Protein AF-A0A4R6UGN6-F1 (afdb_monomer_lite)

pLDDT: mean 79.37, std 20.76, range [20.11, 98.25]

InterPro domains:
  IPR002052 DNA methylase, N-6 adenine-specific, conserved site [PS00092] (588-594)
  IPR003356 DNA methylase, adenine-specific [PF02384] (464-786)
  IPR022749 N6 adenine-specific DNA methyltransferase, N-terminal domain [PF12161] (326-442)
  IPR026881 WYL domain [PF13280] (125-190)
  IPR029063 S-adenosyl-L-methionine-dependent methyltransferase superfamily [G3DSA:3.40.50.150] (465-769)
  IPR029063 S-adenosyl-L-methionine-dependent methyltransferase superfamily [SSF53335] (326-825)
  IPR038333 Type I restriction enzyme EcoKI-like, methylase subunit, N-terminal domain superfamily [G3DSA:1.20.1260.30] (324-454)
  IPR052916 Type I Restriction Enzyme MTase Subunit [PTHR42998] (325-816)
  IPR059019 DNA-binding transcriptional repressor CapW, winged helix-turn-helix domain [PF26109] (14-82)

Sequence (826 aa):
MTQPQRVETLSHAQRERLAYIDFRLYFFGEIGRPDLIERFGVAPAGATRDLALYRQIAPQNILFDGSHKVYRIGQTFSPLFEHAPQRVLSALAHGFGDGVNGPAKPLQPLLPCESPAALSIPRMEVLAPICRAIHARRPLAIRYHSMTSGETERVIVPFALVDTGLRWHVRAFDRKRGEFRDFVLTRIEAPALLDEAPQAHERPDHDIQWTRIVELEFVPHPRLERPAIIGGTTGCRAAHCEYGCARRWRATCCCGGAWTARPTIASPTNSTACGWPIRWRSMASRTPSSRRGIRPRQPRHYAKGKHTMAQNDAAKNGNGGHLGFEAELFKAADKLRGNMEPSDYKHVALGLIFLKYISDTFEAKHQALLAEDPQAAEDKDEYLADYVFWVPPAARWSHLQANAKRPEIGTLIDDAMRAIEKDNESLKGVLPKDYARPALNKVMLGELIDLISGIALGEEGNRSKDILGRAYEYFLGQFAGAEGKRGGEFYTPRSVVRVLVEMLEPYSGRVYDPCCGSGGMFVQSEKFVEEHGGRIGDIAIYGQESNYTTWRLAKMNLAVRGIDADIRWNNEGSFHKDELRDLKADYILANPPFNISDWGGERLREDVRWKFGVPPVGNANYAWLQHIYHHLAPNGTAGVVLANGSMSSQQSGEGEIRKAMLEADVVDCMVALPGQLFYSTQIPACLWFLARNKNPGKGWRDRRGQVLFIDARKLGVLVDRTRRELTDEEIQKIADTYHAWRGEPGAGEYTDVAGFCKSATLEEIRKHGYVLTPGRYVGAAEQEDDGEPFEEKMARLAAQWREQRAEAARLNAAIEANLKELGYGG

Organism: NCBI:txid360241

Secondary structure (DSSP, 8-state):
-PPPPPGGGS-HHHHHHHHHHHHHHHHHSEE-HHHHHHHH---HHHHHHHHHHHHHH-GGGEEEETTTTEEEE-TT---SS---HHHHHHHHHH-SS--SSSSS-----SS------------HHHHHHHHHHHHHT--EEEEEEETTTEEEEEEEEEEEEEE-SS-EEEEEEETTTTEEEEEEGGGEEEEEE-SSPPPGGGSGGG-HHHH--EEEEEEE-TT-S-THHHHT-TT--TTSHHHHSGGGSSS--TTTT-EEEEESS------------EEEE--------------------------------------S---HHHHHHHHHHHHHTTT--HHHHHHHHHHHHHHHHHHHHHHHHHHHHHHH-TTGGG-SHHHHTTTPPP--GGGSHHHHHHTTTSTTHHHHHHHHHHHHHHH-GGGTTTS---SS-TTS-HHHHHHHHHHHHGGGTT--THHHHHHHHHHHHHHHHHHHHHTGGGGGGT---HHHHHHHHHHH---SEEEEETT-TTSHHHHHHHHHHHHTT--TTSEEEEEEES-HHHHHHHHHHHHTTT--EEEEE-SSHHHH--TTTT--EEEEEE-PPTT-S-S-GGGGTT-TT-TT-PPPTT--HHHHHHHHHHHEEEEEEEEEEEEGGGGT--GGGHHHHHHHHHHTT-EEEEEEPPTT-SSS--SPEEEEEEES-S---TT----TTEEEEEE-TT--EESSSS-EE--HHHHHHHHHHHHHHHT-TTS-----BTTTEEEEEHHHHHHTTT---GGGTS-PPPPPP-S--HHHHHHHHHHHHHHHHHHHHHHHHHHHHHHHHTT---

Radius of gyration: 33.95 Å; chains: 1; bounding box: 100×88×80 Å

Foldseek 3Di:
DDDQDDLVPDDPLLNVLLLVVLLCCVPVQKDALVVSCQPPVDDSVRSVVSVVSSCSHCVQQWDADPVVRIIGGHPPHDRPDDDDVVQSVCCQQFNHDDPPDHPDDGRDHVDPDDDPPQQEDFDCQQVVLLVVLQVVQFWKWWFFADPVPGTDIWIWRFHDWDDLVHFIWTWTQTPVVRAIDIGTRNRIDDIDTDPDHDDPCRDPVVHCQEPDEFEKEKAFQPPDPCRVVVVPCPPPPCSNVQFHVLVPPDDDDPPRSGIDIDTPDDDPDDDRRGGHGYDYDDDDDDDDDDDDDDDDDDDDDDDDDDDDDDDDDDDDPDDDDDPPVLVVLLVQLVVLCPPDALVVSLQLLLLLLLLQLLLVQLVLQLVVVVVVPNVCSPDQVSQVVVLRQDFDPLSHLVNLLVCLQPLCSLVSNLVRLVVSCVRPVLCPLQHDRCSNPPVHDSNSSSVSSVSSVVQQVDDDDPVSLVSSLVSSVSSLVVSLLSVAQVSLLQDDFPQVLLLFLLQQVCLAWEEEEQACRLVSNVVVNQVSNVVVPHHQPSYAAEYEHQDSNRLSNNSSSCSSVSHDHHYDYDNLGCQVDNPCQPAATQEYEYEHDAQALQNVLVVCLPPPLQPQHRDASRTCPLVVVSSNVSNHDLFHKYKYKYFLCLQADPPRCSLSSLLSCLVLQFWAEKEFAAAQAGSHDSGTIIITMTGNDLCPDPQWDRLGQKYKYFYHRPAFDDPDPRHTHHDPVSSVVSNLQSCLVRRHVPSDHHDQAAPGMDIDGNVVCVVVSVRRHSCVGRHHHDDPDPVQPPVRVVVVVVVVVVVVVVVVVVVVVVVLVVCVVVVNRD

Structure (mmCIF, N/CA/C/O backbone):
data_AF-A0A4R6UGN6-F1
#
_entry.id   AF-A0A4R6UGN6-F1
#
loop_
_atom_site.group_PDB
_atom_site.id
_atom_site.type_symbol
_atom_site.label_atom_id
_atom_site.label_alt_id
_atom_site.label_comp_id
_atom_site.label_asym_id
_atom_site.label_entity_id
_atom_site.label_seq_id
_atom_site.pdbx_PDB_ins_code
_atom_site.Cartn_x
_a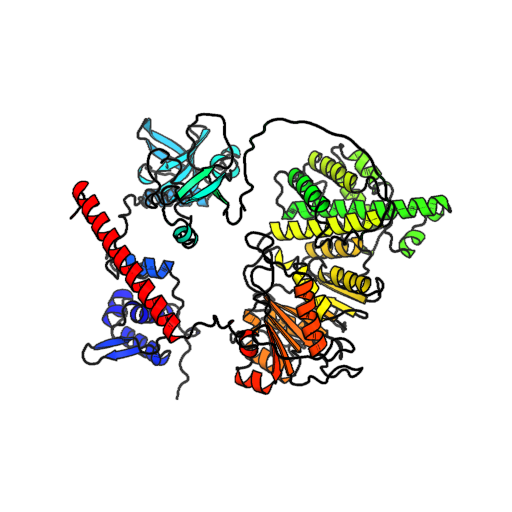tom_site.Cartn_y
_atom_site.Cartn_z
_atom_site.occupancy
_atom_site.B_iso_or_equiv
_atom_site.auth_seq_id
_atom_site.auth_comp_id
_atom_site.auth_asym_id
_atom_site.auth_atom_id
_atom_site.pdbx_PDB_model_num
ATOM 1 N N . MET A 1 1 ? -39.125 18.288 20.048 1.00 34.34 1 MET A N 1
ATOM 2 C CA . MET A 1 1 ? -37.704 18.570 20.344 1.00 34.34 1 MET A CA 1
ATOM 3 C C . MET A 1 1 ? -36.902 18.281 19.087 1.00 34.34 1 MET A C 1
ATOM 5 O O . MET A 1 1 ? -36.850 17.137 18.662 1.00 34.34 1 MET A O 1
ATOM 9 N N . THR A 1 2 ? -36.400 19.318 18.425 1.00 36.38 2 THR A N 1
ATOM 10 C CA . THR A 1 2 ? -35.593 19.236 17.197 1.00 36.38 2 THR A CA 1
ATOM 11 C C . THR A 1 2 ? -34.195 18.701 17.523 1.00 36.38 2 THR A C 1
ATOM 13 O O . THR A 1 2 ? -33.580 19.156 18.485 1.00 36.38 2 THR A O 1
ATOM 16 N N . GLN A 1 3 ? -33.699 17.727 16.751 1.00 41.62 3 GLN A N 1
ATOM 17 C CA . GLN A 1 3 ? -32.320 17.231 16.873 1.00 41.62 3 GLN A CA 1
ATOM 18 C C . GLN A 1 3 ? -31.320 18.400 16.733 1.00 41.62 3 GLN A C 1
ATOM 20 O O . GLN A 1 3 ? -31.565 19.295 15.918 1.00 41.62 3 GLN A O 1
ATOM 25 N N . PRO A 1 4 ? -30.209 18.431 17.497 1.00 53.50 4 PRO A N 1
ATOM 26 C CA . PRO A 1 4 ? -29.189 19.464 17.331 1.00 53.50 4 PRO A CA 1
ATOM 27 C C . PRO A 1 4 ? -28.610 19.393 15.910 1.00 53.50 4 PRO A C 1
ATOM 29 O O . PRO A 1 4 ? -28.216 18.322 15.445 1.00 53.50 4 PRO A O 1
ATOM 32 N N . GLN A 1 5 ? -28.599 20.528 15.201 1.00 58.59 5 GLN A N 1
ATOM 33 C CA . GLN A 1 5 ? -27.988 20.628 13.872 1.00 58.59 5 GLN A CA 1
ATOM 34 C C . GLN A 1 5 ? -26.506 20.247 13.963 1.00 58.59 5 GLN A C 1
ATOM 36 O O . GLN A 1 5 ? -25.790 20.758 14.816 1.00 58.59 5 GLN A O 1
ATOM 41 N N . ARG A 1 6 ? -26.035 19.349 13.093 1.00 71.12 6 ARG A N 1
ATOM 42 C CA . ARG A 1 6 ? -24.620 18.951 13.061 1.00 71.12 6 ARG A CA 1
ATOM 43 C C . ARG A 1 6 ? -23.788 19.972 12.277 1.00 71.12 6 ARG A C 1
ATOM 45 O O . ARG A 1 6 ? -24.266 20.491 11.266 1.00 71.12 6 ARG A O 1
ATOM 52 N N . VAL A 1 7 ? -22.554 20.249 12.710 1.00 77.44 7 VAL A N 1
ATOM 53 C CA . VAL A 1 7 ? -21.669 21.283 12.122 1.00 77.44 7 VAL A CA 1
ATOM 54 C C . VAL A 1 7 ? -21.455 21.073 10.616 1.00 77.44 7 VAL A C 1
ATOM 56 O O . VAL A 1 7 ? -21.345 22.041 9.865 1.00 77.44 7 VAL A O 1
ATOM 59 N N . GLU A 1 8 ? -21.463 19.825 10.148 1.00 75.88 8 GLU A N 1
ATOM 60 C CA . GLU A 1 8 ? -21.244 19.442 8.749 1.00 75.88 8 GLU A CA 1
ATOM 61 C C . GLU A 1 8 ? -22.389 19.870 7.821 1.00 75.88 8 GLU A C 1
ATOM 63 O O . GLU A 1 8 ? -22.185 20.013 6.618 1.00 75.88 8 GLU A O 1
ATOM 68 N N . THR A 1 9 ? -23.580 20.114 8.378 1.00 80.50 9 THR A N 1
ATOM 69 C CA . THR A 1 9 ? -24.774 20.542 7.626 1.00 80.50 9 THR A CA 1
ATOM 70 C C . THR A 1 9 ? -24.835 22.055 7.403 1.00 80.50 9 THR A C 1
ATOM 72 O O . THR A 1 9 ? -25.710 22.548 6.692 1.00 80.50 9 THR A O 1
ATOM 75 N N . LEU A 1 10 ? -23.904 22.807 7.998 1.00 85.62 10 LEU A N 1
ATOM 76 C CA . LEU A 1 10 ? -23.865 24.261 7.924 1.00 85.62 10 LEU A CA 1
ATOM 77 C C . LEU A 1 10 ? -23.148 24.753 6.658 1.00 85.62 10 LEU A C 1
ATOM 79 O O . LEU A 1 10 ? -22.164 24.170 6.186 1.00 85.62 10 LEU A O 1
ATOM 83 N N . SER A 1 11 ? -23.597 25.896 6.135 1.00 87.06 11 SER A N 1
ATOM 84 C CA . SER A 1 11 ? -22.912 26.567 5.024 1.00 87.06 11 SER A CA 1
ATOM 85 C C . SER A 1 11 ? -21.458 26.905 5.380 1.00 87.06 11 SER A C 1
ATOM 87 O O . SER A 1 11 ? -21.099 27.020 6.554 1.00 87.06 11 SER A O 1
ATOM 89 N N . HIS A 1 12 ? -20.602 27.082 4.369 1.00 80.69 12 HIS A N 1
ATOM 90 C CA . HIS A 1 12 ? -19.192 27.432 4.581 1.00 80.69 12 HIS A CA 1
ATOM 91 C C . HIS A 1 12 ? -19.039 28.694 5.449 1.00 80.69 12 HIS A C 1
ATOM 93 O O . HIS A 1 12 ? -18.370 28.653 6.476 1.00 80.69 12 HIS A O 1
ATOM 99 N N . ALA A 1 13 ? -19.788 29.753 5.130 1.00 83.25 13 ALA A N 1
ATOM 100 C CA . ALA A 1 13 ? -19.775 30.999 5.892 1.00 83.25 13 ALA A CA 1
ATOM 101 C C . ALA A 1 13 ? -20.239 30.822 7.352 1.00 83.25 13 ALA A C 1
ATOM 103 O O . ALA A 1 13 ? -19.734 31.491 8.248 1.00 83.25 13 ALA A O 1
ATOM 104 N N . GLN A 1 14 ? -21.205 29.936 7.622 1.00 86.12 14 GLN A N 1
ATOM 105 C CA . GLN A 1 14 ? -21.615 29.626 8.999 1.00 86.12 14 GLN A CA 1
ATOM 106 C C . GLN A 1 14 ? -20.522 28.866 9.752 1.00 86.12 14 GLN A C 1
ATOM 108 O O . GLN A 1 14 ? -20.235 29.202 10.897 1.00 86.12 14 GLN A O 1
ATOM 113 N N . ARG A 1 15 ? -19.882 27.881 9.113 1.00 88.50 15 ARG A N 1
ATOM 114 C CA . ARG A 1 15 ? -18.772 27.133 9.718 1.00 88.50 15 ARG A CA 1
ATOM 115 C C . ARG A 1 15 ? -17.592 28.035 10.057 1.00 88.50 15 ARG A C 1
ATOM 117 O O . ARG A 1 15 ? -17.052 27.902 11.145 1.00 88.50 15 ARG A O 1
ATOM 124 N N . GLU A 1 16 ? -17.244 28.988 9.195 1.00 87.06 16 GLU A N 1
ATOM 125 C CA . GLU A 1 16 ? -16.192 29.972 9.485 1.00 87.06 16 GLU A CA 1
ATOM 126 C C . GLU A 1 16 ? -16.515 30.841 10.706 1.00 87.06 16 GLU A C 1
ATOM 128 O O . GLU A 1 16 ? -15.651 31.068 11.555 1.00 87.06 16 GLU A O 1
ATOM 133 N N . ARG A 1 17 ? -17.768 31.293 10.841 1.00 90.88 17 ARG A N 1
ATOM 134 C CA . ARG A 1 17 ? -18.194 32.076 12.010 1.00 90.88 17 ARG A CA 1
ATOM 135 C C . ARG A 1 17 ? -18.184 31.244 13.286 1.00 90.88 17 ARG A C 1
ATOM 137 O O . ARG A 1 17 ? -17.714 31.726 14.309 1.00 90.88 17 ARG A O 1
ATOM 144 N N . LEU A 1 18 ? -18.633 29.990 13.230 1.00 93.06 18 LEU A N 1
ATOM 145 C CA . LEU A 1 18 ? -18.575 29.075 14.373 1.00 93.06 18 LEU A CA 1
ATOM 146 C C . LEU A 1 18 ? -17.135 28.704 14.745 1.00 93.06 18 LEU A C 1
ATOM 148 O O . LEU A 1 18 ? -16.835 28.628 15.931 1.00 93.06 18 LEU A O 1
ATOM 152 N N . ALA A 1 19 ? -16.239 28.552 13.770 1.00 90.12 19 ALA A N 1
ATOM 153 C CA . ALA A 1 19 ? -14.815 28.337 14.017 1.00 90.12 19 ALA A CA 1
ATOM 154 C C . ALA A 1 19 ? -14.165 29.551 14.691 1.00 90.12 19 ALA A C 1
ATOM 156 O O . ALA A 1 19 ? -13.330 29.390 15.577 1.00 90.12 19 ALA A O 1
ATOM 157 N N . TYR A 1 20 ? -14.582 30.767 14.328 1.00 90.44 20 TYR A N 1
ATOM 158 C CA . TYR A 1 20 ? -14.151 31.979 15.022 1.00 90.44 20 TYR A CA 1
ATOM 159 C C . TYR A 1 20 ? -14.697 32.061 16.456 1.00 90.44 20 TYR A C 1
ATOM 161 O O . TYR A 1 20 ? -13.961 32.455 17.359 1.00 90.44 20 TYR A O 1
ATOM 169 N N . ILE A 1 21 ? -15.952 31.651 16.687 1.00 93.19 21 ILE A N 1
ATOM 170 C CA . ILE A 1 21 ? -16.532 31.541 18.038 1.00 93.19 21 ILE A CA 1
ATOM 171 C C . ILE A 1 21 ? -15.733 30.540 18.886 1.00 93.19 21 ILE A C 1
ATOM 173 O O . ILE A 1 21 ? -15.325 30.878 19.996 1.00 93.19 21 ILE A O 1
ATOM 177 N N . ASP A 1 22 ? -15.459 29.351 18.345 1.00 92.56 22 ASP A N 1
ATOM 178 C CA . ASP A 1 22 ? -14.664 28.296 18.988 1.00 92.56 22 ASP A CA 1
ATOM 179 C C . ASP A 1 22 ? -13.249 28.785 19.330 1.00 92.56 22 ASP A C 1
ATOM 181 O O . ASP A 1 22 ? -12.803 28.658 20.467 1.00 92.56 22 ASP A O 1
ATOM 185 N N . PHE A 1 23 ? -12.579 29.443 18.377 1.00 91.75 23 PHE A N 1
ATOM 186 C CA . PHE A 1 23 ? -11.251 30.033 18.557 1.00 91.75 23 PHE A CA 1
ATOM 187 C C . PHE A 1 23 ? -11.230 31.104 19.656 1.00 91.75 23 PHE A C 1
ATOM 189 O O . PHE A 1 23 ? -10.360 31.086 20.527 1.00 91.75 23 PHE A O 1
ATOM 196 N N . ARG A 1 24 ? -12.186 32.042 19.643 1.00 91.88 24 ARG A N 1
ATOM 197 C CA . ARG A 1 24 ? -12.250 33.120 20.642 1.00 91.88 24 ARG A CA 1
ATOM 198 C C . ARG A 1 24 ? -12.506 32.574 22.041 1.00 91.88 24 ARG A C 1
ATOM 200 O O . ARG A 1 24 ? -11.810 32.965 22.972 1.00 91.88 24 ARG A O 1
ATOM 207 N N . LEU A 1 25 ? -13.428 31.625 22.180 1.00 93.38 25 LEU A N 1
ATOM 208 C CA . LEU A 1 25 ? -13.669 30.966 23.461 1.00 93.38 25 LEU A CA 1
ATOM 209 C C . LEU A 1 25 ? -12.435 30.200 23.938 1.00 93.38 25 LEU A C 1
ATOM 211 O O . LEU A 1 25 ? -12.074 30.335 25.100 1.00 93.38 25 LEU A O 1
ATOM 215 N N . TYR A 1 26 ? -11.760 29.459 23.057 1.00 92.81 26 TYR A N 1
ATOM 216 C CA . TYR A 1 26 ? -10.628 28.622 23.450 1.00 92.81 26 TYR A CA 1
ATOM 217 C C . TYR A 1 26 ? -9.379 29.423 23.848 1.00 92.81 26 TYR A C 1
ATOM 219 O O . TYR A 1 26 ? -8.741 29.096 24.845 1.00 92.81 26 TYR A O 1
ATOM 227 N N . PHE A 1 27 ? -9.033 30.481 23.104 1.00 90.56 27 PHE A N 1
ATOM 228 C CA . PHE A 1 27 ? -7.788 31.233 23.325 1.00 90.56 27 PHE A CA 1
ATOM 229 C C . PHE A 1 27 ? -7.958 32.522 24.138 1.00 90.56 27 PHE A C 1
ATOM 231 O O . PHE A 1 27 ? -7.012 32.940 24.800 1.00 90.56 27 PHE A O 1
ATOM 238 N N . PHE A 1 28 ? -9.136 33.152 24.107 1.00 90.38 28 PHE A N 1
ATOM 239 C CA . PHE A 1 28 ? -9.414 34.401 24.834 1.00 90.38 28 PHE A CA 1
ATOM 240 C C . PHE A 1 28 ? -10.376 34.200 26.005 1.00 90.38 28 PHE A C 1
ATOM 242 O O . PHE A 1 28 ? -10.558 35.109 26.809 1.00 90.38 28 PHE A O 1
ATOM 249 N N . GLY A 1 29 ? -11.006 33.028 26.114 1.00 91.75 29 GLY A N 1
ATOM 250 C CA . GLY A 1 29 ? -11.948 32.721 27.186 1.00 91.75 29 GLY A CA 1
ATOM 251 C C . GLY A 1 29 ? -13.312 33.398 27.041 1.00 91.75 29 GLY A C 1
ATOM 252 O O . GLY A 1 29 ? -14.209 33.113 27.835 1.00 91.75 29 GLY A O 1
ATOM 253 N N . GLU A 1 30 ? -13.502 34.274 26.047 1.00 93.44 30 GLU A N 1
ATOM 254 C CA . GLU A 1 30 ? -14.746 35.014 25.846 1.00 93.44 30 GLU A CA 1
ATOM 255 C C . GLU A 1 30 ? -14.983 35.488 24.402 1.00 93.44 30 GLU A C 1
ATOM 257 O O . GLU A 1 30 ? -14.060 35.645 23.597 1.00 93.44 30 GLU A O 1
ATOM 262 N N . ILE A 1 31 ? -16.257 35.732 24.083 1.00 94.00 31 ILE A N 1
ATOM 263 C CA . ILE A 1 31 ? -16.716 36.323 22.823 1.00 94.00 31 ILE A CA 1
ATOM 264 C C . ILE A 1 31 ? -18.036 37.086 22.997 1.00 94.00 31 ILE A C 1
ATOM 266 O O . ILE A 1 31 ? -18.956 36.649 23.692 1.00 94.00 31 ILE A O 1
ATOM 270 N N . GLY A 1 32 ? -18.163 38.224 22.323 1.00 92.75 32 GLY A N 1
ATOM 271 C CA . GLY A 1 32 ? -19.373 39.029 22.248 1.00 92.75 32 GLY A CA 1
ATOM 272 C C . GLY A 1 32 ? -19.948 39.134 20.833 1.00 92.75 32 GLY A C 1
ATOM 273 O O . GLY A 1 32 ? -19.346 38.766 19.827 1.00 92.75 32 GLY A O 1
ATOM 274 N N . ARG A 1 33 ? -21.154 39.709 20.744 1.00 91.62 33 ARG A N 1
ATOM 275 C CA . ARG A 1 33 ? -21.762 40.083 19.452 1.00 91.62 33 ARG A CA 1
ATOM 276 C C . ARG A 1 33 ? -20.906 41.076 18.647 1.00 91.62 33 ARG A C 1
ATOM 278 O O . ARG A 1 33 ? -20.825 40.873 17.437 1.00 91.62 33 ARG A O 1
ATOM 285 N N . PRO A 1 34 ? -20.279 42.110 19.256 1.00 89.25 34 PRO A N 1
ATOM 286 C CA . PRO A 1 34 ? -19.436 43.050 18.517 1.00 89.25 34 PRO A CA 1
ATOM 287 C C . PRO A 1 34 ? -18.300 42.369 17.752 1.00 89.25 34 PRO A C 1
ATOM 289 O O . PRO A 1 34 ? -18.046 42.754 16.619 1.00 89.25 34 PRO A O 1
ATOM 292 N N . ASP A 1 35 ? -17.706 41.308 18.304 1.00 87.44 35 ASP A N 1
ATOM 293 C CA . ASP A 1 35 ? -16.598 40.582 17.669 1.00 87.44 35 ASP A CA 1
ATOM 294 C C . ASP A 1 35 ? -16.994 39.952 16.328 1.00 87.44 35 ASP A C 1
ATOM 296 O O . ASP A 1 35 ? -16.245 39.997 15.354 1.00 87.44 35 ASP A O 1
ATOM 300 N N . LEU A 1 36 ? -18.201 39.382 16.259 1.00 87.69 36 LEU A N 1
ATOM 301 C CA . LEU A 1 36 ? -18.731 38.799 15.025 1.00 87.69 36 LEU A CA 1
ATOM 302 C C . LEU A 1 36 ? -19.136 39.872 14.015 1.00 87.69 36 LEU A C 1
ATOM 304 O O . LEU A 1 36 ? -18.907 39.700 12.818 1.00 87.69 36 LEU A O 1
ATOM 308 N N . ILE A 1 37 ? -19.728 40.970 14.491 1.00 87.56 37 ILE A N 1
ATOM 309 C CA . ILE A 1 37 ? -20.147 42.098 13.648 1.00 87.56 37 ILE A CA 1
ATOM 310 C C . ILE A 1 37 ? -18.920 42.766 13.022 1.00 87.56 37 ILE A C 1
ATOM 312 O O . ILE A 1 37 ? -18.898 42.969 11.812 1.00 87.56 37 ILE A O 1
ATOM 316 N N . GLU A 1 38 ? -17.894 43.066 13.821 1.00 82.44 38 GLU A N 1
ATOM 317 C CA . GLU A 1 38 ? -16.669 43.710 13.344 1.00 82.44 38 GLU A CA 1
ATOM 318 C C . GLU A 1 38 ? -15.915 42.814 12.361 1.00 82.44 38 GLU A C 1
ATOM 320 O O . GLU A 1 38 ? -15.444 43.298 11.333 1.00 82.44 38 GLU A O 1
ATOM 325 N N . ARG A 1 39 ? -15.835 41.504 12.629 1.00 79.25 39 ARG A N 1
ATOM 326 C CA . ARG A 1 39 ? -15.073 40.594 11.771 1.00 79.25 39 ARG A CA 1
ATOM 327 C C . ARG A 1 39 ? -15.781 40.233 10.468 1.00 79.25 39 ARG A C 1
ATOM 329 O O . ARG A 1 39 ? -15.137 40.192 9.425 1.00 79.25 39 ARG A O 1
ATOM 336 N N . PHE A 1 40 ? -17.065 39.890 10.534 1.00 83.12 40 PHE A N 1
ATOM 337 C CA . PHE A 1 40 ? -17.789 39.299 9.403 1.00 83.12 40 PHE A CA 1
ATOM 338 C C . PHE A 1 40 ? -18.799 40.253 8.759 1.00 83.12 40 PHE A C 1
ATOM 340 O O . PHE A 1 40 ? -19.490 39.854 7.823 1.00 83.12 40 PHE A O 1
ATOM 347 N N . GLY A 1 41 ? -18.944 41.481 9.269 1.00 82.69 41 GLY A N 1
ATOM 348 C CA . GLY A 1 41 ? -19.922 42.448 8.762 1.00 82.69 41 GLY A CA 1
ATOM 349 C C . GLY A 1 41 ? -21.376 41.986 8.915 1.00 82.69 41 GLY A C 1
ATOM 350 O O . GLY A 1 41 ? -22.263 42.474 8.217 1.00 82.69 41 GLY A O 1
ATOM 351 N N . VAL A 1 42 ? -21.644 41.014 9.794 1.00 86.31 42 VAL A N 1
ATOM 352 C CA . VAL A 1 42 ? -22.996 40.483 10.000 1.00 86.31 42 VAL A CA 1
ATOM 353 C C . VAL A 1 42 ? -23.849 41.469 10.796 1.00 86.31 42 VAL A C 1
ATOM 355 O O . VAL A 1 42 ? -23.376 42.110 11.729 1.00 86.31 42 VAL A O 1
ATOM 358 N N . ALA A 1 43 ? -25.143 41.558 10.478 1.00 88.94 43 ALA A N 1
ATOM 359 C CA . ALA A 1 43 ? -26.078 42.351 11.274 1.00 88.94 43 ALA A CA 1
ATOM 360 C C . ALA A 1 43 ? -26.158 41.829 12.731 1.00 88.94 43 ALA A C 1
ATOM 362 O O . ALA A 1 43 ? -25.985 40.625 12.954 1.00 88.94 43 ALA A O 1
ATOM 363 N N . PRO A 1 44 ? -26.522 42.663 13.728 1.00 90.00 44 PRO A N 1
ATOM 364 C CA . PRO A 1 44 ? -26.615 42.243 15.133 1.00 90.00 44 PRO A CA 1
ATOM 365 C C . PRO A 1 44 ? -27.501 41.010 15.377 1.00 90.00 44 PRO A C 1
ATOM 367 O O . PRO A 1 44 ? -27.198 40.162 16.223 1.00 90.00 44 PRO A O 1
ATOM 370 N N . ALA A 1 45 ? -28.579 40.872 14.600 1.00 88.25 45 ALA A N 1
ATOM 371 C CA . ALA A 1 45 ? -29.445 39.695 14.628 1.00 88.25 45 ALA A CA 1
ATOM 372 C C . ALA A 1 45 ? -28.749 38.435 14.074 1.00 88.25 45 ALA A C 1
ATOM 374 O O . ALA A 1 45 ? -28.992 37.333 14.556 1.00 88.25 45 ALA A O 1
ATOM 375 N N . GLY A 1 46 ? -27.862 38.584 13.084 1.00 88.94 46 GLY A N 1
ATOM 376 C CA . GLY A 1 46 ? -27.017 37.508 12.558 1.00 88.94 46 GLY A CA 1
ATOM 377 C C . GLY A 1 46 ? -26.043 36.986 13.612 1.00 88.94 46 GLY A C 1
ATOM 378 O O . GLY A 1 46 ? -26.105 35.809 13.949 1.00 88.94 46 GLY A O 1
ATOM 379 N N . ALA A 1 47 ? -25.265 37.879 14.230 1.00 91.50 47 ALA A N 1
ATOM 380 C CA . ALA A 1 47 ? -24.340 37.520 15.310 1.00 91.50 47 ALA A CA 1
ATOM 381 C C . ALA A 1 47 ? -25.043 36.815 16.486 1.00 91.50 47 ALA A C 1
ATOM 383 O O . ALA A 1 47 ? -24.531 35.848 17.044 1.00 91.50 47 ALA A O 1
ATOM 384 N N . THR A 1 48 ? -26.251 37.268 16.842 1.00 92.38 48 THR A N 1
ATOM 385 C CA . THR A 1 48 ? -27.053 36.633 17.900 1.00 92.38 48 THR A CA 1
ATOM 386 C C . THR A 1 48 ? -27.480 35.213 17.515 1.00 92.38 48 THR A C 1
ATOM 388 O O . THR A 1 48 ? -27.414 34.312 18.348 1.00 92.38 48 THR A O 1
ATOM 391 N N . ARG A 1 49 ? -27.878 34.995 16.252 1.00 92.62 49 ARG A N 1
ATOM 392 C CA . ARG A 1 49 ? -28.227 33.661 15.740 1.00 92.62 49 ARG A CA 1
ATOM 393 C C . ARG A 1 49 ? -27.025 32.723 15.712 1.00 92.62 49 ARG A C 1
ATOM 395 O O . ARG A 1 49 ? -27.179 31.575 16.104 1.00 92.62 49 ARG A O 1
ATOM 402 N N . ASP A 1 50 ? -25.851 33.196 15.298 1.00 93.12 50 ASP A N 1
ATOM 403 C CA . ASP A 1 50 ? -24.647 32.358 15.240 1.00 93.12 50 ASP A CA 1
ATOM 404 C C . ASP A 1 50 ? -24.167 31.943 16.648 1.00 93.12 50 ASP A C 1
ATOM 406 O O . ASP A 1 50 ? -23.823 30.782 16.855 1.00 93.12 50 ASP A O 1
ATOM 410 N N . LEU A 1 51 ? -24.223 32.839 17.645 1.00 94.06 51 LEU A N 1
ATOM 411 C CA . LEU A 1 51 ? -23.910 32.505 19.048 1.00 94.06 51 LEU A CA 1
ATOM 412 C C . LEU A 1 51 ? -24.921 31.519 19.650 1.00 94.06 51 LEU A C 1
ATOM 414 O O . LEU A 1 51 ? -24.537 30.587 20.359 1.00 94.06 51 LEU A O 1
ATOM 418 N N . ALA A 1 52 ? -26.212 31.693 19.348 1.00 92.50 52 ALA A N 1
ATOM 419 C CA . ALA A 1 52 ? -27.251 30.757 19.768 1.00 92.50 52 ALA A CA 1
ATOM 420 C C . ALA A 1 52 ? -27.073 29.378 19.112 1.00 92.50 52 ALA A C 1
ATOM 422 O O . ALA A 1 52 ? -27.208 28.359 19.787 1.00 92.50 52 ALA A O 1
ATOM 423 N N . LEU A 1 53 ? -26.714 29.350 17.826 1.00 92.75 53 LEU A N 1
ATOM 424 C CA . LEU A 1 53 ? -26.427 28.126 17.085 1.00 92.75 53 LEU A CA 1
ATOM 425 C C . LEU A 1 53 ? -25.205 27.403 17.659 1.00 92.75 53 LEU A C 1
ATOM 427 O O . LEU A 1 53 ? -25.283 26.212 17.939 1.00 92.75 53 LEU A O 1
ATOM 431 N N . TYR A 1 54 ? -24.105 28.114 17.914 1.00 93.62 54 TYR A N 1
ATOM 432 C CA . TYR A 1 54 ? -22.924 27.528 18.548 1.00 93.62 54 TYR A CA 1
ATOM 433 C C . TYR A 1 54 ? -23.264 26.924 19.921 1.00 93.62 54 TYR A C 1
ATOM 435 O O . TYR A 1 54 ? -22.893 25.789 20.208 1.00 93.62 54 TYR A O 1
ATOM 443 N N . ARG A 1 55 ? -24.054 27.632 20.741 1.00 92.38 55 ARG A N 1
ATOM 444 C CA . ARG A 1 55 ? -24.538 27.126 22.036 1.00 92.38 55 ARG A CA 1
ATOM 445 C C . ARG A 1 55 ? -25.455 25.908 21.905 1.00 92.38 55 ARG A C 1
ATOM 447 O O . ARG A 1 55 ? -25.448 25.056 22.784 1.00 92.38 55 ARG A O 1
ATOM 454 N N . GLN A 1 56 ? -26.250 25.816 20.842 1.00 91.88 56 GLN A N 1
ATOM 455 C CA . GLN A 1 56 ? -27.087 24.644 20.581 1.00 91.88 56 GLN A CA 1
ATOM 456 C C . GLN A 1 56 ? -26.243 23.415 20.212 1.00 91.88 56 GLN A C 1
ATOM 458 O O . GLN A 1 56 ? -26.601 22.299 20.582 1.00 91.88 56 GLN A O 1
ATOM 463 N N . ILE A 1 57 ? -25.142 23.623 19.487 1.00 90.81 57 ILE A N 1
ATOM 464 C CA . ILE A 1 57 ? -24.245 22.562 19.015 1.00 90.81 57 ILE A CA 1
ATOM 465 C C . ILE A 1 57 ? -23.311 22.080 20.132 1.00 90.81 57 ILE A C 1
ATOM 467 O O . ILE A 1 57 ? -23.153 20.877 20.317 1.00 90.81 57 ILE A O 1
ATOM 471 N N . ALA A 1 58 ? -22.712 23.008 20.883 1.00 90.56 58 ALA A N 1
ATOM 472 C CA . ALA A 1 58 ? -21.790 22.723 21.980 1.00 90.56 58 ALA A CA 1
ATOM 473 C C . ALA A 1 58 ? -22.169 23.513 23.244 1.00 90.56 58 ALA A C 1
ATOM 475 O O . ALA A 1 58 ? -21.488 24.479 23.610 1.00 90.56 58 ALA A O 1
ATOM 476 N N . PRO A 1 59 ? -23.253 23.126 23.940 1.00 90.75 59 PRO A N 1
ATOM 477 C CA . PRO A 1 59 ? -23.722 23.833 25.133 1.00 90.75 59 PRO A CA 1
ATOM 478 C C . PRO A 1 59 ? -22.692 23.855 26.269 1.00 90.75 59 PRO A C 1
ATOM 480 O O . PRO A 1 59 ? -22.671 24.799 27.052 1.00 90.75 59 PRO A O 1
ATOM 483 N N . GLN A 1 60 ? -21.813 22.853 26.343 1.00 90.94 60 GLN A N 1
ATOM 484 C CA . GLN A 1 60 ? -20.735 22.758 27.328 1.00 90.94 60 GLN A CA 1
ATOM 485 C C . GLN A 1 60 ? -19.569 23.722 27.068 1.00 90.94 60 GLN A C 1
ATOM 487 O O . GLN A 1 60 ? -18.793 23.991 27.980 1.00 90.94 60 GLN A O 1
ATOM 492 N N . ASN A 1 61 ? -19.441 24.255 25.849 1.00 92.56 61 ASN A N 1
ATOM 493 C CA . ASN A 1 61 ? -18.321 25.117 25.471 1.00 92.56 61 ASN A CA 1
ATOM 494 C C . ASN A 1 61 ? -18.558 26.595 25.805 1.00 92.56 61 ASN A C 1
ATOM 496 O O . ASN A 1 61 ? -17.607 27.375 25.782 1.00 92.56 61 ASN A O 1
ATOM 500 N N . ILE A 1 62 ? -19.803 27.005 26.065 1.00 94.31 62 ILE A N 1
ATOM 501 C CA . ILE A 1 62 ? -20.179 28.421 26.089 1.00 94.31 62 ILE A CA 1
ATOM 502 C C . ILE A 1 62 ? -21.221 28.737 27.172 1.00 94.31 62 ILE A C 1
ATOM 504 O O . ILE A 1 62 ? -22.285 28.124 27.250 1.00 94.31 62 ILE A O 1
ATOM 508 N N . LEU A 1 63 ? -20.942 29.750 27.991 1.00 92.56 63 LEU A N 1
ATOM 509 C CA . LEU A 1 63 ? -21.795 30.223 29.085 1.00 92.56 63 LEU A CA 1
ATOM 510 C C . LEU A 1 63 ? -22.082 31.715 28.906 1.00 92.56 63 LEU A C 1
ATOM 512 O O . LEU A 1 63 ? -21.170 32.490 28.653 1.00 92.56 63 LEU A O 1
ATOM 516 N N . PHE A 1 64 ? -23.336 32.148 29.027 1.00 92.81 64 PHE A N 1
ATOM 517 C CA . PHE A 1 64 ? -23.671 33.570 28.878 1.00 92.81 64 PHE A CA 1
ATOM 518 C C . PHE A 1 64 ? -23.508 34.324 30.206 1.00 92.81 64 PHE A C 1
ATOM 520 O O . PHE A 1 64 ? -24.170 33.985 31.185 1.00 92.81 64 PHE A O 1
ATOM 527 N N . ASP A 1 65 ? -22.669 35.363 30.221 1.00 90.56 65 ASP A N 1
ATOM 528 C CA . ASP A 1 65 ? -22.494 36.299 31.336 1.00 90.56 65 ASP A CA 1
ATOM 529 C C . ASP A 1 65 ? -23.374 37.539 31.101 1.00 90.56 65 ASP A C 1
ATOM 531 O O . ASP A 1 65 ? -23.060 38.425 30.299 1.00 90.56 65 ASP A O 1
ATOM 535 N N . GLY A 1 66 ? -24.504 37.593 31.811 1.00 84.25 66 GLY A N 1
ATOM 536 C CA . GLY A 1 66 ? -25.479 38.678 31.697 1.00 84.25 66 GLY A CA 1
ATOM 537 C C . GLY A 1 66 ? -24.972 40.040 32.182 1.00 84.25 66 GLY A C 1
ATOM 538 O O . GLY A 1 66 ? -25.454 41.061 31.689 1.00 84.25 66 GLY A O 1
ATOM 539 N N . SER A 1 67 ? -23.986 40.071 33.084 1.00 85.12 67 SER A N 1
ATOM 540 C CA . SER A 1 67 ? -23.445 41.309 33.660 1.00 85.12 67 SER A CA 1
ATOM 541 C C . SER A 1 67 ? -22.590 42.067 32.647 1.00 85.12 67 SER A C 1
ATOM 543 O O . SER A 1 67 ? -22.710 43.282 32.512 1.00 85.12 67 SER A O 1
ATOM 545 N N . HIS A 1 68 ? -21.780 41.337 31.878 1.00 82.31 68 HIS A N 1
ATOM 546 C CA . HIS A 1 68 ? -20.886 41.908 30.865 1.00 82.31 68 HIS A CA 1
ATOM 547 C C . HIS A 1 68 ? -21.443 41.796 29.437 1.00 82.31 68 HIS A C 1
ATOM 549 O O . HIS A 1 68 ? -20.871 42.352 28.503 1.00 82.31 68 HIS A O 1
ATOM 555 N N . LYS A 1 69 ? -22.583 41.111 29.257 1.00 87.56 69 LYS A N 1
ATOM 556 C CA . LYS A 1 69 ? -23.224 40.837 27.956 1.00 87.56 69 LYS A CA 1
ATOM 557 C C . LYS A 1 69 ? -22.299 40.112 26.964 1.00 87.56 69 LYS A C 1
ATOM 559 O O . LYS A 1 69 ? -22.415 40.308 25.750 1.00 87.56 69 LYS A O 1
ATOM 564 N N . VAL A 1 70 ? -21.426 39.249 27.480 1.00 92.44 70 VAL A N 1
ATOM 565 C CA . VAL A 1 70 ? -20.494 38.407 26.711 1.00 92.44 70 VAL A CA 1
ATOM 566 C C . VAL A 1 70 ? -20.751 36.932 26.992 1.00 92.44 70 VAL A C 1
ATOM 568 O O . VAL A 1 70 ? -21.405 36.567 27.966 1.00 92.44 70 VAL A O 1
ATOM 571 N N . TYR A 1 71 ? -20.238 36.070 26.128 1.00 94.88 71 TYR A N 1
ATOM 572 C CA . TYR A 1 71 ? -20.198 34.636 26.356 1.00 94.88 71 TYR A CA 1
ATOM 573 C C . TYR A 1 71 ? -18.803 34.238 26.823 1.00 94.88 71 TYR A C 1
ATOM 575 O O . TYR A 1 71 ? -17.822 34.647 26.214 1.00 94.88 71 TYR A O 1
ATOM 583 N N . ARG A 1 72 ? -18.721 33.441 27.885 1.00 94.44 72 ARG A N 1
ATOM 584 C CA . ARG A 1 72 ? -17.489 32.904 28.460 1.00 94.44 72 ARG A CA 1
ATOM 585 C C . ARG A 1 72 ? -17.312 31.435 28.104 1.00 94.44 72 ARG A C 1
ATOM 587 O O . ARG A 1 72 ? -18.289 30.726 27.853 1.00 94.44 72 ARG A O 1
ATOM 594 N N . ILE A 1 73 ? -16.064 30.990 28.107 1.00 95.38 73 ILE A N 1
ATOM 595 C CA . ILE A 1 73 ? -15.691 29.589 27.938 1.00 95.38 73 ILE A CA 1
ATOM 596 C C . ILE A 1 73 ? -16.334 28.723 29.032 1.00 95.38 73 ILE A C 1
ATOM 598 O O . ILE A 1 73 ? -16.391 29.102 30.204 1.00 95.38 73 ILE A O 1
ATOM 602 N N . GLY A 1 74 ? -16.860 27.564 28.643 1.00 91.12 74 GLY A N 1
ATOM 603 C CA . GLY A 1 74 ? -17.395 26.584 29.584 1.00 91.12 74 GLY A CA 1
ATOM 604 C C . GLY A 1 74 ? -16.302 25.769 30.285 1.00 91.12 74 GLY A C 1
ATOM 605 O O . GLY A 1 74 ? -15.196 25.617 29.774 1.00 91.12 74 GLY A O 1
ATOM 606 N N . GLN A 1 75 ? -16.617 25.223 31.463 1.00 84.81 75 GLN A N 1
ATOM 607 C CA . GLN A 1 75 ? -15.651 24.487 32.298 1.00 84.81 75 GLN A CA 1
ATOM 608 C C . GLN A 1 75 ? -15.143 23.185 31.657 1.00 84.81 75 GLN A C 1
ATOM 610 O O . GLN A 1 75 ? -14.043 22.737 31.962 1.00 84.81 75 GLN A O 1
ATOM 615 N N . THR A 1 76 ? -15.930 22.583 30.765 1.00 89.06 76 THR A N 1
ATOM 616 C CA . THR A 1 76 ? -15.617 21.331 30.060 1.00 89.06 76 THR A CA 1
ATOM 617 C C . THR A 1 76 ? -15.510 21.569 28.554 1.00 89.06 76 THR A C 1
ATOM 619 O O . THR A 1 76 ? -16.111 20.863 27.744 1.00 89.06 76 THR A O 1
ATOM 622 N N . PHE A 1 77 ? -14.755 22.604 28.177 1.00 92.94 77 PHE A N 1
ATOM 623 C CA . PHE A 1 77 ? -14.573 22.992 26.783 1.00 92.94 77 PHE A CA 1
ATOM 624 C C . PHE A 1 77 ? -13.895 21.888 25.959 1.00 92.94 77 PHE A C 1
ATOM 626 O O . PHE A 1 77 ? -12.818 21.403 26.305 1.00 92.94 77 PHE A O 1
ATOM 633 N N . SER A 1 78 ? -14.499 21.541 24.824 1.00 90.19 78 SER A N 1
ATOM 634 C CA . SER A 1 78 ? -13.936 20.630 23.828 1.00 90.19 78 SER A CA 1
ATOM 635 C C . SER A 1 78 ? -14.039 21.283 22.445 1.00 90.19 78 SER A C 1
ATOM 637 O O . SER A 1 78 ? -15.165 21.492 21.992 1.00 90.19 78 SER A O 1
ATOM 639 N N . PRO A 1 79 ? -12.919 21.645 21.786 1.00 89.19 79 PRO A N 1
ATOM 640 C CA . PRO A 1 79 ? -12.954 22.387 20.526 1.00 89.19 79 PRO A CA 1
ATOM 641 C C . PRO A 1 79 ? -13.808 21.684 19.465 1.00 89.19 79 PRO A C 1
ATOM 643 O O . PRO A 1 79 ? -13.621 20.496 19.201 1.00 89.19 79 PRO A O 1
ATOM 646 N N . LEU A 1 80 ? -14.724 22.419 18.832 1.00 88.75 80 LEU A N 1
ATOM 647 C CA . LEU A 1 80 ? -15.500 21.918 17.693 1.00 88.75 80 LEU A CA 1
ATOM 648 C C . LEU A 1 80 ? -14.670 21.854 16.405 1.00 88.75 80 LEU A C 1
ATOM 650 O O . LEU A 1 80 ? -15.036 21.133 15.475 1.00 88.75 80 LEU A O 1
ATOM 654 N N . PHE A 1 81 ? -13.575 22.614 16.337 1.00 87.31 81 PHE A N 1
ATOM 655 C CA . PHE A 1 81 ? -12.712 22.712 15.165 1.00 87.31 81 PHE A CA 1
ATOM 656 C C . PHE A 1 81 ? -11.257 22.410 15.530 1.00 87.31 81 PHE A C 1
ATOM 658 O O . PHE A 1 81 ? -10.782 22.737 16.616 1.00 87.31 81 PHE A O 1
ATOM 665 N N . GLU A 1 82 ? -10.527 21.792 14.601 1.00 83.31 82 GLU A N 1
ATOM 666 C CA . GLU A 1 82 ? -9.099 21.537 14.776 1.00 83.31 82 GLU A CA 1
ATOM 667 C C . GLU A 1 82 ? -8.293 22.839 14.640 1.00 83.31 82 GLU A C 1
ATOM 669 O O . GLU A 1 82 ? -8.285 23.493 13.592 1.00 83.31 82 GLU A O 1
ATOM 674 N N . HIS A 1 83 ? -7.560 23.197 15.695 1.00 81.12 83 HIS A N 1
ATOM 675 C CA . HIS A 1 83 ? -6.728 24.399 15.745 1.00 81.12 83 HIS A CA 1
ATOM 676 C C . HIS A 1 83 ? -5.267 24.075 15.409 1.00 81.12 83 HIS A C 1
ATOM 678 O O . HIS A 1 83 ? -4.442 23.838 16.291 1.00 81.12 83 HIS A O 1
ATOM 684 N N . ALA A 1 84 ? -4.922 24.074 14.118 1.00 77.50 84 ALA A N 1
ATOM 685 C CA . ALA A 1 84 ? -3.549 23.829 13.668 1.00 77.50 84 ALA A CA 1
ATOM 686 C C . ALA A 1 84 ? -2.559 24.879 14.244 1.00 77.50 84 ALA A C 1
ATOM 688 O O . ALA A 1 84 ? -2.722 26.072 13.960 1.00 77.50 84 ALA A O 1
ATOM 689 N N . PRO A 1 85 ? -1.479 24.484 14.956 1.00 76.69 85 PRO A N 1
ATOM 690 C CA . PRO A 1 85 ? -0.629 25.413 15.714 1.00 76.69 85 PRO A CA 1
ATOM 691 C C . PRO A 1 85 ? -0.054 26.590 14.916 1.00 76.69 85 PRO A C 1
ATOM 693 O O . PRO A 1 85 ? -0.014 27.710 15.411 1.00 76.69 85 PRO A O 1
ATOM 696 N N . GLN A 1 86 ? 0.364 26.376 13.664 1.00 72.88 86 GLN A N 1
ATOM 697 C CA . GLN A 1 86 ? 0.911 27.463 12.837 1.00 72.88 86 GLN A CA 1
ATOM 698 C C . GLN A 1 86 ? -0.143 28.509 12.459 1.00 72.88 86 GLN A C 1
ATOM 700 O O . GLN A 1 86 ? 0.157 29.700 12.438 1.00 72.88 86 GLN A O 1
ATOM 705 N N . ARG A 1 87 ? -1.382 28.077 12.192 1.00 73.81 87 ARG A N 1
ATOM 706 C CA . ARG A 1 87 ? -2.491 28.990 11.884 1.00 73.81 87 ARG A CA 1
ATOM 707 C C . ARG A 1 87 ? -2.906 29.772 13.122 1.00 73.81 87 ARG A C 1
ATOM 709 O O . ARG A 1 87 ? -3.134 30.967 13.014 1.00 73.81 87 ARG A O 1
ATOM 716 N N . VAL A 1 88 ? -2.936 29.117 14.284 1.00 81.81 88 VAL A N 1
ATOM 717 C CA . VAL A 1 88 ? -3.207 29.763 15.577 1.00 81.81 88 VAL A CA 1
ATOM 718 C C . VAL A 1 88 ? -2.165 30.833 15.870 1.00 81.81 88 VAL A C 1
ATOM 720 O O . VAL A 1 88 ? -2.529 31.979 16.092 1.00 81.81 88 VAL A O 1
ATOM 723 N N . LEU A 1 89 ? -0.874 30.494 15.818 1.00 79.50 89 LEU A N 1
ATOM 724 C CA . LEU A 1 89 ? 0.201 31.449 16.102 1.00 79.50 89 LEU A CA 1
ATOM 725 C C . LEU A 1 89 ? 0.177 32.636 15.136 1.00 79.50 89 LEU A C 1
ATOM 727 O O . LEU A 1 89 ? 0.293 33.777 15.575 1.00 79.50 89 LEU A O 1
ATOM 731 N N . SER A 1 90 ? -0.053 32.387 13.842 1.00 76.12 90 SER A N 1
ATOM 732 C CA . SER A 1 90 ? -0.244 33.469 12.872 1.00 76.12 90 SER A CA 1
ATOM 733 C C . SER A 1 90 ? -1.482 34.305 13.187 1.00 76.12 90 SER A C 1
ATOM 735 O O . SER A 1 90 ? -1.436 35.521 13.047 1.00 76.12 90 SER A O 1
ATOM 737 N N . ALA A 1 91 ? -2.583 33.684 13.615 1.00 76.06 91 ALA A N 1
ATOM 738 C CA . ALA A 1 91 ? -3.808 34.398 13.946 1.00 76.06 91 ALA A CA 1
ATOM 739 C C . ALA A 1 91 ? -3.658 35.270 15.197 1.00 76.06 91 ALA A C 1
ATOM 741 O O . ALA A 1 91 ? -4.191 36.375 15.251 1.00 76.06 91 ALA A O 1
ATOM 742 N N . LEU A 1 92 ? -2.910 34.798 16.194 1.00 80.69 92 LEU A N 1
ATOM 743 C CA . LEU A 1 92 ? -2.611 35.557 17.405 1.00 80.69 92 LEU A CA 1
ATOM 744 C C . LEU A 1 92 ? -1.676 36.738 17.105 1.00 80.69 92 LEU A C 1
ATOM 746 O O . LEU A 1 92 ? -1.945 37.849 17.560 1.00 80.69 92 LEU A O 1
ATOM 750 N N . ALA A 1 93 ? -0.637 36.517 16.292 1.00 74.19 93 ALA A N 1
ATOM 751 C CA . ALA A 1 93 ? 0.365 37.531 15.960 1.00 74.19 93 ALA A CA 1
ATOM 752 C C . ALA A 1 93 ? -0.095 38.548 14.902 1.00 74.19 93 ALA A C 1
ATOM 754 O O . ALA A 1 93 ? 0.323 39.704 14.932 1.00 74.19 93 ALA A O 1
ATOM 755 N N . HIS A 1 94 ? -0.939 38.130 13.956 1.00 70.81 94 HIS A N 1
ATOM 756 C CA . HIS A 1 94 ? -1.295 38.916 12.772 1.00 70.81 94 HIS A CA 1
ATOM 757 C C . HIS A 1 94 ? -2.804 38.972 12.507 1.00 70.81 94 HIS A C 1
ATOM 759 O O . HIS A 1 94 ? -3.202 39.368 11.423 1.00 70.81 94 HIS A O 1
ATOM 765 N N . GLY A 1 95 ? -3.666 38.577 13.444 1.00 72.38 95 GLY A N 1
ATOM 766 C CA . GLY A 1 95 ? -5.116 38.574 13.227 1.00 72.38 95 GLY A CA 1
ATOM 767 C C . GLY A 1 95 ? -5.643 37.303 12.546 1.00 72.38 95 GLY A C 1
ATOM 768 O O . GLY A 1 95 ? -4.955 36.622 11.792 1.00 72.38 95 GLY A O 1
ATOM 769 N N . PHE A 1 96 ? -6.899 36.954 12.823 1.00 66.88 96 PHE A N 1
ATOM 770 C CA . PHE A 1 96 ? -7.533 35.722 12.336 1.00 66.88 96 PHE A CA 1
ATOM 771 C C . PHE A 1 96 ? -7.991 35.857 10.868 1.00 66.88 96 PHE A C 1
ATOM 773 O O . PHE A 1 96 ? -8.838 36.698 10.603 1.00 66.88 96 PHE A O 1
ATOM 780 N N . GLY A 1 97 ? -7.510 35.018 9.934 1.00 61.66 97 GLY A N 1
ATOM 781 C CA . GLY A 1 97 ? -7.969 34.928 8.524 1.00 61.66 97 GLY A CA 1
ATOM 782 C C . GLY A 1 97 ? -7.287 35.878 7.513 1.00 61.66 97 GLY A C 1
ATOM 783 O O . GLY A 1 97 ? -6.422 36.658 7.884 1.00 61.66 97 GLY A O 1
ATOM 784 N N . ASP A 1 98 ? -7.684 35.823 6.232 1.00 54.31 98 ASP A N 1
ATOM 785 C CA . ASP A 1 98 ? -6.979 36.407 5.062 1.00 54.31 98 ASP A CA 1
ATOM 786 C C . ASP A 1 98 ? -7.506 37.769 4.547 1.00 54.31 98 ASP A C 1
ATOM 788 O O . ASP A 1 98 ? -6.949 38.338 3.611 1.00 54.31 98 ASP A O 1
ATOM 792 N N . GLY A 1 99 ? -8.528 38.349 5.186 1.00 51.22 99 GLY A N 1
ATOM 793 C CA . GLY A 1 99 ? -8.811 39.789 5.095 1.00 51.22 99 GLY A CA 1
ATOM 794 C C . GLY A 1 99 ? -9.407 40.300 3.775 1.00 51.22 99 GLY A C 1
ATOM 795 O O . GLY A 1 99 ? -9.179 41.454 3.429 1.00 51.22 99 GLY A O 1
ATOM 796 N N . VAL A 1 100 ? -10.198 39.501 3.052 1.00 48.00 100 VAL A N 1
ATOM 797 C CA . VAL A 1 100 ? -10.770 39.934 1.757 1.00 48.00 100 VAL A CA 1
ATOM 798 C C . VAL A 1 100 ? -11.989 40.875 1.895 1.00 48.00 100 VAL A C 1
ATOM 800 O O . VAL A 1 100 ? -12.306 41.594 0.956 1.00 48.00 100 VAL A O 1
ATOM 803 N N . ASN A 1 101 ? -12.652 40.948 3.060 1.00 43.19 101 ASN A N 1
ATOM 804 C CA . ASN A 1 101 ? -13.919 41.689 3.228 1.00 43.19 101 ASN A CA 1
ATOM 805 C C . ASN A 1 101 ? -13.969 42.591 4.479 1.00 43.19 101 ASN A C 1
ATOM 807 O O . ASN A 1 101 ? -14.822 42.421 5.347 1.00 43.19 101 ASN A O 1
ATOM 811 N N . GLY A 1 102 ? -13.079 43.579 4.576 1.00 46.03 102 GLY A N 1
ATOM 812 C CA . GLY A 1 102 ? -13.182 44.636 5.586 1.00 46.03 102 GLY A CA 1
ATOM 813 C C . GLY A 1 102 ? -12.420 45.898 5.172 1.00 46.03 102 GLY A C 1
ATOM 814 O O . GLY A 1 102 ? -11.397 45.785 4.497 1.00 46.03 102 GLY A O 1
ATOM 815 N N . PRO A 1 103 ? -12.894 47.106 5.526 1.00 37.94 103 PRO A N 1
ATOM 816 C CA . PRO A 1 103 ? -12.248 48.350 5.122 1.00 37.94 103 PRO A CA 1
ATOM 817 C C . PRO A 1 103 ? -10.861 48.439 5.759 1.00 37.94 103 PRO A C 1
ATOM 819 O O . PRO A 1 103 ? -10.785 48.638 6.963 1.00 37.94 103 PRO A O 1
ATOM 822 N N . ALA A 1 104 ? -9.807 48.252 4.955 1.00 41.91 104 ALA A N 1
ATOM 823 C CA . ALA A 1 104 ? -8.412 48.713 5.082 1.00 41.91 104 ALA A CA 1
ATOM 824 C C . ALA A 1 104 ? -7.803 48.929 6.491 1.00 41.91 104 ALA A C 1
ATOM 826 O O . ALA A 1 104 ? -6.885 49.735 6.646 1.00 41.91 104 ALA A O 1
ATOM 827 N N . LYS A 1 105 ? -8.268 48.235 7.533 1.00 48.59 105 LYS A N 1
ATOM 828 C CA . LYS A 1 105 ? -7.631 48.250 8.845 1.00 48.59 105 LYS A CA 1
ATOM 829 C C . LYS A 1 105 ? -6.435 47.302 8.762 1.00 48.59 105 LYS A C 1
ATOM 831 O O . LYS A 1 105 ? -6.622 46.151 8.360 1.00 48.59 105 LYS A O 1
ATOM 836 N N . PRO A 1 106 ? -5.219 47.754 9.116 1.00 52.31 106 PRO A N 1
ATOM 837 C CA . PRO A 1 106 ? -4.082 46.856 9.219 1.00 52.31 106 PRO A CA 1
ATOM 838 C C . PRO A 1 106 ? -4.453 45.706 10.153 1.00 52.31 106 PRO A C 1
ATOM 840 O O . PRO A 1 106 ? -5.095 45.924 11.179 1.00 52.31 106 PRO A O 1
ATOM 843 N N . LEU A 1 107 ? -4.082 44.491 9.761 1.00 56.81 107 LEU A N 1
ATOM 844 C CA . LEU A 1 107 ? -4.183 43.292 10.582 1.00 56.81 107 LEU A CA 1
ATOM 845 C C . LEU A 1 107 ? -3.554 43.579 11.956 1.00 56.81 107 LEU A C 1
ATOM 847 O O . LEU A 1 107 ? -2.334 43.693 12.072 1.00 56.81 107 LEU A O 1
ATOM 851 N N . GLN A 1 108 ? -4.388 43.783 12.976 1.00 61.62 108 GLN A N 1
ATOM 852 C CA . GLN A 1 108 ? -3.919 44.046 14.332 1.00 61.62 108 GLN A CA 1
ATOM 853 C C . GLN A 1 108 ? -3.675 42.710 15.047 1.00 61.62 108 GLN A C 1
ATOM 855 O O . GLN A 1 108 ? -4.510 41.805 14.927 1.00 61.62 108 GLN A O 1
ATOM 860 N N . PRO A 1 109 ? -2.556 42.567 15.781 1.00 68.62 109 PRO A N 1
ATOM 861 C CA . PRO A 1 109 ? -2.319 41.402 16.624 1.00 68.62 109 PRO A CA 1
ATOM 862 C C . PRO A 1 109 ? -3.488 41.213 17.593 1.00 68.62 109 PRO A C 1
ATOM 864 O O . PRO A 1 109 ? -3.961 42.183 18.186 1.00 68.62 109 PRO A O 1
ATOM 867 N N . LEU A 1 110 ? -3.952 39.974 17.768 1.00 73.25 110 LEU A N 1
ATOM 868 C CA . LEU A 1 110 ? -5.008 39.682 18.744 1.00 73.25 110 LEU A CA 1
ATOM 869 C C . LEU A 1 110 ? -4.454 39.621 20.173 1.00 73.25 110 LEU A C 1
ATOM 871 O O . LEU A 1 110 ? -5.196 39.823 21.128 1.00 73.25 110 LEU A O 1
ATOM 875 N N . LEU A 1 111 ? -3.155 39.348 20.316 1.00 76.69 111 LEU A N 1
ATOM 876 C CA . LEU A 1 111 ? -2.414 39.416 21.572 1.00 76.69 111 LEU A CA 1
ATOM 877 C C . LEU A 1 111 ? -1.151 40.265 21.384 1.00 76.69 111 LEU A C 1
ATOM 879 O O . LEU A 1 111 ? -0.644 40.348 20.263 1.00 76.69 111 LEU A O 1
ATOM 883 N N . PRO A 1 112 ? -0.597 40.855 22.460 1.00 76.31 112 PRO A N 1
ATOM 884 C CA . PRO A 1 112 ? 0.741 41.429 22.431 1.00 76.31 112 PRO A CA 1
ATOM 885 C C . PRO A 1 112 ? 1.749 40.352 22.017 1.00 76.31 112 PRO A C 1
ATOM 887 O O . PRO A 1 112 ? 2.106 39.465 22.791 1.00 76.31 112 PRO A O 1
ATOM 890 N N . CYS A 1 113 ? 2.157 40.391 20.755 1.00 67.56 113 CYS A N 1
ATOM 891 C CA . CYS A 1 113 ? 3.117 39.471 20.173 1.00 67.56 113 CYS A CA 1
ATOM 892 C C . CYS A 1 113 ? 4.249 40.297 19.585 1.00 67.56 113 CYS A C 1
ATOM 894 O O . CYS A 1 113 ? 4.055 41.037 18.622 1.00 67.56 113 CYS A O 1
ATOM 896 N N . GLU A 1 114 ? 5.440 40.154 20.153 1.00 63.16 114 GLU A N 1
ATOM 897 C CA . GLU A 1 114 ? 6.640 40.671 19.517 1.00 63.16 114 GLU A CA 1
ATOM 898 C C . GLU A 1 114 ? 7.084 39.686 18.442 1.00 63.16 114 GLU A C 1
ATOM 900 O O . GLU A 1 114 ? 7.251 38.488 18.670 1.00 63.16 114 GLU A O 1
ATOM 905 N N . SER A 1 115 ? 7.237 40.191 17.227 1.00 61.72 115 SER A N 1
ATOM 906 C CA . SER A 1 115 ? 7.813 39.452 16.112 1.00 61.72 115 SER A CA 1
ATOM 907 C C . SER A 1 115 ? 8.855 40.342 15.450 1.00 61.72 115 SER A C 1
ATOM 909 O O . SER A 1 115 ? 8.672 41.564 15.429 1.00 61.72 115 SER A O 1
ATOM 911 N N . PRO A 1 116 ? 9.949 39.774 14.909 1.00 58.06 116 PRO A N 1
ATOM 912 C CA . PRO A 1 116 ? 10.909 40.558 14.151 1.00 58.06 116 PRO A CA 1
ATOM 913 C C . PRO A 1 116 ? 10.166 41.332 13.064 1.00 58.06 116 PRO A C 1
ATOM 915 O O . PRO A 1 116 ? 9.396 40.740 12.305 1.00 58.06 116 PRO A O 1
ATOM 918 N N . ALA A 1 117 ? 10.368 42.649 12.994 1.00 55.06 117 ALA A N 1
ATOM 919 C CA . ALA A 1 117 ? 9.772 43.441 11.930 1.00 55.06 117 ALA A CA 1
ATOM 920 C C . ALA A 1 117 ? 10.183 42.834 10.580 1.00 55.06 117 ALA A C 1
ATOM 922 O O . ALA A 1 117 ? 11.372 42.626 10.322 1.00 55.06 117 ALA A O 1
ATOM 923 N N . ALA A 1 118 ? 9.210 42.532 9.718 1.00 57.16 118 ALA A N 1
ATOM 924 C CA . ALA A 1 118 ? 9.478 42.071 8.363 1.00 57.16 118 ALA A CA 1
ATOM 925 C C . ALA A 1 118 ? 10.066 43.241 7.554 1.00 57.16 118 ALA A C 1
ATOM 927 O O . ALA A 1 118 ? 9.357 43.979 6.878 1.00 57.16 118 ALA A O 1
ATOM 928 N N . LEU A 1 119 ? 11.382 43.438 7.652 1.00 55.19 119 LEU A N 1
ATOM 929 C CA . LEU A 1 119 ? 12.102 44.588 7.089 1.00 55.19 119 LEU A CA 1
ATOM 930 C C . LEU A 1 119 ? 12.126 44.622 5.542 1.00 55.19 119 LEU A C 1
ATOM 932 O O . LEU A 1 119 ? 12.653 45.568 4.962 1.00 55.19 119 LEU A O 1
ATOM 936 N N . SER A 1 120 ? 11.587 43.611 4.849 1.00 65.69 120 SER A N 1
ATOM 937 C CA . SER A 1 120 ? 11.624 43.493 3.385 1.00 65.69 120 SER A CA 1
ATOM 938 C C . SER A 1 120 ? 10.295 42.990 2.817 1.00 65.69 120 SER A C 1
ATOM 940 O O . SER A 1 120 ? 10.184 41.829 2.420 1.00 65.69 120 SER A O 1
ATOM 942 N N . ILE A 1 121 ? 9.305 43.876 2.716 1.00 72.25 121 ILE A N 1
ATOM 943 C CA . ILE A 1 121 ? 8.039 43.595 2.025 1.00 72.25 121 ILE A CA 1
ATOM 944 C C . ILE A 1 121 ? 8.239 43.834 0.514 1.00 72.25 121 ILE A C 1
ATOM 946 O O . ILE A 1 121 ? 8.536 44.964 0.117 1.00 72.25 121 ILE A O 1
ATOM 950 N N . PRO A 1 122 ? 8.134 42.809 -0.356 1.00 79.75 122 PRO A N 1
ATOM 951 C CA . PRO A 1 122 ? 8.269 43.004 -1.797 1.00 79.75 122 PRO A CA 1
ATOM 952 C C . PRO A 1 122 ? 7.065 43.775 -2.358 1.00 79.75 122 PRO A C 1
ATOM 954 O O . PRO A 1 122 ? 5.924 43.525 -1.977 1.00 79.75 122 PRO A O 1
ATOM 957 N N . ARG A 1 123 ? 7.300 44.688 -3.310 1.00 85.44 123 ARG A N 1
ATOM 958 C CA . ARG A 1 123 ? 6.215 45.375 -4.033 1.00 85.44 123 ARG A CA 1
ATOM 959 C C . ARG A 1 123 ? 5.416 44.356 -4.848 1.00 85.44 123 ARG A C 1
ATOM 961 O O . ARG A 1 123 ? 6.008 43.582 -5.601 1.00 85.44 123 ARG A O 1
ATOM 968 N N . MET A 1 124 ? 4.086 44.376 -4.750 1.00 86.88 124 MET A N 1
ATOM 969 C CA . MET A 1 124 ? 3.218 43.435 -5.483 1.00 86.88 124 MET A CA 1
ATOM 970 C C . MET A 1 124 ? 3.349 43.578 -7.004 1.00 86.88 124 MET A C 1
ATOM 972 O O . MET A 1 124 ? 3.322 42.583 -7.724 1.00 86.88 124 MET A O 1
ATOM 976 N N . GLU A 1 125 ? 3.596 44.800 -7.474 1.00 88.38 125 GLU A N 1
ATOM 977 C CA . GLU A 1 125 ? 3.903 45.138 -8.870 1.00 88.38 125 GLU A CA 1
ATOM 978 C C . GLU A 1 125 ? 5.143 44.405 -9.401 1.00 88.38 125 GLU A C 1
ATOM 980 O O . GLU A 1 125 ? 5.259 44.157 -10.597 1.00 88.38 125 GLU A O 1
ATOM 985 N N . VAL A 1 126 ? 6.066 44.036 -8.507 1.00 91.38 126 VAL A N 1
ATOM 986 C CA . VAL A 1 126 ? 7.282 43.286 -8.832 1.00 91.38 126 VAL A CA 1
ATOM 987 C C . VAL A 1 126 ? 7.065 41.786 -8.652 1.00 91.38 126 VAL A C 1
ATOM 989 O O . VAL A 1 126 ? 7.443 40.992 -9.513 1.00 91.38 126 VAL A O 1
ATOM 992 N N . LEU A 1 127 ? 6.436 41.391 -7.543 1.00 92.12 127 LEU A N 1
ATOM 993 C CA . LEU A 1 127 ? 6.219 39.987 -7.206 1.00 92.12 127 LEU A CA 1
ATOM 994 C C . LEU A 1 127 ? 5.287 39.292 -8.208 1.00 92.12 127 LEU A C 1
ATOM 996 O O . LEU A 1 127 ? 5.584 38.186 -8.651 1.00 92.12 127 LEU A O 1
ATOM 1000 N N . ALA A 1 128 ? 4.181 39.930 -8.600 1.00 91.00 128 ALA A N 1
ATOM 1001 C CA . ALA A 1 128 ? 3.176 39.288 -9.443 1.00 91.00 128 ALA A CA 1
ATOM 1002 C C . ALA A 1 128 ? 3.703 38.908 -10.846 1.00 91.00 128 ALA A C 1
ATOM 1004 O O . ALA A 1 128 ? 3.476 37.768 -11.263 1.00 91.00 128 ALA A O 1
ATOM 1005 N N . PRO A 1 129 ? 4.441 39.773 -11.576 1.00 93.62 129 PRO A N 1
ATOM 1006 C CA . PRO A 1 129 ? 5.096 39.382 -12.827 1.00 93.62 129 PRO A CA 1
ATOM 1007 C C . PRO A 1 129 ? 6.114 38.249 -12.661 1.00 93.62 129 PRO A C 1
ATOM 1009 O O . PRO A 1 129 ? 6.136 37.341 -13.488 1.00 93.62 129 PRO A O 1
ATOM 1012 N N . ILE A 1 130 ? 6.900 38.249 -11.578 1.00 94.50 130 ILE A N 1
ATOM 1013 C CA . ILE A 1 130 ? 7.857 37.171 -11.282 1.00 94.50 130 ILE A CA 1
ATOM 1014 C C . ILE A 1 130 ? 7.125 35.839 -11.066 1.00 94.50 130 ILE A C 1
ATOM 1016 O O . ILE A 1 130 ? 7.509 34.829 -11.650 1.00 94.50 130 ILE A O 1
ATOM 1020 N N . CYS A 1 131 ? 6.042 35.827 -10.283 1.00 93.06 131 CYS A N 1
ATOM 1021 C CA . CYS A 1 131 ? 5.237 34.624 -10.064 1.00 93.06 131 CYS A CA 1
ATOM 1022 C C . CYS A 1 131 ? 4.639 34.089 -11.369 1.00 93.06 131 CYS A C 1
ATOM 1024 O O . CYS A 1 131 ? 4.677 32.883 -11.614 1.00 93.06 131 CYS A O 1
ATOM 1026 N N . ARG A 1 132 ? 4.127 34.978 -12.232 1.00 94.62 132 ARG A N 1
ATOM 1027 C CA . ARG A 1 132 ? 3.633 34.594 -13.562 1.00 94.62 132 ARG A CA 1
ATOM 1028 C C . ARG A 1 132 ? 4.743 33.995 -14.423 1.00 94.62 132 ARG A C 1
ATOM 1030 O O . ARG A 1 132 ? 4.501 32.985 -15.075 1.00 94.62 132 ARG A O 1
ATOM 1037 N N . ALA A 1 133 ? 5.948 34.562 -14.380 1.00 94.69 133 ALA A N 1
ATOM 1038 C CA . ALA A 1 133 ? 7.108 34.048 -15.103 1.00 94.69 133 ALA A CA 1
ATOM 1039 C C . ALA A 1 133 ? 7.521 32.646 -14.648 1.00 94.69 133 ALA A C 1
ATOM 1041 O O . ALA A 1 133 ? 7.693 31.762 -15.484 1.00 94.69 133 ALA A O 1
ATOM 1042 N N . ILE A 1 134 ? 7.587 32.415 -13.334 1.00 94.25 134 ILE A N 1
ATOM 1043 C CA . ILE A 1 134 ? 7.880 31.094 -12.761 1.00 94.25 134 ILE A CA 1
ATOM 1044 C C . ILE A 1 134 ? 6.804 30.080 -13.172 1.00 94.25 134 ILE A C 1
ATOM 1046 O O . ILE A 1 134 ? 7.125 28.997 -13.659 1.00 94.25 134 ILE A O 1
ATOM 1050 N N . HIS A 1 135 ? 5.525 30.436 -13.013 1.00 92.12 135 HIS A N 1
ATOM 1051 C CA . HIS A 1 135 ? 4.405 29.544 -13.317 1.00 92.12 135 HIS A CA 1
ATOM 1052 C C . HIS A 1 135 ? 4.338 29.175 -14.805 1.00 92.12 135 HIS A C 1
ATOM 1054 O O . HIS A 1 135 ? 4.217 28.000 -15.146 1.00 92.12 135 HIS A O 1
ATOM 1060 N N . ALA A 1 136 ? 4.472 30.166 -15.689 1.00 91.31 136 ALA A N 1
ATOM 1061 C CA . ALA A 1 136 ? 4.467 29.964 -17.135 1.00 91.31 136 ALA A CA 1
ATOM 1062 C C . ALA A 1 136 ? 5.791 29.388 -17.670 1.00 91.31 136 ALA A C 1
ATOM 1064 O O . ALA A 1 136 ? 5.870 29.053 -18.852 1.00 91.31 136 ALA A O 1
ATOM 1065 N N . ARG A 1 137 ? 6.823 29.280 -16.818 1.00 93.00 137 ARG A N 1
ATOM 1066 C CA . ARG A 1 137 ? 8.200 28.902 -17.173 1.00 93.00 137 ARG A CA 1
ATOM 1067 C C . ARG A 1 137 ? 8.750 29.771 -18.304 1.00 93.00 137 ARG A C 1
ATOM 1069 O O . ARG A 1 137 ? 9.231 29.257 -19.310 1.00 93.00 137 ARG A O 1
ATOM 1076 N N . ARG A 1 138 ? 8.641 31.091 -18.152 1.00 95.44 138 ARG A N 1
ATOM 1077 C CA . ARG A 1 138 ? 9.036 32.087 -19.158 1.00 95.44 138 ARG A CA 1
ATOM 1078 C C . ARG A 1 138 ? 10.120 33.029 -18.625 1.00 95.44 138 ARG A C 1
ATOM 1080 O O . ARG A 1 138 ? 10.121 33.314 -17.425 1.00 95.44 138 ARG A O 1
ATOM 1087 N N . PRO A 1 139 ? 11.025 33.534 -19.481 1.00 96.62 139 PRO A N 1
ATOM 1088 C CA . PRO A 1 139 ? 11.983 34.562 -19.097 1.00 96.62 139 PRO A CA 1
ATOM 1089 C C . PRO A 1 139 ? 11.313 35.895 -18.749 1.00 96.62 139 PRO A C 1
ATOM 1091 O O . PRO A 1 139 ? 10.186 36.196 -19.148 1.00 96.62 139 PRO A O 1
ATOM 1094 N N . LEU A 1 140 ? 12.042 36.708 -17.995 1.00 96.25 140 LEU A N 1
ATOM 1095 C CA . LEU A 1 140 ? 11.607 37.993 -17.478 1.00 96.25 140 LEU A CA 1
ATOM 1096 C C . LEU A 1 140 ? 12.703 39.033 -17.725 1.00 96.25 140 LEU A C 1
ATOM 1098 O O . LEU A 1 140 ? 13.831 38.878 -17.250 1.00 96.25 140 LEU A O 1
ATOM 1102 N N . ALA A 1 141 ? 12.371 40.102 -18.442 1.00 96.50 141 ALA A N 1
ATOM 1103 C CA . ALA A 1 141 ? 13.208 41.290 -18.523 1.00 96.50 141 ALA A CA 1
ATOM 1104 C C . ALA A 1 141 ? 13.020 42.128 -17.253 1.00 96.50 141 ALA A C 1
ATOM 1106 O O . ALA A 1 141 ? 11.891 42.376 -16.835 1.00 96.50 141 ALA A O 1
ATOM 1107 N N . ILE A 1 142 ? 14.116 42.552 -16.629 1.00 96.25 142 ILE A N 1
ATOM 1108 C CA . ILE A 1 142 ? 14.112 43.343 -15.397 1.00 96.25 142 ILE A CA 1
ATOM 1109 C C . ILE A 1 142 ? 15.145 44.468 -15.458 1.00 96.25 142 ILE A C 1
ATOM 1111 O O . ILE A 1 142 ? 16.218 44.315 -16.049 1.00 96.25 142 ILE A O 1
ATOM 1115 N N . ARG A 1 143 ? 14.874 45.560 -14.738 1.00 95.38 143 ARG A N 1
ATOM 1116 C CA . ARG A 1 143 ? 15.902 46.514 -14.303 1.00 95.38 143 ARG A CA 1
ATOM 1117 C C . ARG A 1 143 ? 16.321 46.152 -12.884 1.00 95.38 143 ARG A C 1
ATOM 1119 O O . ARG A 1 143 ? 15.487 46.078 -11.984 1.00 95.38 143 ARG A O 1
ATOM 1126 N N . TYR A 1 144 ? 17.600 45.838 -12.695 1.00 93.75 144 TYR A N 1
ATOM 1127 C CA . TYR A 1 144 ? 18.134 45.380 -11.415 1.00 93.75 144 TYR A CA 1
ATOM 1128 C C . TYR A 1 144 ? 19.198 46.328 -10.877 1.00 93.75 144 TYR A C 1
ATOM 1130 O O . TYR A 1 144 ? 20.211 46.576 -11.536 1.00 93.75 144 TYR A O 1
ATOM 1138 N N . HIS A 1 145 ? 19.000 46.780 -9.640 1.00 90.50 145 HIS A N 1
ATOM 1139 C CA . HIS A 1 145 ? 19.920 47.661 -8.924 1.00 90.50 145 HIS A CA 1
ATOM 1140 C C . HIS A 1 145 ? 20.907 46.848 -8.082 1.00 90.50 145 HIS A C 1
ATOM 1142 O O . HIS A 1 145 ? 20.579 46.321 -7.016 1.00 90.50 145 HIS A O 1
ATOM 1148 N N . SER A 1 146 ? 22.143 46.722 -8.561 1.00 81.31 146 SER A N 1
ATOM 1149 C CA . SER A 1 146 ? 23.223 46.034 -7.851 1.00 81.31 146 SER A CA 1
ATOM 1150 C C . SER A 1 146 ? 24.060 47.009 -7.025 1.00 81.31 146 SER A C 1
ATOM 1152 O O . SER A 1 146 ? 24.435 48.071 -7.506 1.00 81.31 146 SER A O 1
ATOM 1154 N N . MET A 1 147 ? 24.469 46.602 -5.818 1.00 76.06 147 MET A N 1
ATOM 1155 C CA . MET A 1 147 ? 25.354 47.410 -4.960 1.00 76.06 147 MET A CA 1
ATOM 1156 C C . MET A 1 147 ? 26.730 47.680 -5.591 1.00 76.06 147 MET A C 1
ATOM 1158 O O . MET A 1 147 ? 27.392 48.633 -5.210 1.00 76.06 147 MET A O 1
ATOM 1162 N N . THR A 1 148 ? 27.185 46.819 -6.509 1.00 76.25 148 THR A N 1
ATOM 1163 C CA . THR A 1 148 ? 28.530 46.904 -7.107 1.00 76.25 148 THR A CA 1
ATOM 1164 C C . THR A 1 148 ? 28.540 47.440 -8.532 1.00 76.25 148 THR A C 1
ATOM 1166 O O . THR A 1 148 ? 29.558 47.944 -8.980 1.00 76.25 148 THR A O 1
ATOM 1169 N N . SER A 1 149 ? 27.440 47.279 -9.270 1.00 75.69 149 SER A N 1
ATOM 1170 C CA . SER A 1 149 ? 27.361 47.572 -10.714 1.00 75.69 149 SER A CA 1
ATOM 1171 C C . SER A 1 149 ? 26.302 48.617 -11.063 1.00 75.69 149 SER A C 1
ATOM 1173 O O . SER A 1 149 ? 26.128 48.907 -12.240 1.00 75.69 149 SER A O 1
ATOM 1175 N N . GLY A 1 150 ? 25.606 49.172 -10.064 1.00 84.19 150 GLY A N 1
ATOM 1176 C CA . GLY A 1 150 ? 24.527 50.133 -10.273 1.00 84.19 150 GLY A CA 1
ATOM 1177 C C . GLY A 1 150 ? 23.288 49.510 -10.918 1.00 84.19 150 GLY A C 1
ATOM 1178 O O . GLY A 1 150 ? 23.056 48.298 -10.819 1.00 84.19 150 GLY A O 1
ATOM 1179 N N . GLU A 1 151 ? 22.484 50.357 -11.558 1.00 90.62 151 GLU A N 1
ATOM 1180 C CA . GLU A 1 151 ? 21.316 49.942 -12.334 1.00 90.62 151 GLU A CA 1
ATOM 1181 C C . GLU A 1 151 ? 21.750 49.218 -13.599 1.00 90.62 151 GLU A C 1
ATOM 1183 O O . GLU A 1 151 ? 22.619 49.677 -14.341 1.00 90.62 151 GLU A O 1
ATOM 1188 N N . THR A 1 152 ? 21.131 48.075 -13.869 1.00 91.31 152 THR A N 1
ATOM 1189 C CA . THR A 1 152 ? 21.418 47.354 -15.095 1.00 91.31 152 THR A CA 1
ATOM 1190 C C . THR A 1 152 ? 20.216 46.564 -15.603 1.00 91.31 152 THR A C 1
ATOM 1192 O O . THR A 1 152 ? 19.495 45.946 -14.822 1.00 91.31 152 THR A O 1
ATOM 1195 N N . GLU A 1 153 ? 20.061 46.495 -16.922 1.00 93.19 153 GLU A N 1
ATOM 1196 C CA . GLU A 1 153 ? 19.054 45.646 -17.565 1.00 93.19 153 GLU A CA 1
ATOM 1197 C C . GLU A 1 153 ? 19.513 44.185 -17.633 1.00 93.19 153 GLU A C 1
ATOM 1199 O O . GLU A 1 153 ? 20.697 43.882 -17.867 1.00 93.19 153 GLU A O 1
ATOM 1204 N N . ARG A 1 154 ? 18.585 43.265 -17.364 1.00 93.00 154 ARG A N 1
ATOM 1205 C CA . ARG A 1 154 ? 18.810 41.817 -17.361 1.00 93.00 154 ARG A CA 1
ATOM 1206 C C . ARG A 1 154 ? 17.616 41.097 -17.958 1.00 93.00 154 ARG A C 1
ATOM 1208 O O . ARG A 1 154 ? 16.481 41.490 -17.721 1.00 93.00 154 ARG A O 1
ATOM 1215 N N . VAL A 1 155 ? 17.891 39.988 -18.631 1.00 96.81 155 VAL A N 1
ATOM 1216 C CA . VAL A 1 155 ? 16.894 38.951 -18.890 1.00 96.81 155 VAL A CA 1
ATOM 1217 C C . VAL A 1 155 ? 17.233 37.776 -17.991 1.00 96.81 155 VAL A C 1
ATOM 1219 O O . VAL A 1 155 ? 18.357 37.269 -18.027 1.00 96.81 155 VAL A O 1
ATOM 1222 N N . ILE A 1 156 ? 16.278 37.385 -17.155 1.00 97.12 156 ILE A N 1
ATOM 1223 C CA . ILE A 1 156 ? 16.434 36.287 -16.208 1.00 97.12 156 ILE A CA 1
ATOM 1224 C C . ILE A 1 156 ? 15.402 35.197 -16.480 1.00 97.12 156 ILE A C 1
ATOM 1226 O O . ILE A 1 156 ? 14.295 35.492 -16.918 1.00 97.12 156 ILE A O 1
ATOM 1230 N N . VAL A 1 157 ? 15.736 33.943 -16.191 1.00 96.81 157 VAL A N 1
ATOM 1231 C CA . VAL A 1 157 ? 14.792 32.814 -16.247 1.00 96.81 157 VAL A CA 1
ATOM 1232 C C . VAL A 1 157 ? 14.483 32.388 -14.811 1.00 96.81 157 VAL A C 1
ATOM 1234 O O . VAL A 1 157 ? 15.262 31.632 -14.223 1.00 96.81 157 VAL A O 1
ATOM 1237 N N . PRO A 1 158 ? 13.419 32.927 -14.187 1.00 96.31 158 PRO A N 1
ATOM 1238 C CA . PRO A 1 158 ? 13.109 32.649 -12.792 1.00 96.31 158 PRO A CA 1
ATOM 1239 C C . PRO A 1 158 ? 12.436 31.285 -12.630 1.00 96.31 158 PRO A C 1
ATOM 1241 O O . PRO A 1 158 ? 11.590 30.904 -13.437 1.00 96.31 158 PRO A O 1
ATOM 1244 N N . PHE A 1 159 ? 12.761 30.574 -11.547 1.00 92.88 159 PHE A N 1
ATOM 1245 C CA . PHE A 1 159 ? 12.141 29.272 -11.269 1.00 92.88 159 PHE A CA 1
ATOM 1246 C C . PHE A 1 159 ? 11.763 29.016 -9.808 1.00 92.88 159 PHE A C 1
ATOM 1248 O O . PHE A 1 159 ? 10.958 28.125 -9.549 1.00 92.88 159 PHE A O 1
ATOM 1255 N N . ALA A 1 160 ? 12.297 29.782 -8.853 1.00 90.69 160 ALA A N 1
ATOM 1256 C CA . ALA A 1 160 ? 11.941 29.638 -7.445 1.00 90.69 160 ALA A CA 1
ATOM 1257 C C . ALA A 1 160 ? 11.943 30.984 -6.715 1.00 90.69 160 ALA A C 1
ATOM 1259 O O . ALA A 1 160 ? 12.786 31.847 -6.970 1.00 90.69 160 ALA A O 1
ATOM 1260 N N . LEU A 1 161 ? 11.008 31.139 -5.777 1.00 89.56 161 LEU A N 1
ATOM 1261 C CA . LEU A 1 161 ? 11.043 32.189 -4.762 1.00 89.56 161 LEU A CA 1
ATOM 1262 C C . LEU A 1 161 ? 11.690 31.637 -3.496 1.00 89.56 161 LEU A C 1
ATOM 1264 O O . LEU A 1 161 ? 11.424 30.505 -3.101 1.00 89.56 161 LEU A O 1
ATOM 1268 N N . VAL A 1 162 ? 12.520 32.456 -2.862 1.00 82.56 162 VAL A N 1
ATOM 1269 C CA . VAL A 1 162 ? 13.275 32.084 -1.668 1.00 82.56 162 VAL A CA 1
ATOM 1270 C C . VAL A 1 162 ? 13.070 33.147 -0.600 1.00 82.56 162 VAL A C 1
ATOM 1272 O O . VAL A 1 162 ? 13.432 34.310 -0.799 1.00 82.56 162 VAL A O 1
ATOM 1275 N N . ASP A 1 163 ? 12.525 32.738 0.542 1.00 78.62 163 ASP A N 1
ATOM 1276 C CA . ASP A 1 163 ? 12.486 33.555 1.751 1.00 78.62 163 ASP A CA 1
ATOM 1277 C C . ASP A 1 163 ? 13.650 33.174 2.670 1.00 78.62 163 ASP A C 1
ATOM 1279 O O . ASP A 1 163 ? 13.846 32.013 3.022 1.00 78.62 163 ASP A O 1
ATOM 1283 N N . THR A 1 164 ? 14.450 34.166 3.047 1.00 67.44 164 THR A N 1
ATOM 1284 C CA . THR A 1 164 ? 15.582 33.989 3.968 1.00 67.44 164 THR A CA 1
ATOM 1285 C C . THR A 1 164 ? 15.235 34.360 5.412 1.00 67.44 164 THR A C 1
ATOM 1287 O O . THR A 1 164 ? 16.122 34.374 6.265 1.00 67.44 164 THR A O 1
ATOM 1290 N N . GLY A 1 165 ? 13.981 34.741 5.682 1.00 62.81 165 GLY A N 1
ATOM 1291 C CA . GLY A 1 165 ? 13.525 35.331 6.944 1.00 62.81 165 GLY A CA 1
ATOM 1292 C C . GLY A 1 165 ? 13.914 36.803 7.120 1.00 62.81 165 GLY A C 1
ATOM 1293 O O . GLY A 1 165 ? 13.471 37.456 8.058 1.00 62.81 165 GLY A O 1
ATOM 1294 N N . LEU A 1 166 ? 14.750 37.343 6.225 1.00 67.81 166 LEU A N 1
ATOM 1295 C CA . LEU A 1 166 ? 15.166 38.751 6.217 1.00 67.81 166 LEU A CA 1
ATOM 1296 C C . LEU A 1 166 ? 14.772 39.455 4.922 1.00 67.81 166 LEU A C 1
ATOM 1298 O O . LEU A 1 166 ? 14.421 40.635 4.938 1.00 67.81 166 LEU A O 1
ATOM 1302 N N . ARG A 1 167 ? 14.903 38.762 3.786 1.00 76.50 167 ARG A N 1
ATOM 1303 C CA . ARG A 1 167 ? 14.616 39.282 2.447 1.00 76.50 167 ARG A CA 1
ATOM 1304 C C . ARG A 1 167 ? 14.085 38.182 1.546 1.00 76.50 167 ARG A C 1
ATOM 1306 O O . ARG A 1 167 ? 14.505 37.029 1.650 1.00 76.50 167 ARG A O 1
ATOM 1313 N N . TRP A 1 168 ? 13.255 38.601 0.600 1.00 85.38 168 TRP A N 1
ATOM 1314 C CA . TRP A 1 168 ? 12.783 37.764 -0.489 1.00 85.38 168 TRP A CA 1
ATOM 1315 C C . TRP A 1 168 ? 13.724 37.831 -1.686 1.00 85.38 168 TRP A C 1
ATOM 1317 O O . TRP A 1 168 ? 14.156 38.912 -2.110 1.00 85.38 168 TRP A O 1
ATOM 1327 N N . HIS A 1 169 ? 13.992 36.664 -2.256 1.00 90.00 169 HIS A N 1
ATOM 1328 C CA . HIS A 1 169 ? 14.796 36.485 -3.452 1.00 90.00 169 HIS A CA 1
ATOM 1329 C C . HIS A 1 169 ? 14.033 35.693 -4.513 1.00 90.00 169 HIS A C 1
ATOM 1331 O O . HIS A 1 169 ? 13.149 34.898 -4.201 1.00 90.00 169 HIS A O 1
ATOM 1337 N N . VAL A 1 170 ? 14.414 35.893 -5.771 1.00 93.06 170 VAL A N 1
ATOM 1338 C CA . VAL A 1 170 ? 14.086 34.990 -6.871 1.00 93.06 170 VAL A CA 1
ATOM 1339 C C . VAL A 1 170 ? 15.375 34.336 -7.351 1.00 93.06 170 VAL A C 1
ATOM 1341 O O . VAL A 1 170 ? 16.356 35.030 -7.639 1.00 93.06 170 VAL A O 1
ATOM 1344 N N . ARG A 1 171 ? 15.384 33.004 -7.401 1.00 94.31 171 ARG A N 1
ATOM 1345 C CA . ARG A 1 171 ? 16.450 32.224 -8.028 1.00 94.31 171 ARG A CA 1
ATOM 1346 C C . ARG A 1 171 ? 16.164 32.132 -9.522 1.00 94.31 171 ARG A C 1
ATOM 1348 O O . ARG A 1 171 ? 15.056 31.758 -9.920 1.00 94.31 171 ARG A O 1
ATOM 1355 N N . ALA A 1 172 ? 17.146 32.508 -10.334 1.00 95.12 172 ALA A N 1
ATOM 1356 C CA . ALA A 1 172 ? 16.992 32.568 -11.779 1.00 95.12 172 ALA A CA 1
ATOM 1357 C C . ALA A 1 172 ? 18.317 32.356 -12.519 1.00 95.12 172 ALA A C 1
ATOM 1359 O O . ALA A 1 172 ? 19.383 32.681 -11.993 1.00 95.12 172 ALA A O 1
ATOM 1360 N N . PHE A 1 173 ? 18.252 31.885 -13.764 1.00 95.94 173 PHE A N 1
ATOM 1361 C CA . PHE A 1 173 ? 19.391 31.959 -14.682 1.00 95.94 173 PHE A CA 1
ATOM 1362 C C . PHE A 1 173 ? 19.550 33.394 -15.203 1.00 95.94 173 PHE A C 1
ATOM 1364 O O . PHE A 1 173 ? 18.589 33.959 -15.721 1.00 95.94 173 PHE A O 1
ATOM 1371 N N . ASP A 1 174 ? 20.731 34.001 -15.063 1.00 95.44 174 ASP A N 1
ATOM 1372 C CA . ASP A 1 174 ? 21.051 35.331 -15.601 1.00 95.44 174 ASP A CA 1
ATOM 1373 C C . ASP A 1 174 ? 21.649 35.188 -17.004 1.00 95.44 174 ASP A C 1
ATOM 1375 O O . ASP A 1 174 ? 22.835 34.881 -17.141 1.00 95.44 174 ASP A O 1
ATOM 1379 N N . ARG A 1 175 ? 20.869 35.473 -18.054 1.00 95.00 175 ARG A N 1
ATOM 1380 C CA . ARG A 1 175 ? 21.348 35.355 -19.443 1.00 95.00 175 ARG A CA 1
ATOM 1381 C C . ARG A 1 175 ? 22.533 36.258 -19.759 1.00 95.00 175 ARG A C 1
ATOM 1383 O O . ARG A 1 175 ? 23.346 35.920 -20.609 1.00 95.00 175 ARG A O 1
ATOM 1390 N N . LYS A 1 176 ? 22.664 37.400 -19.077 1.00 90.69 176 LYS A N 1
ATOM 1391 C CA . LYS A 1 176 ? 23.787 38.317 -19.316 1.00 90.69 176 LYS A CA 1
ATOM 1392 C C . LYS A 1 176 ? 25.103 37.745 -18.793 1.00 90.69 176 LYS A C 1
ATOM 1394 O O . LYS A 1 176 ? 26.162 38.096 -19.303 1.00 90.69 176 LYS A O 1
ATOM 1399 N N . ARG A 1 177 ? 25.048 36.923 -17.742 1.00 87.62 177 ARG A N 1
ATOM 1400 C CA . ARG A 1 177 ? 26.232 36.322 -17.109 1.00 87.62 177 ARG A CA 1
ATOM 1401 C C . ARG A 1 177 ? 26.420 34.841 -17.426 1.00 87.62 177 ARG A C 1
ATOM 1403 O O . ARG A 1 177 ? 27.508 34.336 -17.184 1.00 87.62 177 ARG A O 1
ATOM 1410 N N . GLY A 1 178 ? 25.400 34.171 -17.959 1.00 91.31 178 GLY A N 1
ATOM 1411 C CA . GLY A 1 178 ? 25.437 32.744 -18.271 1.00 91.31 178 GLY A CA 1
ATOM 1412 C C . GLY A 1 178 ? 25.491 31.846 -17.031 1.00 91.31 178 GLY A C 1
ATOM 1413 O O . GLY A 1 178 ? 26.051 30.758 -17.100 1.00 91.31 178 GLY A O 1
ATOM 1414 N N . GLU A 1 179 ? 24.963 32.295 -15.888 1.00 91.56 179 GLU A N 1
ATOM 1415 C CA . GLU A 1 179 ? 25.016 31.558 -14.616 1.00 91.56 179 GLU A CA 1
ATOM 1416 C C . GLU A 1 179 ? 23.723 31.718 -13.799 1.00 91.56 179 GLU A C 1
ATOM 1418 O O . GLU A 1 179 ? 22.996 32.705 -13.941 1.00 91.56 179 GLU A O 1
ATOM 1423 N N . PHE A 1 180 ? 23.453 30.777 -12.893 1.00 88.62 180 PHE A N 1
ATOM 1424 C CA . PHE A 1 180 ? 22.345 30.868 -11.939 1.00 88.62 180 PHE A CA 1
ATOM 1425 C C . PHE A 1 180 ? 22.677 31.782 -10.757 1.00 88.62 180 PHE A C 1
ATOM 1427 O O . PHE A 1 180 ? 23.753 31.688 -10.163 1.00 88.62 180 PHE A O 1
ATOM 1434 N N . ARG A 1 181 ? 21.753 32.685 -10.404 1.00 89.31 181 ARG A N 1
ATOM 1435 C CA . ARG A 1 181 ? 21.952 33.707 -9.363 1.00 89.31 181 ARG A CA 1
ATOM 1436 C C . ARG A 1 181 ? 20.664 34.008 -8.598 1.00 89.31 181 ARG A C 1
ATOM 1438 O O . ARG A 1 181 ? 19.556 33.794 -9.087 1.00 89.31 181 ARG A O 1
ATOM 1445 N N . ASP A 1 182 ? 20.833 34.595 -7.414 1.00 88.94 182 ASP A N 1
ATOM 1446 C CA . ASP A 1 182 ? 19.727 35.113 -6.603 1.00 88.94 182 ASP A CA 1
ATOM 1447 C C . ASP A 1 182 ? 19.565 36.622 -6.813 1.00 88.94 182 ASP A C 1
ATOM 1449 O O . ASP A 1 182 ? 20.507 37.398 -6.602 1.00 88.94 182 ASP A O 1
ATOM 1453 N N . PHE A 1 183 ? 18.346 37.057 -7.121 1.00 90.69 183 PHE A N 1
ATOM 1454 C CA . PHE A 1 183 ? 17.987 38.468 -7.250 1.00 90.69 183 PHE A CA 1
ATOM 1455 C C . PHE A 1 183 ? 17.086 38.886 -6.089 1.00 90.69 183 PHE A C 1
ATOM 1457 O O . PHE A 1 183 ? 16.074 38.247 -5.822 1.00 90.69 183 PHE A O 1
ATOM 1464 N N . VAL A 1 184 ? 17.453 39.953 -5.374 1.00 90.81 184 VAL A N 1
ATOM 1465 C CA . VAL A 1 184 ? 16.644 40.478 -4.258 1.00 90.81 184 VAL A CA 1
ATOM 1466 C C . VAL A 1 184 ? 15.431 41.210 -4.828 1.00 90.81 184 VAL A C 1
ATOM 1468 O O . VAL A 1 184 ? 15.610 42.153 -5.598 1.00 90.81 184 VAL A O 1
ATOM 1471 N N . LEU A 1 185 ? 14.216 40.839 -4.417 1.00 90.94 185 LEU A N 1
ATOM 1472 C CA . LEU A 1 185 ? 12.982 41.380 -5.008 1.00 90.94 185 LEU A CA 1
ATOM 1473 C C . LEU A 1 185 ? 12.863 42.902 -4.867 1.00 90.94 185 LEU A C 1
ATOM 1475 O O . LEU A 1 185 ? 12.421 43.574 -5.792 1.00 90.94 185 LEU A O 1
ATOM 1479 N N . THR A 1 186 ? 13.307 43.472 -3.745 1.00 89.06 186 THR A N 1
ATOM 1480 C CA . THR A 1 186 ? 13.250 44.925 -3.501 1.00 89.06 186 THR A CA 1
ATOM 1481 C C . THR A 1 186 ? 14.194 45.746 -4.384 1.00 89.06 186 THR A C 1
ATOM 1483 O O . THR A 1 186 ? 14.123 46.968 -4.369 1.00 89.06 186 THR A O 1
ATOM 1486 N N . ARG A 1 187 ? 15.067 45.095 -5.165 1.00 91.12 187 ARG A N 1
ATOM 1487 C CA . A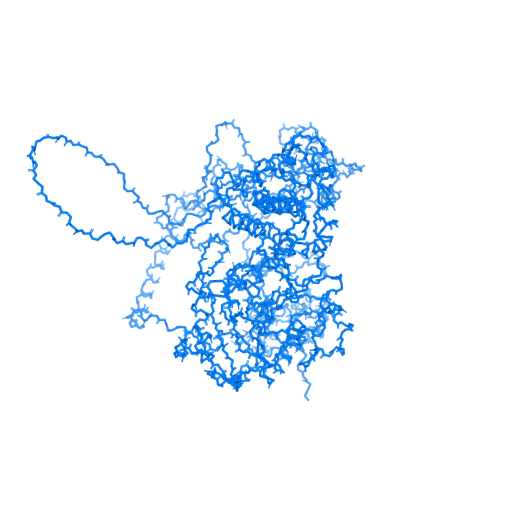RG A 1 187 ? 16.010 45.735 -6.100 1.00 91.12 187 ARG A CA 1
ATOM 1488 C C . ARG A 1 187 ? 15.619 45.557 -7.567 1.00 91.12 187 ARG A C 1
ATOM 1490 O O . ARG A 1 187 ? 16.381 45.956 -8.445 1.00 91.12 187 ARG A O 1
ATOM 1497 N N . ILE A 1 188 ? 14.479 44.917 -7.820 1.00 92.81 188 ILE A N 1
ATOM 1498 C CA . ILE A 1 188 ? 13.928 44.701 -9.155 1.00 92.81 188 ILE A CA 1
ATOM 1499 C C . ILE A 1 188 ? 12.924 45.816 -9.465 1.00 92.81 188 ILE A C 1
ATOM 1501 O O . ILE A 1 188 ? 12.068 46.160 -8.641 1.00 92.81 188 ILE A O 1
ATOM 1505 N N . GLU A 1 189 ? 13.014 46.349 -10.678 1.00 92.75 189 GLU A N 1
ATOM 1506 C CA . GLU A 1 189 ? 12.096 47.327 -11.249 1.00 92.75 189 GLU A CA 1
ATOM 1507 C C . GLU A 1 189 ? 11.641 46.899 -12.642 1.00 92.75 189 GLU A C 1
ATOM 1509 O O . GLU A 1 189 ? 12.357 46.191 -13.354 1.00 92.75 189 GLU A O 1
ATOM 1514 N N . ALA A 1 190 ? 10.440 47.350 -13.014 1.00 91.00 190 ALA A N 1
ATOM 1515 C CA . ALA A 1 190 ? 9.825 47.132 -14.322 1.00 91.00 190 ALA A CA 1
ATOM 1516 C C . ALA A 1 190 ? 9.937 45.682 -14.859 1.00 91.00 190 ALA A C 1
ATOM 1518 O O . ALA A 1 190 ? 10.399 45.497 -15.985 1.00 91.00 190 ALA A O 1
ATOM 1519 N N . PRO A 1 191 ? 9.553 44.641 -14.086 1.00 94.81 191 PRO A N 1
ATOM 1520 C CA . PRO A 1 191 ? 9.609 43.276 -14.589 1.00 94.81 191 PRO A CA 1
ATOM 1521 C C . PRO A 1 191 ? 8.581 43.057 -15.706 1.00 94.81 191 PRO A C 1
ATOM 1523 O O . PRO A 1 191 ? 7.376 43.182 -15.484 1.00 94.81 191 PRO A O 1
ATOM 1526 N N . ALA A 1 192 ? 9.061 42.687 -16.890 1.00 94.69 192 ALA A N 1
ATOM 1527 C CA . ALA A 1 192 ? 8.254 42.429 -18.075 1.00 94.69 192 ALA A CA 1
ATOM 1528 C C . ALA A 1 192 ? 8.457 40.988 -18.554 1.00 94.69 192 ALA A C 1
ATOM 1530 O O . ALA A 1 192 ? 9.584 40.528 -18.740 1.00 94.69 192 ALA A O 1
ATOM 1531 N N . LEU A 1 193 ? 7.353 40.262 -18.726 1.00 93.25 193 LEU A N 1
ATOM 1532 C CA . LEU A 1 193 ? 7.376 38.877 -19.183 1.00 93.25 193 LEU A CA 1
ATOM 1533 C C . LEU A 1 193 ? 7.746 38.817 -20.665 1.00 93.25 193 LEU A C 1
ATOM 1535 O O . LEU A 1 193 ? 7.204 39.585 -21.457 1.00 93.25 193 LEU A O 1
ATOM 1539 N N . LEU A 1 194 ? 8.634 37.897 -21.031 1.00 94.06 194 LEU A N 1
ATOM 1540 C CA . LEU A 1 194 ? 9.019 37.674 -22.421 1.00 94.06 194 LEU A CA 1
ATOM 1541 C C . LEU A 1 194 ? 8.331 36.418 -22.960 1.00 94.06 194 LEU A C 1
ATOM 1543 O O . LEU A 1 194 ? 8.301 35.379 -22.295 1.00 94.06 194 LEU A O 1
ATOM 1547 N N . ASP A 1 195 ? 7.788 36.504 -24.173 1.00 89.88 195 ASP A N 1
ATOM 1548 C CA . ASP A 1 195 ? 7.108 35.383 -24.831 1.00 89.88 195 ASP A CA 1
ATOM 1549 C C . ASP A 1 195 ? 8.090 34.497 -25.607 1.00 89.88 195 ASP A C 1
ATOM 1551 O O . ASP A 1 195 ? 8.062 34.361 -26.826 1.00 89.88 195 ASP A O 1
ATOM 1555 N N . GLU A 1 196 ? 9.012 33.895 -24.870 1.00 92.00 196 GLU A N 1
ATOM 1556 C CA . GLU A 1 196 ? 10.010 32.965 -25.393 1.00 92.00 196 GLU A CA 1
ATOM 1557 C C . GLU A 1 196 ? 10.201 31.816 -24.401 1.00 92.00 196 GLU A C 1
ATOM 1559 O O . GLU A 1 196 ? 9.854 31.930 -23.224 1.00 92.00 196 GLU A O 1
ATOM 1564 N N . ALA A 1 197 ? 10.654 30.659 -24.872 1.00 90.44 197 ALA A N 1
ATOM 1565 C CA . ALA A 1 197 ? 10.898 29.513 -24.003 1.00 90.44 197 ALA A CA 1
ATOM 1566 C C . ALA A 1 197 ? 12.334 29.563 -23.446 1.00 90.44 197 ALA A C 1
ATOM 1568 O O . ALA A 1 197 ? 13.253 29.944 -24.176 1.00 90.44 197 ALA A O 1
ATOM 1569 N N . PRO A 1 198 ? 12.563 29.148 -22.189 1.00 92.25 198 PRO A N 1
ATOM 1570 C CA . PRO A 1 198 ? 13.909 28.964 -21.666 1.00 92.25 198 PRO A CA 1
ATOM 1571 C C . PRO A 1 198 ? 14.686 27.909 -22.456 1.00 92.25 198 PRO A C 1
ATOM 1573 O O . PRO A 1 198 ? 14.150 26.845 -22.793 1.00 92.25 198 PRO A O 1
ATOM 1576 N N . GLN A 1 199 ? 15.964 28.174 -22.708 1.00 94.06 199 GLN A N 1
ATOM 1577 C CA . GLN A 1 199 ? 16.861 27.203 -23.331 1.00 94.06 199 GLN A CA 1
ATOM 1578 C C . GLN A 1 199 ? 17.180 26.066 -22.350 1.00 94.06 199 GLN A C 1
ATOM 1580 O O . GLN A 1 199 ? 17.020 26.216 -21.141 1.00 94.06 199 GLN A O 1
ATOM 1585 N N . ALA A 1 200 ? 17.637 24.914 -22.854 1.00 89.00 200 ALA A N 1
ATOM 1586 C CA . ALA A 1 200 ? 17.862 23.723 -22.027 1.00 89.00 200 ALA A CA 1
ATOM 1587 C C . ALA A 1 200 ? 18.785 23.989 -20.822 1.00 89.00 200 ALA A C 1
ATOM 1589 O O . ALA A 1 200 ? 18.449 23.600 -19.711 1.00 89.00 200 ALA A O 1
ATOM 1590 N N . HIS A 1 201 ? 19.879 24.728 -21.028 1.00 91.75 201 HIS A N 1
ATOM 1591 C CA . HIS A 1 201 ? 20.856 25.050 -19.984 1.00 91.75 201 HIS A CA 1
ATOM 1592 C C . HIS A 1 201 ? 20.373 26.105 -18.969 1.00 91.75 201 HIS A C 1
ATOM 1594 O O . HIS A 1 201 ? 21.004 26.296 -17.934 1.00 91.75 201 HIS A O 1
ATOM 1600 N N . GLU A 1 202 ? 19.270 26.802 -19.259 1.00 92.69 202 GLU A N 1
ATOM 1601 C CA . GLU A 1 202 ? 18.676 27.830 -18.391 1.00 92.69 202 GLU A CA 1
ATOM 1602 C C . GLU A 1 202 ? 17.681 27.225 -17.388 1.00 92.69 202 GLU A C 1
ATOM 1604 O O . GLU A 1 202 ? 17.095 27.939 -16.570 1.00 92.69 202 GLU A O 1
ATOM 1609 N N . ARG A 1 203 ? 17.439 25.910 -17.480 1.00 88.81 203 ARG A N 1
ATOM 1610 C CA . ARG A 1 203 ? 16.441 25.198 -16.684 1.00 88.81 203 ARG A CA 1
ATOM 1611 C C . ARG A 1 203 ? 16.980 24.812 -15.300 1.00 88.81 203 ARG A C 1
ATOM 1613 O O . ARG A 1 203 ? 18.179 24.592 -15.150 1.00 88.81 203 ARG A O 1
ATOM 1620 N N . PRO A 1 204 ? 16.111 24.682 -14.282 1.00 82.94 204 PRO A N 1
ATOM 1621 C CA . PRO A 1 204 ? 16.533 24.506 -12.887 1.00 82.94 204 PRO A CA 1
ATOM 1622 C C . PRO A 1 204 ? 17.385 23.258 -12.625 1.00 82.94 204 PRO A C 1
ATOM 1624 O O . PRO A 1 204 ? 18.211 23.256 -11.721 1.00 82.94 204 PRO A O 1
ATOM 1627 N N . ASP A 1 205 ? 17.201 22.203 -13.417 1.00 83.62 205 ASP A N 1
ATOM 1628 C CA . ASP A 1 205 ? 17.975 20.958 -13.377 1.00 83.62 205 ASP A CA 1
ATOM 1629 C C . ASP A 1 205 ? 19.467 21.163 -13.688 1.00 83.62 205 ASP A C 1
ATOM 1631 O O . ASP A 1 205 ? 20.301 20.372 -13.253 1.00 83.62 205 ASP A O 1
ATOM 1635 N N . HIS A 1 206 ? 19.816 22.260 -14.364 1.00 84.88 206 HIS A N 1
ATOM 1636 C CA . HIS A 1 206 ? 21.198 22.636 -14.663 1.00 84.88 206 HIS A CA 1
ATOM 1637 C C . HIS A 1 206 ? 21.820 23.542 -13.587 1.00 84.88 206 HIS A C 1
ATOM 1639 O O . HIS A 1 206 ? 23.016 23.842 -13.640 1.00 84.88 206 HIS A O 1
ATOM 1645 N N . ASP A 1 207 ? 21.051 23.965 -12.580 1.00 82.81 207 ASP A N 1
ATOM 1646 C CA . ASP A 1 207 ? 21.572 24.710 -11.440 1.00 82.81 207 ASP A CA 1
ATOM 1647 C C . ASP A 1 207 ? 22.160 23.741 -10.409 1.00 82.81 207 ASP A C 1
ATOM 1649 O O . ASP A 1 207 ? 21.486 23.280 -9.486 1.00 82.81 207 ASP A O 1
ATOM 1653 N N . ILE A 1 208 ? 23.448 23.424 -10.558 1.00 72.00 208 ILE A N 1
ATOM 1654 C CA . ILE A 1 208 ? 24.178 22.528 -9.645 1.00 72.00 208 ILE A CA 1
ATOM 1655 C C . ILE A 1 208 ? 24.100 23.028 -8.194 1.00 72.00 208 ILE A C 1
ATOM 1657 O O . ILE A 1 208 ? 24.073 22.220 -7.269 1.00 72.00 208 ILE A O 1
ATOM 1661 N N . GLN A 1 209 ? 24.057 24.346 -7.964 1.00 66.25 209 GLN A N 1
ATOM 1662 C CA . GLN A 1 209 ? 23.965 24.889 -6.605 1.00 66.25 209 GLN A CA 1
ATOM 1663 C C . GLN A 1 209 ? 22.597 24.593 -5.981 1.00 66.25 209 GLN A C 1
ATOM 1665 O O . GLN A 1 209 ? 22.531 24.254 -4.803 1.00 66.25 209 GLN A O 1
ATOM 1670 N N . TRP A 1 210 ? 21.533 24.650 -6.785 1.00 69.50 210 TRP A N 1
ATOM 1671 C CA . TRP A 1 210 ? 20.163 24.355 -6.362 1.00 69.50 210 TRP A CA 1
ATOM 1672 C C . TRP A 1 210 ? 19.850 22.854 -6.278 1.00 69.50 210 TRP A C 1
ATOM 1674 O O . TRP A 1 210 ? 19.027 22.438 -5.471 1.00 69.50 210 TRP A O 1
ATOM 1684 N N . THR A 1 211 ? 20.476 22.021 -7.107 1.00 62.94 211 THR A N 1
ATOM 1685 C CA . THR A 1 211 ? 20.175 20.578 -7.195 1.00 62.94 211 THR A CA 1
ATOM 1686 C C . THR A 1 211 ? 21.080 19.714 -6.319 1.00 62.94 211 THR A C 1
ATOM 1688 O O . THR A 1 211 ? 20.710 18.596 -5.951 1.00 62.94 211 THR A O 1
ATOM 1691 N N . ARG A 1 212 ? 22.264 20.210 -5.938 1.00 55.62 212 ARG A N 1
ATOM 1692 C CA . ARG A 1 212 ? 23.212 19.453 -5.116 1.00 55.62 212 ARG A CA 1
ATOM 1693 C C . ARG A 1 212 ? 22.779 19.420 -3.658 1.00 55.62 212 ARG A C 1
ATOM 1695 O O . ARG A 1 212 ? 22.794 20.423 -2.955 1.00 55.62 212 ARG A O 1
ATOM 1702 N N . ILE A 1 213 ? 22.539 18.212 -3.174 1.00 57.88 213 ILE A N 1
ATOM 1703 C CA . ILE A 1 213 ? 22.284 17.941 -1.763 1.00 57.88 213 ILE A CA 1
ATOM 1704 C C . ILE A 1 213 ? 23.617 17.931 -0.995 1.00 57.88 213 ILE A C 1
ATOM 1706 O O . ILE A 1 213 ? 24.521 17.160 -1.322 1.00 57.88 213 ILE A O 1
ATOM 1710 N N . VAL A 1 214 ? 23.742 18.764 0.041 1.00 50.22 214 VAL A N 1
ATOM 1711 C CA . VAL A 1 214 ? 24.915 18.812 0.933 1.00 50.22 214 VAL A CA 1
ATOM 1712 C C . VAL A 1 214 ? 24.565 18.216 2.289 1.00 50.22 214 VAL A C 1
ATOM 1714 O O . VAL A 1 214 ? 23.608 18.638 2.924 1.00 50.22 214 VAL A O 1
ATOM 1717 N N . GLU A 1 215 ? 25.345 17.257 2.781 1.00 49.00 215 GLU A N 1
ATOM 1718 C CA . GLU A 1 215 ? 25.151 16.755 4.141 1.00 49.00 215 GLU A CA 1
ATOM 1719 C C . GLU A 1 215 ? 25.800 17.687 5.175 1.00 49.00 215 GLU A C 1
ATOM 1721 O O . GLU A 1 215 ? 27.002 17.958 5.115 1.00 49.00 215 GLU A O 1
ATOM 1726 N N . LEU A 1 216 ? 25.005 18.175 6.133 1.00 47.75 216 LEU A N 1
ATOM 1727 C CA . LEU A 1 216 ? 25.500 18.924 7.287 1.00 47.75 216 LEU A CA 1
ATOM 1728 C C . LEU A 1 216 ? 25.212 18.168 8.582 1.00 47.75 216 LEU A C 1
ATOM 1730 O O . LEU A 1 216 ? 24.089 17.734 8.854 1.00 47.75 216 LEU A O 1
ATOM 1734 N N . GLU A 1 217 ? 26.244 18.057 9.409 1.00 51.59 217 GLU A N 1
ATOM 1735 C CA . GLU A 1 217 ? 26.146 17.540 10.763 1.00 51.59 217 GLU A CA 1
ATOM 1736 C C . GLU A 1 217 ? 25.996 18.708 11.737 1.00 51.59 217 GLU A C 1
ATOM 1738 O O . GLU A 1 217 ? 26.869 19.574 11.815 1.00 51.59 217 GLU A O 1
ATOM 1743 N N . PHE A 1 218 ? 24.891 18.738 12.477 1.00 53.06 218 PHE A N 1
ATOM 1744 C CA . PHE A 1 218 ? 24.658 19.738 13.512 1.00 53.06 218 PHE A CA 1
ATOM 1745 C C . PHE A 1 218 ? 24.948 19.121 14.866 1.00 53.06 218 PHE A C 1
ATOM 1747 O O . PHE A 1 218 ? 24.255 18.209 15.310 1.00 53.06 218 PHE A O 1
ATOM 1754 N N . VAL A 1 219 ? 25.977 19.640 15.520 1.00 58.78 219 VAL A N 1
ATOM 1755 C CA . VAL A 1 219 ? 26.341 19.248 16.878 1.00 58.78 219 VAL A CA 1
ATOM 1756 C C . VAL A 1 219 ? 26.007 20.388 17.832 1.00 58.78 219 VAL A C 1
ATOM 1758 O O . VAL A 1 219 ? 26.175 21.557 17.453 1.00 58.78 219 VAL A O 1
ATOM 1761 N N . PRO A 1 220 ? 25.547 20.098 19.061 1.00 61.34 220 PRO A N 1
ATOM 1762 C CA . PRO A 1 220 ? 25.498 21.107 20.105 1.00 61.34 220 PRO A CA 1
ATOM 1763 C C . PRO A 1 220 ? 26.859 21.798 20.188 1.00 61.34 220 PRO A C 1
ATOM 1765 O O . PRO A 1 220 ? 27.908 21.149 20.129 1.00 61.34 220 PRO A O 1
ATOM 1768 N N . HIS A 1 221 ? 26.854 23.125 20.249 1.00 60.97 221 HIS A N 1
ATOM 1769 C CA . HIS A 1 221 ? 28.087 23.891 20.328 1.00 60.97 221 HIS A CA 1
ATOM 1770 C C . HIS A 1 221 ? 28.935 23.410 21.524 1.00 60.97 221 HIS A C 1
ATOM 1772 O O . HIS A 1 221 ? 28.404 23.308 22.632 1.00 60.97 221 HIS A O 1
ATOM 1778 N N . PRO A 1 222 ? 30.256 23.190 21.370 1.00 61.38 222 PRO A N 1
ATOM 1779 C CA . PRO A 1 222 ? 31.112 22.607 22.418 1.00 61.38 222 PRO A CA 1
ATOM 1780 C C . PRO A 1 222 ? 31.205 23.389 23.737 1.00 61.38 222 PRO A C 1
ATOM 1782 O O . PRO A 1 222 ? 31.856 22.940 24.669 1.00 61.38 222 PRO A O 1
ATOM 1785 N N . ARG A 1 223 ? 30.614 24.587 23.797 1.00 62.12 223 ARG A N 1
ATOM 1786 C CA . ARG A 1 223 ? 30.622 25.475 24.972 1.00 62.12 223 ARG A CA 1
ATOM 1787 C C . ARG A 1 223 ? 29.396 25.280 25.866 1.00 62.12 223 ARG A C 1
ATOM 1789 O O . ARG A 1 223 ? 29.266 25.972 26.864 1.00 62.12 223 ARG A O 1
ATOM 1796 N N . LEU A 1 224 ? 28.479 24.395 25.483 1.00 61.53 224 LEU A N 1
ATOM 1797 C CA . LEU A 1 224 ? 27.257 24.144 26.232 1.00 61.53 224 LEU A CA 1
ATOM 1798 C C . LEU A 1 224 ? 27.516 23.110 27.322 1.00 61.53 224 LEU A C 1
ATOM 1800 O O . LEU A 1 224 ? 27.882 21.976 27.028 1.00 61.53 224 LEU A O 1
ATOM 1804 N N . GLU A 1 225 ? 27.265 23.493 28.570 1.00 62.91 225 GLU A N 1
ATOM 1805 C CA . GLU A 1 225 ? 27.463 22.627 29.739 1.00 62.91 225 GLU A CA 1
ATOM 1806 C C . GLU A 1 225 ? 26.467 21.456 29.799 1.00 62.91 225 GLU A C 1
ATOM 1808 O O . GLU A 1 225 ? 26.762 20.418 30.384 1.00 62.91 225 GLU A O 1
ATOM 1813 N N . ARG A 1 226 ? 25.286 21.591 29.173 1.00 62.88 226 ARG A N 1
ATOM 1814 C CA . ARG A 1 226 ? 24.217 20.572 29.171 1.00 62.88 226 ARG A CA 1
ATOM 1815 C C . ARG A 1 226 ? 23.686 20.299 27.754 1.00 62.88 226 ARG A C 1
ATOM 1817 O O . ARG A 1 226 ? 22.550 20.655 27.437 1.00 62.88 226 ARG A O 1
ATOM 1824 N N . PRO A 1 227 ? 24.477 19.648 26.883 1.00 59.19 227 PRO A N 1
ATOM 1825 C CA . PRO A 1 227 ? 24.124 19.438 25.475 1.00 59.19 227 PRO A CA 1
ATOM 1826 C C . PRO A 1 227 ? 22.885 18.544 25.269 1.00 59.19 227 PRO A C 1
ATOM 1828 O O . PRO A 1 227 ? 22.251 18.611 24.218 1.00 59.19 227 PRO A O 1
ATOM 1831 N N . ALA A 1 228 ? 22.496 17.752 26.276 1.00 57.72 228 ALA A N 1
ATOM 1832 C CA . ALA A 1 228 ? 21.333 16.863 26.228 1.00 57.72 228 ALA A CA 1
ATOM 1833 C C . ALA A 1 228 ? 19.979 17.600 26.130 1.00 57.72 228 ALA A C 1
ATOM 1835 O O . ALA A 1 228 ? 19.049 17.081 25.520 1.00 57.72 228 ALA A O 1
ATOM 1836 N N . ILE A 1 229 ? 19.870 18.825 26.663 1.00 56.84 229 ILE A N 1
ATOM 1837 C CA . ILE A 1 229 ? 18.621 19.618 26.649 1.00 56.84 229 ILE A CA 1
ATOM 1838 C C . ILE A 1 229 ? 18.260 20.048 25.218 1.00 56.84 229 ILE A C 1
ATOM 1840 O O . ILE A 1 229 ? 17.094 20.101 24.829 1.00 56.84 229 ILE A O 1
ATOM 1844 N N . ILE A 1 230 ? 19.287 20.295 24.409 1.00 54.69 230 ILE A N 1
ATOM 1845 C CA . ILE A 1 230 ? 19.163 20.710 23.013 1.00 54.69 230 ILE A CA 1
ATOM 1846 C C . ILE A 1 230 ? 18.800 19.525 22.104 1.00 54.69 230 ILE A C 1
ATOM 1848 O O . ILE A 1 230 ? 18.101 19.699 21.107 1.00 54.69 230 ILE A O 1
ATOM 1852 N N . GLY A 1 231 ? 19.187 18.301 22.485 1.00 46.41 231 GLY A N 1
ATOM 1853 C CA . GLY A 1 231 ? 18.789 17.074 21.788 1.00 46.41 231 GLY A CA 1
ATOM 1854 C C . GLY A 1 231 ? 17.277 16.806 21.815 1.00 46.41 231 GLY A C 1
ATOM 1855 O O . GLY A 1 231 ? 16.769 16.157 20.906 1.00 46.41 231 GLY A O 1
ATOM 1856 N N . GLY A 1 232 ? 16.554 17.341 22.809 1.00 40.25 232 GLY A N 1
ATOM 1857 C CA . GLY A 1 232 ? 15.092 17.245 22.923 1.00 40.25 232 GLY A CA 1
ATOM 1858 C C . GLY A 1 232 ? 14.315 18.359 22.208 1.00 40.25 232 GLY A C 1
ATOM 1859 O O . GLY A 1 232 ? 13.108 18.245 22.013 1.00 40.25 232 GLY A O 1
ATOM 1860 N N . THR A 1 233 ? 14.983 19.433 21.774 1.00 44.03 233 THR A N 1
ATOM 1861 C CA . THR A 1 233 ? 14.371 20.547 21.030 1.00 44.03 233 THR A CA 1
ATOM 1862 C C . THR A 1 233 ? 14.450 20.294 19.521 1.00 44.03 233 THR A C 1
ATOM 1864 O O . THR A 1 233 ? 14.942 21.105 18.742 1.00 44.03 233 THR A O 1
ATOM 1867 N N . THR A 1 234 ? 13.916 19.168 19.046 1.00 42.88 234 THR A N 1
ATOM 1868 C CA . THR A 1 234 ? 13.808 18.848 17.604 1.00 42.88 234 THR A CA 1
ATOM 1869 C C . THR A 1 234 ? 12.691 19.636 16.896 1.00 42.88 234 THR A C 1
ATOM 1871 O O . THR A 1 234 ? 12.097 19.172 15.926 1.00 42.88 234 THR A O 1
ATOM 1874 N N . GLY A 1 235 ? 12.377 20.832 17.400 1.00 37.91 235 GLY A N 1
ATOM 1875 C CA . GLY A 1 235 ? 11.319 21.722 16.925 1.00 37.91 235 GLY A CA 1
ATOM 1876 C C . GLY A 1 235 ? 11.811 22.927 16.121 1.00 37.91 235 GLY A C 1
ATOM 1877 O O . GLY A 1 235 ? 10.984 23.724 15.684 1.00 37.91 235 GLY A O 1
ATOM 1878 N N . CYS A 1 236 ? 13.119 23.074 15.874 1.00 36.44 236 CYS A N 1
ATOM 1879 C CA . CYS A 1 236 ? 13.581 23.961 14.805 1.00 36.44 236 CYS A CA 1
ATOM 1880 C C . CYS A 1 236 ? 13.150 23.350 13.466 1.00 36.44 236 CYS A C 1
ATOM 1882 O O . CYS A 1 236 ? 13.894 22.592 12.847 1.00 36.44 236 CYS A O 1
ATOM 1884 N N . ARG A 1 237 ? 11.927 23.661 13.015 1.00 33.75 237 ARG A N 1
ATOM 1885 C CA . ARG A 1 237 ? 11.526 23.450 11.622 1.00 33.75 237 ARG A CA 1
ATOM 1886 C C . ARG A 1 237 ? 12.552 24.162 10.751 1.00 33.75 237 ARG A C 1
ATOM 1888 O O . ARG A 1 237 ? 12.595 25.389 10.693 1.00 33.75 237 ARG A O 1
ATOM 1895 N N . ALA A 1 238 ? 13.366 23.363 10.077 1.00 36.41 238 ALA A N 1
ATOM 1896 C CA . ALA A 1 238 ? 14.442 23.751 9.182 1.00 36.41 238 ALA A CA 1
ATOM 1897 C C . ALA A 1 238 ? 13.964 24.468 7.900 1.00 36.41 238 ALA A C 1
ATOM 1899 O O . ALA A 1 238 ? 14.667 24.447 6.905 1.00 36.41 238 ALA A O 1
ATOM 1900 N N . ALA A 1 239 ? 12.803 25.133 7.911 1.00 30.98 239 ALA A N 1
ATOM 1901 C CA . ALA A 1 239 ? 12.299 25.901 6.772 1.00 30.98 239 ALA A CA 1
ATOM 1902 C C . ALA A 1 239 ? 13.031 27.247 6.601 1.00 30.98 239 ALA A C 1
ATOM 1904 O O . ALA A 1 239 ? 13.125 27.763 5.499 1.00 30.98 239 ALA A O 1
ATOM 1905 N N . HIS A 1 240 ? 13.601 27.813 7.673 1.00 32.62 240 HIS A N 1
ATOM 1906 C CA . HIS A 1 240 ? 14.352 29.078 7.592 1.00 32.62 240 HIS A CA 1
ATOM 1907 C C . HIS A 1 240 ? 15.856 28.900 7.307 1.00 32.62 240 HIS A C 1
ATOM 1909 O O . HIS A 1 240 ? 16.566 29.880 7.082 1.00 32.62 240 HIS A O 1
ATOM 1915 N N . CYS A 1 241 ? 16.375 27.666 7.326 1.00 36.06 241 CYS A N 1
ATOM 1916 C CA . CYS A 1 241 ? 17.811 27.399 7.157 1.00 36.06 241 CYS A CA 1
ATOM 1917 C C . CYS A 1 241 ? 18.218 26.980 5.739 1.00 36.06 241 CYS A C 1
ATOM 1919 O O . CYS A 1 241 ? 19.415 26.856 5.490 1.00 36.06 241 CYS A O 1
ATOM 1921 N N . GLU A 1 242 ? 17.271 26.810 4.812 1.00 37.34 242 GLU A N 1
ATOM 1922 C CA . GLU A 1 242 ? 17.552 26.279 3.470 1.00 37.34 242 GLU A CA 1
ATOM 1923 C C . GLU A 1 242 ? 18.317 27.246 2.552 1.00 37.34 242 GLU A C 1
ATOM 1925 O O . GLU A 1 242 ? 18.906 26.794 1.580 1.00 37.34 242 GLU A O 1
ATOM 1930 N N . TYR A 1 243 ? 18.420 28.544 2.878 1.00 36.41 243 TYR A N 1
ATOM 1931 C CA . TYR A 1 243 ? 19.170 29.496 2.036 1.00 36.41 243 TYR A CA 1
ATOM 1932 C C . TYR A 1 243 ? 20.044 30.529 2.774 1.00 36.41 243 TYR A C 1
ATOM 1934 O O . TYR A 1 243 ? 21.016 31.038 2.211 1.00 36.41 243 TYR A O 1
ATOM 1942 N N . GLY A 1 244 ? 19.760 30.843 4.043 1.00 35.81 244 GLY A N 1
ATOM 1943 C CA . GLY A 1 244 ? 20.379 31.984 4.738 1.00 35.81 244 GLY A CA 1
ATOM 1944 C C . GLY A 1 244 ? 21.783 31.767 5.327 1.00 35.81 244 GLY A C 1
ATOM 1945 O O . GLY A 1 244 ? 22.511 32.739 5.538 1.00 35.81 244 GLY A O 1
ATOM 1946 N N . CYS A 1 245 ? 22.208 30.529 5.603 1.00 33.84 245 CYS A N 1
ATOM 1947 C CA . CYS A 1 245 ? 23.416 30.308 6.417 1.00 33.84 245 CYS A CA 1
ATOM 1948 C C . CYS A 1 245 ? 24.747 30.466 5.664 1.00 33.84 245 CYS A C 1
ATOM 1950 O O . CYS A 1 245 ? 25.770 30.760 6.282 1.00 33.84 245 CYS A O 1
ATOM 1952 N N . ALA A 1 246 ? 24.771 30.330 4.337 1.00 36.59 246 ALA A N 1
ATOM 1953 C CA . ALA A 1 246 ? 26.041 30.315 3.610 1.00 36.59 246 ALA A CA 1
ATOM 1954 C C . ALA A 1 246 ? 26.693 31.709 3.457 1.00 36.59 246 ALA A C 1
ATOM 1956 O O . ALA A 1 246 ? 27.916 31.802 3.381 1.00 36.59 246 ALA A O 1
ATOM 1957 N N . ARG A 1 247 ? 25.925 32.811 3.522 1.00 33.09 247 ARG A N 1
ATOM 1958 C CA . ARG A 1 247 ? 26.495 34.181 3.527 1.00 33.09 247 ARG A CA 1
ATOM 1959 C C . ARG A 1 247 ? 27.029 34.630 4.889 1.00 33.09 247 ARG A C 1
ATOM 1961 O O . ARG A 1 247 ? 27.697 35.657 4.960 1.00 33.09 247 ARG A O 1
ATOM 1968 N N . ARG A 1 248 ? 26.772 33.873 5.961 1.00 32.12 248 ARG A N 1
ATOM 1969 C CA . ARG A 1 248 ? 27.108 34.245 7.346 1.00 32.12 248 ARG A CA 1
ATOM 1970 C C . ARG A 1 248 ? 28.298 33.468 7.924 1.00 32.12 248 ARG A C 1
ATOM 1972 O O . ARG A 1 248 ? 28.450 33.365 9.136 1.00 32.12 248 ARG A O 1
ATOM 1979 N N . TRP A 1 249 ? 29.207 32.998 7.064 1.00 28.64 249 TRP A N 1
ATOM 1980 C CA . TRP A 1 249 ? 30.506 32.429 7.469 1.00 28.64 249 TRP A CA 1
ATOM 1981 C C . TRP A 1 249 ? 31.518 33.470 7.996 1.00 28.64 249 TRP A C 1
ATOM 1983 O O . TRP A 1 249 ? 32.710 33.198 8.120 1.00 28.64 249 TRP A O 1
ATOM 1993 N N . ARG A 1 250 ? 31.032 34.652 8.389 1.00 26.58 250 ARG A N 1
ATOM 1994 C CA . ARG A 1 250 ? 31.581 35.429 9.502 1.00 26.58 250 ARG A CA 1
ATOM 1995 C C . ARG A 1 250 ? 30.409 35.844 10.405 1.00 26.58 250 ARG A C 1
ATOM 1997 O O . ARG A 1 250 ? 29.568 36.627 9.982 1.00 26.58 250 ARG A O 1
ATOM 2004 N N . ALA A 1 251 ? 30.398 35.313 11.630 1.00 27.84 251 ALA A N 1
ATOM 2005 C CA . ALA A 1 251 ? 29.528 35.649 12.770 1.00 27.84 251 ALA A CA 1
ATOM 2006 C C . ALA A 1 251 ? 28.094 35.045 12.839 1.00 27.84 251 ALA A C 1
ATOM 2008 O O . ALA A 1 251 ? 27.128 35.584 12.302 1.00 27.84 251 ALA A O 1
ATOM 2009 N N . THR A 1 252 ? 27.993 33.985 13.661 1.00 26.69 252 THR A N 1
ATOM 2010 C CA . THR A 1 252 ? 26.862 33.600 14.544 1.00 26.69 252 THR A CA 1
ATOM 2011 C C . THR A 1 252 ? 25.516 33.221 13.893 1.00 26.69 252 THR A C 1
ATOM 2013 O O . THR A 1 252 ? 24.728 34.072 13.485 1.00 26.69 252 THR A O 1
ATOM 2016 N N . CYS A 1 253 ? 25.199 31.916 13.881 1.00 31.30 253 CYS A N 1
ATOM 2017 C CA . CYS A 1 253 ? 23.845 31.404 13.627 1.00 31.30 253 CYS A CA 1
ATOM 2018 C C . CYS A 1 253 ? 22.849 31.942 14.669 1.00 31.30 253 CYS A C 1
ATOM 2020 O O . CYS A 1 253 ? 23.134 31.922 15.867 1.00 31.30 253 CYS A O 1
ATOM 2022 N N . CYS A 1 254 ? 21.662 32.344 14.206 1.00 33.84 254 CYS A N 1
ATOM 2023 C CA . CYS A 1 254 ? 20.531 32.931 14.946 1.00 33.84 254 CYS A CA 1
ATOM 2024 C C . CYS A 1 254 ? 19.882 32.034 16.029 1.00 33.84 254 CYS A C 1
ATOM 2026 O O . CYS A 1 254 ? 18.741 32.257 16.407 1.00 33.84 254 CYS A O 1
ATOM 2028 N N . CYS A 1 255 ? 20.590 31.034 16.552 1.00 36.72 255 CYS A N 1
ATOM 2029 C CA . CYS A 1 255 ? 20.157 30.182 17.663 1.00 36.72 255 CYS A CA 1
ATOM 2030 C C . CYS A 1 255 ? 21.048 30.409 18.894 1.00 36.72 255 CYS A C 1
ATOM 2032 O O . CYS A 1 255 ? 21.560 29.445 19.454 1.00 36.72 255 CYS A O 1
ATOM 2034 N N . GLY A 1 256 ? 21.359 31.666 19.234 1.00 39.03 256 GLY A N 1
ATOM 2035 C CA . GLY A 1 256 ? 22.115 32.007 20.451 1.00 39.03 256 GLY A CA 1
ATOM 2036 C C . GLY A 1 256 ? 23.451 31.267 20.646 1.00 39.03 256 GLY A C 1
ATOM 2037 O O . GLY A 1 256 ? 23.879 31.083 21.777 1.00 39.03 256 GLY A O 1
ATOM 2038 N N . GLY A 1 257 ? 24.098 30.787 19.575 1.00 44.25 257 GLY A N 1
ATOM 2039 C CA . GLY A 1 257 ? 25.338 30.004 19.675 1.00 44.25 257 GLY A CA 1
ATOM 2040 C C . GLY A 1 257 ? 25.180 28.545 20.135 1.00 44.25 257 GLY A C 1
ATOM 2041 O O . GLY A 1 257 ? 26.183 27.923 20.463 1.00 44.25 257 GLY A O 1
ATOM 2042 N N . ALA A 1 258 ? 23.969 27.974 20.139 1.00 43.31 258 ALA A N 1
ATOM 2043 C CA . ALA A 1 258 ? 23.702 26.631 20.668 1.00 43.31 258 ALA A CA 1
ATOM 2044 C C . ALA A 1 258 ? 24.085 25.461 19.732 1.00 43.31 258 ALA A C 1
ATOM 2046 O O . ALA A 1 258 ? 24.232 24.326 20.179 1.00 43.31 258 ALA A O 1
ATOM 2047 N N . TRP A 1 259 ? 24.289 25.716 18.438 1.00 46.00 259 TRP A N 1
ATOM 2048 C CA . TRP A 1 259 ? 24.588 24.683 17.439 1.00 46.00 259 TRP A CA 1
ATOM 2049 C C . TRP A 1 259 ? 25.815 25.050 16.600 1.00 46.00 259 TRP A C 1
ATOM 2051 O O . TRP A 1 259 ? 26.035 26.218 16.284 1.00 46.00 259 TRP A O 1
ATOM 2061 N N . THR A 1 260 ? 26.608 24.050 16.212 1.00 48.44 260 THR A N 1
ATOM 2062 C CA . THR A 1 260 ? 27.704 24.167 15.237 1.00 48.44 260 THR A CA 1
ATOM 2063 C C . THR A 1 260 ? 27.466 23.189 14.091 1.00 48.44 260 THR A C 1
ATOM 2065 O O . THR A 1 260 ? 27.249 22.006 14.335 1.00 48.44 260 THR A O 1
ATOM 2068 N N . ALA A 1 261 ? 27.523 23.670 12.848 1.00 47.06 261 ALA A N 1
ATOM 2069 C CA . ALA A 1 261 ? 27.396 22.831 11.658 1.00 47.06 261 ALA A CA 1
ATOM 2070 C C . ALA A 1 261 ? 28.784 22.434 11.127 1.00 47.06 261 ALA A C 1
ATOM 2072 O O . ALA A 1 261 ? 29.651 23.296 10.966 1.00 47.06 261 ALA A O 1
ATOM 2073 N N . ARG A 1 262 ? 29.001 21.148 10.839 1.00 48.81 262 ARG A N 1
ATOM 2074 C CA . ARG A 1 262 ? 30.212 20.629 10.186 1.00 48.81 262 ARG A CA 1
ATOM 2075 C C . ARG A 1 262 ? 29.843 19.929 8.870 1.00 48.81 262 ARG A C 1
ATOM 2077 O O . ARG A 1 262 ? 28.959 19.074 8.885 1.00 48.81 262 ARG A O 1
ATOM 2084 N N . PRO A 1 263 ? 30.490 20.260 7.739 1.00 46.03 263 PRO A N 1
ATOM 2085 C CA . PRO A 1 263 ? 30.333 19.492 6.508 1.00 46.03 263 PRO A CA 1
ATOM 2086 C C . PRO A 1 263 ? 31.069 18.148 6.620 1.00 46.03 263 PRO A C 1
ATOM 2088 O O . PRO A 1 263 ? 32.187 18.086 7.131 1.00 46.03 263 PRO A O 1
ATOM 2091 N N . THR A 1 264 ? 30.463 17.070 6.121 1.00 42.31 264 THR A N 1
ATOM 2092 C CA . THR A 1 264 ? 31.012 15.700 6.178 1.00 42.31 264 THR A CA 1
ATOM 2093 C C . THR A 1 264 ? 32.091 15.402 5.125 1.00 42.31 264 THR A C 1
ATOM 2095 O O . THR A 1 264 ? 32.678 14.323 5.149 1.00 42.31 264 THR A O 1
ATOM 2098 N N . ILE A 1 265 ? 32.407 16.346 4.226 1.00 37.72 265 ILE A N 1
ATOM 2099 C CA . ILE A 1 265 ? 33.418 16.189 3.166 1.00 37.72 265 ILE A CA 1
ATOM 2100 C C . ILE A 1 265 ? 34.374 17.392 3.174 1.00 37.72 265 ILE A C 1
ATOM 2102 O O . ILE A 1 265 ? 33.936 18.541 3.113 1.00 37.72 265 ILE A O 1
ATOM 2106 N N . ALA A 1 266 ? 35.685 17.133 3.211 1.00 32.41 266 ALA A N 1
ATOM 2107 C CA . ALA A 1 266 ? 36.709 18.153 2.992 1.00 32.41 266 ALA A CA 1
ATOM 2108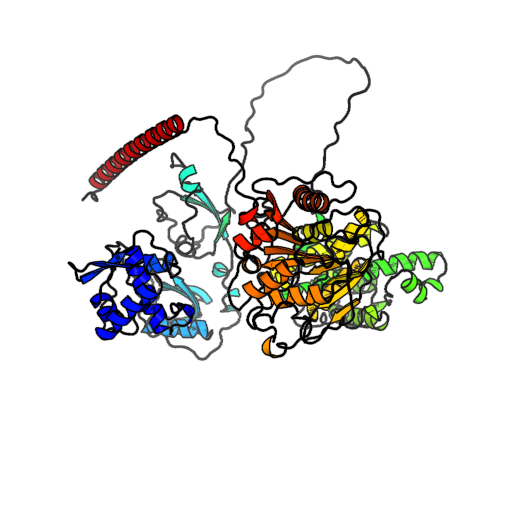 C C . ALA A 1 266 ? 36.791 18.493 1.493 1.00 32.41 266 ALA A C 1
ATOM 2110 O O . ALA A 1 266 ? 37.234 17.678 0.689 1.00 32.41 266 ALA A O 1
ATOM 2111 N N . SER A 1 267 ? 36.355 19.694 1.115 1.00 29.70 267 SER A N 1
ATOM 2112 C CA . SER A 1 267 ? 36.570 20.247 -0.226 1.00 29.70 267 SER A CA 1
ATOM 2113 C C . SER A 1 267 ? 37.906 20.999 -0.271 1.00 29.70 267 SER A C 1
ATOM 2115 O O . SER A 1 267 ? 38.070 21.958 0.488 1.00 29.70 267 SER A O 1
ATOM 2117 N N . PRO A 1 268 ? 38.849 20.642 -1.159 1.00 31.84 268 PRO A N 1
ATOM 2118 C CA . PRO A 1 268 ? 40.014 21.462 -1.436 1.00 31.84 268 PRO A CA 1
ATOM 2119 C C . PRO A 1 268 ? 39.621 22.510 -2.480 1.00 31.84 268 PRO A C 1
ATOM 2121 O O . PRO A 1 268 ? 39.527 22.185 -3.654 1.00 31.84 268 PRO A O 1
ATOM 2124 N N . THR A 1 269 ? 39.311 23.741 -2.061 1.00 28.38 269 THR A N 1
ATOM 2125 C CA . THR A 1 269 ? 39.513 25.001 -2.821 1.00 28.38 269 THR A CA 1
ATOM 2126 C C . THR A 1 269 ? 38.775 26.165 -2.155 1.00 28.38 269 THR A C 1
ATOM 2128 O O . THR A 1 269 ? 37.589 26.093 -1.837 1.00 28.38 269 THR A O 1
ATOM 2131 N N . ASN A 1 270 ? 39.501 27.268 -1.966 1.00 30.28 270 ASN A N 1
ATOM 2132 C CA . ASN A 1 270 ? 38.967 28.577 -1.611 1.00 30.28 270 ASN A CA 1
ATOM 2133 C C . ASN A 1 270 ? 38.129 29.121 -2.778 1.00 30.28 270 ASN A C 1
ATOM 2135 O O . ASN A 1 270 ? 38.675 29.718 -3.702 1.00 30.28 270 ASN A O 1
ATOM 2139 N N . SER A 1 271 ? 36.808 28.958 -2.742 1.00 26.64 271 SER A N 1
ATOM 2140 C CA . SER A 1 271 ? 35.898 29.845 -3.470 1.00 26.64 271 SER A CA 1
ATOM 2141 C C . SER A 1 271 ? 34.563 29.960 -2.732 1.00 26.64 271 SER A C 1
ATOM 2143 O O . SER A 1 271 ? 34.055 29.009 -2.142 1.00 26.64 271 SER A O 1
ATOM 2145 N N . THR A 1 272 ? 34.048 31.184 -2.677 1.00 32.66 272 THR A N 1
ATOM 2146 C CA . THR A 1 272 ? 32.839 31.618 -1.968 1.00 32.66 272 THR A CA 1
ATOM 2147 C C . THR A 1 272 ? 31.602 30.826 -2.398 1.00 32.66 272 THR A C 1
ATOM 2149 O O . THR A 1 272 ? 31.052 31.070 -3.469 1.00 32.66 272 THR A O 1
ATOM 2152 N N . ALA A 1 273 ? 31.145 29.902 -1.551 1.00 29.41 273 ALA A N 1
ATOM 2153 C CA . ALA A 1 273 ? 30.001 29.033 -1.812 1.00 29.41 273 ALA A CA 1
ATOM 2154 C C . ALA A 1 273 ? 28.754 29.546 -1.066 1.00 29.41 273 ALA A C 1
ATOM 2156 O O . ALA A 1 273 ? 28.760 29.637 0.161 1.00 29.41 273 ALA A O 1
ATOM 2157 N N . CYS A 1 274 ? 27.688 29.911 -1.784 1.00 31.75 274 CYS A N 1
ATOM 2158 C CA . CYS A 1 274 ? 26.434 30.406 -1.206 1.00 31.75 274 CYS A CA 1
ATOM 2159 C C . CYS A 1 274 ? 25.216 29.820 -1.934 1.00 31.75 274 CYS A C 1
ATOM 2161 O O . CYS A 1 274 ? 25.047 30.096 -3.115 1.00 31.75 274 CYS A O 1
ATOM 2163 N N . GLY A 1 275 ? 24.366 29.086 -1.200 1.00 33.84 275 GLY A N 1
ATOM 2164 C CA . GLY A 1 275 ? 23.026 28.653 -1.634 1.00 33.84 275 GLY A CA 1
ATOM 2165 C C . GLY A 1 275 ? 22.903 27.163 -1.967 1.00 33.84 275 GLY A C 1
ATOM 2166 O O . GLY A 1 275 ? 22.662 26.846 -3.121 1.00 33.84 275 GLY A O 1
ATOM 2167 N N . TRP A 1 276 ? 23.071 26.273 -0.978 1.00 40.78 276 TRP A N 1
ATOM 2168 C CA . TRP A 1 276 ? 22.960 24.816 -1.157 1.00 40.78 276 TRP A CA 1
ATOM 2169 C C . TRP A 1 276 ? 21.775 24.232 -0.361 1.00 40.78 276 TRP A C 1
ATOM 2171 O O . TRP A 1 276 ? 21.667 24.547 0.828 1.00 40.78 276 TRP A O 1
ATOM 2181 N N . PRO A 1 277 ? 20.965 23.324 -0.935 1.00 33.47 277 PRO A N 1
ATOM 2182 C CA . PRO A 1 277 ? 20.054 22.459 -0.183 1.00 33.47 277 PRO A CA 1
ATOM 2183 C C . PRO A 1 277 ? 20.810 21.462 0.708 1.00 33.47 277 PRO A C 1
ATOM 2185 O O . PRO A 1 277 ? 21.827 20.891 0.307 1.00 33.47 277 PRO A O 1
ATOM 2188 N N . ILE A 1 278 ? 20.305 21.216 1.923 1.00 38.72 278 ILE A N 1
ATOM 2189 C CA . ILE A 1 278 ? 21.006 20.451 2.970 1.00 38.72 278 ILE A CA 1
ATOM 2190 C C . ILE A 1 278 ? 20.248 19.162 3.357 1.00 38.72 278 ILE A C 1
ATOM 2192 O O . ILE A 1 278 ? 19.060 19.210 3.670 1.00 38.72 278 ILE A O 1
ATOM 2196 N N . ARG A 1 279 ? 20.945 18.015 3.432 1.00 32.84 279 ARG A N 1
ATOM 2197 C CA . ARG A 1 279 ? 20.512 16.776 4.121 1.00 32.84 279 ARG A CA 1
ATOM 2198 C C . ARG A 1 279 ? 21.165 16.668 5.506 1.00 32.84 279 ARG A C 1
ATOM 2200 O O . ARG A 1 279 ? 22.292 17.104 5.707 1.00 32.84 279 ARG A O 1
ATOM 2207 N N . TRP A 1 280 ? 20.479 16.037 6.461 1.00 34.19 280 TRP A N 1
ATOM 2208 C CA . TRP A 1 280 ? 20.854 16.050 7.886 1.00 34.19 280 TRP A CA 1
ATOM 2209 C C . TRP A 1 280 ? 21.226 14.660 8.410 1.00 34.19 280 TRP A C 1
ATOM 2211 O O . TRP A 1 280 ? 20.521 13.690 8.123 1.00 34.19 280 TRP A O 1
ATOM 2221 N N . ARG A 1 281 ? 22.237 14.555 9.286 1.00 30.64 281 ARG A N 1
ATOM 2222 C CA . ARG A 1 281 ? 22.582 13.336 10.056 1.00 30.64 281 ARG A CA 1
ATOM 2223 C C . ARG A 1 281 ? 22.458 13.615 11.563 1.00 30.64 281 ARG A C 1
ATOM 2225 O O . ARG A 1 281 ? 23.006 14.601 12.035 1.00 30.64 281 ARG A O 1
ATOM 2232 N N . SER A 1 282 ? 21.727 12.776 12.303 1.00 30.45 282 SER A N 1
ATOM 2233 C CA . SER A 1 282 ? 21.690 12.806 13.777 1.00 30.45 282 SER A CA 1
ATOM 2234 C C . SER A 1 282 ? 22.727 11.817 14.317 1.00 30.45 282 SER A C 1
ATOM 2236 O O . SER A 1 282 ? 22.744 10.668 13.873 1.00 30.45 282 SER A O 1
ATOM 2238 N N . MET A 1 283 ? 23.597 12.245 15.238 1.00 27.81 283 MET A N 1
ATOM 2239 C CA . MET A 1 283 ? 24.444 11.337 16.016 1.00 27.81 283 MET A CA 1
ATOM 2240 C C . MET A 1 283 ? 23.740 10.984 17.325 1.00 27.81 283 MET A C 1
ATOM 2242 O O . MET A 1 283 ? 23.780 11.745 18.287 1.00 27.81 283 MET A O 1
ATOM 2246 N N . ALA A 1 284 ? 23.168 9.787 17.380 1.00 27.12 284 ALA A N 1
ATOM 2247 C CA . ALA A 1 284 ? 22.968 9.066 18.626 1.00 27.12 284 ALA A CA 1
ATOM 2248 C C . ALA A 1 284 ? 23.655 7.700 18.480 1.00 27.12 284 ALA A C 1
ATOM 2250 O O . ALA A 1 284 ? 23.418 6.992 17.506 1.00 27.12 284 ALA A O 1
ATOM 2251 N N . SER A 1 285 ? 24.515 7.369 19.448 1.00 27.91 285 SER A N 1
ATOM 2252 C CA . SER A 1 285 ? 25.319 6.141 19.603 1.00 27.91 285 SER A CA 1
ATOM 2253 C C . SER A 1 285 ? 26.644 6.037 18.812 1.00 27.91 285 SER A C 1
ATOM 2255 O O . SER A 1 285 ? 26.771 5.403 17.770 1.00 27.91 285 SER A O 1
ATOM 2257 N N . ARG A 1 286 ? 27.710 6.600 19.394 1.00 25.47 286 ARG A N 1
ATOM 2258 C CA . ARG A 1 286 ? 29.063 6.028 19.303 1.00 25.47 286 ARG A CA 1
ATOM 2259 C C . ARG A 1 286 ? 29.545 5.758 20.724 1.00 25.47 286 ARG A C 1
ATOM 2261 O O . ARG A 1 286 ? 29.759 6.696 21.486 1.00 25.47 286 ARG A O 1
ATOM 2268 N N . THR A 1 287 ? 29.697 4.488 21.075 1.00 26.58 287 THR A N 1
ATOM 2269 C CA . THR A 1 287 ? 30.435 4.044 22.262 1.00 26.58 287 THR A CA 1
ATOM 2270 C C . THR A 1 287 ? 31.931 4.353 22.079 1.00 26.58 287 THR A C 1
ATOM 2272 O O . THR A 1 287 ? 32.446 4.212 20.964 1.00 26.58 287 THR A O 1
ATOM 2275 N N . PRO A 1 288 ? 32.668 4.808 23.111 1.00 26.48 288 PRO A N 1
ATOM 2276 C CA . PRO A 1 288 ? 34.056 5.224 22.937 1.00 26.48 288 PRO A CA 1
ATOM 2277 C C . PRO A 1 288 ? 34.994 4.010 22.941 1.00 26.48 288 PRO A C 1
ATOM 2279 O O . PRO A 1 288 ? 35.184 3.365 23.968 1.00 26.48 288 PRO A O 1
ATOM 2282 N N . SER A 1 289 ? 35.641 3.731 21.808 1.00 25.70 289 SER A N 1
ATOM 2283 C CA . SER A 1 289 ? 36.851 2.904 21.771 1.00 25.70 289 SER A CA 1
ATOM 2284 C C . SER A 1 289 ? 38.030 3.705 22.338 1.00 25.70 289 SER A C 1
ATOM 2286 O O . SER A 1 289 ? 38.340 4.794 21.840 1.00 25.70 289 SER A O 1
ATOM 2288 N N . SER A 1 290 ? 38.696 3.167 23.356 1.00 26.31 290 SER A N 1
ATOM 2289 C CA . SER A 1 290 ? 39.885 3.736 23.990 1.00 26.31 290 SER A CA 1
ATOM 2290 C C . SER A 1 290 ? 41.060 3.876 23.008 1.00 26.31 290 SER A C 1
ATOM 2292 O O . SER A 1 290 ? 41.293 3.040 22.135 1.00 26.31 290 SER A O 1
ATOM 2294 N N . ARG A 1 291 ? 41.825 4.967 23.140 1.00 25.09 291 ARG A N 1
ATOM 2295 C CA . ARG A 1 291 ? 43.039 5.248 22.358 1.00 25.09 291 ARG A CA 1
ATOM 2296 C C . ARG A 1 291 ? 44.251 5.402 23.284 1.00 25.09 291 ARG A C 1
ATOM 2298 O O . ARG A 1 291 ? 44.186 6.160 24.241 1.00 25.09 291 ARG A O 1
ATOM 2305 N N . ARG A 1 292 ? 45.366 4.809 22.823 1.00 27.23 292 ARG A N 1
ATOM 2306 C CA . ARG A 1 292 ? 46.801 5.123 23.059 1.00 27.23 292 ARG A CA 1
ATOM 2307 C C . ARG A 1 292 ? 47.521 4.509 24.274 1.00 27.23 292 ARG A C 1
ATOM 2309 O O . ARG A 1 292 ? 47.672 5.121 25.316 1.00 27.23 292 ARG A O 1
ATOM 2316 N N . GLY A 1 293 ? 48.062 3.312 24.034 1.00 23.89 293 GLY A N 1
ATOM 2317 C CA . GLY A 1 293 ? 49.497 2.999 23.892 1.00 23.89 293 GLY A CA 1
ATOM 2318 C C . GLY A 1 293 ? 50.552 3.715 24.743 1.00 23.89 293 GLY A C 1
ATOM 2319 O O . GLY A 1 293 ? 50.829 4.882 24.494 1.00 23.89 293 GLY A O 1
ATOM 2320 N N . ILE A 1 294 ? 51.274 2.929 25.557 1.00 24.48 294 ILE A N 1
ATOM 2321 C CA . ILE A 1 294 ? 52.691 3.113 25.927 1.00 24.48 294 ILE A CA 1
ATOM 2322 C C . ILE A 1 294 ? 53.330 1.711 26.072 1.00 24.48 294 ILE A C 1
ATOM 2324 O O . ILE A 1 294 ? 52.816 0.873 26.806 1.00 24.48 294 ILE A O 1
ATOM 2328 N N . ARG A 1 295 ? 54.436 1.437 25.359 1.00 22.80 295 ARG A N 1
ATOM 2329 C CA . ARG A 1 295 ? 55.353 0.298 25.615 1.00 22.80 295 ARG A CA 1
ATOM 2330 C C . ARG A 1 295 ? 56.446 0.751 26.593 1.00 22.80 295 ARG A C 1
ATOM 2332 O O . ARG A 1 295 ? 56.892 1.891 26.466 1.00 22.80 295 ARG A O 1
ATOM 2339 N N . PRO A 1 296 ? 56.970 -0.142 27.456 1.00 25.09 296 PRO A N 1
ATOM 2340 C CA . PRO A 1 296 ? 58.345 -0.608 27.211 1.00 25.09 296 PRO A CA 1
ATOM 2341 C C . PRO A 1 296 ? 58.666 -2.078 27.601 1.00 25.09 296 PRO A C 1
ATOM 2343 O O . PRO A 1 296 ? 58.115 -2.629 28.540 1.00 25.09 296 PRO A O 1
ATOM 2346 N N . ARG A 1 297 ? 59.631 -2.635 26.843 1.00 20.11 297 ARG A N 1
ATOM 2347 C CA . ARG A 1 297 ? 60.700 -3.636 27.126 1.00 20.11 297 ARG A CA 1
ATOM 2348 C C . ARG A 1 297 ? 60.421 -5.007 27.819 1.00 20.11 297 ARG A C 1
ATOM 2350 O O . ARG A 1 297 ? 60.001 -5.091 28.959 1.00 20.11 297 ARG A O 1
ATOM 2357 N N . GLN A 1 298 ? 60.821 -6.061 27.084 1.00 22.94 298 GLN A N 1
ATOM 2358 C CA . GLN A 1 298 ? 61.097 -7.492 27.405 1.00 22.94 298 GLN A CA 1
ATOM 2359 C C . GLN A 1 298 ? 62.208 -7.701 28.487 1.00 22.94 298 GLN A C 1
ATOM 2361 O O . GLN A 1 298 ? 62.873 -6.694 28.745 1.00 22.94 298 GLN A O 1
ATOM 2366 N N . PRO A 1 299 ? 62.549 -8.923 29.031 1.00 28.81 299 PRO A N 1
ATOM 2367 C CA . PRO A 1 299 ? 62.527 -10.254 28.355 1.00 28.81 299 PRO A CA 1
ATOM 2368 C C . PRO A 1 299 ? 62.393 -11.594 29.177 1.00 28.81 299 PRO A C 1
ATOM 2370 O O . PRO A 1 299 ? 62.535 -11.622 30.392 1.00 28.81 299 PRO A O 1
ATOM 2373 N N . ARG A 1 300 ? 62.310 -12.720 28.418 1.00 22.69 300 ARG A N 1
ATOM 2374 C CA . ARG A 1 300 ? 62.597 -14.168 28.725 1.00 22.69 300 ARG A CA 1
ATOM 2375 C C . ARG A 1 300 ? 61.540 -14.949 29.558 1.00 22.69 300 ARG A C 1
ATOM 2377 O O . ARG A 1 300 ? 60.898 -14.345 30.392 1.00 22.69 300 ARG A O 1
ATOM 2384 N N . HIS A 1 301 ? 61.246 -16.256 29.416 1.00 25.28 301 HIS A N 1
ATOM 2385 C CA . HIS A 1 301 ? 61.915 -17.461 28.878 1.00 25.28 301 HIS A CA 1
ATOM 2386 C C . HIS A 1 301 ? 60.891 -18.554 28.424 1.00 25.28 301 HIS A C 1
ATOM 2388 O O . HIS A 1 301 ? 59.757 -18.572 28.886 1.00 25.28 301 HIS A O 1
ATOM 2394 N N . TYR A 1 302 ? 61.360 -19.456 27.538 1.00 21.44 302 TYR A N 1
ATOM 2395 C CA . TYR A 1 302 ? 61.056 -20.897 27.296 1.00 21.44 302 TYR A CA 1
ATOM 2396 C C . TYR A 1 302 ? 60.285 -21.668 28.417 1.00 21.44 302 TYR A C 1
ATOM 2398 O O . TYR A 1 302 ? 60.480 -21.342 29.575 1.00 21.44 302 TYR A O 1
ATOM 2406 N N . ALA A 1 303 ? 59.487 -22.742 28.241 1.00 24.17 303 ALA A N 1
ATOM 2407 C CA . ALA A 1 303 ? 59.440 -23.842 27.266 1.00 24.17 303 ALA A CA 1
ATOM 2408 C C . ALA A 1 303 ? 58.094 -24.634 27.306 1.00 24.17 303 ALA A C 1
ATOM 2410 O O . ALA A 1 303 ? 57.260 -24.459 28.185 1.00 24.17 303 ALA A O 1
ATOM 2411 N N . LYS A 1 304 ? 57.974 -25.545 26.329 1.00 22.55 304 LYS A N 1
ATOM 2412 C CA . LYS A 1 304 ? 56.937 -26.536 25.966 1.00 22.55 304 LYS A CA 1
ATOM 2413 C C . LYS A 1 304 ? 56.365 -27.434 27.086 1.00 22.55 304 LYS A C 1
ATOM 2415 O O . LYS A 1 304 ? 57.111 -27.923 27.923 1.00 22.55 304 LYS A O 1
ATOM 2420 N N . GLY A 1 305 ? 55.104 -27.852 26.907 1.00 23.97 305 GLY A N 1
ATOM 2421 C CA . GLY A 1 305 ? 54.524 -29.077 27.481 1.00 23.97 305 GLY A CA 1
ATOM 2422 C C . GLY A 1 305 ? 53.091 -29.327 26.985 1.00 23.97 305 GLY A C 1
ATOM 2423 O O . GLY A 1 305 ? 52.236 -28.472 27.151 1.00 23.97 305 GLY A O 1
ATOM 2424 N N . LYS A 1 306 ? 52.858 -30.461 26.314 1.00 23.22 306 LYS A N 1
ATOM 2425 C CA . LYS A 1 306 ? 51.609 -30.892 25.648 1.00 23.22 306 LYS A CA 1
ATOM 2426 C C . LYS A 1 306 ? 50.476 -31.171 26.651 1.00 23.22 306 LYS A C 1
ATOM 2428 O O . LYS A 1 306 ? 50.781 -31.672 27.719 1.00 23.22 306 LYS A O 1
ATOM 2433 N N . HIS A 1 307 ? 49.211 -30.986 26.257 1.00 25.47 307 HIS A N 1
ATOM 2434 C CA . HIS A 1 307 ? 48.168 -32.030 26.289 1.00 25.47 307 HIS A CA 1
ATOM 2435 C C . HIS A 1 307 ? 46.879 -31.564 25.584 1.00 25.47 307 HIS A C 1
ATOM 2437 O O . HIS A 1 307 ? 46.564 -30.383 25.504 1.00 25.47 307 HIS A O 1
ATOM 2443 N N . THR A 1 308 ? 46.221 -32.540 24.973 1.00 22.30 308 THR A N 1
ATOM 2444 C CA . THR A 1 308 ? 45.186 -32.499 23.937 1.00 22.30 308 THR A CA 1
ATOM 2445 C C . THR A 1 308 ? 43.756 -32.356 24.466 1.00 22.30 308 THR A C 1
ATOM 2447 O O . THR A 1 308 ? 43.411 -32.992 25.451 1.00 22.30 308 THR A O 1
ATOM 2450 N N . MET A 1 309 ? 42.964 -31.584 23.707 1.00 22.38 309 MET A N 1
ATOM 2451 C CA . MET A 1 309 ? 41.507 -31.612 23.461 1.00 22.38 309 MET A CA 1
ATOM 2452 C C . MET A 1 309 ? 40.540 -31.981 24.598 1.00 22.38 309 MET A C 1
ATOM 2454 O O . MET A 1 309 ? 40.421 -33.143 24.965 1.00 22.38 309 MET A O 1
ATOM 2458 N N . ALA A 1 310 ? 39.708 -31.012 24.994 1.00 24.33 310 ALA A N 1
ATOM 2459 C CA . ALA A 1 310 ? 38.305 -30.915 24.559 1.00 24.33 310 ALA A CA 1
ATOM 2460 C C . ALA A 1 310 ? 37.637 -29.732 25.282 1.00 24.33 310 ALA A C 1
ATOM 2462 O O . ALA A 1 310 ? 37.521 -29.759 26.503 1.00 24.33 310 ALA A O 1
ATOM 2463 N N . GLN A 1 311 ? 37.188 -28.706 24.554 1.00 24.38 311 GLN A N 1
ATOM 2464 C CA . GLN A 1 311 ? 36.220 -27.742 25.082 1.00 24.38 311 GLN A CA 1
ATOM 2465 C C . GLN A 1 311 ? 35.387 -27.142 23.947 1.00 24.38 311 GLN A C 1
ATOM 2467 O O . GLN A 1 311 ? 35.920 -26.680 22.943 1.00 24.38 311 GLN A O 1
ATOM 2472 N N . ASN A 1 312 ? 34.075 -27.242 24.152 1.00 25.97 312 ASN A N 1
ATOM 2473 C CA . ASN A 1 312 ? 32.970 -26.809 23.312 1.00 25.97 312 ASN A CA 1
ATOM 2474 C C . ASN A 1 312 ? 33.133 -25.380 22.787 1.00 25.97 312 ASN A C 1
ATOM 2476 O O . ASN A 1 312 ? 33.119 -24.432 23.573 1.00 25.97 312 ASN A O 1
ATOM 2480 N N . ASP A 1 313 ? 33.149 -25.230 21.464 1.00 23.80 313 ASP A N 1
ATOM 2481 C CA . ASP A 1 313 ? 32.815 -23.960 20.833 1.00 23.80 313 ASP A CA 1
ATOM 2482 C C . ASP A 1 313 ? 31.292 -23.799 20.828 1.00 23.80 313 ASP A C 1
ATOM 2484 O O . ASP A 1 313 ? 30.551 -24.545 20.186 1.00 23.80 313 ASP A O 1
ATOM 2488 N N . ALA A 1 314 ? 30.832 -22.815 21.599 1.00 27.00 314 ALA A N 1
ATOM 2489 C CA . ALA A 1 314 ? 29.463 -22.341 21.593 1.00 27.00 314 ALA A CA 1
ATOM 2490 C C . ALA A 1 314 ? 29.108 -21.791 20.203 1.00 27.00 314 ALA A C 1
ATOM 2492 O O . ALA A 1 314 ? 29.779 -20.902 19.670 1.00 27.00 314 ALA A O 1
ATOM 2493 N N . ALA A 1 315 ? 28.030 -22.329 19.636 1.00 25.80 315 ALA A N 1
ATOM 2494 C CA . ALA A 1 315 ? 27.438 -21.879 18.391 1.00 25.80 315 ALA A CA 1
ATOM 2495 C C . ALA A 1 315 ? 27.116 -20.376 18.456 1.00 25.80 315 ALA A C 1
ATOM 2497 O O . ALA A 1 315 ? 26.377 -19.904 19.321 1.00 25.80 315 ALA A O 1
ATOM 2498 N N . LYS A 1 316 ? 27.679 -19.616 17.515 1.00 27.42 316 LYS A N 1
ATOM 2499 C CA . LYS A 1 316 ? 27.231 -18.258 17.210 1.00 27.42 316 LYS A CA 1
ATOM 2500 C C . LYS A 1 316 ? 25.865 -18.351 16.531 1.00 27.42 316 LYS A C 1
ATOM 2502 O O . LYS A 1 316 ? 25.795 -18.747 15.371 1.00 27.42 316 LYS A O 1
ATOM 2507 N N . ASN A 1 317 ? 24.814 -17.943 17.236 1.00 26.08 317 ASN A N 1
ATOM 2508 C CA . ASN A 1 317 ? 23.519 -17.627 16.638 1.00 26.08 317 ASN A CA 1
ATOM 2509 C C . ASN A 1 317 ? 23.694 -16.493 15.618 1.00 26.08 317 ASN A C 1
ATOM 2511 O O . ASN A 1 317 ? 23.956 -15.345 15.982 1.00 26.08 317 ASN A O 1
ATOM 2515 N N . GLY A 1 318 ? 23.583 -16.832 14.335 1.00 25.05 318 GLY A N 1
ATOM 2516 C CA . GLY A 1 318 ? 23.505 -15.878 13.238 1.00 25.05 318 GLY A CA 1
ATOM 2517 C C . GLY A 1 318 ? 22.062 -15.441 13.017 1.00 25.05 318 GLY A C 1
ATOM 2518 O O . GLY A 1 318 ? 21.373 -16.032 12.197 1.00 25.05 318 GLY A O 1
ATOM 2519 N N . ASN A 1 319 ? 21.621 -14.392 13.712 1.00 30.23 319 ASN A N 1
ATOM 2520 C CA . ASN A 1 319 ? 20.392 -13.679 13.357 1.00 30.23 319 ASN A CA 1
ATOM 2521 C C . ASN A 1 319 ? 20.696 -12.665 12.233 1.00 30.23 319 ASN A C 1
ATOM 2523 O O . ASN A 1 319 ? 21.531 -11.777 12.413 1.00 30.23 319 ASN A O 1
ATOM 2527 N N . GLY A 1 320 ? 20.006 -12.793 11.088 1.00 31.83 320 GLY A N 1
ATOM 2528 C CA . GLY A 1 320 ? 19.874 -11.742 10.062 1.00 31.83 320 GLY A CA 1
ATOM 2529 C C . GLY A 1 320 ? 20.809 -11.781 8.838 1.00 31.83 320 GLY A C 1
ATOM 2530 O O . GLY A 1 320 ? 21.168 -10.723 8.322 1.00 31.83 320 GLY A O 1
ATOM 2531 N N . GLY A 1 321 ? 21.240 -12.952 8.360 1.00 36.88 321 GLY A N 1
ATOM 2532 C CA . GLY A 1 321 ? 22.082 -13.061 7.156 1.00 36.88 321 GLY A CA 1
ATOM 2533 C C . GLY A 1 321 ? 21.285 -13.119 5.843 1.00 36.88 321 GLY A C 1
ATOM 2534 O O . GLY A 1 321 ? 20.399 -13.955 5.744 1.00 36.88 321 GLY A O 1
ATOM 2535 N N . HIS A 1 322 ? 21.645 -12.261 4.866 1.00 43.97 322 HIS A N 1
ATOM 2536 C CA . HIS A 1 322 ? 21.488 -12.383 3.386 1.00 43.97 322 HIS A CA 1
ATOM 2537 C C . HIS A 1 322 ? 20.999 -11.112 2.637 1.00 43.97 322 HIS A C 1
ATOM 2539 O O . HIS A 1 322 ? 20.213 -11.212 1.710 1.00 43.97 322 HIS A O 1
ATOM 2545 N N . LEU A 1 323 ? 21.469 -9.903 2.984 1.00 48.16 323 LEU A N 1
ATOM 2546 C CA . LEU A 1 323 ? 21.148 -8.649 2.251 1.00 48.16 323 LEU A CA 1
ATOM 2547 C C . LEU A 1 323 ? 22.333 -8.051 1.459 1.00 48.16 323 LEU A C 1
ATOM 2549 O O . LEU A 1 323 ? 22.331 -6.867 1.124 1.00 48.16 323 LEU A O 1
ATOM 2553 N N . GLY A 1 324 ? 23.391 -8.829 1.220 1.00 63.84 324 GLY A N 1
ATOM 2554 C CA . GLY A 1 324 ? 24.653 -8.306 0.687 1.00 63.84 324 GLY A CA 1
ATOM 2555 C C . GLY A 1 324 ? 24.624 -8.030 -0.816 1.00 63.84 324 GLY A C 1
ATOM 2556 O O . GLY A 1 324 ? 24.826 -6.895 -1.245 1.00 63.84 324 GLY A O 1
ATOM 2557 N N . PHE A 1 325 ? 24.377 -9.067 -1.619 1.00 79.94 325 PHE A N 1
ATOM 2558 C CA . PHE A 1 325 ? 24.564 -8.976 -3.068 1.00 79.94 325 PHE A CA 1
ATOM 2559 C C . PHE A 1 325 ? 23.408 -8.234 -3.748 1.00 79.94 325 PHE A C 1
ATOM 2561 O O . PHE A 1 325 ? 23.646 -7.469 -4.678 1.00 79.94 325 PHE A O 1
ATOM 2568 N N . GLU A 1 326 ? 22.169 -8.407 -3.276 1.00 84.25 326 GLU A N 1
ATOM 2569 C CA . GLU A 1 326 ? 20.974 -7.798 -3.863 1.00 84.25 326 GLU A CA 1
ATOM 2570 C C . GLU A 1 326 ? 21.064 -6.266 -3.802 1.00 84.25 326 GLU A C 1
ATOM 2572 O O . GLU A 1 326 ? 20.772 -5.567 -4.775 1.00 84.25 326 GLU A O 1
ATOM 2577 N N . ALA A 1 327 ? 21.548 -5.743 -2.669 1.00 83.50 327 ALA A N 1
ATOM 2578 C CA . ALA A 1 327 ? 21.760 -4.318 -2.451 1.00 83.50 327 ALA A CA 1
ATOM 2579 C C . ALA A 1 327 ? 22.893 -3.754 -3.322 1.00 83.50 327 ALA A C 1
ATOM 2581 O O . ALA A 1 327 ? 22.773 -2.651 -3.864 1.00 83.50 327 ALA A O 1
ATOM 2582 N N . GLU A 1 328 ? 23.995 -4.495 -3.473 1.00 82.12 328 GLU A N 1
ATOM 2583 C CA . GLU A 1 328 ? 25.106 -4.104 -4.346 1.00 82.12 328 GLU A CA 1
ATOM 2584 C C . GLU A 1 328 ? 24.700 -4.114 -5.820 1.00 82.12 328 GLU A C 1
ATOM 2586 O O . GLU A 1 328 ? 24.976 -3.148 -6.538 1.00 82.12 328 GLU A O 1
ATOM 2591 N N . LEU A 1 329 ? 23.977 -5.151 -6.243 1.00 84.56 329 LEU A N 1
ATOM 2592 C CA . LEU A 1 329 ? 23.436 -5.291 -7.586 1.00 84.56 329 LEU A CA 1
ATOM 2593 C C . LEU A 1 329 ? 22.452 -4.165 -7.906 1.00 84.56 329 LEU A C 1
ATOM 2595 O O . LEU A 1 329 ? 22.576 -3.520 -8.947 1.00 84.56 329 LEU A O 1
ATOM 2599 N N . PHE A 1 330 ? 21.515 -3.876 -7.000 1.00 87.56 330 PHE A N 1
ATOM 2600 C CA . PHE A 1 330 ? 20.582 -2.766 -7.170 1.00 87.56 330 PHE A CA 1
ATOM 2601 C C . PHE A 1 330 ? 21.315 -1.433 -7.264 1.00 87.56 330 PHE A C 1
ATOM 2603 O O . PHE A 1 330 ? 21.025 -0.634 -8.143 1.00 87.56 330 PHE A O 1
ATOM 2610 N N . LYS A 1 331 ? 22.319 -1.197 -6.415 1.00 86.44 331 LYS A N 1
ATOM 2611 C CA . LYS A 1 331 ? 23.122 0.030 -6.462 1.00 86.44 331 LYS A CA 1
ATOM 2612 C C . LYS A 1 331 ? 23.917 0.158 -7.763 1.00 86.44 331 LYS A C 1
ATOM 2614 O O . LYS A 1 331 ? 24.128 1.274 -8.235 1.00 86.44 331 LYS A O 1
ATOM 2619 N N . ALA A 1 332 ? 24.401 -0.949 -8.320 1.00 84.38 332 ALA A N 1
ATOM 2620 C CA . ALA A 1 332 ? 25.067 -0.955 -9.616 1.00 84.38 332 ALA A CA 1
ATOM 2621 C C . ALA A 1 332 ? 24.071 -0.656 -10.748 1.00 84.38 332 ALA A C 1
ATOM 2623 O O . ALA A 1 332 ? 24.337 0.228 -11.556 1.00 84.38 332 ALA A O 1
ATOM 2624 N N . ALA A 1 333 ? 22.901 -1.297 -10.746 1.00 86.38 333 ALA A N 1
ATOM 2625 C CA . ALA A 1 333 ? 21.838 -1.056 -11.721 1.00 86.38 333 ALA A CA 1
ATOM 2626 C C . ALA A 1 333 ? 21.290 0.385 -11.640 1.00 86.38 333 ALA A C 1
ATOM 2628 O O . ALA A 1 333 ? 21.168 1.069 -12.653 1.00 86.38 333 ALA A O 1
ATOM 2629 N N . ASP A 1 334 ? 21.059 0.903 -10.433 1.00 85.12 334 ASP A N 1
ATOM 2630 C CA . ASP A 1 334 ? 20.572 2.266 -10.193 1.00 85.12 334 ASP A CA 1
ATOM 2631 C C . ASP A 1 334 ? 21.554 3.335 -10.691 1.00 85.12 334 ASP A C 1
ATOM 2633 O O . ASP A 1 334 ? 21.133 4.383 -11.168 1.00 85.12 334 ASP A O 1
ATOM 2637 N N . LYS A 1 335 ? 22.868 3.071 -10.671 1.00 84.31 335 LYS A N 1
ATOM 2638 C CA . LYS A 1 335 ? 23.853 3.964 -11.309 1.00 84.31 335 LYS A CA 1
ATOM 2639 C C . LYS A 1 335 ? 23.726 3.987 -12.827 1.00 84.31 335 LYS A C 1
ATOM 2641 O O . LYS A 1 335 ? 24.004 5.019 -13.434 1.00 84.31 335 LYS A O 1
ATOM 2646 N N . LEU A 1 336 ? 23.339 2.863 -13.429 1.00 84.75 336 LEU A N 1
ATOM 2647 C CA . LEU A 1 336 ? 23.202 2.750 -14.875 1.00 84.75 336 LEU A CA 1
ATOM 2648 C C . LEU A 1 336 ? 21.969 3.500 -15.378 1.00 84.75 336 LEU A C 1
ATOM 2650 O O . LEU A 1 336 ? 22.040 4.051 -16.466 1.00 84.75 336 LEU A O 1
ATOM 2654 N N . ARG A 1 337 ? 20.889 3.633 -14.590 1.00 81.50 337 ARG A N 1
ATOM 2655 C CA . ARG A 1 337 ? 19.620 4.251 -15.044 1.00 81.50 337 ARG A CA 1
ATOM 2656 C C . ARG A 1 337 ? 19.746 5.662 -15.638 1.00 81.50 337 ARG A C 1
ATOM 2658 O O . ARG A 1 337 ? 18.837 6.118 -16.333 1.00 81.50 337 ARG A O 1
ATOM 2665 N N . GLY A 1 338 ? 20.838 6.374 -15.350 1.00 80.00 338 GLY A N 1
ATOM 2666 C CA . GLY A 1 338 ? 21.089 7.722 -15.850 1.00 80.00 338 GLY A CA 1
ATOM 2667 C C . GLY A 1 338 ? 19.972 8.685 -15.446 1.00 80.00 338 GLY A C 1
ATOM 2668 O O . GLY A 1 338 ? 19.641 8.802 -14.269 1.00 80.00 338 GLY A O 1
ATOM 2669 N N . ASN A 1 339 ? 19.371 9.353 -16.432 1.00 78.38 339 ASN A N 1
ATOM 2670 C CA . ASN A 1 339 ? 18.303 10.337 -16.217 1.00 78.38 339 ASN A CA 1
ATOM 2671 C C . ASN A 1 339 ? 16.894 9.718 -16.167 1.00 78.38 339 ASN A C 1
ATOM 2673 O O . ASN A 1 339 ? 15.911 10.456 -16.176 1.00 78.38 339 ASN A O 1
ATOM 2677 N N . MET A 1 340 ? 16.767 8.387 -16.176 1.00 82.38 340 MET A N 1
ATOM 2678 C CA . MET A 1 340 ? 15.456 7.745 -16.134 1.00 82.38 340 MET A CA 1
ATOM 2679 C C . MET A 1 340 ? 14.832 7.808 -14.740 1.00 82.38 340 MET A C 1
ATOM 2681 O O . MET A 1 340 ? 15.461 7.490 -13.722 1.00 82.38 340 MET A O 1
ATOM 2685 N N . GLU A 1 341 ? 13.547 8.150 -14.721 1.00 80.19 341 GLU A N 1
ATOM 2686 C CA . GLU A 1 341 ? 12.721 8.049 -13.526 1.00 80.19 341 GLU A CA 1
ATOM 2687 C C . GLU A 1 341 ? 12.597 6.577 -13.085 1.00 80.19 341 GLU A C 1
ATOM 2689 O O . GLU A 1 341 ? 12.488 5.686 -13.940 1.00 80.19 341 GLU A O 1
ATOM 2694 N N . PRO A 1 342 ? 12.584 6.286 -11.768 1.00 80.75 342 PRO A N 1
ATOM 2695 C CA . PRO A 1 342 ? 12.459 4.918 -11.260 1.00 80.75 342 PRO A CA 1
ATOM 2696 C C . PRO A 1 342 ? 11.242 4.165 -11.817 1.00 80.75 342 PRO A C 1
ATOM 2698 O O . PRO A 1 342 ? 11.328 2.963 -12.062 1.00 80.75 342 PRO A O 1
ATOM 2701 N N . SER A 1 343 ? 10.138 4.875 -12.078 1.00 78.12 343 SER A N 1
ATOM 2702 C CA . SER A 1 343 ? 8.901 4.288 -12.598 1.00 78.12 343 SER A CA 1
ATOM 2703 C C . SER A 1 343 ? 9.010 3.733 -14.011 1.00 78.12 343 SER A C 1
ATOM 2705 O O . SER A 1 343 ? 8.346 2.751 -14.329 1.00 78.12 343 SER A O 1
ATOM 2707 N N . ASP A 1 344 ? 9.869 4.318 -14.843 1.00 81.44 344 ASP A N 1
ATOM 2708 C CA . ASP A 1 344 ? 10.101 3.842 -16.207 1.00 81.44 344 ASP A CA 1
ATOM 2709 C C . ASP A 1 344 ? 11.241 2.821 -16.240 1.00 81.44 344 ASP A C 1
ATOM 2711 O O . ASP A 1 344 ? 11.226 1.869 -17.027 1.00 81.44 344 ASP A O 1
ATOM 2715 N N . TYR A 1 345 ? 12.239 3.006 -15.369 1.00 86.44 345 TYR A N 1
ATOM 2716 C CA . TYR A 1 345 ? 13.395 2.122 -15.267 1.00 86.44 345 TYR A CA 1
ATOM 2717 C C . TYR A 1 345 ? 13.035 0.740 -14.703 1.00 86.44 345 TYR A C 1
ATOM 2719 O O . TYR A 1 345 ? 13.593 -0.259 -15.162 1.00 86.44 345 TYR A O 1
ATOM 2727 N N . LYS A 1 346 ? 12.052 0.645 -13.791 1.00 86.75 346 LYS A N 1
ATOM 2728 C CA . LYS A 1 346 ? 11.633 -0.638 -13.196 1.00 86.75 346 LYS A CA 1
ATOM 2729 C C . LYS A 1 346 ? 11.245 -1.680 -14.242 1.00 86.75 346 LYS A C 1
ATOM 2731 O O . LYS A 1 346 ? 11.614 -2.841 -14.112 1.00 86.75 346 LYS A O 1
ATOM 2736 N N . HIS A 1 347 ? 10.558 -1.267 -15.307 1.00 87.12 347 HIS A N 1
ATOM 2737 C CA . HIS A 1 347 ? 10.127 -2.169 -16.378 1.00 87.12 347 HIS A CA 1
ATOM 2738 C C . HIS A 1 347 ? 11.301 -2.705 -17.190 1.00 87.12 347 HIS A C 1
ATOM 2740 O O . HIS A 1 347 ? 11.301 -3.869 -17.577 1.00 87.12 347 HIS A O 1
ATOM 2746 N N . VAL A 1 348 ? 12.314 -1.866 -17.407 1.00 90.12 348 VAL A N 1
ATOM 2747 C CA . VAL A 1 348 ? 13.532 -2.245 -18.126 1.00 90.12 348 VAL A CA 1
ATOM 2748 C C . VAL A 1 348 ? 14.316 -3.259 -17.298 1.00 90.12 348 VAL A C 1
ATOM 2750 O O . VAL A 1 348 ? 14.592 -4.353 -17.788 1.00 90.12 348 VAL A O 1
ATOM 2753 N N . ALA A 1 349 ? 14.623 -2.921 -16.042 1.00 91.19 349 ALA A N 1
ATOM 2754 C CA . ALA A 1 349 ? 15.435 -3.754 -15.161 1.00 91.19 349 ALA A CA 1
ATOM 2755 C C . ALA A 1 349 ? 14.750 -5.086 -14.815 1.00 91.19 349 ALA A C 1
ATOM 2757 O O . ALA A 1 349 ? 15.345 -6.141 -15.016 1.00 91.19 349 ALA A O 1
ATOM 2758 N N . LEU A 1 350 ? 13.490 -5.057 -14.359 1.00 91.19 350 LEU A N 1
ATOM 2759 C CA . LEU A 1 350 ? 12.758 -6.274 -13.985 1.00 91.19 350 LEU A CA 1
ATOM 2760 C C . LEU A 1 350 ? 12.510 -7.183 -15.192 1.00 91.19 350 LEU A C 1
ATOM 2762 O O . LEU A 1 350 ? 12.649 -8.395 -15.065 1.00 91.19 350 LEU A O 1
ATOM 2766 N N . GLY A 1 351 ? 12.218 -6.621 -16.370 1.00 92.69 351 GLY A N 1
ATOM 2767 C CA . GLY A 1 351 ? 12.056 -7.423 -17.584 1.00 92.69 351 GLY A CA 1
ATOM 2768 C C . GLY A 1 351 ? 13.349 -8.127 -18.011 1.00 92.69 351 GLY A C 1
ATOM 2769 O O . GLY A 1 351 ? 13.301 -9.281 -18.424 1.00 92.69 351 GLY A O 1
ATOM 2770 N N . LEU A 1 352 ? 14.518 -7.496 -17.847 1.00 92.94 352 LEU A N 1
ATOM 2771 C CA . LEU A 1 352 ? 15.800 -8.151 -18.139 1.00 92.94 352 LEU A CA 1
ATOM 2772 C C . LEU A 1 352 ? 16.169 -9.221 -17.108 1.00 92.94 352 LEU A C 1
ATOM 2774 O O . LEU A 1 352 ? 16.667 -10.274 -17.493 1.00 92.94 352 LEU A O 1
ATOM 2778 N N . ILE A 1 353 ? 15.903 -8.982 -15.820 1.00 91.06 353 ILE A N 1
ATOM 2779 C CA . ILE A 1 353 ? 16.096 -10.000 -14.773 1.00 91.06 353 ILE A CA 1
ATOM 2780 C C . ILE A 1 353 ? 15.195 -11.209 -15.055 1.00 91.06 353 ILE A C 1
ATOM 2782 O O . ILE A 1 353 ? 15.656 -12.347 -14.983 1.00 91.06 353 ILE A O 1
ATOM 2786 N N . PHE A 1 354 ? 13.940 -10.968 -15.446 1.00 91.94 354 PHE A N 1
ATOM 2787 C CA . PHE A 1 354 ? 13.016 -12.019 -15.865 1.00 91.94 354 PHE A CA 1
ATOM 2788 C C . PHE A 1 354 ? 13.551 -12.798 -17.076 1.00 91.94 354 PHE A C 1
ATOM 2790 O O . PHE A 1 354 ? 13.583 -14.026 -17.055 1.00 91.94 354 PHE A O 1
ATOM 2797 N N . LEU A 1 355 ? 14.033 -12.097 -18.108 1.00 92.75 355 LEU A N 1
ATOM 2798 C CA . LEU A 1 355 ? 14.595 -12.717 -19.310 1.00 92.75 355 LEU A CA 1
ATOM 2799 C C . LEU A 1 355 ? 15.836 -13.573 -19.011 1.00 92.75 355 LEU A C 1
ATOM 2801 O O . LEU A 1 355 ? 15.990 -14.655 -19.582 1.00 92.75 355 LEU A O 1
ATOM 2805 N N . LYS A 1 356 ? 16.700 -13.116 -18.096 1.00 90.94 356 LYS A N 1
ATOM 2806 C CA . LYS A 1 356 ? 17.834 -13.905 -17.600 1.00 90.94 356 LYS A CA 1
ATOM 2807 C C . LYS A 1 356 ? 17.351 -15.177 -16.915 1.00 90.94 356 LYS A C 1
ATOM 2809 O O . LYS A 1 356 ? 17.822 -16.255 -17.255 1.00 90.94 356 LYS A O 1
ATOM 2814 N N . TYR A 1 357 ? 16.383 -15.055 -16.009 1.00 89.19 357 TYR A N 1
ATOM 2815 C CA . TYR A 1 357 ? 15.838 -16.186 -15.261 1.00 89.19 357 TYR A CA 1
ATOM 2816 C C . TYR A 1 357 ? 15.266 -17.279 -16.172 1.00 89.19 357 TYR A C 1
ATOM 2818 O O . TYR A 1 357 ? 15.622 -18.451 -16.024 1.00 89.19 357 TYR A O 1
ATOM 2826 N N . ILE A 1 358 ? 14.409 -16.909 -17.132 1.00 89.56 358 ILE A N 1
ATOM 2827 C CA . ILE A 1 358 ? 13.814 -17.896 -18.045 1.00 89.56 358 ILE A CA 1
ATOM 2828 C C . ILE A 1 358 ? 14.876 -18.518 -18.951 1.00 89.56 358 ILE A C 1
ATOM 2830 O O . ILE A 1 358 ? 14.821 -19.715 -19.208 1.00 89.56 358 ILE A O 1
ATOM 2834 N N . SER A 1 359 ? 15.874 -17.737 -19.380 1.00 90.31 359 SER A N 1
ATOM 2835 C CA . SER A 1 359 ? 16.970 -18.243 -20.209 1.00 90.31 359 SER A CA 1
ATOM 2836 C C . SER A 1 359 ? 17.837 -19.243 -19.452 1.00 90.31 359 SER A C 1
ATOM 2838 O O . SER A 1 359 ? 18.179 -20.274 -20.012 1.00 90.31 359 SER A O 1
ATOM 2840 N N . ASP A 1 360 ? 18.166 -18.973 -18.189 1.00 87.62 360 ASP A N 1
ATOM 2841 C CA . ASP A 1 360 ? 18.974 -19.880 -17.366 1.00 87.62 360 ASP A CA 1
ATOM 2842 C C . ASP A 1 360 ? 18.223 -21.163 -17.029 1.00 87.62 360 ASP A C 1
ATOM 2844 O O . ASP A 1 360 ? 18.788 -22.254 -17.067 1.00 87.62 360 ASP A O 1
ATOM 2848 N N . THR A 1 361 ? 16.934 -21.032 -16.717 1.00 86.94 361 THR A N 1
ATOM 2849 C CA . THR A 1 361 ? 16.073 -22.177 -16.419 1.00 86.94 361 THR A CA 1
ATOM 2850 C C . THR A 1 361 ? 15.905 -23.066 -17.648 1.00 86.94 361 THR A C 1
ATOM 2852 O O . THR A 1 361 ? 16.003 -24.288 -17.531 1.00 86.94 361 THR A O 1
ATOM 2855 N N . PHE A 1 362 ? 15.727 -22.456 -18.822 1.00 90.44 362 PHE A N 1
ATOM 2856 C CA . PHE A 1 362 ? 15.708 -23.156 -20.099 1.00 90.44 362 PHE A CA 1
ATOM 2857 C C . PHE A 1 362 ? 17.048 -23.829 -20.399 1.00 90.44 362 PHE A C 1
ATOM 2859 O O . PHE A 1 362 ? 17.061 -25.015 -20.702 1.00 90.44 362 PHE A O 1
ATOM 2866 N N . GLU A 1 363 ? 18.170 -23.114 -20.283 1.00 89.31 363 GLU A N 1
ATOM 2867 C CA . GLU A 1 363 ? 19.499 -23.646 -20.604 1.00 89.31 363 GLU A CA 1
ATOM 2868 C C . GLU A 1 363 ? 19.862 -24.825 -19.692 1.00 89.31 363 GLU A C 1
ATOM 2870 O O . GLU A 1 363 ? 20.368 -25.834 -20.168 1.00 89.31 363 GLU A O 1
ATOM 2875 N N . ALA A 1 364 ? 19.531 -24.759 -18.399 1.00 86.69 364 ALA A N 1
ATOM 2876 C CA . ALA A 1 364 ? 19.749 -25.873 -17.479 1.00 86.69 364 ALA A CA 1
ATOM 2877 C C . ALA A 1 364 ? 18.981 -27.141 -17.902 1.00 86.69 364 ALA A C 1
ATOM 2879 O O . ALA A 1 364 ? 19.547 -28.234 -17.883 1.00 86.69 364 ALA A O 1
ATOM 2880 N N . LYS A 1 365 ? 17.712 -27.000 -18.314 1.00 88.00 365 LYS A N 1
ATOM 2881 C CA . LYS A 1 365 ? 16.902 -28.121 -18.821 1.00 88.00 365 LYS A CA 1
ATOM 2882 C C . LYS A 1 365 ? 17.384 -28.583 -20.200 1.00 88.00 365 LYS A C 1
ATOM 2884 O O . LYS A 1 365 ? 17.465 -29.782 -20.429 1.00 88.00 365 LYS A O 1
ATOM 2889 N N . HIS A 1 366 ? 17.767 -27.658 -21.082 1.00 89.62 366 HIS A N 1
ATOM 2890 C CA . HIS A 1 366 ? 18.317 -27.948 -22.411 1.00 89.62 366 HIS A CA 1
ATOM 2891 C C . HIS A 1 366 ? 19.601 -28.767 -22.316 1.00 89.62 366 HIS A C 1
ATOM 2893 O O . HIS A 1 366 ? 19.689 -29.799 -22.964 1.00 89.62 366 HIS A O 1
ATOM 2899 N N . GLN A 1 367 ? 20.545 -28.394 -21.448 1.00 88.88 367 GLN A N 1
ATOM 2900 C CA . GLN A 1 367 ? 21.779 -29.159 -21.239 1.00 88.88 367 GLN A CA 1
ATOM 2901 C C . GLN A 1 367 ? 21.516 -30.556 -20.660 1.00 88.88 367 GLN A C 1
ATOM 2903 O O . GLN A 1 367 ? 22.183 -31.511 -21.053 1.00 88.88 367 GLN A O 1
ATOM 2908 N N . ALA A 1 368 ? 20.538 -30.691 -19.756 1.00 87.88 368 ALA A N 1
ATOM 2909 C CA . ALA A 1 368 ? 20.137 -31.992 -19.221 1.00 87.88 368 ALA A CA 1
ATOM 2910 C C . ALA A 1 368 ? 19.529 -32.891 -20.312 1.00 87.88 368 ALA A C 1
ATOM 2912 O O . ALA A 1 368 ? 19.990 -34.012 -20.499 1.00 87.88 368 ALA A O 1
ATOM 2913 N N . LEU A 1 369 ? 18.568 -32.373 -21.086 1.00 89.75 369 LEU A N 1
ATOM 2914 C CA . LEU A 1 369 ? 17.945 -33.103 -22.194 1.00 89.75 369 LEU A CA 1
ATOM 2915 C C . LEU A 1 369 ? 18.952 -33.429 -23.301 1.00 89.75 369 LEU A C 1
ATOM 2917 O O . LEU A 1 369 ? 18.946 -34.533 -23.822 1.00 89.75 369 LEU A O 1
ATOM 2921 N N . LEU A 1 370 ? 19.863 -32.509 -23.628 1.00 90.31 370 LEU A N 1
ATOM 2922 C CA . LEU A 1 370 ? 20.882 -32.701 -24.662 1.00 90.31 370 LEU A CA 1
ATOM 2923 C C . LEU A 1 370 ? 21.851 -33.839 -24.315 1.00 90.31 370 LEU A C 1
ATOM 2925 O O . LEU A 1 370 ? 22.361 -34.505 -25.217 1.00 90.31 370 LEU A O 1
ATOM 2929 N N . ALA A 1 371 ? 22.114 -34.055 -23.022 1.00 89.94 371 ALA A N 1
ATOM 2930 C CA . ALA A 1 371 ? 22.925 -35.168 -22.544 1.00 89.94 371 ALA A CA 1
ATOM 2931 C C . ALA A 1 371 ? 22.204 -36.524 -22.655 1.00 89.94 371 ALA A C 1
ATOM 2933 O O . ALA A 1 371 ? 22.873 -37.554 -22.749 1.00 89.94 371 ALA A O 1
ATOM 2934 N N . GLU A 1 372 ? 20.870 -36.525 -22.649 1.00 88.25 372 GLU A N 1
ATOM 2935 C CA . GLU A 1 372 ? 20.033 -37.719 -22.787 1.00 88.25 372 GLU A CA 1
ATOM 2936 C C . GLU A 1 372 ? 19.724 -38.023 -24.263 1.00 88.25 372 GLU A C 1
ATOM 2938 O O . GLU A 1 372 ? 20.064 -39.099 -24.757 1.00 88.25 372 GLU A O 1
ATOM 2943 N N . ASP A 1 373 ? 19.129 -37.063 -24.976 1.00 87.44 373 ASP A N 1
ATOM 2944 C CA . ASP A 1 373 ? 18.775 -37.137 -26.393 1.00 87.44 373 ASP A CA 1
ATOM 2945 C C . ASP A 1 373 ? 18.751 -35.727 -27.038 1.00 87.44 373 ASP A C 1
ATOM 2947 O O . ASP A 1 373 ? 17.924 -34.881 -26.679 1.00 87.44 373 ASP A O 1
ATOM 2951 N N . PRO A 1 374 ? 19.597 -35.457 -28.054 1.00 86.62 374 PRO A N 1
ATOM 2952 C CA . PRO A 1 374 ? 19.576 -34.196 -28.792 1.00 86.62 374 PRO A CA 1
ATOM 2953 C C . PRO A 1 374 ? 18.235 -33.849 -29.445 1.00 86.62 374 PRO A C 1
ATOM 2955 O O . PRO A 1 374 ? 17.978 -32.670 -29.687 1.00 86.62 374 PRO A O 1
ATOM 2958 N N . GLN A 1 375 ? 17.398 -34.840 -29.763 1.00 83.81 375 GLN A N 1
ATOM 2959 C CA . GLN A 1 375 ? 16.079 -34.594 -30.337 1.00 83.81 375 GLN A CA 1
ATOM 2960 C C . GLN A 1 375 ? 15.073 -34.139 -29.270 1.00 83.81 375 GLN A C 1
ATOM 2962 O O . GLN A 1 375 ? 14.282 -33.236 -29.543 1.00 83.81 375 GLN A O 1
ATOM 2967 N N . ALA A 1 376 ? 15.158 -34.684 -28.053 1.00 82.81 376 ALA A N 1
ATOM 2968 C CA . ALA A 1 376 ? 14.351 -34.250 -26.911 1.00 82.81 376 ALA A CA 1
ATOM 2969 C C . ALA A 1 376 ? 14.687 -32.811 -26.479 1.00 82.81 376 ALA A C 1
ATOM 2971 O O . ALA A 1 376 ? 13.801 -32.044 -26.117 1.00 82.81 376 ALA A O 1
ATOM 2972 N N . ALA A 1 377 ? 15.954 -32.397 -26.597 1.00 84.75 377 ALA A N 1
ATOM 2973 C CA . ALA A 1 377 ? 16.396 -31.035 -26.274 1.00 84.75 377 ALA A CA 1
ATOM 2974 C C . ALA A 1 377 ? 15.789 -29.933 -27.167 1.00 84.75 377 ALA A C 1
ATOM 2976 O O . ALA A 1 377 ? 15.904 -28.751 -26.855 1.00 84.75 377 ALA A O 1
ATOM 2977 N N . GLU A 1 378 ? 15.162 -30.280 -28.290 1.00 85.44 378 GLU A N 1
ATOM 2978 C CA . GLU A 1 378 ? 14.465 -29.317 -29.151 1.00 85.44 378 GLU A CA 1
ATOM 2979 C C . GLU A 1 378 ? 12.950 -29.589 -29.231 1.00 85.44 378 GLU A C 1
ATOM 2981 O O . GLU A 1 378 ? 12.245 -28.948 -30.017 1.00 85.44 378 GLU A O 1
ATOM 2986 N N . ASP A 1 379 ? 12.435 -30.499 -28.397 1.00 86.56 379 ASP A N 1
ATOM 2987 C CA . ASP A 1 379 ? 11.004 -30.725 -28.214 1.00 86.56 379 ASP A CA 1
ATOM 2988 C C . ASP A 1 379 ? 10.453 -29.775 -27.145 1.00 86.56 379 ASP A C 1
ATOM 2990 O O . ASP A 1 379 ? 10.942 -29.734 -26.022 1.00 86.56 379 ASP A O 1
ATOM 2994 N N . LYS A 1 380 ? 9.417 -29.002 -27.483 1.00 86.06 380 LYS A N 1
ATOM 2995 C CA . LYS A 1 380 ? 8.804 -28.028 -26.569 1.00 86.06 380 LYS A CA 1
ATOM 2996 C C . LYS A 1 380 ? 8.061 -28.696 -25.415 1.00 86.06 380 LYS A C 1
ATOM 2998 O O . LYS A 1 380 ? 8.000 -28.113 -24.329 1.00 86.06 380 LYS A O 1
ATOM 3003 N N . ASP A 1 381 ? 7.501 -29.880 -25.639 1.00 86.25 381 ASP A N 1
ATOM 3004 C CA . ASP A 1 381 ? 6.625 -30.538 -24.669 1.00 86.25 381 ASP A CA 1
ATOM 3005 C C . ASP A 1 381 ? 7.412 -31.003 -23.427 1.00 86.25 381 ASP A C 1
ATOM 3007 O O . ASP A 1 381 ? 6.910 -30.905 -22.305 1.00 86.25 381 ASP A O 1
ATOM 3011 N N . GLU A 1 382 ? 8.689 -31.361 -23.602 1.00 86.38 382 GLU A N 1
ATOM 3012 C CA . GLU A 1 382 ? 9.626 -31.730 -22.525 1.00 86.38 382 GLU A CA 1
ATOM 3013 C C . GLU A 1 382 ? 9.908 -30.587 -21.533 1.00 86.38 382 GLU A C 1
ATOM 3015 O O . GLU A 1 382 ? 10.264 -30.812 -20.374 1.00 86.38 382 GLU A O 1
ATOM 3020 N N . TYR A 1 383 ? 9.747 -29.336 -21.970 1.00 87.25 383 TYR A N 1
ATOM 3021 C CA . TYR A 1 383 ? 9.914 -28.160 -21.113 1.00 87.25 383 TYR A CA 1
ATOM 3022 C C . TYR A 1 383 ? 8.625 -27.834 -20.368 1.00 87.25 383 TYR A C 1
ATOM 3024 O O . TYR A 1 383 ? 8.653 -27.558 -19.168 1.00 87.25 383 TYR A O 1
ATOM 3032 N N . LEU A 1 384 ? 7.490 -27.900 -21.069 1.00 81.56 384 LEU A N 1
ATOM 3033 C CA . LEU A 1 384 ? 6.179 -27.612 -20.493 1.00 81.56 384 LEU A CA 1
ATOM 3034 C C . LEU A 1 384 ? 5.816 -28.594 -19.373 1.00 81.56 384 LEU A C 1
ATOM 3036 O O . LEU A 1 384 ? 5.199 -28.176 -18.394 1.00 81.56 384 LEU A O 1
ATOM 3040 N N . ALA A 1 385 ? 6.244 -29.856 -19.481 1.00 80.69 385 ALA A N 1
ATOM 3041 C CA . ALA A 1 385 ? 6.044 -30.875 -18.449 1.00 80.69 385 ALA A CA 1
ATOM 3042 C C . ALA A 1 385 ? 6.647 -30.489 -17.084 1.00 80.69 385 ALA A C 1
ATOM 3044 O O . ALA A 1 385 ? 6.059 -30.791 -16.047 1.00 80.69 385 ALA A O 1
ATOM 3045 N N . ASP A 1 386 ? 7.769 -29.765 -17.089 1.00 79.38 386 ASP A N 1
ATOM 3046 C CA . ASP A 1 386 ? 8.475 -29.311 -15.885 1.00 79.38 386 ASP A CA 1
ATOM 3047 C C . ASP A 1 386 ? 8.234 -27.822 -15.580 1.00 79.38 386 ASP A C 1
ATOM 3049 O O . ASP A 1 386 ? 8.993 -27.204 -14.827 1.00 79.38 386 ASP A O 1
ATOM 3053 N N . TYR A 1 387 ? 7.199 -27.218 -16.177 1.00 79.81 387 TYR A N 1
ATOM 3054 C CA . TYR A 1 387 ? 6.882 -25.790 -16.046 1.00 79.81 387 TYR A CA 1
ATOM 3055 C C . TYR A 1 387 ? 8.040 -24.861 -16.458 1.00 79.81 387 TYR A C 1
ATOM 3057 O O . TYR A 1 387 ? 8.186 -23.743 -15.954 1.00 79.81 387 TYR A O 1
ATOM 3065 N N . VAL A 1 388 ? 8.873 -25.307 -17.400 1.00 86.94 388 VAL A N 1
ATOM 3066 C CA . VAL A 1 388 ? 9.951 -24.510 -17.988 1.00 86.94 388 VAL A CA 1
ATOM 3067 C C . VAL A 1 388 ? 9.447 -23.842 -19.264 1.00 86.94 388 VAL A C 1
ATOM 3069 O O . VAL A 1 388 ? 8.915 -24.488 -20.162 1.00 86.94 388 VAL A O 1
ATOM 3072 N N . PHE A 1 389 ? 9.632 -22.525 -19.368 1.00 90.38 389 PHE A N 1
ATOM 3073 C CA . PHE A 1 389 ? 9.275 -21.788 -20.579 1.00 90.38 389 PHE A CA 1
ATOM 3074 C C . PHE A 1 389 ? 10.209 -22.139 -21.737 1.00 90.38 389 PHE A C 1
ATOM 3076 O O . PHE A 1 389 ? 11.430 -22.178 -21.574 1.00 90.38 389 PHE A O 1
ATOM 3083 N N . TRP A 1 390 ? 9.643 -22.301 -22.930 1.00 92.19 390 TRP A N 1
ATOM 3084 C CA . TRP A 1 390 ? 10.426 -22.457 -24.149 1.00 92.19 390 TRP A CA 1
ATOM 3085 C C . TRP A 1 390 ? 11.109 -21.135 -24.518 1.00 92.19 390 TRP A C 1
ATOM 3087 O O . TRP A 1 390 ? 10.443 -20.101 -24.647 1.00 92.19 390 TRP A O 1
ATOM 3097 N N . VAL A 1 391 ? 12.428 -21.161 -24.737 1.00 93.69 391 VAL A N 1
ATOM 3098 C CA . VAL A 1 391 ? 13.211 -19.975 -25.117 1.00 93.69 391 VAL A CA 1
ATOM 3099 C C . VAL A 1 391 ? 13.862 -20.188 -26.491 1.00 93.69 391 VAL A C 1
ATOM 3101 O O . VAL A 1 391 ? 14.858 -20.911 -26.611 1.00 93.69 391 VAL A O 1
ATOM 3104 N N . PRO A 1 392 ? 13.347 -19.530 -27.550 1.00 92.31 392 PRO A N 1
ATOM 3105 C CA . PRO A 1 392 ? 13.918 -19.627 -28.891 1.00 92.31 392 PRO A CA 1
ATOM 3106 C C . PRO A 1 392 ? 15.388 -19.183 -28.936 1.00 92.31 392 PRO A C 1
ATOM 3108 O O . PRO A 1 392 ? 15.759 -18.274 -28.193 1.00 92.31 392 PRO A O 1
ATOM 3111 N N . PRO A 1 393 ? 16.220 -19.704 -29.861 1.00 90.88 393 PRO A N 1
ATOM 3112 C CA . PRO A 1 393 ? 17.645 -19.362 -29.941 1.00 90.88 393 PRO A CA 1
ATOM 3113 C C . PRO A 1 393 ? 17.952 -17.856 -29.969 1.00 90.88 393 PRO A C 1
ATOM 3115 O O . PRO A 1 393 ? 18.877 -17.403 -29.300 1.00 90.88 393 PRO A O 1
ATOM 3118 N N . ALA A 1 394 ? 17.146 -17.067 -30.687 1.00 90.81 394 ALA A N 1
ATOM 3119 C CA . ALA A 1 394 ? 17.298 -15.610 -30.764 1.00 90.81 394 ALA A CA 1
ATOM 3120 C C . ALA A 1 394 ? 16.964 -14.878 -29.447 1.00 90.81 394 ALA A C 1
ATOM 3122 O O . ALA A 1 394 ? 17.366 -13.732 -29.263 1.00 90.81 394 ALA A O 1
ATOM 3123 N N . ALA A 1 395 ? 16.233 -15.531 -28.540 1.00 94.19 395 ALA A N 1
ATOM 3124 C CA . ALA A 1 395 ? 15.824 -14.995 -27.247 1.00 94.19 395 ALA A CA 1
ATOM 3125 C C . ALA A 1 395 ? 16.689 -15.483 -26.073 1.00 94.19 395 ALA A C 1
ATOM 3127 O O . ALA A 1 395 ? 16.535 -14.979 -24.962 1.00 94.19 395 ALA A O 1
ATOM 3128 N N . ARG A 1 396 ? 17.604 -16.437 -26.304 1.00 92.88 396 ARG A N 1
ATOM 3129 C CA . ARG A 1 396 ? 18.507 -16.959 -25.268 1.00 92.88 396 ARG A CA 1
ATOM 3130 C C . ARG A 1 396 ? 19.450 -15.857 -24.783 1.00 92.88 396 ARG A C 1
ATOM 3132 O O . ARG A 1 396 ? 20.014 -15.103 -25.580 1.00 92.88 396 ARG A O 1
ATOM 3139 N N . TRP A 1 397 ? 19.674 -15.795 -23.472 1.00 93.56 397 TRP A N 1
ATOM 3140 C CA . TRP A 1 397 ? 20.499 -14.750 -22.857 1.00 93.56 397 TRP A CA 1
ATOM 3141 C C . TRP A 1 397 ? 21.910 -14.641 -23.450 1.00 93.56 397 TRP A C 1
ATOM 3143 O O . TRP A 1 397 ? 22.389 -13.535 -23.687 1.00 93.56 397 TRP A O 1
ATOM 3153 N N . SER A 1 398 ? 22.555 -15.770 -23.758 1.00 91.38 398 SER A N 1
ATOM 3154 C CA . SER A 1 398 ? 23.889 -15.808 -24.375 1.00 91.38 398 SER A CA 1
ATOM 3155 C C . SER A 1 398 ? 23.942 -15.072 -25.721 1.00 91.38 398 SER A C 1
ATOM 3157 O O . SER A 1 398 ? 24.906 -14.356 -26.001 1.00 91.38 398 SER A O 1
ATOM 3159 N N . HIS A 1 399 ? 22.882 -15.172 -26.529 1.00 93.31 399 HIS A N 1
ATOM 3160 C CA . HIS A 1 399 ? 22.759 -14.448 -27.791 1.00 93.31 399 HIS A CA 1
ATOM 3161 C C . HIS A 1 399 ? 22.652 -12.935 -27.565 1.00 93.31 399 HIS A C 1
ATOM 3163 O O . HIS A 1 399 ? 23.336 -12.153 -28.230 1.00 93.31 399 HIS A O 1
ATOM 3169 N N . LEU A 1 400 ? 21.828 -12.513 -26.606 1.00 93.69 400 LEU A N 1
ATOM 3170 C CA . LEU A 1 400 ? 21.642 -11.098 -26.282 1.00 93.69 400 LEU A CA 1
ATOM 3171 C C . LEU A 1 400 ? 22.908 -10.487 -25.677 1.00 93.69 400 LEU A C 1
ATOM 3173 O O . LEU A 1 400 ? 23.300 -9.391 -26.069 1.00 93.69 400 LEU A O 1
ATOM 3177 N N . GLN A 1 401 ? 23.598 -11.223 -24.804 1.00 92.69 401 GLN A N 1
ATOM 3178 C CA . GLN A 1 401 ? 24.870 -10.814 -24.214 1.00 92.69 401 GLN A CA 1
ATOM 3179 C C . GLN A 1 401 ? 25.959 -10.631 -25.281 1.00 92.69 401 GLN A C 1
ATOM 3181 O O . GLN A 1 401 ? 26.632 -9.601 -25.309 1.00 92.69 401 GLN A O 1
ATOM 3186 N N . ALA A 1 402 ? 26.090 -11.571 -26.224 1.00 93.12 402 ALA A N 1
ATOM 3187 C CA . ALA A 1 402 ? 27.049 -11.457 -27.327 1.00 93.12 402 ALA A CA 1
ATOM 3188 C C . ALA A 1 402 ? 26.795 -10.223 -28.218 1.00 93.12 402 ALA A C 1
ATOM 3190 O O . ALA A 1 402 ? 27.720 -9.687 -28.829 1.00 93.12 402 ALA A O 1
ATOM 3191 N N . ASN A 1 403 ? 25.548 -9.749 -28.269 1.00 93.12 403 ASN A N 1
ATOM 3192 C CA . ASN A 1 403 ? 25.125 -8.590 -29.051 1.00 93.12 403 ASN A CA 1
ATOM 3193 C C . ASN A 1 403 ? 24.908 -7.320 -28.202 1.00 93.12 403 ASN A C 1
ATOM 3195 O O . ASN A 1 403 ? 24.500 -6.298 -28.753 1.00 93.12 403 ASN A O 1
ATOM 3199 N N . ALA A 1 404 ? 25.217 -7.336 -26.899 1.00 91.44 404 ALA A N 1
ATOM 3200 C CA . ALA A 1 404 ? 24.867 -6.272 -25.949 1.00 91.44 404 ALA A CA 1
ATOM 3201 C C . ALA A 1 404 ? 25.430 -4.888 -26.320 1.00 91.44 404 ALA A C 1
ATOM 3203 O O . ALA A 1 404 ? 24.825 -3.860 -26.028 1.00 91.44 404 ALA A O 1
ATOM 3204 N N . LYS A 1 405 ? 26.578 -4.857 -27.007 1.00 91.38 405 LYS A N 1
ATOM 3205 C CA . LYS A 1 405 ? 27.276 -3.624 -27.417 1.00 91.38 405 LYS A CA 1
ATOM 3206 C C . LYS A 1 405 ? 26.779 -3.043 -28.743 1.00 91.38 405 LYS A C 1
ATOM 3208 O O . LYS A 1 405 ? 27.276 -2.006 -29.180 1.00 91.38 405 LYS A O 1
ATOM 3213 N N . ARG A 1 406 ? 25.843 -3.714 -29.417 1.00 92.19 406 ARG A N 1
ATOM 3214 C CA . ARG A 1 406 ? 25.318 -3.275 -30.712 1.00 92.19 406 ARG A CA 1
ATOM 3215 C C . ARG A 1 406 ? 24.246 -2.201 -30.539 1.00 92.19 406 ARG A C 1
ATOM 3217 O O . ARG A 1 406 ? 23.459 -2.272 -29.597 1.00 92.19 406 ARG A O 1
ATOM 3224 N N . PRO A 1 407 ? 24.133 -1.244 -31.475 1.00 89.50 407 PRO A N 1
ATOM 3225 C CA . PRO A 1 407 ? 23.096 -0.218 -31.400 1.00 89.50 407 PRO A CA 1
ATOM 3226 C C . PRO A 1 407 ? 21.678 -0.801 -31.537 1.00 89.50 407 PRO A C 1
ATOM 3228 O O . PRO A 1 407 ? 20.726 -0.214 -31.025 1.00 89.50 407 PRO A O 1
ATOM 3231 N N . GLU A 1 408 ? 21.532 -1.980 -32.155 1.00 92.38 408 GLU A N 1
ATOM 3232 C CA . GLU A 1 408 ? 20.242 -2.661 -32.319 1.00 92.38 408 GLU A CA 1
ATOM 3233 C C . GLU A 1 408 ? 19.781 -3.459 -31.085 1.00 92.38 408 GLU A C 1
ATOM 3235 O O . GLU A 1 408 ? 18.714 -4.068 -31.134 1.00 92.38 408 GLU A O 1
ATOM 3240 N N . ILE A 1 409 ? 20.534 -3.467 -29.974 1.00 93.75 409 ILE A N 1
ATOM 3241 C CA . ILE A 1 409 ? 20.245 -4.330 -28.812 1.00 93.75 409 ILE A CA 1
ATOM 3242 C C . ILE A 1 409 ? 18.816 -4.173 -28.271 1.00 93.75 409 ILE A C 1
ATOM 3244 O O . ILE A 1 409 ? 18.179 -5.156 -27.908 1.00 93.75 409 ILE A O 1
ATOM 3248 N N . GLY A 1 410 ? 18.267 -2.954 -28.290 1.00 92.88 410 GLY A N 1
ATOM 3249 C CA . GLY A 1 410 ? 16.881 -2.717 -27.879 1.00 92.88 410 GLY A CA 1
ATOM 3250 C C . GLY A 1 410 ? 15.862 -3.458 -28.752 1.00 92.88 410 GLY A C 1
ATOM 3251 O O . GLY A 1 410 ? 14.923 -4.043 -28.225 1.00 92.88 410 GLY A O 1
ATOM 3252 N N . THR A 1 411 ? 16.078 -3.487 -30.069 1.00 94.88 411 THR A N 1
ATOM 3253 C CA . THR A 1 411 ? 15.230 -4.229 -31.013 1.00 94.88 411 THR A CA 1
ATOM 3254 C C . THR A 1 411 ? 15.369 -5.734 -30.808 1.00 94.88 411 THR A C 1
ATOM 3256 O O . THR A 1 411 ? 14.362 -6.432 -30.783 1.00 94.88 411 THR A O 1
ATOM 3259 N N . LEU A 1 412 ? 16.594 -6.223 -30.583 1.00 95.44 412 LEU A N 1
ATOM 3260 C CA . LEU A 1 412 ? 16.842 -7.643 -30.312 1.00 95.44 412 LEU A CA 1
ATOM 3261 C C . LEU A 1 412 ? 16.110 -8.123 -29.053 1.00 95.44 412 LEU A C 1
ATOM 3263 O O . LEU A 1 412 ? 15.528 -9.203 -29.065 1.00 95.44 412 LEU A O 1
ATOM 3267 N N . ILE A 1 413 ? 16.088 -7.315 -27.987 1.00 95.44 413 ILE A N 1
ATOM 3268 C CA . ILE A 1 413 ? 15.330 -7.642 -26.772 1.00 95.44 413 ILE A CA 1
ATOM 3269 C C . ILE A 1 413 ? 13.825 -7.632 -27.054 1.00 95.44 413 ILE A C 1
ATOM 3271 O O . ILE A 1 413 ? 13.127 -8.558 -26.651 1.00 95.44 413 ILE A O 1
ATOM 3275 N N . ASP A 1 414 ? 13.308 -6.626 -27.765 1.00 95.38 414 ASP A N 1
ATOM 3276 C CA . ASP A 1 414 ? 11.879 -6.569 -28.097 1.00 95.38 414 ASP A CA 1
ATOM 3277 C C . ASP A 1 414 ? 11.435 -7.783 -28.929 1.00 95.38 414 ASP A C 1
ATOM 3279 O O . ASP A 1 414 ? 10.368 -8.354 -28.683 1.00 95.38 414 ASP A O 1
ATOM 3283 N N . ASP A 1 415 ? 12.258 -8.205 -29.888 1.00 96.12 415 ASP A N 1
ATOM 3284 C CA . ASP A 1 415 ? 12.006 -9.383 -30.717 1.00 96.12 415 ASP A CA 1
ATOM 3285 C C . ASP A 1 415 ? 12.118 -10.684 -29.915 1.00 96.12 415 ASP A C 1
ATOM 3287 O O . ASP A 1 415 ? 11.268 -11.565 -30.070 1.00 96.12 415 ASP A O 1
ATOM 3291 N N . ALA A 1 416 ? 13.084 -10.780 -28.997 1.00 95.62 416 ALA A N 1
ATOM 3292 C CA . ALA A 1 416 ? 13.203 -11.896 -28.062 1.00 95.62 416 ALA A CA 1
ATOM 3293 C C . ALA A 1 416 ? 11.939 -12.052 -27.202 1.00 95.62 416 ALA A C 1
ATOM 3295 O O . ALA A 1 416 ? 11.353 -13.134 -27.149 1.00 95.62 416 ALA A O 1
ATOM 3296 N N . MET A 1 417 ? 11.460 -10.961 -26.597 1.00 95.06 417 MET A N 1
ATOM 3297 C CA . MET A 1 417 ? 10.243 -10.960 -25.779 1.00 95.06 417 MET A CA 1
ATOM 3298 C C . MET A 1 417 ? 9.007 -11.353 -26.601 1.00 95.06 417 MET A C 1
ATOM 3300 O O . MET A 1 417 ? 8.170 -12.124 -26.136 1.00 95.06 417 MET A O 1
ATOM 3304 N N . ARG A 1 418 ? 8.885 -10.877 -27.851 1.00 95.56 418 ARG A N 1
ATOM 3305 C CA . ARG A 1 418 ? 7.801 -11.297 -28.764 1.00 95.56 418 ARG A CA 1
ATOM 3306 C C . ARG A 1 418 ? 7.871 -12.785 -29.102 1.00 95.56 418 ARG A C 1
ATOM 3308 O O . ARG A 1 418 ? 6.824 -13.425 -29.158 1.00 95.56 418 ARG A O 1
ATOM 3315 N N . ALA A 1 419 ? 9.067 -13.316 -29.343 1.00 94.88 419 ALA A N 1
ATOM 3316 C CA . ALA A 1 419 ? 9.265 -14.722 -29.671 1.00 94.88 419 ALA A CA 1
ATOM 3317 C C . ALA A 1 419 ? 8.906 -15.631 -28.486 1.00 94.88 419 ALA A C 1
ATOM 3319 O O . ALA A 1 419 ? 8.180 -16.604 -28.671 1.00 94.88 419 ALA A O 1
ATOM 3320 N N . ILE A 1 420 ? 9.319 -15.260 -27.270 1.00 94.00 420 ILE A N 1
ATOM 3321 C CA . ILE A 1 420 ? 8.963 -15.984 -26.044 1.00 94.00 420 ILE A CA 1
ATOM 3322 C C . ILE A 1 420 ? 7.445 -16.002 -25.850 1.00 94.00 420 ILE A C 1
ATOM 3324 O O . ILE A 1 420 ? 6.871 -17.068 -25.664 1.00 94.00 420 ILE A O 1
ATOM 3328 N N . GLU A 1 421 ? 6.757 -14.863 -25.949 1.00 93.94 421 GLU A N 1
ATOM 3329 C CA . GLU A 1 421 ? 5.296 -14.852 -25.777 1.00 93.94 421 GLU A CA 1
ATOM 3330 C C . GLU A 1 421 ? 4.539 -15.637 -26.853 1.00 93.94 421 GLU A C 1
ATOM 3332 O O . GLU A 1 421 ? 3.438 -16.122 -26.601 1.00 93.94 421 GLU A O 1
ATOM 3337 N N . LYS A 1 422 ? 5.089 -15.728 -28.068 1.00 93.06 422 LYS A N 1
ATOM 3338 C CA . LYS A 1 422 ? 4.467 -16.485 -29.158 1.00 93.06 422 LYS A CA 1
ATOM 3339 C C . LYS A 1 422 ? 4.426 -17.981 -28.844 1.00 93.06 422 LYS A C 1
ATOM 3341 O O . LYS A 1 422 ? 3.446 -18.632 -29.191 1.00 93.06 422 LYS A O 1
ATOM 3346 N N . ASP A 1 423 ? 5.483 -18.495 -28.224 1.00 90.06 423 ASP A N 1
ATOM 3347 C CA . ASP A 1 423 ? 5.636 -19.918 -27.918 1.00 90.06 423 ASP A CA 1
ATOM 3348 C C . ASP A 1 423 ? 5.134 -20.299 -26.514 1.00 90.06 423 ASP A C 1
ATOM 3350 O O . ASP A 1 423 ? 4.967 -21.482 -26.240 1.00 90.06 423 ASP A O 1
ATOM 3354 N N . ASN A 1 424 ? 4.860 -19.323 -25.640 1.00 89.94 424 ASN A N 1
ATOM 3355 C CA . ASN A 1 424 ? 4.422 -19.547 -24.261 1.00 89.94 424 ASN A CA 1
ATOM 3356 C C . ASN A 1 424 ? 3.103 -18.807 -23.986 1.00 89.94 424 ASN A C 1
ATOM 3358 O O . ASN A 1 424 ? 3.097 -17.614 -23.668 1.00 89.94 424 ASN A O 1
ATOM 3362 N N . GLU A 1 425 ? 1.976 -19.519 -24.078 1.00 87.00 425 GLU A N 1
ATOM 3363 C CA . GLU A 1 425 ? 0.631 -18.928 -23.984 1.00 87.00 425 GLU A CA 1
ATOM 3364 C C . GLU A 1 425 ? 0.393 -18.166 -22.669 1.00 87.00 425 GLU A C 1
ATOM 3366 O O . GLU A 1 425 ? -0.180 -17.074 -22.673 1.00 87.00 425 GLU A O 1
ATOM 3371 N N . SER A 1 426 ? 0.905 -18.680 -21.550 1.00 85.06 426 SER A N 1
ATOM 3372 C CA . SER A 1 426 ? 0.758 -18.076 -20.220 1.00 85.06 426 SER A CA 1
ATOM 3373 C C . SER A 1 426 ? 1.474 -16.726 -20.052 1.00 85.06 426 SER A C 1
ATOM 3375 O O . SER A 1 426 ? 1.146 -15.981 -19.121 1.00 85.06 426 SER A O 1
ATOM 3377 N N . LEU A 1 427 ? 2.410 -16.388 -20.951 1.00 89.00 427 LEU A N 1
ATOM 3378 C CA . LEU A 1 427 ? 3.143 -15.115 -20.985 1.00 89.00 427 LEU A CA 1
ATOM 3379 C C . LEU A 1 427 ? 2.586 -14.122 -22.016 1.00 89.00 427 LEU A C 1
ATOM 3381 O O . LEU A 1 427 ? 3.101 -13.010 -22.144 1.00 89.00 427 LEU A O 1
ATOM 3385 N N . LYS A 1 428 ? 1.527 -14.470 -22.750 1.00 89.94 428 LYS A N 1
ATOM 3386 C CA . LYS A 1 428 ? 0.966 -13.609 -23.795 1.00 89.94 428 LYS A CA 1
ATOM 3387 C C . LYS A 1 428 ? 0.544 -12.240 -23.245 1.00 89.94 428 LYS A C 1
ATOM 3389 O O . LYS A 1 428 ? -0.328 -12.124 -22.388 1.00 89.94 428 LYS A O 1
ATOM 3394 N N . GLY A 1 429 ? 1.143 -11.181 -23.785 1.00 89.56 429 GLY A N 1
ATOM 3395 C CA . GLY A 1 429 ? 0.921 -9.795 -23.376 1.00 89.56 429 GLY A CA 1
ATOM 3396 C C . GLY A 1 429 ? 1.557 -9.400 -22.039 1.00 89.56 429 GLY A C 1
ATOM 3397 O O . GLY A 1 429 ? 1.249 -8.309 -21.550 1.00 89.56 429 GLY A O 1
ATOM 3398 N N . VAL A 1 430 ? 2.407 -10.247 -21.450 1.00 90.81 430 VAL A N 1
ATOM 3399 C CA . VAL A 1 430 ? 3.024 -10.031 -20.133 1.00 90.81 430 VAL A CA 1
ATOM 3400 C C . VAL A 1 430 ? 4.347 -9.267 -20.234 1.00 90.81 430 VAL A C 1
ATOM 3402 O O . VAL A 1 430 ? 4.609 -8.378 -19.422 1.00 90.81 430 VAL A O 1
ATOM 3405 N N . LEU A 1 431 ? 5.183 -9.578 -21.224 1.00 92.44 431 LEU A N 1
ATOM 3406 C CA . LEU A 1 431 ? 6.565 -9.113 -21.282 1.00 92.44 431 LEU A CA 1
ATOM 3407 C C . LEU A 1 431 ? 6.665 -7.673 -21.824 1.00 92.44 431 LEU A C 1
ATOM 3409 O O . LEU A 1 431 ? 5.917 -7.282 -22.731 1.00 92.44 431 LEU A O 1
ATOM 3413 N N . PRO A 1 432 ? 7.587 -6.845 -21.294 1.00 91.19 432 PRO A N 1
ATOM 3414 C CA . PRO A 1 432 ? 7.849 -5.512 -21.831 1.00 91.19 432 PRO A CA 1
ATOM 3415 C C . PRO A 1 432 ? 8.499 -5.596 -23.222 1.00 91.19 432 PRO A C 1
ATOM 3417 O O . PRO A 1 432 ? 9.372 -6.423 -23.456 1.00 91.19 432 PRO A O 1
ATOM 3420 N N . LYS A 1 433 ? 8.073 -4.731 -24.152 1.00 92.06 433 LYS A N 1
ATOM 3421 C CA . LYS A 1 433 ? 8.499 -4.732 -25.573 1.00 92.06 433 LYS A CA 1
ATOM 3422 C C . LYS A 1 433 ? 8.783 -3.319 -26.089 1.00 92.06 433 LYS A C 1
ATOM 3424 O O . LYS A 1 433 ? 8.359 -2.954 -27.185 1.00 92.06 433 LYS A O 1
ATOM 3429 N N . ASP A 1 434 ? 9.376 -2.501 -25.227 1.00 90.19 434 ASP A N 1
ATOM 3430 C CA . ASP A 1 434 ? 9.659 -1.088 -25.489 1.00 90.19 434 ASP A CA 1
ATOM 3431 C C . ASP A 1 434 ? 11.129 -0.741 -25.183 1.00 90.19 434 ASP A C 1
ATOM 3433 O O . ASP A 1 434 ? 11.462 0.336 -24.685 1.00 90.19 434 ASP A O 1
ATOM 3437 N N . TYR A 1 435 ? 12.035 -1.685 -25.448 1.00 91.69 435 TYR A N 1
ATOM 3438 C CA . TYR A 1 435 ? 13.480 -1.516 -25.291 1.00 91.69 435 TYR A CA 1
ATOM 3439 C C . TYR A 1 435 ? 14.106 -0.799 -26.498 1.00 91.69 435 TYR A C 1
ATOM 3441 O O . TYR A 1 435 ? 15.137 -0.126 -26.369 1.00 91.69 435 TYR A O 1
ATOM 3449 N N . ALA A 1 436 ? 13.485 -0.863 -27.680 1.00 90.50 436 ALA A N 1
ATOM 3450 C CA . ALA A 1 436 ? 13.950 -0.157 -28.870 1.00 90.50 436 ALA A CA 1
ATOM 3451 C C . ALA A 1 436 ? 13.727 1.365 -28.817 1.00 90.50 436 ALA A C 1
ATOM 3453 O O . ALA A 1 436 ? 14.387 2.084 -29.571 1.00 90.50 436 ALA A O 1
ATOM 3454 N N . ARG A 1 437 ? 12.908 1.893 -27.892 1.00 88.88 437 ARG A N 1
ATOM 3455 C CA . ARG A 1 437 ? 12.548 3.323 -27.856 1.00 88.88 437 ARG A CA 1
ATOM 3456 C C . ARG A 1 437 ? 13.760 4.274 -27.906 1.00 88.88 437 ARG A C 1
ATOM 3458 O O . ARG A 1 437 ? 14.771 3.996 -27.247 1.00 88.88 437 ARG A O 1
ATOM 3465 N N . PRO A 1 438 ? 13.668 5.424 -28.607 1.00 84.12 438 PRO A N 1
ATOM 3466 C CA . PRO A 1 438 ? 14.782 6.372 -28.732 1.00 84.12 438 PRO A CA 1
ATOM 3467 C C . PRO A 1 438 ? 15.274 6.940 -27.396 1.00 84.12 438 PRO A C 1
ATOM 3469 O O . PRO A 1 438 ? 16.459 7.208 -27.237 1.00 84.12 438 PRO A O 1
ATOM 3472 N N . ALA A 1 439 ? 14.371 7.097 -26.424 1.00 82.31 439 ALA A N 1
ATOM 3473 C CA . ALA A 1 439 ? 14.690 7.638 -25.104 1.00 82.31 439 ALA A CA 1
ATOM 3474 C C . ALA A 1 439 ? 15.553 6.696 -24.239 1.00 82.31 439 ALA A C 1
ATOM 3476 O O . ALA A 1 439 ? 16.107 7.133 -23.232 1.00 82.31 439 ALA A O 1
ATOM 3477 N N . LEU A 1 440 ? 15.665 5.411 -24.600 1.00 84.44 440 LEU A N 1
ATOM 3478 C CA . LEU A 1 440 ? 16.451 4.434 -23.851 1.00 84.44 440 LEU A CA 1
ATOM 3479 C C . LEU A 1 440 ? 17.878 4.361 -24.404 1.00 84.44 440 LEU A C 1
ATOM 3481 O O . LEU A 1 440 ? 18.082 3.939 -25.546 1.00 84.44 440 LEU A O 1
ATOM 3485 N N . ASN A 1 441 ? 18.859 4.734 -23.577 1.00 87.38 441 ASN A N 1
ATOM 3486 C CA . ASN A 1 441 ? 20.275 4.679 -23.932 1.00 87.38 441 ASN A CA 1
ATOM 3487 C C . ASN A 1 441 ? 20.720 3.221 -24.158 1.00 87.38 441 ASN A C 1
ATOM 3489 O O . ASN A 1 441 ? 20.657 2.391 -23.252 1.00 87.38 441 ASN A O 1
ATOM 3493 N N . LYS A 1 442 ? 21.183 2.914 -25.375 1.00 88.19 442 LYS A N 1
ATOM 3494 C CA . LYS A 1 442 ? 21.576 1.553 -25.776 1.00 88.19 442 LYS A CA 1
ATOM 3495 C C . LYS A 1 442 ? 22.881 1.088 -25.129 1.00 88.19 442 LYS A C 1
ATOM 3497 O O . LYS A 1 442 ? 23.019 -0.098 -24.864 1.00 88.19 442 LYS A O 1
ATOM 3502 N N . VAL A 1 443 ? 23.790 2.013 -24.812 1.00 88.50 443 VAL A N 1
ATOM 3503 C CA . VAL A 1 443 ? 25.030 1.702 -24.080 1.00 88.50 443 VAL A CA 1
ATOM 3504 C C . VAL A 1 443 ? 24.693 1.247 -22.666 1.00 88.50 443 VAL A C 1
ATOM 3506 O O . VAL A 1 443 ? 25.107 0.170 -22.259 1.00 88.50 443 VAL A O 1
ATOM 3509 N N . MET A 1 444 ? 23.846 2.011 -21.970 1.00 88.31 444 MET A N 1
ATOM 3510 C CA . MET A 1 444 ? 23.328 1.637 -20.650 1.00 88.31 444 MET A CA 1
ATOM 3511 C C . MET A 1 444 ? 22.640 0.269 -20.683 1.00 88.31 444 MET A C 1
ATOM 3513 O O . MET A 1 444 ? 22.799 -0.525 -19.763 1.00 88.31 444 MET A O 1
ATOM 3517 N N . LEU A 1 445 ? 21.849 -0.001 -21.726 1.00 89.19 445 LEU A N 1
ATOM 3518 C CA . LEU A 1 445 ? 21.153 -1.276 -21.862 1.00 89.19 445 LEU A CA 1
ATOM 3519 C C . LEU A 1 445 ? 22.140 -2.444 -21.991 1.00 89.19 445 LEU A C 1
ATOM 3521 O O . LEU A 1 445 ? 21.960 -3.456 -21.322 1.00 89.19 445 LEU A O 1
ATOM 3525 N N . GLY A 1 446 ? 23.203 -2.277 -22.782 1.00 90.19 446 GLY A N 1
ATOM 3526 C CA . GLY A 1 446 ? 24.292 -3.248 -22.877 1.00 90.19 446 GLY A CA 1
ATOM 3527 C C . GLY A 1 446 ? 25.036 -3.447 -21.553 1.00 90.19 446 GLY A C 1
ATOM 3528 O O . GLY A 1 446 ? 25.223 -4.580 -21.122 1.00 90.19 446 GLY A O 1
ATOM 3529 N N . GLU A 1 447 ? 25.379 -2.361 -20.856 1.00 90.50 447 GLU A N 1
ATOM 3530 C CA . GLU A 1 447 ? 26.022 -2.416 -19.532 1.00 90.50 447 GLU A CA 1
ATOM 3531 C C . GLU A 1 447 ? 25.136 -3.104 -18.483 1.00 90.50 447 GLU A C 1
ATOM 3533 O O . GLU A 1 447 ? 25.635 -3.815 -17.613 1.00 90.50 447 GLU A O 1
ATOM 3538 N N . LEU A 1 448 ? 23.815 -2.928 -18.572 1.00 90.25 448 LEU A N 1
ATOM 3539 C CA . LEU A 1 448 ? 22.857 -3.583 -17.685 1.00 90.25 448 LEU A CA 1
ATOM 3540 C C . LEU A 1 448 ? 22.766 -5.091 -17.959 1.00 90.25 448 LEU A C 1
ATOM 3542 O O . LEU A 1 448 ? 22.683 -5.868 -17.010 1.00 90.25 448 LEU A O 1
ATOM 3546 N N . ILE A 1 449 ? 22.826 -5.514 -19.225 1.00 91.19 449 ILE A N 1
ATOM 3547 C CA . ILE A 1 449 ? 22.927 -6.936 -19.595 1.00 91.19 449 ILE A CA 1
ATOM 3548 C C . ILE A 1 449 ? 24.225 -7.529 -19.042 1.00 91.19 449 ILE A C 1
ATOM 3550 O O . ILE A 1 449 ? 24.193 -8.592 -18.423 1.00 91.19 449 ILE A O 1
ATOM 3554 N N . ASP A 1 450 ? 25.356 -6.842 -19.202 1.00 89.50 450 ASP A N 1
ATOM 3555 C CA . ASP A 1 450 ? 26.646 -7.301 -18.675 1.00 89.50 450 ASP A CA 1
ATOM 3556 C C . ASP A 1 450 ? 26.621 -7.404 -17.140 1.00 89.50 450 ASP A C 1
ATOM 3558 O O . ASP A 1 450 ? 27.074 -8.402 -16.575 1.00 89.50 450 ASP A O 1
ATOM 3562 N N . LEU A 1 451 ? 26.012 -6.426 -16.460 1.00 88.56 451 LEU A N 1
ATOM 3563 C CA . LEU A 1 451 ? 25.827 -6.440 -15.009 1.00 88.56 451 LEU A CA 1
ATOM 3564 C C . LEU A 1 451 ? 24.972 -7.632 -14.550 1.00 88.56 451 LEU A C 1
ATOM 3566 O O . LEU A 1 451 ? 25.367 -8.349 -13.632 1.00 88.56 451 LEU A O 1
ATOM 3570 N N . ILE A 1 452 ? 23.819 -7.858 -15.189 1.00 87.19 452 ILE A N 1
ATOM 3571 C CA . ILE A 1 452 ? 22.903 -8.963 -14.853 1.00 87.19 452 ILE A CA 1
ATOM 3572 C C . ILE A 1 452 ? 23.545 -10.321 -15.155 1.00 87.19 452 ILE A C 1
ATOM 3574 O O . ILE A 1 452 ? 23.351 -11.284 -14.416 1.00 87.19 452 ILE A O 1
ATOM 3578 N N . SER A 1 453 ? 24.374 -10.400 -16.195 1.00 85.44 453 SER A N 1
ATOM 3579 C CA . SER A 1 453 ? 25.137 -11.611 -16.518 1.00 85.44 453 SER A CA 1
ATOM 3580 C C . SER A 1 453 ? 26.104 -12.006 -15.396 1.00 85.44 453 SER A C 1
ATOM 3582 O O . SER A 1 453 ? 26.372 -13.190 -15.207 1.00 85.44 453 SER A O 1
ATOM 3584 N N . GLY A 1 454 ? 26.583 -11.033 -14.614 1.00 76.06 454 GLY A N 1
ATOM 3585 C CA . GLY A 1 454 ? 27.449 -11.266 -13.460 1.00 76.06 454 GLY A CA 1
ATOM 3586 C C . GLY A 1 454 ? 26.768 -11.938 -12.261 1.00 76.06 454 GLY A C 1
ATOM 3587 O O . GLY A 1 454 ? 27.471 -12.440 -11.389 1.00 76.06 454 GLY A O 1
ATOM 3588 N N . ILE A 1 455 ? 25.429 -11.992 -12.214 1.00 68.88 455 ILE A N 1
ATOM 3589 C CA . ILE A 1 455 ? 24.655 -12.507 -11.065 1.00 68.88 455 ILE A CA 1
ATOM 3590 C C . ILE A 1 455 ? 24.812 -14.033 -10.883 1.00 68.88 455 ILE A C 1
ATOM 3592 O O . ILE A 1 455 ? 24.550 -14.548 -9.802 1.00 68.88 455 ILE A O 1
ATOM 3596 N N . ALA A 1 456 ? 25.275 -14.763 -11.905 1.00 58.34 456 ALA A N 1
ATOM 3597 C CA . ALA A 1 456 ? 25.216 -16.230 -11.942 1.00 58.34 456 ALA A CA 1
ATOM 3598 C C . ALA A 1 456 ? 26.556 -16.942 -12.228 1.00 58.34 456 ALA A C 1
ATOM 3600 O O . ALA A 1 456 ? 26.556 -18.127 -12.545 1.00 58.34 456 ALA A O 1
ATOM 3601 N N . LEU A 1 457 ? 27.707 -16.267 -12.134 1.00 48.62 457 LEU A N 1
ATOM 3602 C CA . LEU A 1 457 ? 28.999 -16.797 -12.614 1.00 48.62 457 LEU A CA 1
ATOM 3603 C C . LEU A 1 457 ? 29.621 -17.963 -11.799 1.00 48.62 457 LEU A C 1
ATOM 3605 O O . LEU A 1 457 ? 30.818 -18.209 -11.940 1.00 48.62 457 LEU A O 1
ATOM 3609 N N . GLY A 1 458 ? 28.875 -18.714 -10.977 1.00 44.47 458 GLY A N 1
ATOM 3610 C CA . GLY A 1 458 ? 29.510 -19.798 -10.210 1.00 44.47 458 GLY A CA 1
ATOM 3611 C C . GLY A 1 458 ? 28.662 -20.804 -9.433 1.00 44.47 458 GLY A C 1
ATOM 3612 O O . GLY A 1 458 ? 29.263 -21.566 -8.682 1.00 44.47 458 GLY A O 1
ATOM 3613 N N . GLU A 1 459 ? 27.333 -20.856 -9.569 1.00 48.66 459 GLU A N 1
ATOM 3614 C CA . GLU A 1 459 ? 26.527 -21.848 -8.830 1.00 48.66 459 GLU A CA 1
ATOM 3615 C C . GLU A 1 459 ? 25.609 -22.665 -9.748 1.00 48.66 459 GLU A C 1
ATOM 3617 O O . GLU A 1 459 ? 24.878 -22.118 -10.572 1.00 48.66 459 GLU A O 1
ATOM 3622 N N . GLU A 1 460 ? 25.669 -23.991 -9.600 1.00 47.28 460 GLU A N 1
ATOM 3623 C CA . GLU A 1 460 ? 24.933 -24.965 -10.411 1.00 47.28 460 GLU A CA 1
ATOM 3624 C C . GLU A 1 460 ? 23.415 -24.942 -10.134 1.00 47.28 460 GLU A C 1
ATOM 3626 O O . GLU A 1 460 ? 22.959 -24.920 -8.985 1.00 47.28 460 GLU A O 1
ATOM 3631 N N . GLY A 1 461 ? 22.624 -25.020 -11.209 1.00 55.62 461 GLY A N 1
ATOM 3632 C CA . GLY A 1 461 ? 21.211 -25.408 -11.191 1.00 55.62 461 GLY A CA 1
ATOM 3633 C C . GLY A 1 461 ? 20.297 -24.572 -10.283 1.00 55.62 461 GLY A C 1
ATOM 3634 O O . GLY A 1 461 ? 20.134 -23.365 -10.462 1.00 55.62 461 GLY A O 1
ATOM 3635 N N . ASN A 1 462 ? 19.645 -25.244 -9.325 1.00 55.22 462 ASN A N 1
ATOM 3636 C CA . ASN A 1 462 ? 18.529 -24.711 -8.529 1.00 55.22 462 ASN A CA 1
ATOM 3637 C C . ASN A 1 462 ? 18.892 -23.484 -7.667 1.00 55.22 462 ASN A C 1
ATOM 3639 O O . ASN A 1 462 ? 18.021 -22.674 -7.360 1.00 55.22 462 ASN A O 1
ATOM 3643 N N . ARG A 1 463 ? 20.172 -23.304 -7.309 1.00 59.84 463 ARG A N 1
ATOM 3644 C CA . ARG A 1 463 ? 20.625 -22.138 -6.527 1.00 59.84 463 ARG A CA 1
ATOM 3645 C C . ARG A 1 463 ? 20.623 -20.842 -7.335 1.00 59.84 463 ARG A C 1
ATOM 3647 O O . ARG A 1 463 ? 20.274 -19.795 -6.801 1.00 59.84 463 ARG A O 1
ATOM 3654 N N . SER A 1 464 ? 20.930 -20.909 -8.631 1.00 60.97 464 SER A N 1
ATOM 3655 C CA . SER A 1 464 ? 20.892 -19.735 -9.512 1.00 60.97 464 SER A CA 1
ATOM 3656 C C . SER A 1 464 ? 19.463 -19.189 -9.681 1.00 60.97 464 SER A C 1
ATOM 3658 O O . SER A 1 464 ? 19.254 -17.973 -9.660 1.00 60.97 464 SER A O 1
ATOM 3660 N N . LYS A 1 465 ? 18.465 -20.088 -9.741 1.00 66.94 465 LYS A N 1
ATOM 3661 C CA . LYS A 1 465 ? 17.035 -19.734 -9.781 1.00 66.94 465 LYS A CA 1
ATOM 3662 C C . LYS A 1 465 ? 16.608 -18.937 -8.544 1.00 66.94 465 LYS A C 1
ATOM 3664 O O . LYS A 1 465 ? 15.984 -17.886 -8.684 1.00 66.94 465 LYS A O 1
ATOM 3669 N N . ASP A 1 466 ? 16.998 -19.397 -7.354 1.00 72.31 466 ASP A N 1
ATOM 3670 C CA . ASP A 1 466 ? 16.707 -18.709 -6.089 1.00 72.31 466 ASP A CA 1
ATOM 3671 C C . ASP A 1 466 ? 17.355 -17.312 -6.021 1.00 72.31 466 ASP A C 1
ATOM 3673 O O . ASP A 1 466 ? 16.708 -16.330 -5.650 1.00 72.31 466 ASP A O 1
ATOM 3677 N N . ILE A 1 467 ? 18.613 -17.186 -6.458 1.00 80.50 467 ILE A N 1
ATOM 3678 C CA . ILE A 1 467 ? 19.350 -15.911 -6.466 1.00 80.50 467 ILE A CA 1
ATOM 3679 C C . ILE A 1 467 ? 18.632 -14.862 -7.330 1.00 80.50 467 ILE A C 1
ATOM 3681 O O . ILE A 1 467 ? 18.435 -13.725 -6.891 1.00 80.50 467 ILE A O 1
ATOM 3685 N N . LEU A 1 468 ? 18.204 -15.225 -8.543 1.00 81.94 468 LEU A N 1
ATOM 3686 C CA . LEU A 1 468 ? 17.483 -14.306 -9.430 1.00 81.94 468 LEU A CA 1
ATOM 3687 C C . LEU A 1 468 ? 16.088 -13.959 -8.898 1.00 81.94 468 LEU A C 1
ATOM 3689 O O . LEU A 1 468 ? 15.675 -12.803 -9.001 1.00 81.94 468 LEU A O 1
ATOM 3693 N N . GLY A 1 469 ? 15.390 -14.913 -8.274 1.00 82.31 469 GLY A N 1
ATOM 3694 C CA . GLY A 1 469 ? 14.111 -14.660 -7.608 1.00 82.31 469 GLY A CA 1
ATOM 3695 C C . GLY A 1 469 ? 14.226 -13.658 -6.460 1.00 82.31 469 GLY A C 1
ATOM 3696 O O . GLY A 1 469 ? 13.435 -12.710 -6.381 1.00 82.31 469 GLY A O 1
ATOM 3697 N N . ARG A 1 470 ? 15.257 -13.800 -5.617 1.00 83.38 470 ARG A N 1
ATOM 3698 C CA . ARG A 1 470 ? 15.567 -12.843 -4.543 1.00 83.38 470 ARG A CA 1
ATOM 3699 C C . ARG A 1 470 ? 15.955 -11.471 -5.080 1.00 83.38 470 ARG A C 1
ATOM 3701 O O . ARG A 1 470 ? 15.444 -10.463 -4.589 1.00 83.38 470 ARG A O 1
ATOM 3708 N N . ALA A 1 471 ? 16.783 -11.417 -6.124 1.00 85.94 471 ALA A N 1
ATOM 3709 C CA . ALA A 1 471 ? 17.131 -10.163 -6.788 1.00 85.94 471 ALA A CA 1
ATOM 3710 C C . ALA A 1 471 ? 15.887 -9.463 -7.363 1.00 85.94 471 ALA A C 1
ATOM 3712 O O . ALA A 1 471 ? 15.719 -8.259 -7.168 1.00 85.94 471 ALA A O 1
ATOM 3713 N N . TYR A 1 472 ? 14.983 -10.208 -8.007 1.00 87.56 472 TYR A N 1
ATOM 3714 C CA . TYR A 1 472 ? 13.732 -9.671 -8.545 1.00 87.56 472 TYR A CA 1
ATOM 3715 C C . TYR A 1 472 ? 12.843 -9.083 -7.437 1.00 87.56 472 TYR A C 1
ATOM 3717 O O . TYR A 1 472 ? 12.360 -7.958 -7.571 1.00 87.56 472 TYR A O 1
ATOM 3725 N N . GLU A 1 473 ? 12.671 -9.797 -6.315 1.00 83.19 473 GLU A N 1
ATOM 3726 C CA . GLU A 1 473 ? 11.905 -9.316 -5.149 1.00 83.19 473 GLU A CA 1
ATOM 3727 C C . GLU A 1 473 ? 12.495 -8.033 -4.571 1.00 83.19 473 GLU A C 1
ATOM 3729 O O . GLU A 1 473 ? 11.781 -7.065 -4.302 1.00 83.19 473 GLU A O 1
ATOM 3734 N N . TYR A 1 474 ? 13.819 -8.018 -4.414 1.00 86.31 474 TYR A N 1
ATOM 3735 C CA . TYR A 1 474 ? 14.531 -6.877 -3.874 1.00 86.31 474 TYR A CA 1
ATOM 3736 C C . TYR A 1 474 ? 14.359 -5.652 -4.774 1.00 86.31 474 TYR A C 1
ATOM 3738 O O . TYR A 1 474 ? 13.990 -4.583 -4.290 1.00 86.31 474 TYR A O 1
ATOM 3746 N N . PHE A 1 475 ? 14.561 -5.805 -6.086 1.00 88.50 475 PHE A N 1
ATOM 3747 C CA . PHE A 1 475 ? 14.380 -4.724 -7.056 1.00 88.50 475 PHE A CA 1
ATOM 3748 C C . PHE A 1 475 ? 12.947 -4.194 -7.034 1.00 88.50 475 PHE A C 1
ATOM 3750 O O . PHE A 1 475 ? 12.744 -2.982 -6.974 1.00 88.50 475 PHE A O 1
ATOM 3757 N N . LEU A 1 476 ? 11.955 -5.087 -7.026 1.00 85.06 476 LEU A N 1
ATOM 3758 C CA . LEU A 1 476 ? 10.544 -4.724 -6.949 1.00 85.06 476 LEU A CA 1
ATOM 3759 C C . LEU A 1 476 ? 10.237 -3.898 -5.686 1.00 85.06 476 LEU A C 1
ATOM 3761 O O . LEU A 1 476 ? 9.616 -2.838 -5.786 1.00 85.06 476 LEU A O 1
ATOM 3765 N N . GLY A 1 477 ? 10.736 -4.324 -4.520 1.00 81.88 477 GLY A N 1
ATOM 3766 C CA . GLY A 1 477 ? 10.583 -3.593 -3.260 1.00 81.88 477 GLY A CA 1
ATOM 3767 C C . GLY A 1 477 ? 11.298 -2.235 -3.247 1.00 81.88 477 GLY A C 1
ATOM 3768 O O . GLY A 1 477 ? 10.727 -1.241 -2.791 1.00 81.88 477 GLY A O 1
ATOM 3769 N N . GLN A 1 478 ? 12.519 -2.148 -3.789 1.00 84.62 478 GLN A N 1
ATOM 3770 C CA . GLN A 1 478 ? 13.252 -0.878 -3.887 1.00 84.62 478 GLN A CA 1
ATOM 3771 C C . GLN A 1 478 ? 12.565 0.115 -4.831 1.00 84.62 478 GLN A C 1
ATOM 3773 O O . GLN A 1 478 ? 12.450 1.298 -4.498 1.00 84.62 478 GLN A O 1
ATOM 3778 N N . PHE A 1 479 ? 12.064 -0.345 -5.983 1.00 83.44 479 PHE A N 1
ATOM 3779 C CA . PHE A 1 479 ? 11.326 0.513 -6.911 1.00 83.44 479 PHE A CA 1
ATOM 3780 C C . PHE A 1 479 ? 10.019 1.015 -6.301 1.00 83.44 479 PHE A C 1
ATOM 3782 O O . PHE A 1 479 ? 9.717 2.201 -6.428 1.00 83.44 479 PHE A O 1
ATOM 3789 N N . ALA A 1 480 ? 9.294 0.172 -5.561 1.00 75.44 480 ALA A N 1
ATOM 3790 C CA . ALA A 1 480 ? 8.111 0.611 -4.825 1.00 75.44 480 ALA A CA 1
ATOM 3791 C C . ALA A 1 480 ? 8.441 1.692 -3.779 1.00 75.44 480 ALA A C 1
ATOM 3793 O O . ALA A 1 480 ? 7.711 2.677 -3.653 1.00 75.44 480 ALA A O 1
ATOM 3794 N N . GLY A 1 481 ? 9.566 1.554 -3.068 1.00 70.38 481 GLY A N 1
ATOM 3795 C CA . GLY A 1 481 ? 10.057 2.576 -2.141 1.00 70.38 481 GLY A CA 1
ATOM 3796 C C . GLY A 1 481 ? 10.422 3.898 -2.830 1.00 70.38 481 GLY A C 1
ATOM 3797 O O . GLY A 1 481 ? 10.110 4.972 -2.311 1.00 70.38 481 GLY A O 1
ATOM 3798 N N . ALA A 1 482 ? 11.038 3.836 -4.013 1.00 71.56 482 ALA A N 1
ATOM 3799 C CA . ALA A 1 482 ? 11.439 5.012 -4.787 1.00 71.56 482 ALA A CA 1
ATOM 3800 C C . ALA A 1 482 ? 10.250 5.771 -5.413 1.00 71.56 482 ALA A C 1
ATOM 3802 O O . ALA A 1 482 ? 10.318 6.989 -5.568 1.00 71.56 482 ALA A O 1
ATOM 3803 N N . GLU A 1 483 ? 9.148 5.084 -5.734 1.00 66.81 483 GLU A N 1
ATOM 3804 C CA . GLU A 1 483 ? 7.926 5.684 -6.302 1.00 66.81 483 GLU A CA 1
ATOM 3805 C C . GLU A 1 483 ? 7.057 6.445 -5.277 1.00 66.81 483 GLU A C 1
ATOM 3807 O O . GLU A 1 483 ? 6.086 7.121 -5.640 1.00 66.81 483 GLU A O 1
ATOM 3812 N N . GLY A 1 484 ? 7.401 6.381 -3.986 1.00 63.00 484 GLY A N 1
ATOM 3813 C CA . GLY A 1 484 ? 6.748 7.149 -2.927 1.00 63.00 484 GLY A CA 1
ATOM 3814 C C . GLY A 1 484 ? 5.262 6.811 -2.769 1.00 63.00 484 GLY A C 1
ATOM 3815 O O . GLY A 1 484 ? 4.889 5.645 -2.674 1.00 63.00 484 GLY A O 1
ATOM 3816 N N . LYS A 1 485 ? 4.388 7.833 -2.722 1.00 48.53 485 LYS A N 1
ATOM 3817 C CA . LYS A 1 485 ? 2.947 7.684 -2.412 1.00 48.53 485 LYS A CA 1
ATOM 3818 C C . LYS A 1 485 ? 2.198 6.706 -3.329 1.00 48.53 485 LYS A C 1
ATOM 3820 O O . LYS A 1 485 ? 1.238 6.103 -2.869 1.00 48.53 485 LYS A O 1
ATOM 3825 N N . ARG A 1 486 ? 2.639 6.533 -4.581 1.00 51.06 486 ARG A N 1
ATOM 3826 C CA . ARG A 1 486 ? 2.037 5.582 -5.533 1.00 51.06 486 ARG A CA 1
ATOM 3827 C C . ARG A 1 486 ? 2.485 4.134 -5.295 1.00 51.06 486 ARG A C 1
ATOM 3829 O O . ARG A 1 486 ? 1.769 3.225 -5.673 1.00 51.06 486 ARG A O 1
ATOM 3836 N N . GLY A 1 487 ? 3.623 3.900 -4.636 1.00 48.25 487 GLY A N 1
ATOM 3837 C CA . GLY A 1 487 ? 4.223 2.566 -4.501 1.00 48.25 487 GLY A CA 1
ATOM 3838 C C . GLY A 1 487 ? 3.475 1.591 -3.583 1.00 48.25 487 GLY A C 1
ATOM 3839 O O . GLY A 1 487 ? 3.531 0.384 -3.799 1.00 48.25 487 GLY A O 1
ATOM 3840 N N . GLY A 1 488 ? 2.748 2.084 -2.574 1.00 51.06 488 GLY A N 1
ATOM 3841 C CA . GLY A 1 488 ? 2.093 1.212 -1.580 1.00 51.06 488 GLY A CA 1
ATOM 3842 C C . GLY A 1 488 ? 0.785 0.571 -2.034 1.00 51.06 488 GLY A C 1
ATOM 3843 O O . GLY A 1 488 ? 0.304 -0.325 -1.354 1.00 51.06 488 GLY A O 1
ATOM 3844 N N . GLU A 1 489 ? 0.236 1.011 -3.168 1.00 56.25 489 GLU A N 1
ATOM 3845 C CA . GLU A 1 489 ? -0.877 0.333 -3.848 1.00 56.25 489 GLU A CA 1
ATOM 3846 C C . GLU A 1 489 ? -0.377 -0.867 -4.672 1.00 56.25 489 GLU A C 1
ATOM 3848 O O . GLU A 1 489 ? -1.153 -1.751 -5.007 1.00 56.25 489 GLU A O 1
ATOM 3853 N N . PHE A 1 490 ? 0.927 -0.924 -4.982 1.00 63.25 490 PHE A N 1
ATOM 3854 C CA . PHE A 1 490 ? 1.522 -1.956 -5.841 1.00 63.25 490 PHE A CA 1
ATOM 3855 C C . PHE A 1 490 ? 2.354 -2.991 -5.076 1.00 63.25 490 PHE A C 1
ATOM 3857 O O . PHE A 1 490 ? 2.544 -4.114 -5.560 1.00 63.25 490 PHE A O 1
ATOM 3864 N N . TYR A 1 491 ? 2.882 -2.621 -3.907 1.00 74.56 491 TYR A N 1
ATOM 3865 C CA . TYR A 1 491 ? 3.760 -3.470 -3.110 1.00 74.56 491 TYR A CA 1
ATOM 3866 C C . TYR A 1 491 ? 3.479 -3.337 -1.612 1.00 74.56 491 TYR A C 1
ATOM 3868 O O . TYR A 1 491 ? 3.577 -2.256 -1.023 1.00 74.56 491 TYR A O 1
ATOM 3876 N N . THR A 1 492 ? 3.184 -4.474 -0.990 1.00 79.69 492 THR A N 1
ATOM 3877 C CA . THR A 1 492 ? 2.965 -4.594 0.452 1.00 79.69 492 THR A CA 1
ATOM 3878 C C . THR A 1 492 ? 4.279 -5.004 1.127 1.00 79.69 492 THR A C 1
ATOM 3880 O O . THR A 1 492 ? 4.905 -5.961 0.669 1.00 79.69 492 THR A O 1
ATOM 3883 N N . PRO A 1 493 ? 4.724 -4.332 2.210 1.00 81.38 493 PRO A N 1
ATOM 3884 C CA . PRO A 1 493 ? 5.947 -4.711 2.917 1.00 81.38 493 PRO A CA 1
ATOM 3885 C C . PRO A 1 493 ? 5.925 -6.168 3.395 1.00 81.38 493 PRO A C 1
ATOM 3887 O O . PRO A 1 493 ? 4.921 -6.622 3.951 1.00 81.38 493 PRO A O 1
ATOM 3890 N N . ARG A 1 494 ? 7.061 -6.869 3.257 1.00 84.44 494 ARG A N 1
ATOM 3891 C CA . ARG A 1 494 ? 7.199 -8.298 3.598 1.00 84.44 494 ARG A CA 1
ATOM 3892 C C . ARG A 1 494 ? 6.724 -8.609 5.017 1.00 84.44 494 ARG A C 1
ATOM 3894 O O . ARG A 1 494 ? 5.996 -9.574 5.203 1.00 84.44 494 ARG A O 1
ATOM 3901 N N . SER A 1 495 ? 7.066 -7.777 6.002 1.00 88.75 495 SER A N 1
ATOM 3902 C CA . SER A 1 495 ? 6.673 -8.001 7.399 1.00 88.75 495 SER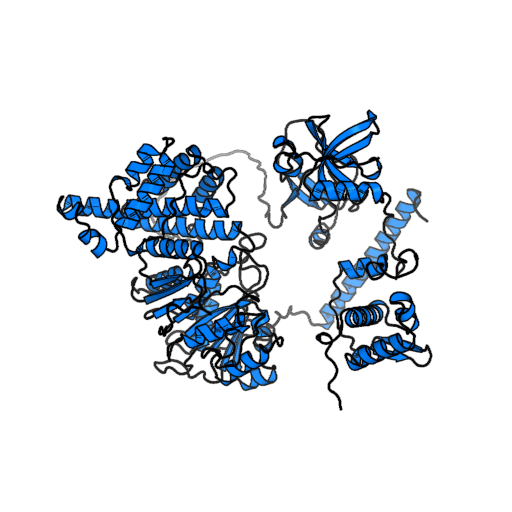 A CA 1
ATOM 3903 C C . SER A 1 495 ? 5.153 -8.008 7.600 1.00 88.75 495 SER A C 1
ATOM 3905 O O . SER A 1 495 ? 4.648 -8.780 8.403 1.00 88.75 495 SER A O 1
ATOM 3907 N N . VAL A 1 496 ? 4.405 -7.178 6.862 1.00 90.38 496 VAL A N 1
ATOM 3908 C CA . VAL A 1 496 ? 2.934 -7.128 6.953 1.00 90.38 496 VAL A CA 1
ATOM 3909 C C . VAL A 1 496 ? 2.311 -8.340 6.269 1.00 90.38 496 VAL A C 1
ATOM 3911 O O . VAL A 1 496 ? 1.392 -8.945 6.815 1.00 90.38 496 VAL A O 1
ATOM 3914 N N . VAL A 1 497 ? 2.829 -8.710 5.094 1.00 91.50 497 VAL A N 1
ATOM 3915 C CA . VAL A 1 497 ? 2.383 -9.911 4.376 1.00 91.50 497 VAL A CA 1
ATOM 3916 C C . VAL A 1 497 ? 2.628 -11.160 5.219 1.00 91.50 497 VAL A C 1
ATOM 3918 O O . VAL A 1 497 ? 1.736 -11.992 5.324 1.00 91.50 497 VAL A O 1
ATOM 3921 N N . ARG A 1 498 ? 3.790 -11.262 5.875 1.00 93.00 498 ARG A N 1
ATOM 3922 C CA . ARG A 1 498 ? 4.093 -12.365 6.791 1.00 93.00 498 ARG A CA 1
ATOM 3923 C C . ARG A 1 498 ? 3.078 -12.467 7.920 1.00 93.00 498 ARG A C 1
ATOM 3925 O O . ARG A 1 498 ? 2.521 -13.534 8.086 1.00 93.00 498 ARG A O 1
ATOM 3932 N N . VAL A 1 499 ? 2.748 -11.376 8.619 1.00 94.88 499 VAL A N 1
ATOM 3933 C CA . VAL A 1 499 ? 1.705 -11.425 9.667 1.00 94.88 499 VAL A CA 1
ATOM 3934 C C . VAL A 1 499 ? 0.383 -11.977 9.125 1.00 94.88 499 VAL A C 1
ATOM 3936 O O . VAL A 1 499 ? -0.241 -12.799 9.782 1.00 94.88 499 VAL A O 1
ATOM 3939 N N . LEU A 1 500 ? -0.047 -11.559 7.930 1.00 95.38 500 LEU A N 1
ATOM 3940 C CA . LEU A 1 500 ? -1.276 -12.079 7.323 1.00 95.38 500 LEU A CA 1
ATOM 3941 C C . LEU A 1 500 ? -1.191 -13.579 7.014 1.00 95.38 500 LEU A C 1
ATOM 3943 O O . LEU A 1 500 ? -2.127 -14.308 7.328 1.00 95.38 500 LEU A O 1
ATOM 3947 N N . VAL A 1 501 ? -0.095 -14.023 6.396 1.00 95.44 501 VAL A N 1
ATOM 3948 C CA . VAL A 1 501 ? 0.103 -15.423 5.993 1.00 95.44 501 VAL A CA 1
ATOM 3949 C C . VAL A 1 501 ? 0.237 -16.330 7.214 1.00 95.44 501 VAL A C 1
ATOM 3951 O O . VAL A 1 501 ? -0.494 -17.309 7.302 1.00 95.44 501 VAL A O 1
ATOM 3954 N N . GLU A 1 502 ? 1.085 -15.968 8.178 1.00 95.56 502 GLU A N 1
ATOM 3955 C CA . GLU A 1 502 ? 1.322 -16.738 9.408 1.00 95.56 502 GLU A CA 1
ATOM 3956 C C . GLU A 1 502 ? 0.048 -16.838 10.257 1.00 95.56 502 GLU A C 1
ATOM 3958 O O . GLU A 1 502 ? -0.221 -17.870 10.849 1.00 95.56 502 GLU A O 1
ATOM 3963 N N . MET A 1 503 ? -0.790 -15.793 10.295 1.00 95.50 503 MET A N 1
ATOM 3964 C CA . MET A 1 503 ? -2.069 -15.861 11.012 1.00 95.50 503 MET A CA 1
ATOM 3965 C C . MET A 1 503 ? -3.123 -16.711 10.286 1.00 95.50 503 MET A C 1
ATOM 3967 O O . MET A 1 503 ? -3.952 -17.334 10.946 1.00 95.50 503 MET A O 1
ATOM 3971 N N . LEU A 1 504 ? -3.159 -16.704 8.949 1.00 95.00 504 LEU A N 1
ATOM 3972 C CA . LEU A 1 504 ? -4.167 -17.448 8.179 1.00 95.00 504 LEU A CA 1
ATOM 3973 C C . LEU A 1 504 ? -3.805 -18.917 7.958 1.00 95.00 504 LEU A C 1
ATOM 3975 O O . LEU A 1 504 ? -4.721 -19.729 7.855 1.00 95.00 504 LEU A O 1
ATOM 3979 N N . GLU A 1 505 ? -2.512 -19.224 7.871 1.00 93.94 505 GLU A N 1
ATOM 3980 C CA . GLU A 1 505 ? -1.946 -20.553 7.627 1.00 93.94 505 GLU A CA 1
ATOM 3981 C C . GLU A 1 505 ? -2.521 -21.255 6.382 1.00 93.94 505 GLU A C 1
ATOM 3983 O O . GLU A 1 505 ? -3.220 -22.275 6.479 1.00 93.94 505 GLU A O 1
ATOM 3988 N N . PRO A 1 506 ? -2.267 -20.714 5.174 1.00 93.44 506 PRO A N 1
ATOM 3989 C CA . PRO A 1 506 ? -2.762 -21.293 3.932 1.00 93.44 506 PRO A CA 1
ATOM 3990 C C . PRO A 1 506 ? -1.960 -22.550 3.546 1.00 93.44 506 PRO A C 1
ATOM 3992 O O . PRO A 1 506 ? -1.210 -22.532 2.580 1.00 93.44 506 PRO A O 1
ATOM 3995 N N . TYR A 1 507 ? -2.110 -23.651 4.289 1.00 91.50 507 TYR A N 1
ATOM 3996 C CA . TYR A 1 507 ? -1.397 -24.911 4.019 1.00 91.50 507 TYR A CA 1
ATOM 3997 C C . TYR A 1 507 ? -1.856 -25.617 2.736 1.00 91.50 507 TYR A C 1
ATOM 3999 O O . TYR A 1 507 ? -1.075 -26.315 2.101 1.00 91.50 507 TYR A O 1
ATOM 4007 N N . SER A 1 508 ? -3.141 -25.507 2.385 1.00 93.25 508 SER A N 1
ATOM 4008 C CA . SER A 1 508 ? -3.714 -26.124 1.180 1.00 93.25 508 SER A CA 1
ATOM 4009 C C . SER A 1 508 ? -5.034 -25.463 0.789 1.00 93.25 508 SER A C 1
ATOM 4011 O O . SER A 1 508 ? -5.699 -24.868 1.632 1.00 93.25 508 SER A O 1
ATOM 4013 N N . GLY A 1 509 ? -5.462 -25.602 -0.465 1.00 94.00 509 GLY A N 1
ATOM 4014 C CA . GLY A 1 509 ? -6.752 -25.080 -0.937 1.00 94.00 509 GLY A CA 1
ATOM 4015 C C . GLY A 1 509 ? -6.624 -23.794 -1.751 1.00 94.00 509 GLY A C 1
ATOM 4016 O O . GLY A 1 509 ? -5.578 -23.516 -2.327 1.00 94.00 509 GLY A O 1
ATOM 4017 N N . ARG A 1 510 ? -7.710 -23.024 -1.884 1.00 97.44 510 ARG A N 1
ATOM 4018 C CA . ARG A 1 510 ? -7.744 -21.868 -2.800 1.00 97.44 510 ARG A CA 1
ATOM 4019 C C . ARG A 1 510 ? -7.372 -20.580 -2.078 1.00 97.44 510 ARG A C 1
ATOM 4021 O O . ARG A 1 510 ? -8.084 -20.169 -1.159 1.00 97.44 510 ARG A O 1
ATOM 4028 N N . VAL A 1 511 ? -6.316 -19.926 -2.552 1.00 97.81 511 VAL A N 1
ATOM 4029 C CA . VAL A 1 511 ? -5.843 -18.621 -2.082 1.00 97.81 511 VAL A CA 1
ATOM 4030 C C . VAL A 1 511 ? -6.228 -17.559 -3.107 1.00 97.81 511 VAL A C 1
ATOM 4032 O O . VAL A 1 511 ? -5.931 -17.701 -4.292 1.00 97.81 511 VAL A O 1
ATOM 4035 N N . TYR A 1 512 ? -6.899 -16.498 -2.664 1.00 98.19 512 TYR A N 1
ATOM 4036 C CA . TYR A 1 512 ? -7.369 -15.423 -3.537 1.00 98.19 512 TYR A CA 1
ATOM 4037 C C . TYR A 1 512 ? -6.925 -14.042 -3.048 1.00 98.19 512 TYR A C 1
ATOM 4039 O O . TYR A 1 512 ? -6.971 -13.766 -1.852 1.00 98.19 512 TYR A O 1
ATOM 4047 N N . ASP A 1 513 ? -6.541 -13.160 -3.973 1.00 97.06 513 ASP A N 1
ATOM 4048 C CA . ASP A 1 513 ? -6.380 -11.722 -3.718 1.00 97.06 513 ASP A CA 1
ATOM 4049 C C . ASP A 1 513 ? -7.105 -10.910 -4.815 1.00 97.06 513 ASP A C 1
ATOM 4051 O O . ASP A 1 513 ? -6.687 -10.928 -5.980 1.00 97.06 513 ASP A O 1
ATOM 4055 N N . PRO A 1 514 ? -8.195 -10.190 -4.483 1.00 95.62 514 PRO A N 1
ATOM 4056 C CA . PRO A 1 514 ? -8.982 -9.434 -5.456 1.00 95.62 514 PRO A CA 1
ATOM 4057 C C . PRO A 1 514 ? -8.309 -8.131 -5.919 1.00 95.62 514 PRO A C 1
ATOM 4059 O O . PRO A 1 514 ? -8.879 -7.418 -6.743 1.00 95.62 514 PRO A O 1
ATOM 4062 N N . CYS A 1 515 ? -7.154 -7.776 -5.359 1.00 93.12 515 CYS A N 1
ATOM 4063 C CA . CYS A 1 515 ? -6.384 -6.574 -5.665 1.00 93.12 515 CYS A CA 1
ATOM 4064 C C . CYS A 1 515 ? -4.885 -6.877 -5.522 1.00 93.12 515 CYS A C 1
ATOM 4066 O O . CYS A 1 515 ? -4.178 -6.248 -4.733 1.00 93.12 515 CYS A O 1
ATOM 4068 N N . CYS A 1 516 ? -4.414 -7.882 -6.264 1.00 91.56 516 CYS A N 1
ATOM 4069 C CA . CYS A 1 516 ? -3.171 -8.582 -5.946 1.00 91.56 516 CYS A CA 1
ATOM 4070 C C . CYS A 1 516 ? -1.882 -7.770 -6.107 1.00 91.56 516 CYS A C 1
ATOM 4072 O O . CYS A 1 516 ? -0.806 -8.239 -5.712 1.00 91.56 516 CYS A O 1
ATOM 4074 N N . GLY A 1 517 ? -1.947 -6.577 -6.704 1.00 90.50 517 GLY A N 1
ATOM 4075 C CA . GLY A 1 517 ? -0.777 -5.751 -6.943 1.00 90.50 517 GLY A CA 1
ATOM 4076 C C . GLY A 1 517 ? 0.278 -6.550 -7.701 1.00 90.50 517 GLY A C 1
ATOM 4077 O O . GLY A 1 517 ? -0.017 -7.238 -8.673 1.00 90.50 517 GLY A O 1
ATOM 4078 N N . SER A 1 518 ? 1.520 -6.503 -7.227 1.00 88.50 518 SER A N 1
ATOM 4079 C CA . SER A 1 518 ? 2.647 -7.255 -7.797 1.00 88.50 518 SER A CA 1
ATOM 4080 C C . SER A 1 518 ? 2.720 -8.743 -7.395 1.00 88.50 518 SER A C 1
ATOM 4082 O O . SER A 1 518 ? 3.726 -9.403 -7.664 1.00 88.50 518 SER A O 1
ATOM 4084 N N . GLY A 1 519 ? 1.688 -9.295 -6.748 1.00 90.50 519 GLY A N 1
ATOM 4085 C CA . GLY A 1 519 ? 1.611 -10.714 -6.376 1.00 90.50 519 GLY A CA 1
ATOM 4086 C C . GLY A 1 519 ? 2.443 -11.109 -5.149 1.00 90.50 519 GLY A C 1
ATOM 4087 O O . GLY A 1 519 ? 2.675 -12.292 -4.919 1.00 90.50 519 GLY A O 1
ATOM 4088 N N . GLY A 1 520 ? 2.903 -10.141 -4.347 1.00 88.75 520 GLY A N 1
ATOM 4089 C CA . GLY A 1 520 ? 3.753 -10.408 -3.177 1.00 88.75 520 GLY A CA 1
ATOM 4090 C C . GLY A 1 520 ? 3.097 -11.284 -2.099 1.00 88.75 520 GLY A C 1
ATOM 4091 O O . GLY A 1 520 ? 3.795 -12.036 -1.424 1.00 88.75 520 GLY A O 1
ATOM 4092 N N . MET A 1 521 ? 1.765 -11.234 -1.960 1.00 90.75 521 MET A N 1
ATOM 4093 C CA . MET A 1 521 ? 1.037 -12.076 -0.998 1.00 90.75 521 MET A CA 1
ATOM 4094 C C . MET A 1 521 ? 1.087 -13.562 -1.360 1.00 90.75 521 MET A C 1
ATOM 4096 O O . MET A 1 521 ? 1.288 -14.400 -0.484 1.00 90.75 521 MET A O 1
ATOM 4100 N N . PHE A 1 522 ? 0.985 -13.887 -2.648 1.00 93.38 522 PHE A N 1
ATOM 4101 C CA . PHE A 1 522 ? 1.069 -15.264 -3.133 1.00 93.38 522 PHE A CA 1
ATOM 4102 C C . PHE A 1 522 ? 2.470 -15.840 -2.964 1.00 93.38 522 PHE A C 1
ATOM 4104 O O . PHE A 1 522 ? 2.620 -16.950 -2.469 1.00 93.38 522 PHE A O 1
ATOM 4111 N N . VAL A 1 523 ? 3.498 -15.044 -3.277 1.00 90.50 523 VAL A N 1
ATOM 4112 C CA . VAL A 1 523 ? 4.899 -15.429 -3.064 1.00 90.50 523 VAL A CA 1
ATOM 4113 C C . VAL A 1 523 ? 5.153 -15.824 -1.612 1.00 90.50 523 VAL A C 1
ATOM 4115 O O . VAL A 1 523 ? 5.812 -16.825 -1.355 1.00 90.50 523 VAL A O 1
ATOM 4118 N N . GLN A 1 524 ? 4.648 -15.043 -0.657 1.00 90.44 524 GLN A N 1
ATOM 4119 C CA . GLN A 1 524 ? 4.840 -15.357 0.756 1.00 90.44 524 GLN A CA 1
ATOM 4120 C C . GLN A 1 524 ? 3.972 -16.535 1.219 1.00 90.44 524 GLN A C 1
ATOM 4122 O O . GLN A 1 524 ? 4.391 -17.252 2.121 1.00 90.44 524 GLN A O 1
ATOM 4127 N N . SER A 1 525 ? 2.800 -16.743 0.609 1.00 92.75 525 SER A N 1
ATOM 4128 C CA . SER A 1 525 ? 1.937 -17.896 0.904 1.00 92.75 525 SER A CA 1
ATOM 4129 C C . SER A 1 525 ? 2.607 -19.208 0.490 1.00 92.75 525 SER A C 1
ATOM 4131 O O . SER A 1 525 ? 2.656 -20.133 1.288 1.00 92.75 525 SER A O 1
ATOM 4133 N N . GLU A 1 526 ? 3.207 -19.264 -0.702 1.00 90.69 526 GLU A N 1
ATOM 4134 C CA . GLU A 1 526 ? 3.972 -20.436 -1.159 1.00 90.69 526 GLU A CA 1
ATOM 4135 C C . GLU A 1 526 ? 5.214 -20.681 -0.294 1.00 90.69 526 GLU A C 1
ATOM 4137 O O . GLU A 1 526 ? 5.427 -21.793 0.177 1.00 90.69 526 GLU A O 1
ATOM 4142 N N . LYS A 1 527 ? 5.985 -19.628 0.020 1.00 89.62 527 LYS A N 1
ATOM 4143 C CA . LYS A 1 527 ? 7.134 -19.751 0.938 1.00 89.62 527 LYS A CA 1
ATOM 4144 C C . LYS A 1 527 ? 6.725 -20.311 2.302 1.00 89.62 527 LYS A C 1
ATOM 4146 O O . LYS A 1 527 ? 7.441 -21.134 2.856 1.00 89.62 527 LYS A O 1
ATOM 4151 N N . PHE A 1 528 ? 5.580 -19.885 2.838 1.00 92.25 528 PHE A N 1
ATOM 4152 C CA . PHE A 1 528 ? 5.050 -20.424 4.091 1.00 92.25 528 PHE A CA 1
ATOM 4153 C C . PHE A 1 528 ? 4.749 -21.923 3.977 1.00 92.25 528 PHE A C 1
ATOM 4155 O O . PHE A 1 528 ? 5.130 -22.680 4.866 1.00 92.25 528 PHE A O 1
ATOM 4162 N N . VAL A 1 529 ? 4.113 -22.362 2.885 1.00 92.19 529 VAL A N 1
ATOM 4163 C CA . VAL A 1 529 ? 3.835 -23.785 2.633 1.00 92.19 529 VAL A CA 1
ATOM 4164 C C . VAL A 1 529 ? 5.137 -24.590 2.603 1.00 92.19 529 VAL A C 1
ATOM 4166 O O . VAL A 1 529 ? 5.234 -25.607 3.289 1.00 92.19 529 VAL A O 1
ATOM 4169 N N . GLU A 1 530 ? 6.158 -24.114 1.887 1.00 89.25 530 GLU A N 1
ATOM 4170 C CA . GLU A 1 530 ? 7.475 -24.765 1.818 1.00 89.25 530 GLU A CA 1
ATOM 4171 C C . GLU A 1 530 ? 8.181 -24.827 3.184 1.00 89.25 530 GLU A C 1
ATOM 4173 O O . GLU A 1 530 ? 8.675 -25.885 3.580 1.00 89.25 530 GLU A O 1
ATOM 4178 N N . GLU A 1 531 ? 8.205 -23.717 3.932 1.00 88.38 531 GLU A N 1
ATOM 4179 C CA . GLU A 1 531 ? 8.834 -23.623 5.261 1.00 88.38 531 GLU A CA 1
ATOM 4180 C C . GLU A 1 531 ? 8.181 -24.570 6.285 1.00 88.38 531 GLU A C 1
ATOM 4182 O O . GLU A 1 531 ? 8.847 -25.033 7.213 1.00 88.38 531 GLU A O 1
ATOM 4187 N N . HIS A 1 532 ? 6.911 -24.924 6.075 1.00 89.06 532 HIS A N 1
ATOM 4188 C CA . HIS A 1 532 ? 6.155 -25.850 6.918 1.00 89.06 532 HIS A CA 1
ATOM 4189 C C . HIS A 1 532 ? 6.054 -27.275 6.342 1.00 89.06 532 HIS A C 1
ATOM 4191 O O . HIS A 1 532 ? 5.269 -28.091 6.828 1.00 89.06 532 HIS A O 1
ATOM 4197 N N . GLY A 1 533 ? 6.874 -27.609 5.339 1.00 84.62 533 GLY A N 1
ATOM 4198 C CA . GLY A 1 533 ? 7.008 -28.969 4.805 1.00 84.62 533 GLY A CA 1
ATOM 4199 C C . GLY A 1 533 ? 5.964 -29.376 3.760 1.00 84.62 533 GLY A C 1
ATOM 4200 O O . GLY A 1 533 ? 5.887 -30.558 3.417 1.00 84.62 533 GLY A O 1
ATOM 4201 N N . GLY A 1 534 ? 5.172 -28.427 3.258 1.00 86.69 534 GLY A N 1
ATOM 4202 C CA . GLY A 1 534 ? 4.331 -28.600 2.075 1.00 86.69 534 GLY A CA 1
ATOM 4203 C C . GLY A 1 534 ? 5.119 -28.457 0.770 1.00 86.69 534 GLY A C 1
ATOM 4204 O O . GLY A 1 534 ? 6.347 -28.332 0.763 1.00 86.69 534 GLY A O 1
ATOM 4205 N N . ARG A 1 535 ? 4.413 -28.508 -0.361 1.00 84.19 535 ARG A N 1
ATOM 4206 C CA . ARG A 1 535 ? 4.988 -28.398 -1.709 1.00 84.19 535 ARG A CA 1
ATOM 4207 C C . ARG A 1 535 ? 4.304 -27.294 -2.506 1.00 84.19 535 ARG A C 1
ATOM 4209 O O . ARG A 1 535 ? 3.106 -27.064 -2.349 1.00 84.19 535 ARG A O 1
ATOM 4216 N N . ILE A 1 536 ? 5.057 -26.683 -3.423 1.00 77.25 536 ILE A N 1
ATOM 4217 C CA . ILE A 1 536 ? 4.501 -25.747 -4.408 1.00 77.25 536 ILE A CA 1
ATOM 4218 C C . ILE A 1 536 ? 3.343 -26.428 -5.148 1.00 77.25 536 ILE A C 1
ATOM 4220 O O . ILE A 1 536 ? 3.488 -27.551 -5.640 1.00 77.25 536 ILE A O 1
ATOM 4224 N N . GLY A 1 537 ? 2.199 -25.744 -5.210 1.00 81.50 537 GLY A N 1
ATOM 4225 C CA . GLY A 1 537 ? 0.967 -26.255 -5.819 1.00 81.50 537 GLY A CA 1
ATOM 4226 C C . GLY A 1 537 ? 0.001 -26.958 -4.857 1.00 81.50 537 GLY A C 1
ATOM 4227 O O . GLY A 1 537 ? -1.104 -27.309 -5.273 1.00 81.50 537 GLY A O 1
ATOM 4228 N N . ASP A 1 538 ? 0.349 -27.122 -3.572 1.00 88.06 538 ASP A N 1
ATOM 4229 C CA . ASP A 1 538 ? -0.625 -27.537 -2.545 1.00 88.06 538 ASP A CA 1
ATOM 4230 C C . ASP A 1 538 ? -1.721 -26.462 -2.343 1.00 88.06 538 ASP A C 1
ATOM 4232 O O . ASP A 1 538 ? -2.853 -26.766 -1.937 1.00 88.06 538 ASP A O 1
ATOM 4236 N N . ILE A 1 539 ? -1.412 -25.205 -2.691 1.00 93.25 539 ILE A N 1
ATOM 4237 C CA . ILE A 1 539 ? -2.371 -24.108 -2.816 1.00 93.25 539 ILE A CA 1
ATOM 4238 C C . ILE A 1 539 ? -2.628 -23.747 -4.283 1.00 93.25 539 ILE A C 1
ATOM 4240 O O . ILE A 1 539 ? -1.731 -23.726 -5.117 1.00 93.25 539 ILE A O 1
ATOM 4244 N N . ALA A 1 540 ? -3.881 -23.425 -4.594 1.00 95.06 540 ALA A N 1
ATOM 4245 C CA . ALA A 1 540 ? -4.289 -22.919 -5.898 1.00 95.06 540 ALA A CA 1
ATOM 4246 C C . ALA A 1 540 ? -4.482 -21.402 -5.818 1.00 95.06 540 ALA A C 1
ATOM 4248 O O . ALA A 1 540 ? -5.324 -20.922 -5.051 1.00 95.06 540 ALA A O 1
ATOM 4249 N N . ILE A 1 541 ? -3.713 -20.657 -6.611 1.00 96.25 541 ILE A N 1
ATOM 4250 C CA . ILE A 1 541 ? -3.643 -19.197 -6.537 1.00 96.25 541 ILE A CA 1
ATOM 4251 C C . ILE A 1 541 ? -4.536 -18.538 -7.586 1.00 96.25 541 ILE A C 1
ATOM 4253 O O . ILE A 1 541 ? -4.442 -18.810 -8.783 1.00 96.25 541 ILE A O 1
ATOM 4257 N N . TYR A 1 542 ? -5.353 -17.599 -7.119 1.00 97.62 542 TYR A N 1
ATOM 4258 C CA . TYR A 1 542 ? -6.246 -16.787 -7.935 1.00 97.62 542 TYR A CA 1
ATOM 4259 C C . TYR A 1 542 ? -6.051 -15.316 -7.596 1.00 97.62 542 TYR A C 1
ATOM 4261 O O . TYR A 1 542 ? -5.870 -14.954 -6.434 1.00 97.62 542 TYR A O 1
ATOM 4269 N N . GLY A 1 543 ? -6.165 -14.433 -8.578 1.00 96.75 543 GLY A N 1
ATOM 4270 C CA . GLY A 1 543 ? -6.125 -13.007 -8.292 1.00 96.75 543 GLY A CA 1
ATOM 4271 C C . GLY A 1 543 ? -6.687 -12.138 -9.395 1.00 96.75 543 GLY A C 1
ATOM 4272 O O . GLY A 1 543 ? -6.899 -12.581 -10.524 1.00 96.75 543 GLY A O 1
ATOM 4273 N N . GLN A 1 544 ? -6.914 -10.876 -9.056 1.00 96.25 544 GLN A N 1
ATOM 4274 C CA . GLN A 1 544 ? -7.310 -9.859 -10.018 1.00 96.25 544 GLN A CA 1
ATOM 4275 C C . GLN A 1 544 ? -6.540 -8.561 -9.771 1.00 96.25 544 GLN A C 1
ATOM 4277 O O . GLN A 1 544 ? -6.345 -8.141 -8.631 1.00 96.25 544 GLN A O 1
ATOM 4282 N N . GLU A 1 545 ? -6.116 -7.915 -10.855 1.00 94.19 545 GLU A N 1
ATOM 4283 C CA . GLU A 1 545 ? -5.489 -6.594 -10.826 1.00 94.19 545 GLU A CA 1
ATOM 4284 C C . GLU A 1 545 ? -6.091 -5.709 -11.923 1.00 94.19 545 GLU A C 1
ATOM 4286 O O . GLU A 1 545 ? -6.327 -6.153 -13.046 1.00 94.19 545 GLU A O 1
ATOM 4291 N N . SER A 1 546 ? -6.352 -4.446 -11.591 1.00 91.25 546 SER A N 1
ATOM 4292 C CA . SER A 1 546 ? -6.943 -3.458 -12.502 1.00 91.25 546 SER A CA 1
ATOM 4293 C C . SER A 1 546 ? -5.892 -2.743 -13.358 1.00 91.25 546 SER A C 1
ATOM 4295 O O . SER A 1 546 ? -6.100 -2.441 -14.536 1.00 91.25 546 SER A O 1
ATOM 4297 N N . ASN A 1 547 ? -4.715 -2.492 -12.782 1.00 89.62 547 ASN A N 1
ATOM 4298 C CA . ASN A 1 547 ? -3.617 -1.837 -13.461 1.00 89.62 547 ASN A CA 1
ATOM 4299 C C . ASN A 1 547 ? -2.869 -2.840 -14.344 1.00 89.62 547 ASN A C 1
ATOM 4301 O O . ASN A 1 547 ? -2.178 -3.736 -13.858 1.00 89.62 547 ASN A O 1
ATOM 4305 N N . TYR A 1 548 ? -2.948 -2.637 -15.658 1.00 89.12 548 TYR A N 1
ATOM 4306 C CA . TYR A 1 548 ? -2.338 -3.530 -16.642 1.00 89.12 548 TYR A CA 1
ATOM 4307 C C . TYR A 1 548 ? -0.832 -3.733 -16.434 1.00 89.12 548 TYR A C 1
ATOM 4309 O O . TYR A 1 548 ? -0.312 -4.841 -16.544 1.00 89.12 548 TYR A O 1
ATOM 4317 N N . THR A 1 549 ? -0.118 -2.664 -16.095 1.00 87.38 549 THR A N 1
ATOM 4318 C CA . THR A 1 549 ? 1.325 -2.704 -15.874 1.00 87.38 549 THR A CA 1
ATOM 4319 C C . THR A 1 549 ? 1.680 -3.491 -14.611 1.00 87.38 549 THR A C 1
ATOM 4321 O O . THR A 1 549 ? 2.644 -4.256 -14.610 1.00 87.38 549 THR A O 1
ATOM 4324 N N . THR A 1 550 ? 0.894 -3.341 -13.548 1.00 88.12 550 THR A N 1
ATOM 4325 C CA . THR A 1 550 ? 1.072 -4.084 -12.294 1.00 88.12 550 THR A CA 1
ATOM 4326 C C . THR A 1 550 ? 0.721 -5.562 -12.461 1.00 88.12 550 THR A C 1
ATOM 4328 O O . THR A 1 550 ? 1.470 -6.416 -11.991 1.00 88.12 550 THR A O 1
ATOM 4331 N N . TRP A 1 551 ? -0.331 -5.876 -13.223 1.00 92.25 551 TRP A N 1
ATOM 4332 C CA . TRP A 1 551 ? -0.692 -7.249 -13.589 1.00 92.25 551 TRP A CA 1
ATOM 4333 C C . TRP A 1 551 ? 0.464 -7.985 -14.287 1.00 92.25 551 TRP A C 1
ATOM 4335 O O . TRP A 1 551 ? 0.797 -9.115 -13.924 1.00 92.25 551 TRP A O 1
ATOM 4345 N N . ARG A 1 552 ? 1.150 -7.319 -15.229 1.00 91.56 552 ARG A N 1
ATOM 4346 C CA . ARG A 1 552 ? 2.353 -7.870 -15.881 1.00 91.56 552 ARG A CA 1
ATOM 4347 C C . ARG A 1 552 ? 3.453 -8.194 -14.873 1.00 91.56 552 ARG A C 1
ATOM 4349 O O . ARG A 1 552 ? 4.055 -9.264 -14.942 1.00 91.56 552 ARG A O 1
ATOM 4356 N N . LEU A 1 553 ? 3.707 -7.281 -13.931 1.00 90.31 553 LEU A N 1
ATOM 4357 C CA . LEU A 1 553 ? 4.696 -7.489 -12.872 1.00 90.31 553 LEU A CA 1
ATOM 4358 C C . LEU A 1 553 ? 4.331 -8.686 -11.993 1.00 90.31 553 LEU A C 1
ATOM 4360 O O . LEU A 1 553 ? 5.226 -9.465 -11.686 1.00 90.31 553 LEU A O 1
ATOM 4364 N N . ALA A 1 554 ? 3.053 -8.860 -11.641 1.00 91.56 554 ALA A N 1
ATOM 4365 C CA . ALA A 1 554 ? 2.581 -10.010 -10.873 1.00 91.56 554 ALA A CA 1
ATOM 4366 C C . ALA A 1 554 ? 2.814 -11.330 -11.613 1.00 91.56 554 ALA A C 1
ATOM 4368 O O . ALA A 1 554 ? 3.432 -12.236 -11.060 1.00 91.56 554 ALA A O 1
ATOM 4369 N N . LYS A 1 555 ? 2.407 -11.415 -12.887 1.00 92.56 555 LYS A N 1
ATOM 4370 C CA . LYS A 1 555 ? 2.622 -12.610 -13.720 1.00 92.56 555 LYS A CA 1
ATOM 4371 C C . LYS A 1 555 ? 4.106 -12.975 -13.818 1.00 92.56 555 LYS A C 1
ATOM 4373 O O . LYS A 1 555 ? 4.449 -14.136 -13.625 1.00 92.56 555 LYS A O 1
ATOM 4378 N N . MET A 1 556 ? 4.989 -11.997 -14.046 1.00 91.81 556 MET A N 1
ATOM 4379 C CA . MET A 1 556 ? 6.441 -12.233 -14.062 1.00 91.81 556 MET A CA 1
ATOM 4380 C C . MET A 1 556 ? 6.983 -12.649 -12.686 1.00 91.81 556 MET A C 1
ATOM 4382 O O . MET A 1 556 ? 7.818 -13.544 -12.600 1.00 91.81 556 MET A O 1
ATOM 4386 N N . ASN A 1 557 ? 6.501 -12.032 -11.604 1.00 90.62 557 ASN A N 1
ATOM 4387 C CA . ASN A 1 557 ? 6.960 -12.304 -10.241 1.00 90.62 557 ASN A CA 1
ATOM 4388 C C . ASN A 1 557 ? 6.650 -13.744 -9.793 1.00 90.62 557 ASN A C 1
ATOM 4390 O O . ASN A 1 557 ? 7.489 -14.386 -9.159 1.00 90.62 557 ASN A O 1
ATOM 4394 N N . LEU A 1 558 ? 5.462 -14.244 -10.143 1.00 90.06 558 LEU A N 1
ATOM 4395 C CA . LEU A 1 558 ? 5.029 -15.616 -9.857 1.00 90.06 558 LEU A CA 1
ATOM 4396 C C . LEU A 1 558 ? 5.768 -16.627 -10.740 1.00 90.06 558 LEU A C 1
ATOM 4398 O O . LEU A 1 558 ? 6.296 -17.615 -10.237 1.00 90.06 558 LEU A O 1
ATOM 4402 N N . ALA A 1 559 ? 5.918 -16.318 -12.031 1.00 88.12 559 ALA A N 1
ATOM 4403 C CA . ALA A 1 559 ? 6.642 -17.164 -12.976 1.00 88.12 559 ALA A CA 1
ATOM 4404 C C . ALA A 1 559 ? 8.125 -17.360 -12.603 1.00 88.12 559 ALA A C 1
ATOM 4406 O O . ALA A 1 559 ? 8.639 -18.466 -12.730 1.00 88.12 559 ALA A O 1
ATOM 4407 N N . VAL A 1 560 ? 8.805 -16.335 -12.067 1.00 85.44 560 VAL A N 1
ATOM 4408 C CA . VAL A 1 560 ? 10.199 -16.447 -11.568 1.00 85.44 560 VAL A CA 1
ATOM 4409 C C . VAL A 1 560 ? 10.334 -17.427 -10.394 1.00 85.44 560 VAL A C 1
ATOM 4411 O O . VAL A 1 560 ? 11.429 -17.877 -10.068 1.00 85.44 560 VAL A O 1
ATOM 4414 N N . ARG A 1 561 ? 9.226 -17.773 -9.739 1.00 82.75 561 ARG A N 1
ATOM 4415 C CA . ARG A 1 561 ? 9.192 -18.709 -8.610 1.00 82.75 561 ARG A CA 1
ATOM 4416 C C . ARG A 1 561 ? 8.543 -20.042 -8.961 1.00 82.75 561 ARG A C 1
ATOM 4418 O O . ARG A 1 561 ? 8.354 -20.855 -8.070 1.00 82.75 561 ARG A O 1
ATOM 4425 N N . GLY A 1 562 ? 8.200 -20.260 -10.233 1.00 83.06 562 GLY A N 1
ATOM 4426 C CA . GLY A 1 562 ? 7.504 -21.474 -10.664 1.00 83.06 562 GLY A CA 1
ATOM 4427 C C . GLY A 1 562 ? 6.105 -21.621 -10.062 1.00 83.06 562 GLY A C 1
ATOM 4428 O O . GLY A 1 562 ? 5.606 -22.734 -9.960 1.00 83.06 562 GLY A O 1
ATOM 4429 N N . ILE A 1 563 ? 5.485 -20.516 -9.639 1.00 87.62 563 ILE A N 1
ATOM 4430 C CA . ILE A 1 563 ? 4.156 -20.526 -9.029 1.00 87.62 563 ILE A CA 1
ATOM 4431 C C . ILE A 1 563 ? 3.113 -20.425 -10.144 1.00 87.62 563 ILE A C 1
ATOM 4433 O O . ILE A 1 563 ? 3.045 -19.400 -10.834 1.00 87.62 563 ILE A O 1
ATOM 4437 N N . ASP A 1 564 ? 2.298 -21.468 -10.309 1.00 86.44 564 ASP A N 1
ATOM 4438 C CA . ASP A 1 564 ? 1.158 -21.438 -11.224 1.00 86.44 564 ASP A CA 1
ATOM 4439 C C . ASP A 1 564 ? -0.017 -20.674 -10.599 1.00 86.44 564 ASP A C 1
ATOM 4441 O O . ASP A 1 564 ? -0.366 -20.858 -9.432 1.00 86.44 564 ASP A O 1
ATOM 4445 N N . ALA A 1 565 ? -0.600 -19.756 -11.366 1.00 91.44 565 ALA A N 1
ATOM 4446 C CA . ALA A 1 565 ? -1.571 -18.803 -10.847 1.00 91.44 565 ALA A CA 1
ATOM 4447 C C . ALA A 1 565 ? -2.513 -18.258 -11.924 1.00 91.44 565 ALA A C 1
ATOM 4449 O O . ALA A 1 565 ? -2.083 -17.777 -12.985 1.00 91.44 565 ALA A O 1
ATOM 4450 N N . ASP A 1 566 ? -3.803 -18.211 -11.586 1.00 93.94 566 ASP A N 1
ATOM 4451 C CA . ASP A 1 566 ? -4.839 -17.582 -12.399 1.00 93.94 566 ASP A CA 1
ATOM 4452 C C . ASP A 1 566 ? -5.037 -16.112 -11.994 1.00 93.94 566 ASP A C 1
ATOM 4454 O O . ASP A 1 566 ? -5.892 -15.767 -11.174 1.00 93.94 566 ASP A O 1
ATOM 4458 N N . ILE A 1 567 ? -4.202 -15.232 -12.559 1.00 94.75 567 ILE A N 1
ATOM 4459 C CA . ILE A 1 567 ? -4.283 -13.782 -12.336 1.00 94.75 567 ILE A CA 1
ATOM 4460 C C . ILE A 1 567 ? -4.984 -13.106 -13.518 1.00 94.75 567 ILE A C 1
ATOM 4462 O O . ILE A 1 567 ? -4.419 -12.989 -14.613 1.00 94.75 567 ILE A O 1
ATOM 4466 N N . ARG A 1 568 ? -6.198 -12.608 -13.283 1.00 95.00 568 ARG A N 1
ATOM 4467 C CA . ARG A 1 568 ? -7.047 -11.937 -14.276 1.00 95.00 568 ARG A CA 1
ATOM 4468 C C . ARG A 1 568 ? -6.805 -10.425 -14.304 1.00 95.00 568 ARG A C 1
ATOM 4470 O O . ARG A 1 568 ? -6.401 -9.822 -13.310 1.00 95.00 568 ARG A O 1
ATOM 4477 N N . TRP A 1 569 ? -7.081 -9.804 -15.449 1.00 94.12 569 TRP A N 1
ATOM 4478 C CA . TRP A 1 569 ? -6.973 -8.356 -15.638 1.00 94.12 569 TRP A CA 1
ATOM 4479 C C . TRP A 1 569 ? -8.150 -7.797 -16.434 1.00 94.12 569 TRP A C 1
ATOM 4481 O O . TRP A 1 569 ? -8.567 -8.377 -17.437 1.00 94.12 569 TRP A O 1
ATOM 4491 N N . ASN A 1 570 ? -8.622 -6.624 -16.012 1.00 93.25 570 ASN A N 1
ATOM 4492 C CA . ASN A 1 570 ? -9.466 -5.728 -16.796 1.00 93.25 570 ASN A CA 1
ATOM 4493 C C . ASN A 1 570 ? -9.314 -4.282 -16.296 1.00 93.25 570 ASN A C 1
ATOM 4495 O O . ASN A 1 570 ? -8.751 -4.048 -15.230 1.00 93.25 570 ASN A O 1
ATOM 4499 N N . ASN A 1 571 ? -9.813 -3.305 -17.056 1.00 90.62 571 ASN A N 1
ATOM 4500 C CA . ASN A 1 571 ? -9.677 -1.889 -16.692 1.00 90.62 571 ASN A CA 1
ATOM 4501 C C . ASN A 1 571 ? -10.743 -1.427 -15.685 1.00 90.62 571 ASN A C 1
ATOM 4503 O O . ASN A 1 571 ? -10.585 -0.396 -15.038 1.00 90.62 571 ASN A O 1
ATOM 4507 N N . GLU A 1 572 ? -11.849 -2.158 -15.584 1.00 92.25 572 GLU A N 1
ATOM 4508 C CA . GLU A 1 572 ? -13.023 -1.826 -14.781 1.00 92.25 572 GLU A CA 1
ATOM 4509 C C . GLU A 1 572 ? -12.839 -2.139 -13.283 1.00 92.25 572 GLU A C 1
ATOM 4511 O O . GLU A 1 572 ? -13.544 -1.578 -12.437 1.00 92.25 572 GLU A O 1
ATOM 4516 N N . GLY A 1 573 ? -11.880 -3.007 -12.954 1.00 92.25 573 GLY A N 1
ATOM 4517 C CA . GLY A 1 573 ? -11.554 -3.459 -11.608 1.00 92.25 573 GLY A CA 1
ATOM 4518 C C . GLY A 1 573 ? -12.555 -4.461 -11.026 1.00 92.25 573 GLY A C 1
ATOM 4519 O O . GLY A 1 573 ? -13.647 -4.687 -11.551 1.00 92.25 573 GLY A O 1
ATOM 4520 N N . SER A 1 574 ? -12.194 -5.029 -9.876 1.00 94.94 574 SER A N 1
ATOM 4521 C CA . SER A 1 574 ? -12.896 -6.147 -9.217 1.00 94.94 574 SER A CA 1
ATOM 4522 C C . SER A 1 574 ? -14.318 -5.801 -8.760 1.00 94.94 574 SER A C 1
ATOM 4524 O O . SER A 1 574 ? -15.158 -6.676 -8.549 1.00 94.94 574 SER A O 1
ATOM 4526 N N . PHE A 1 575 ? -14.640 -4.509 -8.645 1.00 95.19 575 PHE A N 1
ATOM 4527 C CA . PHE A 1 575 ? -16.003 -4.071 -8.366 1.00 95.19 575 PHE A CA 1
ATOM 4528 C C . PHE A 1 575 ? -16.904 -4.133 -9.599 1.00 95.19 575 PHE A C 1
ATOM 4530 O O . PHE A 1 575 ? -17.930 -4.802 -9.551 1.00 95.19 575 PHE A O 1
ATOM 4537 N N . HIS A 1 576 ? -16.561 -3.451 -10.692 1.00 95.00 576 HIS A N 1
ATOM 4538 C CA . HIS A 1 576 ? -17.460 -3.340 -11.851 1.00 95.00 576 HIS A CA 1
ATOM 4539 C C . HIS A 1 576 ? -17.393 -4.561 -12.765 1.00 95.00 576 HIS A C 1
ATOM 4541 O O . HIS A 1 576 ? -18.399 -4.916 -13.377 1.00 95.00 576 HIS A O 1
ATOM 4547 N N . LYS A 1 577 ? -16.234 -5.220 -12.834 1.00 95.44 577 LYS A N 1
ATOM 4548 C CA . LYS A 1 577 ? -16.038 -6.445 -13.601 1.00 95.44 577 LYS A CA 1
ATOM 4549 C C . LYS A 1 577 ? -15.189 -7.417 -12.796 1.00 95.44 577 LYS A C 1
ATOM 4551 O O . LYS A 1 577 ? -13.971 -7.477 -12.914 1.00 95.44 577 LYS A O 1
ATOM 4556 N N . ASP A 1 578 ? -15.863 -8.171 -11.954 1.00 95.50 578 ASP A N 1
ATOM 4557 C CA . ASP A 1 578 ? -15.278 -9.311 -11.266 1.00 95.50 578 ASP A CA 1
ATOM 4558 C C . ASP A 1 578 ? -15.047 -10.441 -12.286 1.00 95.50 578 ASP A C 1
ATOM 4560 O O . ASP A 1 578 ? -15.999 -10.919 -12.906 1.00 95.50 578 ASP A O 1
ATOM 4564 N N . GLU A 1 579 ? -13.787 -10.808 -12.529 1.00 95.94 579 GLU A N 1
ATOM 4565 C CA . GLU A 1 579 ? -13.415 -11.878 -13.475 1.00 95.94 579 GLU A CA 1
ATOM 4566 C C . GLU A 1 579 ? -13.569 -13.270 -12.849 1.00 95.94 579 GLU A C 1
ATOM 4568 O O . GLU A 1 579 ? -13.598 -14.272 -13.559 1.00 95.94 579 GLU A O 1
ATOM 4573 N N . LEU A 1 580 ? -13.690 -13.338 -11.520 1.00 94.94 580 LEU A N 1
ATOM 4574 C CA . LEU A 1 580 ? -13.689 -14.559 -10.718 1.00 94.94 580 LEU A CA 1
ATOM 4575 C C . LEU A 1 580 ? -14.982 -14.663 -9.886 1.00 94.94 580 LEU A C 1
ATOM 4577 O O . LEU A 1 580 ? -14.975 -15.118 -8.744 1.00 94.94 580 LEU A O 1
ATOM 4581 N N . ARG A 1 581 ? -16.121 -14.280 -10.484 1.00 93.06 581 ARG A N 1
ATOM 4582 C CA . ARG A 1 581 ? -17.444 -14.136 -9.828 1.00 93.06 581 ARG A CA 1
ATOM 4583 C C . ARG A 1 581 ? -17.867 -15.343 -8.995 1.00 93.06 581 ARG A C 1
ATOM 4585 O O . ARG A 1 581 ? -18.389 -15.195 -7.889 1.00 93.06 581 ARG A O 1
ATOM 4592 N N . ASP A 1 582 ? -17.630 -16.537 -9.528 1.00 93.50 582 ASP A N 1
ATOM 4593 C CA . ASP A 1 582 ? -18.055 -17.797 -8.915 1.00 93.50 582 ASP A CA 1
ATOM 4594 C C . ASP A 1 582 ? -17.005 -18.386 -7.961 1.00 93.50 582 ASP A C 1
ATOM 4596 O O . ASP A 1 582 ? -17.279 -19.362 -7.258 1.00 93.50 582 ASP A O 1
ATOM 4600 N N . LEU A 1 583 ? -15.811 -17.785 -7.884 1.00 96.69 583 LEU A N 1
ATOM 4601 C CA . LEU A 1 583 ? -14.751 -18.250 -7.003 1.00 96.69 583 LEU A CA 1
ATOM 4602 C C . LEU A 1 583 ? -15.189 -18.117 -5.543 1.00 96.69 583 LEU A C 1
ATOM 4604 O O . LEU A 1 583 ? -15.590 -17.044 -5.077 1.00 96.69 583 LEU A O 1
ATOM 4608 N N . LYS A 1 584 ? -15.072 -19.224 -4.808 1.00 97.31 584 LYS A N 1
ATOM 4609 C CA . LYS A 1 584 ? -15.155 -19.256 -3.348 1.00 97.31 584 LYS A CA 1
ATOM 4610 C C . LYS A 1 584 ? -13.821 -19.726 -2.803 1.00 97.31 584 LYS A C 1
ATOM 4612 O O . LYS A 1 584 ? -13.517 -20.900 -2.927 1.00 97.31 584 LYS A O 1
ATOM 4617 N N . ALA A 1 585 ? -13.024 -18.821 -2.257 1.00 97.69 585 ALA A N 1
ATOM 4618 C CA . ALA A 1 585 ? -11.685 -19.112 -1.770 1.00 97.69 585 ALA A CA 1
ATOM 4619 C C . ALA A 1 585 ? -11.699 -19.535 -0.299 1.00 97.69 585 ALA A C 1
ATOM 4621 O O . ALA A 1 585 ? -12.544 -19.089 0.485 1.00 97.69 585 ALA A O 1
ATOM 4622 N N . ASP A 1 586 ? -10.762 -20.405 0.058 1.00 97.38 586 ASP A N 1
ATOM 4623 C CA . ASP A 1 586 ? -10.579 -20.888 1.425 1.00 97.38 586 ASP A CA 1
ATOM 4624 C C . ASP A 1 586 ? -9.787 -19.854 2.241 1.00 97.38 586 ASP A C 1
ATOM 4626 O O . ASP A 1 586 ? -10.125 -19.591 3.395 1.00 97.38 586 ASP A O 1
ATOM 4630 N N . TYR A 1 587 ? -8.841 -19.170 1.591 1.00 98.06 587 TYR A N 1
ATOM 4631 C CA . TYR A 1 587 ? -8.063 -18.077 2.166 1.00 98.06 587 TYR A CA 1
ATOM 4632 C C . TYR A 1 587 ? -8.097 -16.858 1.248 1.00 98.06 587 TYR A C 1
ATOM 4634 O O . TYR A 1 587 ? -7.889 -16.977 0.039 1.00 98.06 587 TYR A O 1
ATOM 4642 N N . ILE A 1 588 ? -8.342 -15.674 1.811 1.00 98.25 588 ILE A N 1
ATOM 4643 C CA . ILE A 1 588 ? -8.242 -14.412 1.065 1.00 98.25 588 ILE A CA 1
ATOM 4644 C C . ILE A 1 588 ? -7.273 -13.473 1.770 1.00 98.25 588 ILE A C 1
ATOM 4646 O O . ILE A 1 588 ? -7.506 -13.086 2.913 1.00 98.25 588 ILE A O 1
ATOM 4650 N N . LEU A 1 589 ? -6.211 -13.072 1.081 1.00 96.25 589 LEU A N 1
ATOM 4651 C CA . LEU A 1 589 ? -5.269 -12.060 1.554 1.00 96.25 589 LEU A CA 1
ATOM 4652 C C . LEU A 1 589 ? -5.424 -10.841 0.657 1.00 96.25 589 LEU A C 1
ATOM 4654 O O . LEU A 1 589 ? -5.488 -11.000 -0.555 1.00 96.25 589 LEU A O 1
ATOM 4658 N N . ALA A 1 590 ? -5.538 -9.643 1.228 1.00 94.62 590 ALA A N 1
ATOM 4659 C CA . ALA A 1 590 ? -5.717 -8.441 0.417 1.00 94.62 590 ALA A CA 1
ATOM 4660 C C . ALA A 1 590 ? -5.119 -7.194 1.073 1.00 94.62 590 ALA A C 1
ATOM 4662 O O . ALA A 1 590 ? -5.295 -6.948 2.270 1.00 94.62 590 ALA A O 1
ATOM 4663 N N . ASN A 1 591 ? -4.466 -6.355 0.269 1.00 91.94 591 ASN A N 1
ATOM 4664 C CA . ASN A 1 591 ? -4.088 -4.988 0.637 1.00 91.94 591 ASN A CA 1
ATOM 4665 C C . ASN A 1 591 ? -4.696 -4.008 -0.373 1.00 91.94 591 ASN A C 1
ATOM 4667 O O . ASN A 1 591 ? -3.993 -3.524 -1.263 1.00 91.94 591 ASN A O 1
ATOM 4671 N N . PRO A 1 592 ? -6.008 -3.740 -0.277 1.00 90.75 592 PRO A N 1
ATOM 4672 C CA . PRO A 1 592 ? -6.660 -2.844 -1.207 1.00 90.75 592 PRO A CA 1
ATOM 4673 C C . PRO A 1 592 ? -6.152 -1.404 -1.051 1.00 90.75 592 PRO A C 1
ATOM 4675 O O . PRO A 1 592 ? -5.827 -0.969 0.057 1.00 90.75 592 PRO A O 1
ATOM 4678 N N . PRO A 1 593 ? -6.169 -0.610 -2.131 1.00 85.81 593 PRO A N 1
ATOM 4679 C CA . PRO A 1 593 ? -5.904 0.823 -2.058 1.00 85.81 593 PRO A CA 1
ATOM 4680 C C . PRO A 1 593 ? -6.864 1.532 -1.083 1.00 85.81 593 PRO A C 1
ATOM 4682 O O . PRO A 1 593 ? -8.087 1.365 -1.133 1.00 85.81 593 PRO A O 1
ATOM 4685 N N . PHE A 1 594 ? -6.302 2.334 -0.174 1.00 85.50 594 PHE A N 1
ATOM 4686 C CA . PHE A 1 594 ? -7.050 2.923 0.939 1.00 85.50 594 PHE A CA 1
ATOM 4687 C C . PHE A 1 594 ? -7.873 4.143 0.522 1.00 85.50 594 PHE A C 1
ATOM 4689 O O . PHE A 1 594 ? -7.372 5.047 -0.143 1.00 85.50 594 PHE A O 1
ATOM 4696 N N . ASN A 1 595 ? -9.098 4.243 1.047 1.00 83.44 595 ASN A N 1
ATOM 4697 C CA . ASN A 1 595 ? -9.942 5.441 0.964 1.00 83.44 595 ASN A CA 1
ATOM 4698 C C . ASN A 1 595 ? -10.227 5.923 -0.472 1.00 83.44 595 ASN A C 1
ATOM 4700 O O . ASN A 1 595 ? -10.341 7.129 -0.703 1.00 83.44 595 ASN A O 1
ATOM 4704 N N . ILE A 1 596 ? -10.354 5.005 -1.439 1.00 86.50 596 ILE A N 1
ATOM 4705 C CA . ILE A 1 596 ? -10.750 5.379 -2.802 1.00 86.50 596 ILE A CA 1
ATOM 4706 C C . ILE A 1 596 ? -12.163 5.960 -2.771 1.00 86.50 596 ILE A C 1
ATOM 4708 O O . ILE A 1 596 ? -13.111 5.277 -2.381 1.00 86.50 596 ILE A O 1
ATOM 4712 N N . SER A 1 597 ? -12.299 7.199 -3.236 1.00 86.38 597 SER A N 1
ATOM 4713 C CA . SER A 1 597 ? -13.582 7.890 -3.377 1.00 86.38 597 SER A CA 1
ATOM 4714 C C . SER A 1 597 ? -14.208 7.763 -4.764 1.00 86.38 597 SER A C 1
ATOM 4716 O O . SER A 1 597 ? -15.420 7.885 -4.884 1.00 86.38 597 SER A O 1
ATOM 4718 N N . ASP A 1 598 ? -13.415 7.491 -5.802 1.00 88.38 598 ASP A N 1
ATOM 4719 C CA . ASP A 1 598 ? -13.889 7.355 -7.186 1.00 88.38 598 ASP A CA 1
ATOM 4720 C C . ASP A 1 598 ? -13.877 5.893 -7.659 1.00 88.38 598 ASP A C 1
ATOM 4722 O O . ASP A 1 598 ? -13.337 5.537 -8.700 1.00 88.38 598 ASP A O 1
ATOM 4726 N N . TRP A 1 599 ? -14.449 5.002 -6.848 1.00 91.31 599 TRP A N 1
ATOM 4727 C CA . TRP A 1 599 ? -14.576 3.577 -7.183 1.00 91.31 599 TRP A CA 1
ATOM 4728 C C . TRP A 1 599 ? -15.880 3.262 -7.937 1.00 91.31 599 TRP A C 1
ATOM 4730 O O . TRP A 1 599 ? -16.193 2.103 -8.202 1.00 91.31 599 TRP A O 1
ATOM 4740 N N . GLY A 1 600 ? -16.675 4.286 -8.276 1.00 90.75 600 GLY A N 1
ATOM 4741 C CA . GLY A 1 600 ? -17.925 4.150 -9.027 1.00 90.75 600 GLY A CA 1
ATOM 4742 C C . GLY A 1 600 ? -19.095 3.535 -8.247 1.00 90.75 600 GLY A C 1
ATOM 4743 O O . GLY A 1 600 ? -20.007 2.987 -8.868 1.00 90.75 600 GLY A O 1
ATOM 4744 N N . GLY A 1 601 ? -19.092 3.629 -6.912 1.00 90.88 601 GLY A N 1
ATOM 4745 C CA . GLY A 1 601 ? -20.098 3.012 -6.035 1.00 90.88 601 GLY A CA 1
ATOM 4746 C C . GLY A 1 601 ? -21.555 3.416 -6.292 1.00 90.88 601 GLY A C 1
ATOM 4747 O O . GLY A 1 601 ? -22.464 2.660 -5.957 1.00 90.88 601 GLY A O 1
ATOM 4748 N N . GLU A 1 602 ? -21.796 4.562 -6.938 1.00 92.06 602 GLU A N 1
ATOM 4749 C CA . GLU A 1 602 ? -23.143 5.016 -7.316 1.00 92.06 602 GLU A CA 1
ATOM 4750 C C . GLU A 1 602 ? -23.841 4.049 -8.285 1.00 92.06 602 GLU A C 1
ATOM 4752 O O . GLU A 1 602 ? -25.051 3.865 -8.227 1.00 92.06 602 GLU A O 1
ATOM 4757 N N . ARG A 1 603 ? -23.082 3.361 -9.146 1.00 93.94 603 ARG A N 1
ATOM 4758 C CA . ARG A 1 603 ? -23.640 2.371 -10.086 1.00 93.94 603 ARG A CA 1
ATOM 4759 C C . ARG A 1 603 ? -23.908 1.014 -9.442 1.00 93.94 603 ARG A C 1
ATOM 4761 O O . ARG A 1 603 ? -24.558 0.172 -10.045 1.00 93.94 603 ARG A O 1
ATOM 4768 N N . LEU A 1 604 ? -23.386 0.797 -8.237 1.00 94.12 604 LEU A N 1
ATOM 4769 C CA . LEU A 1 604 ? -23.403 -0.495 -7.564 1.00 94.12 604 LEU A CA 1
ATOM 4770 C C . LEU A 1 604 ? -24.344 -0.501 -6.360 1.00 94.12 604 LEU A C 1
ATOM 4772 O O . LEU A 1 604 ? -24.267 -1.416 -5.562 1.00 94.12 604 LEU A O 1
ATOM 4776 N N . ARG A 1 605 ? -25.238 0.477 -6.180 1.00 93.56 605 ARG A N 1
ATOM 4777 C CA . ARG A 1 605 ? -26.045 0.602 -4.946 1.00 93.56 605 ARG A CA 1
ATOM 4778 C C . ARG A 1 605 ? -26.874 -0.647 -4.602 1.00 93.56 605 ARG A C 1
ATOM 4780 O O . ARG A 1 605 ? -27.074 -0.909 -3.421 1.00 93.56 605 ARG A O 1
ATOM 4787 N N . GLU A 1 606 ? -27.296 -1.415 -5.607 1.00 93.62 606 GLU A N 1
ATOM 4788 C CA . GLU A 1 606 ? -28.119 -2.632 -5.474 1.00 93.62 606 GLU A CA 1
ATOM 4789 C C . GLU A 1 606 ? -27.321 -3.940 -5.641 1.00 93.62 606 GLU A C 1
ATOM 4791 O O . GLU A 1 606 ? -27.893 -5.010 -5.841 1.00 93.62 606 GLU A O 1
ATOM 4796 N N . ASP A 1 607 ? -25.989 -3.877 -5.586 1.00 95.94 607 ASP A N 1
ATOM 4797 C CA . ASP A 1 607 ? -25.145 -5.053 -5.780 1.00 95.94 607 ASP A CA 1
ATOM 4798 C C . ASP A 1 607 ? -25.336 -6.099 -4.667 1.00 95.94 607 ASP A C 1
ATOM 4800 O O . ASP A 1 607 ? -25.347 -5.789 -3.472 1.00 95.94 607 ASP A O 1
ATOM 4804 N N . VAL A 1 608 ? -25.416 -7.372 -5.067 1.00 94.88 608 VAL A N 1
ATOM 4805 C CA . VAL A 1 608 ? -25.619 -8.527 -4.176 1.00 94.88 608 VAL A CA 1
ATOM 4806 C C . VAL A 1 608 ? -24.517 -8.697 -3.124 1.00 94.88 608 VAL A C 1
ATOM 4808 O O . VAL A 1 608 ? -24.717 -9.387 -2.122 1.00 94.88 608 VAL A O 1
ATOM 4811 N N . ARG A 1 609 ? -23.342 -8.090 -3.333 1.00 95.75 609 ARG A N 1
ATOM 4812 C CA . ARG A 1 609 ? -22.224 -8.118 -2.382 1.00 95.75 609 ARG A CA 1
ATOM 4813 C C . ARG A 1 609 ? -22.509 -7.304 -1.118 1.00 95.75 609 ARG A C 1
ATOM 4815 O O . ARG A 1 609 ? -21.944 -7.623 -0.075 1.00 95.75 609 ARG A O 1
ATOM 4822 N N . TRP A 1 610 ? -23.404 -6.314 -1.153 1.00 96.06 610 TRP A N 1
ATOM 4823 C CA . TRP A 1 610 ? -23.660 -5.382 -0.041 1.00 96.06 610 TRP A CA 1
ATOM 4824 C C . TRP A 1 610 ? -24.587 -5.933 1.053 1.00 96.06 610 TRP A C 1
ATOM 4826 O O . TRP A 1 610 ? -25.534 -5.276 1.490 1.00 96.06 610 TRP A O 1
ATOM 4836 N N . LYS A 1 611 ? -24.306 -7.151 1.526 1.00 95.19 611 LYS A N 1
ATOM 4837 C CA . LYS A 1 611 ? -25.121 -7.876 2.516 1.00 95.19 611 LYS A CA 1
ATOM 4838 C C . LYS A 1 611 ? -25.275 -7.134 3.850 1.00 95.19 611 LYS A C 1
ATOM 4840 O O . LYS A 1 611 ? -26.294 -7.291 4.517 1.00 95.19 611 LYS A O 1
ATOM 4845 N N . PHE A 1 612 ? -24.271 -6.360 4.256 1.00 95.75 612 PHE A N 1
ATOM 4846 C CA . PHE A 1 612 ? -24.232 -5.674 5.554 1.00 95.75 612 PHE A CA 1
ATOM 4847 C C . PHE A 1 612 ? -24.594 -4.189 5.454 1.00 95.75 612 PHE A C 1
ATOM 4849 O O . PHE A 1 612 ? -24.493 -3.458 6.435 1.00 95.75 612 PHE A O 1
ATOM 4856 N N . GLY A 1 613 ? -25.023 -3.740 4.274 1.00 95.19 613 GLY A N 1
ATOM 4857 C CA . GLY A 1 613 ? -25.357 -2.352 3.988 1.00 95.19 613 GLY A CA 1
ATOM 4858 C C . GLY A 1 613 ? -24.527 -1.794 2.839 1.00 95.19 613 GLY A C 1
ATOM 4859 O O . GLY A 1 613 ? -23.411 -2.241 2.563 1.00 95.19 613 GLY A O 1
ATOM 4860 N N . VAL A 1 614 ? -25.091 -0.801 2.154 1.00 95.19 614 VAL A N 1
ATOM 4861 C CA . VAL A 1 614 ? -24.487 -0.233 0.947 1.00 95.19 614 VAL A CA 1
ATOM 4862 C C . VAL A 1 614 ? -23.270 0.625 1.317 1.00 95.19 614 VAL A C 1
ATOM 4864 O O . VAL A 1 614 ? -23.442 1.604 2.052 1.00 95.19 614 VAL A O 1
ATOM 4867 N N . PRO A 1 615 ? -22.061 0.315 0.805 1.00 94.56 615 PRO A N 1
ATOM 4868 C CA . PRO A 1 615 ? -20.865 1.104 1.074 1.00 94.56 615 PRO A CA 1
ATOM 4869 C C . PRO A 1 615 ? -21.017 2.580 0.674 1.00 94.56 615 PRO A C 1
ATOM 4871 O O . PRO A 1 615 ? -21.748 2.907 -0.272 1.00 94.56 615 PRO A O 1
ATOM 4874 N N . PRO A 1 616 ? -20.312 3.497 1.358 1.00 92.50 616 PRO A N 1
ATOM 4875 C CA . PRO A 1 616 ? -20.285 4.896 0.964 1.00 92.50 616 PRO A CA 1
ATOM 4876 C C . PRO A 1 616 ? -19.598 5.081 -0.391 1.00 92.50 616 PRO A C 1
ATOM 4878 O O . PRO A 1 616 ? -18.507 4.573 -0.639 1.00 92.50 616 PRO A O 1
ATOM 4881 N N . VAL A 1 617 ? -20.201 5.897 -1.255 1.00 92.06 617 VAL A N 1
ATOM 4882 C CA . VAL A 1 617 ? -19.637 6.204 -2.581 1.00 92.06 617 VAL A CA 1
ATOM 4883 C C . VAL A 1 617 ? -18.256 6.849 -2.451 1.00 92.06 617 VAL A C 1
ATOM 4885 O O . VAL A 1 617 ? -17.362 6.527 -3.215 1.00 92.06 617 VAL A O 1
ATOM 4888 N N . GLY A 1 618 ? -18.047 7.674 -1.421 1.00 89.62 618 GLY A N 1
ATOM 4889 C CA . GLY A 1 618 ? -16.771 8.342 -1.165 1.00 89.62 618 GLY A CA 1
ATOM 4890 C C . GLY A 1 618 ? -15.683 7.492 -0.493 1.00 89.62 618 GLY A C 1
ATOM 4891 O O . GLY A 1 618 ? -14.621 8.049 -0.227 1.00 89.62 618 GLY A O 1
ATOM 4892 N N . ASN A 1 619 ? -15.914 6.208 -0.180 1.00 91.19 619 ASN A N 1
ATOM 4893 C CA . ASN A 1 619 ? -14.885 5.338 0.406 1.00 91.19 619 ASN A CA 1
ATOM 4894 C C . ASN A 1 619 ? -15.110 3.840 0.107 1.00 91.19 619 ASN A C 1
ATOM 4896 O O . ASN A 1 619 ? -16.050 3.225 0.611 1.00 91.19 619 ASN A O 1
ATOM 4900 N N . ALA A 1 620 ? -14.193 3.226 -0.643 1.00 92.69 620 ALA A N 1
ATOM 4901 C CA . ALA A 1 620 ? -14.253 1.816 -1.028 1.00 92.69 620 ALA A CA 1
ATOM 4902 C C . ALA A 1 620 ? -13.876 0.806 0.079 1.00 92.69 620 ALA A C 1
ATOM 4904 O O . ALA A 1 620 ? -14.032 -0.394 -0.136 1.00 92.69 620 ALA A O 1
ATOM 4905 N N . ASN A 1 621 ? -13.387 1.218 1.257 1.00 93.00 621 ASN A N 1
ATOM 4906 C CA . ASN A 1 621 ? -12.860 0.274 2.263 1.00 93.00 621 ASN A CA 1
ATOM 4907 C C . ASN A 1 621 ? -13.876 -0.823 2.655 1.00 93.00 621 ASN A C 1
ATOM 4909 O O . ASN A 1 621 ? -13.563 -2.012 2.635 1.00 93.00 621 ASN A O 1
ATOM 4913 N N . TYR A 1 622 ? -15.119 -0.438 2.965 1.00 95.50 622 TYR A N 1
ATOM 4914 C CA . TYR A 1 622 ? -16.187 -1.395 3.291 1.00 95.50 622 TYR A CA 1
ATOM 4915 C C . TYR A 1 622 ? -16.777 -2.088 2.055 1.00 95.50 622 TYR A C 1
ATOM 4917 O O . TYR A 1 622 ? -17.427 -3.123 2.196 1.00 95.50 622 TYR A O 1
ATOM 4925 N N . ALA A 1 623 ? -16.542 -1.562 0.848 1.00 96.50 623 ALA A N 1
ATOM 4926 C CA . ALA A 1 623 ? -16.841 -2.282 -0.387 1.00 96.50 623 ALA A CA 1
ATOM 4927 C C . ALA A 1 623 ? -15.871 -3.463 -0.562 1.00 96.50 623 ALA A C 1
ATOM 4929 O O . ALA A 1 623 ? -16.312 -4.578 -0.834 1.00 96.50 623 ALA A O 1
ATOM 4930 N N . TRP A 1 624 ? -14.574 -3.262 -0.299 1.00 96.56 624 TRP A N 1
ATOM 4931 C CA . TRP A 1 624 ? -13.571 -4.332 -0.326 1.00 96.56 624 TRP A CA 1
ATOM 4932 C C . TRP A 1 624 ? -13.853 -5.426 0.702 1.00 96.56 624 TRP A C 1
ATOM 4934 O O . TRP A 1 624 ? -13.882 -6.596 0.333 1.00 96.56 624 TRP A O 1
ATOM 4944 N N . LEU A 1 625 ? -14.147 -5.070 1.960 1.00 97.25 625 LEU A N 1
ATOM 4945 C CA . LEU A 1 625 ? -14.491 -6.059 2.995 1.00 97.25 625 LEU A CA 1
ATOM 4946 C C . LEU A 1 625 ? -15.689 -6.930 2.591 1.00 97.25 625 LEU A C 1
ATOM 4948 O O . LEU A 1 625 ? -15.678 -8.142 2.796 1.00 97.25 625 LEU A O 1
ATOM 4952 N N . GLN A 1 626 ? -16.719 -6.323 1.997 1.00 97.38 626 GLN A N 1
ATOM 4953 C CA . GLN A 1 626 ? -17.914 -7.042 1.561 1.00 97.38 626 GLN A CA 1
ATOM 4954 C C . GLN A 1 626 ? -17.680 -7.884 0.302 1.00 97.38 626 GLN A C 1
ATOM 4956 O O . GLN A 1 626 ? -18.194 -9.000 0.224 1.00 97.38 626 GLN A O 1
ATOM 4961 N N . HIS A 1 627 ? -16.868 -7.408 -0.647 1.00 97.56 627 HIS A N 1
ATOM 4962 C CA . HIS A 1 627 ? -16.438 -8.203 -1.799 1.00 97.56 627 HIS A CA 1
ATOM 4963 C C . HIS A 1 627 ? -15.617 -9.422 -1.355 1.00 97.56 627 HIS A C 1
ATOM 4965 O O . HIS A 1 627 ? -15.942 -10.546 -1.724 1.00 97.56 627 HIS A O 1
ATOM 4971 N N . ILE A 1 628 ? -14.636 -9.231 -0.472 1.00 97.88 628 ILE A N 1
ATOM 4972 C CA . ILE A 1 628 ? -13.831 -10.316 0.106 1.00 97.88 628 ILE A CA 1
ATOM 4973 C C . ILE A 1 628 ? -14.728 -11.324 0.828 1.00 97.88 628 ILE A C 1
ATOM 4975 O O . ILE A 1 628 ? -14.682 -12.517 0.540 1.00 97.88 628 ILE A O 1
ATOM 4979 N N . TYR A 1 629 ? -15.630 -10.852 1.691 1.00 97.50 629 TYR A N 1
ATOM 4980 C CA . TYR A 1 629 ? -16.584 -11.729 2.363 1.00 97.50 629 TYR A CA 1
ATOM 4981 C C . TYR A 1 629 ? -17.464 -12.501 1.368 1.00 97.50 629 TYR A C 1
ATOM 4983 O O . TYR A 1 629 ? -17.730 -13.686 1.580 1.00 97.50 629 TYR A O 1
ATOM 4991 N N . HIS A 1 630 ? -17.899 -11.872 0.270 1.00 97.00 630 HIS A N 1
ATOM 4992 C CA . HIS A 1 630 ? -18.677 -12.528 -0.782 1.00 97.00 630 HIS A CA 1
ATOM 4993 C C . HIS A 1 630 ? -17.931 -13.722 -1.398 1.00 97.00 630 HIS A C 1
ATOM 4995 O O . HIS A 1 630 ? -18.563 -14.757 -1.622 1.00 97.00 630 HIS A O 1
ATOM 5001 N N . HIS A 1 631 ? -16.617 -13.618 -1.610 1.00 97.94 631 HIS A N 1
ATOM 5002 C CA . HIS A 1 631 ? -15.779 -14.695 -2.154 1.00 97.94 631 HIS A CA 1
ATOM 5003 C C . HIS A 1 631 ? -15.262 -15.691 -1.115 1.00 97.94 631 HIS A C 1
ATOM 5005 O O . HIS A 1 631 ? -14.641 -16.673 -1.501 1.00 97.94 631 HIS A O 1
ATOM 5011 N N . LEU A 1 632 ? -15.530 -15.519 0.181 1.00 97.31 632 LEU A N 1
ATOM 5012 C CA . LEU A 1 632 ? -15.148 -16.534 1.164 1.00 97.31 632 LEU A CA 1
ATOM 5013 C C . LEU A 1 632 ? -16.003 -17.801 1.043 1.00 97.31 632 LEU A C 1
ATOM 5015 O O . LEU A 1 632 ? -17.239 -17.740 1.048 1.00 97.31 632 LEU A O 1
ATOM 5019 N N . ALA A 1 633 ? -15.334 -18.953 1.003 1.00 96.94 633 ALA A N 1
ATOM 5020 C CA . ALA A 1 633 ? -15.942 -20.267 1.162 1.00 96.94 633 ALA A CA 1
ATOM 5021 C C . ALA A 1 633 ? -16.579 -20.421 2.561 1.00 96.94 633 ALA A C 1
ATOM 5023 O O . ALA A 1 633 ? -16.218 -19.692 3.485 1.00 96.94 633 ALA A O 1
ATOM 5024 N N . PRO A 1 634 ? -17.509 -21.373 2.777 1.00 93.56 634 PRO A N 1
ATOM 5025 C CA . PRO A 1 634 ? -18.223 -21.513 4.053 1.00 93.56 634 PRO A CA 1
ATOM 5026 C C . PRO A 1 634 ? -17.340 -21.655 5.303 1.00 93.56 634 PRO A C 1
ATOM 5028 O O . PRO A 1 634 ? -17.740 -21.198 6.367 1.00 93.56 634 PRO A O 1
ATOM 5031 N N . ASN A 1 635 ? -16.148 -22.246 5.177 1.00 92.12 635 ASN A N 1
ATOM 5032 C CA . ASN A 1 635 ? -15.162 -22.354 6.261 1.00 92.12 635 ASN A CA 1
ATOM 5033 C C . ASN A 1 635 ? -13.930 -21.464 6.038 1.00 92.12 635 ASN A C 1
ATOM 5035 O O . ASN A 1 635 ? -12.934 -21.627 6.734 1.00 92.12 635 ASN A O 1
ATOM 5039 N N . GLY A 1 636 ? -13.988 -20.559 5.062 1.00 94.81 636 GLY A N 1
ATOM 5040 C CA . GLY A 1 636 ? -12.856 -19.727 4.691 1.00 94.81 636 GLY A CA 1
ATOM 5041 C C . GLY A 1 636 ? -12.619 -18.568 5.653 1.00 94.81 636 GLY A C 1
ATOM 5042 O O . GLY A 1 636 ? -13.542 -18.079 6.328 1.00 94.81 636 GLY A O 1
ATOM 5043 N N . THR A 1 637 ? -11.375 -18.107 5.662 1.00 96.69 637 THR A N 1
ATOM 5044 C CA . THR A 1 637 ? -10.891 -16.965 6.439 1.00 96.69 637 THR A CA 1
ATOM 5045 C C . THR A 1 637 ? -10.220 -15.941 5.523 1.00 96.69 637 THR A C 1
ATOM 5047 O O . THR A 1 637 ? -9.686 -16.270 4.466 1.00 96.69 637 THR A O 1
ATOM 5050 N N . ALA A 1 638 ? -10.285 -14.665 5.894 1.00 98.12 638 ALA A N 1
ATOM 5051 C CA . ALA A 1 638 ? -9.622 -13.593 5.159 1.00 98.12 638 ALA A CA 1
ATOM 5052 C C . ALA A 1 638 ? -8.810 -12.707 6.089 1.00 98.12 638 ALA A C 1
ATOM 5054 O O . ALA A 1 638 ? -9.239 -12.461 7.213 1.00 98.12 638 ALA A O 1
ATOM 5055 N N . GLY A 1 639 ? -7.706 -12.167 5.586 1.00 97.81 639 GLY A N 1
ATOM 5056 C CA . GLY A 1 639 ? -6.910 -11.129 6.222 1.00 97.81 639 GLY A CA 1
ATOM 5057 C C . GLY A 1 639 ? -6.784 -9.926 5.287 1.00 97.81 639 GLY A C 1
ATOM 5058 O O . GLY A 1 639 ? -6.311 -10.049 4.158 1.00 97.81 639 GLY A O 1
ATOM 5059 N N . VAL A 1 640 ? -7.231 -8.758 5.744 1.00 96.81 640 VAL A N 1
ATOM 5060 C CA . VAL A 1 640 ? -7.343 -7.549 4.916 1.00 96.81 640 VAL A CA 1
ATOM 5061 C C . VAL A 1 640 ? -6.629 -6.384 5.581 1.00 96.81 640 VAL A C 1
ATOM 5063 O O . VAL A 1 640 ? -6.924 -6.036 6.725 1.00 96.81 640 VAL A O 1
ATOM 5066 N N . VAL A 1 641 ? -5.720 -5.741 4.856 1.00 93.75 641 VAL A N 1
ATOM 5067 C CA . VAL A 1 641 ? -5.069 -4.506 5.301 1.00 93.75 641 VAL A CA 1
ATOM 5068 C C . VAL A 1 641 ? -5.988 -3.318 5.022 1.00 93.75 641 VAL A C 1
ATOM 5070 O O . VAL A 1 641 ? -6.435 -3.127 3.896 1.00 93.75 641 VAL A O 1
ATOM 5073 N N . LEU A 1 642 ? -6.247 -2.478 6.025 1.00 91.88 642 LEU A N 1
ATOM 5074 C CA . LEU A 1 642 ? -6.995 -1.227 5.862 1.00 91.88 642 LEU A CA 1
ATOM 5075 C C . LEU A 1 642 ? -6.395 -0.091 6.690 1.00 91.88 642 LEU A C 1
ATOM 5077 O O . LEU A 1 642 ? -5.704 -0.306 7.684 1.00 91.88 642 LEU A O 1
ATOM 5081 N N . ALA A 1 643 ? -6.727 1.151 6.338 1.00 88.38 643 ALA A N 1
ATOM 5082 C CA . ALA A 1 643 ? -6.389 2.313 7.155 1.00 88.38 643 ALA A CA 1
ATOM 5083 C C . ALA A 1 643 ? -7.093 2.271 8.526 1.00 88.38 643 ALA A C 1
ATOM 5085 O O . ALA A 1 643 ? -8.263 1.886 8.621 1.00 88.38 643 ALA A O 1
ATOM 5086 N N . ASN A 1 644 ? -6.429 2.766 9.578 1.00 86.94 644 ASN A N 1
ATOM 5087 C CA . ASN A 1 644 ? -6.958 2.747 10.951 1.00 86.94 644 ASN A CA 1
ATOM 5088 C C . ASN A 1 644 ? -8.343 3.388 11.130 1.00 86.94 644 ASN A C 1
ATOM 5090 O O . ASN A 1 644 ? -9.091 2.990 12.024 1.00 86.94 644 ASN A O 1
ATOM 5094 N N . GLY A 1 645 ? -8.697 4.364 10.287 1.00 86.56 645 GLY A N 1
ATOM 5095 C CA . GLY A 1 645 ? -10.020 4.994 10.303 1.00 86.56 645 GLY A CA 1
ATOM 5096 C C . GLY A 1 645 ? -11.165 3.991 10.119 1.00 86.56 645 GLY A C 1
ATOM 5097 O O . GLY A 1 645 ? -12.229 4.180 10.706 1.00 86.56 645 GLY A O 1
ATOM 5098 N N . SER A 1 646 ? -10.927 2.881 9.406 1.00 90.38 646 SER A N 1
ATOM 5099 C CA . SER A 1 646 ? -11.916 1.813 9.203 1.00 90.38 646 SER A CA 1
ATOM 5100 C C . SER A 1 646 ? -12.460 1.246 10.519 1.00 90.38 646 SER A C 1
ATOM 5102 O O . SER A 1 646 ? -13.638 0.904 10.587 1.00 90.38 646 SER A O 1
ATOM 5104 N N . MET A 1 647 ? -11.648 1.199 11.581 1.00 92.44 647 MET A N 1
ATOM 5105 C CA . MET A 1 647 ? -12.017 0.597 12.866 1.00 92.44 647 MET A CA 1
ATOM 5106 C C . MET A 1 647 ? -13.003 1.437 13.689 1.00 92.44 647 MET A C 1
ATOM 5108 O O . MET A 1 647 ? -13.668 0.904 14.575 1.00 92.44 647 MET A O 1
ATOM 5112 N N . SER A 1 648 ? -13.066 2.753 13.474 1.00 90.88 648 SER A N 1
ATOM 5113 C CA . SER A 1 648 ? -13.751 3.675 14.395 1.00 90.88 648 SER A CA 1
ATOM 5114 C C . SER A 1 648 ? -14.635 4.716 13.722 1.00 90.88 648 SER A C 1
ATOM 5116 O O . SER A 1 648 ? -15.506 5.278 14.388 1.00 90.88 648 SER A O 1
ATOM 5118 N N . SER A 1 649 ? -14.446 4.964 12.425 1.00 87.38 649 SER A N 1
ATOM 5119 C CA . SER A 1 649 ? -15.214 5.955 11.679 1.00 87.38 649 SER A CA 1
ATOM 5120 C C . SER A 1 649 ? -16.720 5.694 11.787 1.00 87.38 649 SER A C 1
ATOM 5122 O O . SER A 1 649 ? -17.204 4.566 11.649 1.00 87.38 649 SER A O 1
ATOM 5124 N N . GLN A 1 650 ? -17.454 6.767 12.075 1.00 82.69 650 GLN A N 1
ATOM 5125 C CA . GLN A 1 650 ? -18.921 6.820 12.093 1.00 82.69 650 GLN A CA 1
ATOM 5126 C C . GLN A 1 650 ? -19.462 7.639 10.911 1.00 82.69 650 GLN A C 1
ATOM 5128 O O . GLN A 1 650 ? -20.658 7.916 10.824 1.00 82.69 650 GLN A O 1
ATOM 5133 N N . GLN A 1 651 ? -18.577 8.078 10.014 1.00 78.81 651 GLN A N 1
ATOM 5134 C CA . GLN A 1 651 ? -18.947 8.887 8.863 1.00 78.81 651 GLN A CA 1
ATOM 5135 C C . GLN A 1 651 ? -19.593 8.012 7.787 1.00 78.81 651 GLN A C 1
ATOM 5137 O O . GLN A 1 651 ? -19.308 6.820 7.677 1.00 78.81 651 GLN A O 1
ATOM 5142 N N . SER A 1 652 ? -20.479 8.616 6.995 1.00 82.94 652 SER A N 1
ATOM 5143 C CA . SER A 1 652 ? -20.995 8.038 5.746 1.00 82.94 652 SER A CA 1
ATOM 5144 C C . SER A 1 652 ? -21.594 6.621 5.857 1.00 82.94 652 SER A C 1
ATOM 5146 O O . SER A 1 652 ? -21.612 5.885 4.878 1.00 82.94 652 SER A O 1
ATOM 5148 N N . GLY A 1 653 ? -22.099 6.229 7.033 1.00 84.50 653 GLY A N 1
ATOM 5149 C CA . GLY A 1 653 ? -22.733 4.922 7.258 1.00 84.50 653 GLY A CA 1
ATOM 5150 C C . GLY A 1 653 ? -21.778 3.759 7.559 1.00 84.50 653 GLY A C 1
ATOM 5151 O O . GLY A 1 653 ? -22.251 2.655 7.813 1.00 84.50 653 GLY A O 1
ATOM 5152 N N . GLU A 1 654 ? -20.459 3.983 7.616 1.00 91.19 654 GLU A N 1
ATOM 5153 C CA . GLU A 1 654 ? -19.468 2.933 7.925 1.00 91.19 654 GLU A CA 1
ATOM 5154 C C . GLU A 1 654 ? -19.713 2.274 9.294 1.00 91.19 654 GLU A C 1
ATOM 5156 O O . GLU A 1 654 ? -19.493 1.076 9.463 1.00 91.19 654 GLU A O 1
ATOM 5161 N N . GLY A 1 655 ? -20.217 3.042 10.265 1.00 93.19 655 GLY A N 1
ATOM 5162 C CA . GLY A 1 655 ? -20.593 2.536 11.585 1.00 93.19 655 GLY A CA 1
ATOM 5163 C C . GLY A 1 655 ? -21.715 1.500 11.560 1.00 93.19 655 GLY A C 1
ATOM 5164 O O . GLY A 1 655 ? -21.633 0.503 12.275 1.00 93.19 655 GLY A O 1
ATOM 5165 N N . GLU A 1 656 ? -22.724 1.692 10.706 1.00 94.81 656 GLU A N 1
ATOM 5166 C CA . GLU A 1 656 ? -23.845 0.755 10.577 1.00 94.81 656 GLU A CA 1
ATOM 5167 C C . GLU A 1 656 ? -23.423 -0.523 9.848 1.00 94.81 656 GLU A C 1
ATOM 5169 O O . GLU A 1 656 ? -23.802 -1.612 10.274 1.00 94.81 656 GLU A O 1
ATOM 5174 N N . ILE A 1 657 ? -22.571 -0.417 8.819 1.00 96.00 657 ILE A N 1
ATOM 5175 C CA . ILE A 1 657 ? -22.018 -1.595 8.128 1.00 96.00 657 ILE A CA 1
ATOM 5176 C C . ILE A 1 657 ? -21.147 -2.404 9.092 1.00 96.00 657 ILE A C 1
ATOM 5178 O O . ILE A 1 657 ? -21.299 -3.619 9.202 1.00 96.00 657 ILE A O 1
ATOM 5182 N N . ARG A 1 658 ? -20.269 -1.734 9.849 1.00 96.56 658 ARG A N 1
ATOM 5183 C CA . ARG A 1 658 ? -19.429 -2.380 10.866 1.00 96.56 658 ARG A CA 1
ATOM 5184 C C . ARG A 1 658 ? -20.263 -3.082 11.930 1.00 96.56 658 ARG A C 1
ATOM 5186 O O . ARG A 1 658 ? -19.977 -4.227 12.270 1.00 96.56 658 ARG A O 1
ATOM 5193 N N . LYS A 1 659 ? -21.308 -2.417 12.424 1.00 96.19 659 LYS A N 1
ATOM 5194 C CA . LYS A 1 659 ? -22.284 -3.014 13.336 1.00 96.19 659 LYS A CA 1
ATOM 5195 C C . LYS A 1 659 ? -22.927 -4.254 12.714 1.00 96.19 659 LYS A C 1
ATOM 5197 O O . LYS A 1 659 ? -22.892 -5.305 13.336 1.00 96.19 659 LYS A O 1
ATOM 5202 N N . ALA A 1 660 ? -23.449 -4.169 11.493 1.00 97.25 660 ALA A N 1
ATOM 5203 C CA . ALA A 1 660 ? -24.086 -5.299 10.817 1.00 97.25 660 ALA A CA 1
ATOM 5204 C C . ALA A 1 660 ? -23.128 -6.485 10.599 1.00 97.25 660 ALA A C 1
ATOM 5206 O O . ALA A 1 660 ? -23.532 -7.632 10.767 1.00 97.25 660 ALA A O 1
ATOM 5207 N N . MET A 1 661 ? -21.855 -6.224 10.287 1.00 97.25 661 MET A N 1
ATOM 5208 C CA . MET A 1 661 ? -20.817 -7.256 10.190 1.00 97.25 661 MET A CA 1
ATOM 5209 C C . MET A 1 661 ? -20.551 -7.938 11.542 1.00 97.25 661 MET A C 1
ATOM 5211 O O . MET A 1 661 ? -20.465 -9.163 11.607 1.00 97.25 661 MET A O 1
ATOM 5215 N N . LEU A 1 662 ? -20.449 -7.168 12.628 1.00 96.31 662 LEU A N 1
ATOM 5216 C CA . LEU A 1 662 ? -20.230 -7.706 13.977 1.00 96.31 662 LEU A CA 1
ATOM 5217 C C . LEU A 1 662 ? -21.432 -8.501 14.492 1.00 96.31 662 LEU A C 1
ATOM 5219 O O . LEU A 1 662 ? -21.254 -9.575 15.053 1.00 96.31 662 LEU A O 1
ATOM 5223 N N . GLU A 1 663 ? -22.648 -8.008 14.259 1.00 96.25 663 GLU A N 1
ATOM 5224 C CA . GLU A 1 663 ? -23.893 -8.706 14.607 1.00 96.25 663 GLU A CA 1
ATOM 5225 C C . GLU A 1 663 ? -24.079 -10.001 13.806 1.00 96.25 663 GLU A C 1
ATOM 5227 O O . GLU A 1 663 ? -24.652 -10.968 14.300 1.00 96.25 663 GLU A O 1
ATOM 5232 N N . ALA A 1 664 ? -23.558 -10.045 12.579 1.00 96.00 664 ALA A N 1
ATOM 5233 C CA . ALA A 1 664 ? -23.493 -11.257 11.770 1.00 96.00 664 ALA A CA 1
ATOM 5234 C C . ALA A 1 664 ? -22.286 -12.159 12.104 1.00 96.00 664 ALA A C 1
ATOM 5236 O O . ALA A 1 664 ? -22.070 -13.151 11.409 1.00 96.00 664 ALA A O 1
ATOM 5237 N N . ASP A 1 665 ? -21.510 -11.810 13.136 1.00 96.19 665 ASP A N 1
ATOM 5238 C CA . ASP A 1 665 ? -20.365 -12.559 13.665 1.00 96.19 665 ASP A CA 1
ATOM 5239 C C . ASP A 1 665 ? -19.257 -12.854 12.635 1.00 96.19 665 ASP A C 1
ATOM 5241 O O . ASP A 1 665 ? -18.592 -13.886 12.696 1.00 96.19 665 ASP A O 1
ATOM 5245 N N . VAL A 1 666 ? -19.038 -11.948 11.670 1.00 96.62 666 VAL A N 1
ATOM 5246 C CA . VAL A 1 666 ? -18.089 -12.188 10.559 1.00 96.62 666 VAL A CA 1
ATOM 5247 C C . VAL A 1 666 ? -16.662 -11.724 10.837 1.00 96.62 666 VAL A C 1
ATOM 5249 O O . VAL A 1 666 ? -15.733 -12.190 10.185 1.00 96.62 666 VAL A O 1
ATOM 5252 N N . VAL A 1 667 ? -16.476 -10.779 11.762 1.00 97.62 667 VAL A N 1
ATOM 5253 C CA . VAL A 1 667 ? -15.157 -10.231 12.125 1.00 97.62 667 VAL A CA 1
ATOM 5254 C C . VAL A 1 667 ? -14.535 -11.129 13.187 1.00 97.62 667 VAL A C 1
ATOM 5256 O O . VAL A 1 667 ? -15.118 -11.270 14.255 1.00 97.62 667 VAL A O 1
ATOM 5259 N N . ASP A 1 668 ? -13.383 -11.736 12.914 1.00 96.81 668 ASP A N 1
ATOM 5260 C CA . ASP A 1 668 ? -12.732 -12.727 13.785 1.00 96.81 668 ASP A CA 1
ATOM 5261 C C . ASP A 1 668 ? -11.639 -12.104 14.664 1.00 96.81 668 ASP A C 1
ATOM 5263 O O . ASP A 1 668 ? -11.645 -12.278 15.883 1.00 96.81 668 ASP A O 1
ATOM 5267 N N . CYS A 1 669 ? -10.742 -11.311 14.072 1.00 97.88 669 CYS A N 1
ATOM 5268 C CA . CYS A 1 669 ? -9.657 -10.646 14.790 1.00 97.88 669 CYS A CA 1
ATOM 5269 C C . CYS A 1 669 ? -9.347 -9.259 14.209 1.00 97.88 669 CYS A C 1
ATOM 5271 O O . CYS A 1 669 ? -9.504 -9.009 13.014 1.00 97.88 669 CYS A O 1
ATOM 5273 N N . MET A 1 670 ? -8.903 -8.352 15.076 1.00 97.94 670 MET A N 1
ATOM 5274 C CA . MET A 1 670 ? -8.476 -6.998 14.751 1.00 97.94 670 MET A CA 1
ATOM 5275 C C . MET A 1 670 ? -7.053 -6.764 15.250 1.00 97.94 670 MET A C 1
ATOM 5277 O O . MET A 1 670 ? -6.812 -6.803 16.458 1.00 97.94 670 MET A O 1
ATOM 5281 N N . VAL A 1 671 ? -6.130 -6.444 14.340 1.00 97.31 671 VAL A N 1
ATOM 5282 C CA . VAL A 1 671 ? -4.728 -6.153 14.681 1.00 97.31 671 VAL A CA 1
ATOM 5283 C C . VAL A 1 671 ? -4.400 -4.701 14.352 1.00 97.31 671 VAL A C 1
ATOM 5285 O O . VAL A 1 671 ? -4.477 -4.283 13.197 1.00 97.31 671 VAL A O 1
ATOM 5288 N N . ALA A 1 672 ? -4.007 -3.911 15.349 1.00 94.94 672 ALA A N 1
ATOM 5289 C CA . ALA A 1 672 ? -3.481 -2.565 15.125 1.00 94.94 672 ALA A CA 1
ATOM 5290 C C . ALA A 1 672 ? -1.968 -2.635 14.924 1.00 94.94 672 ALA A C 1
ATOM 5292 O O . ALA A 1 672 ? -1.240 -2.978 15.854 1.00 94.94 672 ALA A O 1
ATOM 5293 N N . LEU A 1 673 ? -1.493 -2.285 13.729 1.00 92.56 673 LEU A N 1
ATOM 5294 C CA . LEU A 1 673 ? -0.072 -2.347 13.410 1.00 92.56 673 LEU A CA 1
ATOM 5295 C C . LEU A 1 673 ? 0.664 -1.059 13.828 1.00 92.56 673 LEU A C 1
ATOM 5297 O O . LEU A 1 673 ? 0.047 0.010 13.939 1.00 92.56 673 LEU A O 1
ATOM 5301 N N . PRO A 1 674 ? 1.991 -1.128 14.036 1.00 88.56 674 PRO A N 1
ATOM 5302 C CA . PRO A 1 674 ? 2.836 0.052 14.162 1.00 88.56 674 PRO A CA 1
ATOM 5303 C C . PRO A 1 674 ? 2.626 1.048 13.017 1.00 88.56 674 PRO A C 1
ATOM 5305 O O . PRO A 1 674 ? 2.436 0.681 11.855 1.00 88.56 674 PRO A O 1
ATOM 5308 N N . GLY A 1 675 ? 2.723 2.341 13.333 1.00 83.19 675 GLY A N 1
ATOM 5309 C CA . GLY A 1 675 ? 2.944 3.343 12.292 1.00 83.19 675 GLY A CA 1
ATOM 5310 C C . GLY A 1 675 ? 4.275 3.083 11.577 1.00 83.19 675 GLY A C 1
ATOM 5311 O O . GLY A 1 675 ? 5.127 2.369 12.101 1.00 83.19 675 GLY A O 1
ATOM 5312 N N . GLN A 1 676 ? 4.476 3.701 10.410 1.00 80.44 676 GLN A N 1
ATOM 5313 C CA . GLN A 1 676 ? 5.760 3.673 9.685 1.00 80.44 676 GLN A CA 1
ATOM 5314 C C . GLN A 1 676 ? 6.188 2.317 9.086 1.00 80.44 676 GLN A C 1
ATOM 5316 O O . GLN A 1 676 ? 7.347 2.164 8.709 1.00 80.44 676 GLN A O 1
ATOM 5321 N N . LEU A 1 677 ? 5.279 1.345 8.955 1.00 80.25 677 LEU A N 1
ATOM 5322 C CA . LEU A 1 677 ? 5.569 0.081 8.257 1.00 80.25 677 LEU A CA 1
ATOM 5323 C C . LEU A 1 677 ? 5.532 0.212 6.725 1.00 80.25 677 LEU A C 1
ATOM 5325 O O . LEU A 1 677 ? 6.292 -0.447 6.024 1.00 80.25 677 LEU A O 1
ATOM 5329 N N . PHE A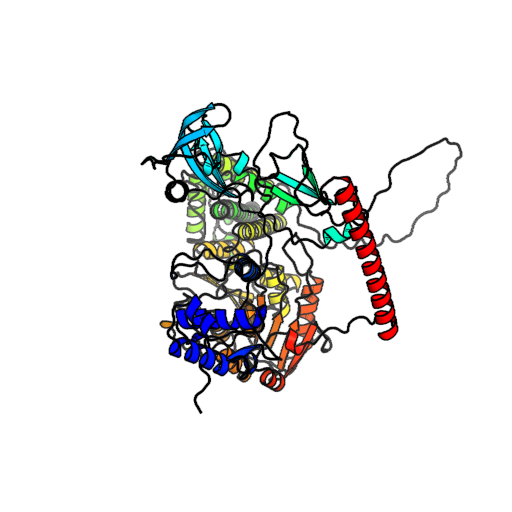 1 678 ? 4.640 1.050 6.189 1.00 73.12 678 PHE A N 1
ATOM 5330 C CA . PHE A 1 678 ? 4.442 1.195 4.745 1.00 73.12 678 PHE A CA 1
ATOM 5331 C C . PHE A 1 678 ? 5.402 2.224 4.139 1.00 73.12 678 PHE A C 1
ATOM 5333 O O . PHE A 1 678 ? 5.553 3.328 4.661 1.00 73.12 678 PHE A O 1
ATOM 5340 N N . TYR A 1 679 ? 5.992 1.893 2.985 1.00 64.12 679 TYR A N 1
ATOM 5341 C CA . TYR A 1 679 ? 6.931 2.768 2.266 1.00 64.12 679 TYR A CA 1
ATOM 5342 C C . TYR A 1 679 ? 6.300 4.090 1.800 1.00 64.12 679 TYR A C 1
ATOM 5344 O O . TYR A 1 679 ? 6.961 5.126 1.758 1.00 64.12 679 TYR A O 1
ATOM 5352 N N . SER A 1 680 ? 5.017 4.059 1.437 1.00 56.19 680 SER A N 1
ATOM 5353 C CA . SER A 1 680 ? 4.333 5.144 0.726 1.00 56.19 680 SER A CA 1
ATOM 5354 C C . SER A 1 680 ? 3.498 6.061 1.623 1.00 56.19 680 SER A C 1
ATOM 5356 O O . SER A 1 680 ? 3.133 7.165 1.207 1.00 56.19 680 SER A O 1
ATOM 5358 N N . THR A 1 681 ? 3.165 5.620 2.840 1.00 59.09 681 THR A N 1
ATOM 5359 C CA . THR A 1 681 ? 2.222 6.317 3.715 1.00 59.09 681 THR A CA 1
ATOM 5360 C C . THR A 1 681 ? 2.634 6.257 5.178 1.00 59.09 681 THR A C 1
ATOM 5362 O O . THR A 1 681 ? 3.031 5.225 5.708 1.00 59.09 681 THR A O 1
ATOM 5365 N N . GLN A 1 682 ? 2.502 7.400 5.848 1.00 60.56 682 GLN A N 1
ATOM 5366 C CA . GLN A 1 682 ? 2.640 7.506 7.301 1.00 60.56 682 GLN A CA 1
ATOM 5367 C C . GLN A 1 682 ? 1.336 7.136 8.023 1.00 60.56 682 GLN A C 1
ATOM 5369 O O . GLN A 1 682 ? 1.324 7.083 9.251 1.00 60.56 682 GLN A O 1
ATOM 5374 N N . ILE A 1 683 ? 0.240 6.906 7.282 1.00 66.38 683 ILE A N 1
ATOM 5375 C CA . ILE A 1 683 ? -1.040 6.475 7.847 1.00 66.38 683 ILE A CA 1
ATOM 5376 C C . ILE A 1 683 ? -0.833 5.074 8.428 1.00 66.38 683 ILE A C 1
ATOM 5378 O O . ILE A 1 683 ? -0.524 4.153 7.670 1.00 66.38 683 ILE A O 1
ATOM 5382 N N . PRO A 1 684 ? -1.002 4.885 9.747 1.00 74.69 684 PRO A N 1
ATOM 5383 C CA . PRO A 1 684 ? -0.925 3.556 10.320 1.00 74.69 684 PRO A CA 1
ATOM 5384 C C . PRO A 1 684 ? -2.088 2.702 9.801 1.00 74.69 684 PRO A C 1
ATOM 5386 O O . PRO A 1 684 ? -3.226 3.180 9.681 1.00 74.69 684 PRO A O 1
ATOM 5389 N N . ALA A 1 685 ? -1.780 1.451 9.484 1.00 88.06 685 ALA A N 1
ATOM 5390 C CA . ALA A 1 685 ? -2.742 0.473 9.008 1.00 88.06 685 ALA A CA 1
ATOM 5391 C C . ALA A 1 685 ? -3.140 -0.496 10.127 1.00 88.06 685 ALA A C 1
ATOM 5393 O O . ALA A 1 685 ? -2.466 -0.633 11.151 1.00 88.06 685 ALA A O 1
ATOM 5394 N N . CYS A 1 686 ? -4.236 -1.196 9.894 1.00 93.69 686 CYS A N 1
ATOM 5395 C CA . CYS A 1 686 ? -4.737 -2.277 10.720 1.00 93.69 686 CYS A CA 1
ATOM 5396 C C . CYS A 1 686 ? -5.051 -3.483 9.840 1.00 93.69 686 CYS A C 1
ATOM 5398 O O . CYS A 1 686 ? -5.288 -3.333 8.639 1.00 93.69 686 CYS A O 1
ATOM 5400 N N . LEU A 1 687 ? -5.060 -4.664 10.449 1.00 96.75 687 LEU A N 1
ATOM 5401 C CA . LEU A 1 687 ? -5.487 -5.898 9.809 1.00 96.75 687 LEU A CA 1
ATOM 5402 C C . LEU A 1 687 ? -6.871 -6.273 10.326 1.00 96.75 687 LEU A C 1
ATOM 5404 O O . LEU A 1 687 ? -7.105 -6.314 11.538 1.00 96.75 687 LEU A O 1
ATOM 5408 N N . TRP A 1 688 ? -7.768 -6.542 9.388 1.00 98.06 688 TRP A N 1
ATOM 5409 C CA . TRP A 1 688 ? -9.074 -7.129 9.627 1.00 98.06 688 TRP A CA 1
ATOM 5410 C C . TRP A 1 688 ? -9.011 -8.602 9.269 1.00 98.06 688 TRP A C 1
ATOM 5412 O O . TRP A 1 688 ? -8.751 -8.938 8.115 1.00 98.06 688 TRP A O 1
ATOM 5422 N N . PHE A 1 689 ? -9.302 -9.463 10.232 1.00 98.25 689 PHE A N 1
ATOM 5423 C CA . PHE A 1 689 ? -9.512 -10.877 9.978 1.00 98.25 689 PHE A CA 1
ATOM 5424 C C . PHE A 1 689 ? -11.004 -11.172 9.950 1.00 98.25 689 PHE A C 1
ATOM 5426 O O . PHE A 1 689 ? -11.736 -10.800 10.870 1.00 98.25 689 PHE A O 1
ATOM 5433 N N . LEU A 1 690 ? -11.459 -11.825 8.886 1.00 98.06 690 LEU A N 1
ATOM 5434 C CA . LEU A 1 690 ? -12.845 -12.239 8.701 1.00 98.06 690 LEU A CA 1
ATOM 5435 C C . LEU A 1 690 ? -12.923 -13.764 8.677 1.00 98.06 690 LEU A C 1
ATOM 5437 O O . LEU A 1 690 ? -12.047 -14.420 8.120 1.00 98.06 690 LEU A O 1
ATOM 5441 N N . ALA A 1 691 ? -14.000 -14.324 9.217 1.00 96.38 691 ALA A N 1
ATOM 5442 C CA . ALA A 1 691 ? -14.275 -15.754 9.159 1.00 96.38 691 ALA A CA 1
ATOM 5443 C C . ALA A 1 691 ? -15.741 -15.994 8.793 1.00 96.38 691 ALA A C 1
ATOM 5445 O O . ALA A 1 691 ? -16.646 -15.349 9.325 1.00 96.38 691 ALA A O 1
ATOM 5446 N N . ARG A 1 692 ? -15.993 -16.943 7.886 1.00 94.06 692 ARG A N 1
ATOM 5447 C CA . ARG A 1 692 ? -17.362 -17.399 7.582 1.00 94.06 692 ARG A CA 1
ATOM 5448 C C . ARG A 1 692 ? -17.909 -18.348 8.643 1.00 94.06 692 ARG A C 1
ATOM 5450 O O . ARG A 1 692 ? -19.119 -18.372 8.860 1.00 94.06 692 ARG A O 1
ATOM 5457 N N . ASN A 1 693 ? -17.023 -19.094 9.297 1.00 92.12 693 ASN A N 1
ATOM 5458 C CA . ASN A 1 693 ? -17.365 -20.042 10.342 1.00 92.12 693 ASN A CA 1
ATOM 5459 C C . ASN A 1 693 ? -16.377 -19.945 11.515 1.00 92.12 693 ASN A C 1
ATOM 5461 O O . ASN A 1 693 ? -15.194 -20.249 11.374 1.00 92.12 693 ASN A O 1
ATOM 5465 N N . LYS A 1 694 ? -16.886 -19.556 12.688 1.00 92.62 694 LYS A N 1
ATOM 5466 C CA . LYS A 1 694 ? -16.133 -19.475 13.953 1.00 92.62 694 LYS A CA 1
ATOM 5467 C C . LYS A 1 694 ? -16.240 -20.729 14.825 1.00 92.62 694 LYS A C 1
ATOM 5469 O O . LYS A 1 694 ? -15.723 -20.761 15.936 1.00 92.62 694 LYS A O 1
ATOM 5474 N N . ASN A 1 695 ? -16.906 -21.767 14.334 1.00 87.25 695 ASN A N 1
ATOM 5475 C CA . ASN A 1 695 ? -16.889 -23.094 14.931 1.00 87.25 695 ASN A CA 1
ATOM 5476 C C . ASN A 1 695 ? -16.825 -24.158 13.818 1.00 87.25 695 ASN A C 1
ATOM 5478 O O . ASN A 1 695 ? -17.824 -24.815 13.512 1.00 87.25 695 ASN A O 1
ATOM 5482 N N . PRO A 1 696 ? -15.662 -24.314 13.163 1.00 77.81 696 PRO A N 1
ATOM 5483 C CA . PRO A 1 696 ? -15.495 -25.285 12.084 1.00 77.81 696 PRO A CA 1
ATOM 5484 C C . PRO A 1 696 ? -15.404 -26.745 12.567 1.00 77.81 696 PRO A C 1
ATOM 5486 O O . PRO A 1 696 ? -15.331 -27.653 11.736 1.00 77.81 696 PRO A O 1
ATOM 5489 N N . GLY A 1 697 ? -15.412 -27.001 13.882 1.00 76.31 697 GLY A N 1
ATOM 5490 C CA . GLY A 1 697 ? -15.090 -28.312 14.450 1.00 76.31 697 GLY A CA 1
ATOM 5491 C C . GLY A 1 697 ? -13.599 -28.645 14.306 1.00 76.31 697 GLY A C 1
ATOM 5492 O O . GLY A 1 697 ? -12.771 -27.747 14.243 1.00 76.31 697 GLY A O 1
ATOM 5493 N N . LYS A 1 698 ? -13.239 -29.936 14.249 1.00 70.94 698 LYS A N 1
ATOM 5494 C CA . LYS A 1 698 ? -11.859 -30.423 13.993 1.00 70.94 698 LYS A CA 1
ATOM 5495 C C . LYS A 1 698 ? -10.788 -29.989 15.014 1.00 70.94 698 LYS A C 1
ATOM 5497 O O . LYS A 1 698 ? -9.643 -29.763 14.644 1.00 70.94 698 LYS A O 1
ATOM 5502 N N . GLY A 1 699 ? -11.152 -29.878 16.289 1.00 72.06 699 GLY A N 1
ATOM 5503 C CA . GLY A 1 699 ? -10.216 -29.505 17.360 1.00 72.06 699 GLY A CA 1
ATOM 5504 C C . GLY A 1 699 ? -10.099 -28.001 17.612 1.00 72.06 699 GLY A C 1
ATOM 5505 O O . GLY A 1 699 ? -9.402 -27.618 18.536 1.00 72.06 699 GLY A O 1
ATOM 5506 N N . TRP A 1 700 ? -10.818 -27.172 16.852 1.00 83.12 700 TRP A N 1
ATOM 5507 C CA . TRP A 1 700 ? -10.879 -25.725 17.045 1.00 83.12 700 TRP A CA 1
ATOM 5508 C C . TRP A 1 700 ? -11.872 -25.352 18.147 1.00 83.12 700 TRP A C 1
ATOM 5510 O O . TRP A 1 700 ? -12.931 -25.972 18.286 1.00 83.12 700 TRP A O 1
ATOM 5520 N N . ARG A 1 701 ? -11.571 -24.284 18.887 1.00 88.50 701 ARG A N 1
ATOM 5521 C CA . ARG A 1 701 ? -12.470 -23.713 19.895 1.00 88.50 701 ARG A CA 1
ATOM 5522 C C . ARG A 1 701 ? -13.683 -23.042 19.241 1.00 88.50 701 ARG A C 1
ATOM 5524 O O . ARG A 1 701 ? -13.552 -22.321 18.250 1.00 88.50 701 ARG A O 1
ATOM 5531 N N . ASP A 1 702 ? -14.855 -23.200 19.862 1.00 91.81 702 ASP A N 1
ATOM 5532 C CA . ASP A 1 702 ? -16.030 -22.381 19.547 1.00 91.81 702 ASP A CA 1
ATOM 5533 C C . ASP A 1 702 ? -15.815 -20.951 20.056 1.00 91.81 702 ASP A C 1
ATOM 5535 O O . ASP A 1 702 ? -15.718 -20.706 21.263 1.00 91.81 702 ASP A O 1
ATOM 5539 N N . ARG A 1 703 ? -15.709 -20.012 19.117 1.00 93.69 703 ARG A N 1
ATOM 5540 C CA . ARG A 1 703 ? -15.450 -18.590 19.386 1.00 93.69 703 ARG A CA 1
ATOM 5541 C C . ARG A 1 703 ? -16.542 -17.678 18.827 1.00 93.69 703 ARG A C 1
ATOM 5543 O O . ARG A 1 703 ? -16.303 -16.498 18.572 1.00 93.69 703 ARG A O 1
ATOM 5550 N N . ARG A 1 704 ? -17.748 -18.217 18.618 1.00 95.06 704 ARG A N 1
ATOM 5551 C CA . ARG A 1 704 ? -18.906 -17.428 18.175 1.00 95.06 704 ARG A CA 1
ATOM 5552 C C . ARG A 1 704 ? -19.218 -16.298 19.157 1.00 95.06 704 ARG A C 1
ATOM 5554 O O . ARG A 1 704 ? -19.152 -16.479 20.372 1.00 95.06 704 ARG A O 1
ATOM 5561 N N . GLY A 1 705 ? -19.559 -15.128 18.624 1.00 94.38 705 GLY A N 1
ATOM 5562 C CA . GLY A 1 705 ? -19.851 -13.926 19.409 1.00 94.38 705 GLY A CA 1
ATOM 5563 C C . GLY A 1 705 ? -18.632 -13.314 20.112 1.00 94.38 705 GLY A C 1
ATOM 5564 O O . GLY A 1 705 ? -18.803 -12.477 21.002 1.00 94.38 705 GLY A O 1
ATOM 5565 N N . GLN A 1 706 ? -17.416 -13.725 19.741 1.00 95.94 706 GLN A N 1
ATOM 5566 C CA . GLN A 1 706 ? -16.164 -13.186 20.265 1.00 95.94 706 GLN A CA 1
ATOM 5567 C C . GLN A 1 706 ? -15.284 -12.646 19.136 1.00 95.94 706 GLN A C 1
ATOM 5569 O O . GLN A 1 706 ? -15.313 -13.146 18.008 1.00 95.94 706 GLN A O 1
ATOM 5574 N N . VAL A 1 707 ? -14.499 -11.617 19.455 1.00 97.69 707 VAL A N 1
ATOM 5575 C CA . VAL A 1 707 ? -13.517 -10.998 18.556 1.00 97.69 707 VAL A CA 1
ATOM 5576 C C . VAL A 1 707 ? -12.213 -10.794 19.318 1.00 97.69 707 VAL A C 1
ATOM 5578 O O . VAL A 1 707 ? -12.214 -10.223 20.413 1.00 97.69 707 VAL A O 1
ATOM 5581 N N . LEU A 1 708 ? -11.100 -11.235 18.735 1.00 97.81 708 LEU A N 1
ATOM 5582 C CA . LEU A 1 708 ? -9.773 -11.003 19.300 1.00 97.81 708 LEU A CA 1
ATOM 5583 C C . LEU A 1 708 ? -9.246 -9.623 18.904 1.00 97.81 708 LEU A C 1
ATOM 5585 O O . LEU A 1 708 ? -9.187 -9.289 17.723 1.00 97.81 708 LEU A O 1
ATOM 5589 N N . PHE A 1 709 ? -8.787 -8.845 19.877 1.00 98.00 709 PHE A N 1
ATOM 5590 C CA . PHE A 1 709 ? -8.097 -7.579 19.646 1.00 98.00 709 PHE A CA 1
ATOM 5591 C C . PHE A 1 709 ? -6.617 -7.727 19.974 1.00 98.00 709 PHE A C 1
ATOM 5593 O O . PHE A 1 709 ? -6.289 -8.105 21.095 1.00 98.00 709 PHE A O 1
ATOM 5600 N N . ILE A 1 710 ? -5.739 -7.386 19.028 1.00 97.50 710 ILE A N 1
ATOM 5601 C CA . ILE A 1 710 ? -4.281 -7.355 19.202 1.00 97.50 710 ILE A CA 1
ATOM 5602 C C . ILE A 1 710 ? -3.771 -5.934 18.928 1.00 97.50 710 ILE A C 1
ATOM 5604 O O . ILE A 1 710 ? -4.009 -5.349 17.870 1.00 97.50 710 ILE A O 1
ATOM 5608 N N . ASP A 1 711 ? -3.052 -5.360 19.885 1.00 95.44 711 ASP A N 1
ATOM 5609 C CA . ASP A 1 711 ? -2.396 -4.063 19.782 1.00 95.44 711 ASP A CA 1
ATOM 5610 C C . ASP A 1 711 ? -0.886 -4.237 19.591 1.00 95.44 711 ASP A C 1
ATOM 5612 O O . ASP A 1 711 ? -0.101 -4.275 20.539 1.00 95.44 711 ASP A O 1
ATOM 5616 N N . ALA A 1 712 ? -0.470 -4.321 18.329 1.00 94.06 712 ALA A N 1
ATOM 5617 C CA . ALA A 1 712 ? 0.928 -4.450 17.947 1.00 94.06 712 ALA A CA 1
ATOM 5618 C C . ALA A 1 712 ? 1.629 -3.088 17.791 1.00 94.06 712 ALA A C 1
ATOM 5620 O O . ALA A 1 712 ? 2.788 -3.051 17.394 1.00 94.06 712 ALA A O 1
ATOM 5621 N N . ARG A 1 713 ? 0.992 -1.947 18.112 1.00 90.25 713 ARG A N 1
ATOM 5622 C CA . ARG A 1 713 ? 1.524 -0.599 17.799 1.00 90.25 713 ARG A CA 1
ATOM 5623 C C . ARG A 1 713 ? 2.895 -0.291 18.407 1.00 90.25 713 ARG A C 1
ATOM 5625 O O . ARG A 1 713 ? 3.592 0.587 17.900 1.00 90.25 713 ARG A O 1
ATOM 5632 N N . LYS A 1 714 ? 3.248 -0.957 19.510 1.00 88.31 714 LYS A N 1
ATOM 5633 C CA . LYS A 1 714 ? 4.531 -0.793 20.215 1.00 88.31 714 LYS A CA 1
ATOM 5634 C C . LYS A 1 714 ? 5.648 -1.696 19.678 1.00 88.31 714 LYS A C 1
ATOM 5636 O O . LYS A 1 714 ? 6.793 -1.487 20.065 1.00 88.31 714 LYS A O 1
ATOM 5641 N N . LEU A 1 715 ? 5.317 -2.664 18.824 1.00 89.81 715 LEU A N 1
ATOM 5642 C CA . LEU A 1 715 ? 6.272 -3.588 18.218 1.00 89.81 715 LEU A CA 1
ATOM 5643 C C . LEU A 1 715 ? 7.038 -2.922 17.062 1.00 89.81 715 LEU A C 1
ATOM 5645 O O . LEU A 1 715 ? 6.713 -1.814 16.608 1.00 89.81 715 LEU A O 1
ATOM 5649 N N . GLY A 1 716 ? 8.062 -3.611 16.581 1.00 86.75 716 GLY A N 1
ATOM 5650 C CA . GLY A 1 716 ? 8.850 -3.249 15.419 1.00 86.75 716 GLY A CA 1
ATOM 5651 C C . GLY A 1 716 ? 10.111 -2.464 15.756 1.00 86.75 716 GLY A C 1
ATOM 5652 O O . GLY A 1 716 ? 10.124 -1.558 16.599 1.00 86.75 716 GLY A O 1
ATOM 5653 N N . VAL A 1 717 ? 11.168 -2.765 15.007 1.00 87.69 717 VAL A N 1
ATOM 5654 C CA . VAL A 1 717 ? 12.474 -2.107 15.078 1.00 87.69 717 VAL A CA 1
ATOM 5655 C C . VAL A 1 717 ? 12.615 -1.069 13.969 1.00 87.69 717 VAL A C 1
ATOM 5657 O O . VAL A 1 717 ? 12.097 -1.234 12.866 1.00 87.69 717 VAL A O 1
ATOM 5660 N N . LEU A 1 718 ? 13.317 0.030 14.253 1.00 82.62 718 LEU A N 1
ATOM 5661 C CA . LEU A 1 718 ? 13.651 1.022 13.231 1.00 82.62 718 LEU A CA 1
ATOM 5662 C C . LEU A 1 718 ? 14.782 0.482 12.351 1.00 82.62 718 LEU A C 1
ATOM 5664 O O . LEU A 1 718 ? 15.924 0.387 12.798 1.00 82.62 718 LEU A O 1
ATOM 5668 N N . VAL A 1 719 ? 14.457 0.154 11.102 1.00 76.19 719 VAL A N 1
ATOM 5669 C CA . VAL A 1 719 ? 15.431 -0.306 10.095 1.00 76.19 719 VAL A CA 1
ATOM 5670 C C . VAL A 1 719 ? 16.074 0.858 9.343 1.00 76.19 719 VAL A C 1
ATOM 5672 O O . VAL A 1 719 ? 17.203 0.759 8.868 1.00 76.19 719 VAL A O 1
ATOM 5675 N N 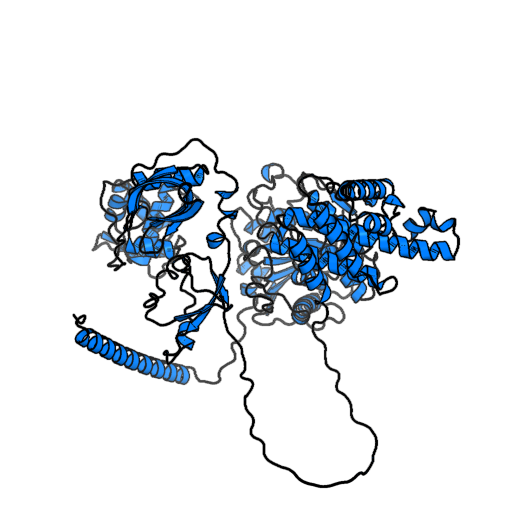. ASP A 1 720 ? 15.384 1.996 9.279 1.00 70.31 720 ASP A N 1
ATOM 5676 C CA . ASP A 1 720 ? 15.940 3.270 8.834 1.00 70.31 720 ASP A CA 1
ATOM 5677 C C . ASP A 1 720 ? 15.397 4.429 9.693 1.00 70.31 720 ASP A C 1
ATOM 5679 O O . ASP A 1 720 ? 14.752 4.221 10.719 1.00 70.31 720 ASP A O 1
ATOM 5683 N N . ARG A 1 721 ? 15.693 5.684 9.322 1.00 66.31 721 ARG A N 1
ATOM 5684 C CA . ARG A 1 721 ? 15.294 6.870 10.110 1.00 66.31 721 ARG A CA 1
ATOM 5685 C C . ARG A 1 721 ? 13.780 7.040 10.255 1.00 66.31 721 ARG A C 1
ATOM 5687 O O . ARG A 1 721 ? 13.353 7.821 11.102 1.00 66.31 721 ARG A O 1
ATOM 5694 N N . THR A 1 722 ? 13.003 6.411 9.381 1.00 69.00 722 THR A N 1
ATOM 5695 C CA . THR A 1 722 ? 11.567 6.641 9.214 1.00 69.00 722 THR A CA 1
ATOM 5696 C C . THR A 1 722 ? 10.743 5.368 9.127 1.00 69.00 722 THR A C 1
ATOM 5698 O O . THR A 1 722 ? 9.533 5.483 9.274 1.00 69.00 722 THR A O 1
ATOM 5701 N N . ARG A 1 723 ? 11.354 4.207 8.863 1.00 74.56 723 ARG A N 1
ATOM 5702 C CA . ARG A 1 723 ? 10.683 2.925 8.637 1.00 74.56 723 ARG A CA 1
ATOM 5703 C C . ARG A 1 723 ? 10.877 1.993 9.820 1.00 74.56 723 ARG A C 1
ATOM 5705 O O . ARG A 1 723 ? 12.003 1.776 10.278 1.00 74.56 723 ARG A O 1
ATOM 5712 N N . ARG A 1 724 ? 9.767 1.413 10.263 1.00 83.38 724 ARG A N 1
ATOM 5713 C CA . ARG A 1 724 ? 9.755 0.263 11.165 1.00 83.38 724 ARG A CA 1
ATOM 5714 C C . ARG A 1 724 ? 9.587 -1.015 10.360 1.00 83.38 724 ARG A C 1
ATOM 5716 O O . ARG A 1 724 ? 8.937 -0.995 9.321 1.00 83.38 724 ARG A O 1
ATOM 5723 N N . GLU A 1 725 ? 10.128 -2.110 10.864 1.00 86.94 725 GLU A N 1
ATOM 5724 C CA . GLU A 1 725 ? 9.810 -3.467 10.416 1.00 86.94 725 GLU A CA 1
ATOM 5725 C C . GLU A 1 725 ? 9.570 -4.341 11.645 1.00 86.94 725 GLU A C 1
ATOM 5727 O O . GLU A 1 725 ? 10.192 -4.126 12.685 1.00 86.94 725 GLU A O 1
ATOM 5732 N N . LEU A 1 726 ? 8.635 -5.284 11.533 1.00 90.75 726 LEU A N 1
ATOM 5733 C CA . LEU A 1 726 ? 8.418 -6.297 12.567 1.00 90.75 726 LEU A CA 1
ATOM 5734 C C . LEU A 1 726 ? 9.499 -7.366 12.435 1.00 90.75 726 LEU A C 1
ATOM 5736 O O . LEU A 1 726 ? 9.797 -7.783 11.313 1.00 90.75 726 LEU A O 1
ATOM 5740 N N . THR A 1 727 ? 10.071 -7.791 13.560 1.00 92.12 727 THR A N 1
ATOM 5741 C CA . THR A 1 727 ? 10.998 -8.929 13.563 1.00 92.12 727 THR A CA 1
ATOM 5742 C C . THR A 1 727 ? 10.234 -10.243 13.451 1.00 92.12 727 THR A C 1
ATOM 5744 O O . THR A 1 727 ? 9.032 -10.303 13.709 1.00 92.12 727 THR A O 1
ATOM 5747 N N . ASP A 1 728 ? 10.933 -11.311 13.085 1.00 90.69 728 ASP A N 1
ATOM 5748 C CA . ASP A 1 728 ? 10.337 -12.640 12.940 1.00 90.69 728 ASP A CA 1
ATOM 5749 C C . ASP A 1 728 ? 9.747 -13.134 14.266 1.00 90.69 728 ASP A C 1
ATOM 5751 O O . ASP A 1 728 ? 8.652 -13.686 14.284 1.00 90.69 728 ASP A O 1
ATOM 5755 N N . GLU A 1 729 ? 10.400 -12.830 15.390 1.00 92.81 729 GLU A N 1
ATOM 5756 C CA . GLU A 1 729 ? 9.887 -13.148 16.725 1.00 92.81 729 GLU A CA 1
ATOM 5757 C C . GLU A 1 729 ? 8.606 -12.366 17.058 1.00 92.81 729 GLU A C 1
ATOM 5759 O O . GLU A 1 729 ? 7.699 -12.889 17.704 1.00 92.81 729 GLU A O 1
ATOM 5764 N N . GLU A 1 730 ? 8.504 -11.107 16.622 1.00 94.44 730 GLU A N 1
ATOM 5765 C CA . GLU A 1 730 ? 7.300 -10.294 16.817 1.00 94.44 730 GLU A CA 1
ATOM 5766 C C . GLU A 1 730 ? 6.143 -10.759 15.930 1.00 94.44 730 GLU A C 1
ATOM 5768 O O . GLU A 1 730 ? 4.993 -10.739 16.371 1.00 94.44 730 GLU A O 1
ATOM 5773 N N . ILE A 1 731 ? 6.439 -11.185 14.700 1.00 94.81 731 ILE A N 1
ATOM 5774 C CA . ILE A 1 731 ? 5.463 -11.779 13.780 1.00 94.81 731 ILE A CA 1
ATOM 5775 C C . ILE A 1 731 ? 4.925 -13.079 14.380 1.00 94.81 731 ILE A C 1
ATOM 5777 O O . ILE A 1 731 ? 3.708 -13.214 14.510 1.00 94.81 731 ILE A O 1
ATOM 5781 N N . GLN A 1 732 ? 5.817 -13.972 14.822 1.00 94.44 732 GLN A N 1
ATOM 5782 C CA . GLN A 1 732 ? 5.436 -15.238 15.445 1.00 94.44 732 GLN A CA 1
ATOM 5783 C C . GLN A 1 732 ? 4.599 -15.003 16.701 1.00 94.44 732 GLN A C 1
ATOM 5785 O O . GLN A 1 732 ? 3.541 -15.592 16.857 1.00 94.44 732 GLN A O 1
ATOM 5790 N N . LYS A 1 733 ? 4.984 -14.040 17.547 1.00 95.31 733 LYS A N 1
ATOM 5791 C CA . LYS A 1 733 ? 4.198 -13.670 18.730 1.00 95.31 733 LYS A CA 1
ATOM 5792 C C . LYS A 1 733 ? 2.758 -13.272 18.382 1.00 95.31 733 LYS A C 1
ATOM 5794 O O . LYS A 1 733 ? 1.837 -13.613 19.125 1.00 95.31 733 LYS A O 1
ATOM 5799 N N . ILE A 1 734 ? 2.550 -12.510 17.305 1.00 96.12 734 ILE A N 1
ATOM 5800 C CA . ILE A 1 734 ? 1.202 -12.123 16.857 1.00 96.12 734 ILE A CA 1
ATOM 5801 C C . ILE A 1 734 ? 0.433 -13.354 16.355 1.00 96.12 734 ILE A C 1
ATOM 5803 O O . ILE A 1 734 ? -0.729 -13.517 16.733 1.00 96.12 734 ILE A O 1
ATOM 5807 N N . ALA A 1 735 ? 1.077 -14.204 15.549 1.00 95.62 735 ALA A N 1
ATOM 5808 C CA . ALA A 1 735 ? 0.490 -15.425 14.999 1.00 95.62 735 ALA A CA 1
ATOM 5809 C C . ALA A 1 735 ? 0.101 -16.421 16.105 1.00 95.62 735 ALA A C 1
ATOM 5811 O O . ALA A 1 735 ? -1.084 -16.710 16.259 1.00 95.62 735 ALA A O 1
ATOM 5812 N N . ASP A 1 736 ? 1.045 -16.790 16.974 1.00 95.12 736 ASP A N 1
ATOM 5813 C CA . ASP A 1 736 ? 0.841 -17.707 18.104 1.00 95.12 736 ASP A CA 1
ATOM 5814 C C . ASP A 1 736 ? -0.322 -17.260 18.996 1.00 95.12 736 ASP A C 1
ATOM 5816 O O . ASP A 1 736 ? -1.148 -18.062 19.426 1.00 95.12 736 ASP A O 1
ATOM 5820 N N . THR A 1 737 ? -0.432 -15.952 19.256 1.00 96.12 737 THR A N 1
ATOM 5821 C CA . THR A 1 737 ? -1.529 -15.397 20.063 1.00 96.12 737 THR A CA 1
ATOM 5822 C C . THR A 1 737 ? -2.890 -15.644 19.410 1.00 96.12 737 THR A C 1
ATOM 5824 O O . THR A 1 737 ? -3.873 -15.929 20.100 1.00 96.12 737 THR A O 1
ATOM 5827 N N . TYR A 1 738 ? -2.967 -15.518 18.086 1.00 96.00 738 TYR A N 1
ATOM 5828 C CA . TYR A 1 738 ? -4.189 -15.765 17.328 1.00 96.00 738 TYR A CA 1
ATOM 5829 C C . TYR A 1 738 ? -4.521 -17.257 17.252 1.00 96.00 738 TYR A C 1
ATOM 5831 O O . TYR A 1 738 ? -5.673 -17.621 17.497 1.00 96.00 738 TYR A O 1
ATOM 5839 N N . HIS A 1 739 ? -3.532 -18.116 17.006 1.00 94.62 739 HIS A N 1
ATOM 5840 C CA . HIS A 1 739 ? -3.703 -19.573 16.957 1.00 94.62 739 HIS A CA 1
ATOM 5841 C C . HIS A 1 739 ? -4.117 -20.152 18.314 1.00 94.62 739 HIS A C 1
ATOM 5843 O O . HIS A 1 739 ? -5.089 -20.909 18.405 1.00 94.62 739 HIS A O 1
ATOM 5849 N N . ALA A 1 740 ? -3.479 -19.703 19.401 1.00 94.19 740 ALA A N 1
ATOM 5850 C CA . ALA A 1 740 ? -3.866 -20.057 20.766 1.00 94.19 740 ALA A CA 1
ATOM 5851 C C . ALA A 1 740 ? -5.316 -19.638 21.054 1.00 94.19 740 ALA A C 1
ATOM 5853 O O . ALA A 1 740 ? -6.102 -20.406 21.612 1.00 94.19 740 ALA A O 1
ATOM 5854 N N . TRP A 1 741 ? -5.718 -18.432 20.631 1.00 95.12 741 TRP A N 1
ATOM 5855 C CA . TRP A 1 741 ? -7.093 -17.950 20.807 1.00 95.12 741 TRP A CA 1
ATOM 5856 C C . TRP A 1 741 ? -8.121 -18.740 19.987 1.00 95.12 741 TRP A C 1
ATOM 5858 O O . TRP A 1 741 ? -9.242 -18.974 20.458 1.00 95.12 741 TRP A O 1
ATOM 5868 N N . ARG A 1 742 ? -7.758 -19.169 18.773 1.00 91.69 742 ARG A N 1
ATOM 5869 C CA . ARG A 1 742 ? -8.579 -20.062 17.942 1.00 91.69 742 ARG A CA 1
ATOM 5870 C C . ARG A 1 742 ? -8.663 -21.485 18.514 1.00 91.69 742 ARG A C 1
ATOM 5872 O O . ARG A 1 742 ? -9.566 -22.231 18.122 1.00 91.69 742 ARG A O 1
ATOM 5879 N N . GLY A 1 743 ? -7.802 -21.818 19.478 1.00 87.69 743 GLY A N 1
ATOM 5880 C CA . GLY A 1 743 ? -7.768 -23.094 20.189 1.00 87.69 743 GLY A CA 1
ATOM 5881 C C . GLY A 1 743 ? -7.160 -24.210 19.352 1.00 87.69 743 GLY A C 1
ATOM 5882 O O . GLY A 1 743 ? -7.677 -25.321 19.362 1.00 87.69 743 GLY A O 1
ATOM 5883 N N . GLU A 1 744 ? -6.135 -23.898 18.569 1.00 86.25 744 GLU A N 1
ATOM 5884 C CA . GLU A 1 744 ? -5.520 -24.856 17.658 1.00 86.25 744 GLU A CA 1
ATOM 5885 C C . GLU A 1 744 ? -4.705 -25.930 18.396 1.00 86.25 744 GLU A C 1
ATOM 5887 O O . GLU A 1 744 ? -4.049 -25.637 19.404 1.00 86.25 744 GLU A O 1
ATOM 5892 N N . PRO A 1 745 ? -4.713 -27.191 17.919 1.00 80.38 745 PRO A N 1
ATOM 5893 C CA . PRO A 1 745 ? -3.909 -28.247 18.521 1.00 80.38 745 PRO A CA 1
ATOM 5894 C C . PRO A 1 745 ? -2.416 -27.898 18.502 1.00 80.38 745 PRO A C 1
ATOM 5896 O O . PRO A 1 745 ? -1.815 -27.778 17.442 1.00 80.38 745 PRO A O 1
ATOM 5899 N N . GLY A 1 746 ? -1.806 -27.777 19.683 1.00 80.12 746 GLY A N 1
ATOM 5900 C CA . GLY A 1 746 ? -0.379 -27.461 19.822 1.00 80.12 746 GLY A CA 1
ATOM 5901 C C . GLY A 1 746 ? -0.048 -25.972 19.976 1.00 80.12 746 GLY A C 1
ATOM 5902 O O . GLY A 1 746 ? 1.087 -25.669 20.326 1.00 80.12 746 GLY A O 1
ATOM 5903 N N . ALA A 1 747 ? -1.021 -25.062 19.830 1.00 82.12 747 ALA A N 1
ATOM 5904 C CA . ALA A 1 747 ? -0.809 -23.614 19.969 1.00 82.12 747 ALA A CA 1
ATOM 5905 C C . ALA A 1 747 ? -0.777 -23.107 21.431 1.00 82.12 747 ALA A C 1
ATOM 5907 O O . ALA A 1 747 ? -0.517 -21.933 21.685 1.00 82.12 747 ALA A O 1
ATOM 5908 N N . GLY A 1 748 ? -1.021 -23.985 22.410 1.00 85.69 748 GLY A N 1
ATOM 5909 C CA . GLY A 1 748 ? -1.037 -23.642 23.837 1.00 85.69 748 GLY A CA 1
ATOM 5910 C C . GLY A 1 748 ? -2.353 -23.016 24.317 1.00 85.69 748 GLY A C 1
ATOM 5911 O O . GLY A 1 748 ? -3.345 -22.965 23.592 1.00 85.69 748 GLY A O 1
ATOM 5912 N N . GLU A 1 749 ? -2.382 -22.581 25.581 1.00 87.44 749 GLU A N 1
ATOM 5913 C CA . GLU A 1 749 ? -3.557 -21.934 26.179 1.00 87.44 749 GLU A CA 1
ATOM 5914 C C . GLU A 1 749 ? -3.536 -20.415 25.971 1.00 87.44 749 GLU A C 1
ATOM 5916 O O . GLU A 1 749 ? -2.547 -19.738 26.255 1.00 87.44 749 GLU A O 1
ATOM 5921 N N . TYR A 1 750 ? -4.663 -19.865 25.517 1.00 92.31 750 TYR A N 1
ATOM 5922 C CA . TYR A 1 750 ? -4.837 -18.424 25.365 1.00 92.31 750 TYR A CA 1
ATOM 5923 C C . TYR A 1 750 ? -5.091 -17.718 26.701 1.00 92.31 750 TYR A C 1
ATOM 5925 O O . TYR A 1 750 ? -5.929 -18.151 27.495 1.00 92.31 750 TYR A O 1
ATOM 5933 N N . THR A 1 751 ? -4.449 -16.564 26.895 1.00 92.69 751 THR A N 1
ATOM 5934 C CA . THR A 1 751 ? -4.707 -15.649 28.015 1.00 92.69 751 THR A CA 1
ATOM 5935 C C . THR A 1 751 ? -4.724 -14.196 27.539 1.00 92.69 751 THR A C 1
ATOM 5937 O O . THR A 1 751 ? -3.983 -13.820 26.629 1.00 92.69 751 THR A O 1
ATOM 5940 N N . ASP A 1 752 ? -5.584 -13.374 28.147 1.00 94.56 752 ASP A N 1
ATOM 5941 C CA . ASP A 1 752 ? -5.610 -11.931 27.895 1.00 94.56 752 ASP A CA 1
ATOM 5942 C C . ASP A 1 752 ? -4.340 -11.280 28.473 1.00 94.56 752 ASP A C 1
ATOM 5944 O O . ASP A 1 752 ? -3.975 -11.520 29.626 1.00 94.56 752 ASP A O 1
ATOM 5948 N N . VAL A 1 753 ? -3.693 -10.404 27.699 1.00 93.19 753 VAL A N 1
ATOM 5949 C CA . VAL A 1 753 ? -2.466 -9.703 28.103 1.00 93.19 753 VAL A CA 1
ATOM 5950 C C . VAL A 1 753 ? -2.672 -8.195 28.004 1.00 93.19 753 VAL A C 1
ATOM 5952 O O . VAL A 1 753 ? -2.842 -7.639 26.913 1.00 93.19 753 VAL A O 1
ATOM 5955 N N . ALA A 1 754 ? -2.604 -7.515 29.151 1.00 91.12 754 ALA A N 1
ATOM 5956 C CA . ALA A 1 754 ? -2.804 -6.073 29.242 1.00 91.12 754 ALA A CA 1
ATOM 5957 C C . ALA A 1 754 ? -1.847 -5.296 28.318 1.00 91.12 754 ALA A C 1
ATOM 5959 O O . ALA A 1 754 ? -0.631 -5.491 28.317 1.00 91.12 754 ALA A O 1
ATOM 5960 N N . GLY A 1 755 ? -2.406 -4.395 27.513 1.00 87.75 755 GLY A N 1
ATOM 5961 C CA . GLY A 1 755 ? -1.673 -3.601 26.532 1.00 87.75 755 GLY A CA 1
ATOM 5962 C C . GLY A 1 755 ? -1.235 -4.350 25.268 1.00 87.75 755 GLY A C 1
ATOM 5963 O O . GLY A 1 755 ? -0.583 -3.721 24.435 1.00 87.75 755 GLY A O 1
ATOM 5964 N N . PHE A 1 756 ? -1.580 -5.635 25.108 1.00 93.50 756 PHE A N 1
ATOM 5965 C CA . PHE A 1 756 ? -1.227 -6.432 23.929 1.00 93.50 756 PHE A CA 1
ATOM 5966 C C . PHE A 1 756 ? -2.418 -7.161 23.305 1.00 93.50 756 PHE A C 1
ATOM 5968 O O . PHE A 1 756 ? -2.705 -6.902 22.141 1.00 93.50 756 PHE A O 1
ATOM 5975 N N . CYS A 1 757 ? -3.131 -8.035 24.021 1.00 95.81 757 CYS A N 1
ATOM 5976 C CA . CYS A 1 757 ? -4.246 -8.784 23.438 1.00 95.81 757 CYS A CA 1
ATOM 5977 C C . CYS A 1 757 ? -5.419 -8.976 24.407 1.00 95.81 757 CYS A C 1
ATOM 5979 O O . CYS A 1 757 ? -5.230 -9.075 25.617 1.00 95.81 757 CYS A O 1
ATOM 5981 N N . LYS A 1 758 ? -6.643 -9.007 23.868 1.00 96.38 758 LYS A N 1
ATOM 5982 C CA . LYS A 1 758 ? -7.860 -9.318 24.628 1.00 96.38 758 LYS A CA 1
ATOM 5983 C C . LYS A 1 758 ? -8.936 -9.939 23.743 1.00 96.38 758 LYS A C 1
ATOM 5985 O O . LYS A 1 758 ? -9.246 -9.396 22.679 1.00 96.38 758 LYS A O 1
ATOM 5990 N N . SER A 1 759 ? -9.564 -11.008 24.219 1.00 96.69 759 SER A N 1
ATOM 5991 C CA . SER A 1 759 ? -10.765 -11.588 23.615 1.00 96.69 759 SER A CA 1
ATOM 5992 C C . SER A 1 759 ? -12.019 -10.884 24.140 1.00 96.69 759 SER A C 1
ATOM 5994 O O . SER A 1 759 ? -12.446 -11.141 25.263 1.00 96.69 759 SER A O 1
ATOM 5996 N N . ALA A 1 760 ? -12.642 -10.016 23.337 1.00 96.44 760 ALA A N 1
ATOM 5997 C CA . ALA A 1 760 ? -13.864 -9.320 23.747 1.00 96.44 760 ALA A CA 1
ATOM 5998 C C . ALA A 1 760 ? -15.127 -10.001 23.205 1.00 96.44 760 ALA A C 1
ATOM 6000 O O . ALA A 1 760 ? -15.164 -10.514 22.085 1.00 96.44 760 ALA A O 1
ATOM 6001 N N . THR A 1 761 ? -16.187 -9.967 24.003 1.00 96.50 761 THR A N 1
ATOM 6002 C CA . THR A 1 761 ? -17.522 -10.445 23.628 1.00 96.50 761 THR A CA 1
ATOM 6003 C C . THR A 1 761 ? -18.281 -9.404 22.808 1.00 96.50 761 THR A C 1
ATOM 6005 O O . THR A 1 761 ? -18.047 -8.198 22.928 1.00 96.50 761 THR A O 1
ATOM 6008 N N . LEU A 1 762 ? -19.257 -9.849 22.013 1.00 94.12 762 LEU A N 1
ATOM 6009 C CA . LEU A 1 762 ? -20.127 -8.951 21.252 1.00 94.12 762 LEU A CA 1
ATOM 6010 C C . LEU A 1 762 ? -20.811 -7.911 22.156 1.00 94.12 762 LEU A C 1
ATOM 6012 O O . LEU A 1 762 ? -20.876 -6.741 21.792 1.00 94.12 762 LEU A O 1
ATOM 6016 N N . GLU A 1 763 ? -21.240 -8.288 23.365 1.00 94.56 763 GLU A N 1
ATOM 6017 C CA . GLU A 1 763 ? -21.854 -7.350 24.318 1.00 94.56 763 GLU A CA 1
ATOM 6018 C C . GLU A 1 763 ? -20.892 -6.249 24.789 1.00 94.56 763 GLU A C 1
ATOM 6020 O O . GLU A 1 763 ? -21.290 -5.091 24.935 1.00 94.56 763 GLU A O 1
ATOM 6025 N N . GLU A 1 764 ? -19.614 -6.567 25.008 1.00 93.06 764 GLU A N 1
ATOM 6026 C CA . GLU A 1 764 ? -18.598 -5.553 25.317 1.00 93.06 764 GLU A CA 1
ATOM 6027 C C . GLU A 1 764 ? -18.391 -4.605 24.130 1.00 93.06 764 GLU A C 1
ATOM 6029 O O . GLU A 1 764 ? -18.360 -3.385 24.302 1.00 93.06 764 GLU A O 1
ATOM 6034 N N . ILE A 1 765 ? -18.334 -5.144 22.910 1.00 94.19 765 ILE A N 1
ATOM 6035 C CA . ILE A 1 765 ? -18.186 -4.348 21.685 1.00 94.19 765 ILE A CA 1
ATOM 6036 C C . ILE A 1 765 ? -19.396 -3.420 21.478 1.00 94.19 765 ILE A C 1
ATOM 6038 O O . ILE A 1 765 ? -19.227 -2.248 21.116 1.00 94.19 765 ILE A O 1
ATOM 6042 N N . ARG A 1 766 ? -20.616 -3.890 21.781 1.00 94.06 766 ARG A N 1
ATOM 6043 C CA . ARG A 1 766 ? -21.839 -3.068 21.765 1.00 94.06 766 ARG A CA 1
ATOM 6044 C C . ARG A 1 766 ? -21.743 -1.888 22.728 1.00 94.06 766 ARG A C 1
ATOM 6046 O O . ARG A 1 766 ? -22.045 -0.761 22.331 1.00 94.06 766 ARG A O 1
ATOM 6053 N N . LYS A 1 767 ? -21.268 -2.111 23.961 1.00 91.75 767 LYS A N 1
ATOM 6054 C CA . LYS A 1 767 ? -21.061 -1.039 24.960 1.00 91.75 767 LYS A CA 1
ATOM 6055 C C . LYS A 1 767 ? -20.075 0.025 24.475 1.00 91.75 767 LYS A C 1
ATOM 6057 O O . LYS A 1 767 ? -20.228 1.198 24.806 1.00 91.75 767 LYS A O 1
ATOM 6062 N N . HIS A 1 768 ? -19.099 -0.358 23.654 1.00 89.44 768 HIS A N 1
ATOM 6063 C CA . HIS A 1 768 ? -18.125 0.559 23.059 1.00 89.44 768 HIS A CA 1
ATOM 6064 C C . HIS A 1 768 ? -18.565 1.175 21.719 1.00 89.44 768 HIS A C 1
ATOM 6066 O O . HIS A 1 768 ? -17.752 1.822 21.049 1.00 89.44 768 HIS A O 1
ATOM 6072 N N . GLY A 1 769 ? -19.838 1.023 21.332 1.00 89.62 769 GLY A N 1
ATOM 6073 C CA . GLY A 1 769 ? -20.401 1.628 20.122 1.00 89.62 769 GLY A CA 1
ATOM 6074 C C . GLY A 1 769 ? -19.854 1.020 18.831 1.00 89.62 769 GLY A C 1
ATOM 6075 O O . GLY A 1 769 ? -19.683 1.738 17.844 1.00 89.62 769 GLY A O 1
ATOM 6076 N N . TYR A 1 770 ? -19.536 -0.281 18.852 1.00 93.19 770 TYR A N 1
ATOM 6077 C CA . TYR A 1 770 ? -18.981 -1.030 17.719 1.00 93.19 770 TYR A CA 1
ATOM 6078 C C . TYR A 1 770 ? -17.653 -0.467 17.194 1.00 93.19 770 TYR A C 1
ATOM 6080 O O . TYR A 1 770 ? -17.313 -0.648 16.028 1.00 93.19 770 TYR A O 1
ATOM 6088 N N . VAL A 1 771 ? -16.893 0.253 18.022 1.00 93.06 771 VAL A N 1
ATOM 6089 C CA . VAL A 1 771 ? -15.545 0.715 17.667 1.00 93.06 771 VAL A CA 1
ATOM 6090 C C . VAL A 1 771 ? -14.559 -0.431 17.860 1.00 93.06 771 VAL A C 1
ATOM 6092 O O . VAL A 1 771 ? -14.453 -0.967 18.955 1.00 93.06 771 VAL A O 1
ATOM 6095 N N . LEU A 1 772 ? -13.798 -0.768 16.824 1.00 94.75 772 LEU A N 1
ATOM 6096 C CA . LEU A 1 772 ? -12.918 -1.938 16.780 1.00 94.75 772 LEU A CA 1
ATOM 6097 C C . LEU A 1 772 ? -11.438 -1.621 17.024 1.00 94.75 772 LEU A C 1
ATOM 6099 O O . LEU A 1 772 ? -10.567 -2.406 16.674 1.00 94.75 772 LEU A O 1
ATOM 6103 N N . THR A 1 773 ? -11.124 -0.465 17.607 1.00 93.06 773 THR A N 1
ATOM 6104 C CA . THR A 1 773 ? -9.735 -0.103 17.915 1.00 93.06 773 THR A CA 1
ATOM 6105 C C . THR A 1 773 ? -9.207 -0.951 19.083 1.00 93.06 773 THR A C 1
ATOM 6107 O O . THR A 1 773 ? -9.713 -0.769 20.195 1.00 93.06 773 THR A O 1
ATOM 6110 N N . PRO A 1 774 ? -8.166 -1.794 18.898 1.00 93.31 774 PRO A N 1
ATOM 6111 C CA . PRO A 1 774 ? -7.666 -2.700 19.939 1.00 93.31 774 PRO A CA 1
ATOM 6112 C C . PRO A 1 774 ? -7.339 -2.024 21.271 1.00 93.31 774 PRO A C 1
ATOM 6114 O O . PRO A 1 774 ? -7.701 -2.539 22.325 1.00 93.31 774 PRO A O 1
ATOM 6117 N N . GLY A 1 775 ? -6.777 -0.811 21.233 1.00 88.06 775 GLY A N 1
ATOM 6118 C CA . GLY A 1 775 ? -6.445 -0.031 22.430 1.00 88.06 775 GLY A CA 1
ATOM 6119 C C . GLY A 1 775 ? -7.617 0.259 23.383 1.00 88.06 775 GLY A C 1
ATOM 6120 O O . GLY A 1 775 ? -7.374 0.608 24.532 1.00 88.06 775 GLY A O 1
ATOM 6121 N N . ARG A 1 776 ? -8.881 0.122 22.946 1.00 89.62 776 ARG A N 1
ATOM 6122 C CA . ARG A 1 776 ? -10.054 0.235 23.836 1.00 89.62 776 ARG A CA 1
ATOM 6123 C C . ARG A 1 776 ? -10.314 -1.021 24.667 1.00 89.62 776 ARG A C 1
ATOM 6125 O O . ARG A 1 776 ? -10.970 -0.922 25.696 1.00 89.62 776 ARG A O 1
ATOM 6132 N N . TYR A 1 777 ? -9.822 -2.170 24.214 1.00 91.50 777 TYR A N 1
ATOM 6133 C CA . TYR A 1 777 ? -10.108 -3.475 24.803 1.00 91.50 777 TYR A CA 1
ATOM 6134 C C . TYR A 1 777 ? -8.926 -3.987 25.619 1.00 91.50 777 TYR A C 1
ATOM 6136 O O . TYR A 1 777 ? -9.120 -4.440 26.741 1.00 91.50 777 TYR A O 1
ATOM 6144 N N . VAL A 1 778 ? -7.703 -3.861 25.097 1.00 88.12 778 VAL A N 1
ATOM 6145 C CA . VAL A 1 778 ? -6.505 -4.458 25.713 1.00 88.12 778 VAL A CA 1
ATOM 6146 C C . VAL A 1 778 ? -6.030 -3.740 26.984 1.00 88.12 778 VAL A C 1
ATOM 6148 O O . VAL A 1 778 ? -5.206 -4.278 27.711 1.00 88.12 778 VAL A O 1
ATOM 6151 N N . GLY A 1 779 ? -6.531 -2.536 27.279 1.00 78.88 779 GLY A N 1
ATOM 6152 C CA . GLY A 1 779 ? -6.098 -1.743 28.436 1.00 78.88 779 GLY A CA 1
ATOM 6153 C C . GLY A 1 779 ? -4.686 -1.155 28.294 1.00 78.88 779 GLY A C 1
ATOM 6154 O O . GLY A 1 779 ? -4.064 -1.221 27.233 1.00 78.88 779 GLY A O 1
ATOM 6155 N N . ALA A 1 780 ? -4.183 -0.533 29.362 1.00 65.75 780 ALA A N 1
ATOM 6156 C CA . ALA A 1 780 ? -2.789 -0.101 29.450 1.00 65.75 780 ALA A CA 1
ATOM 6157 C C . ALA A 1 780 ? -1.949 -1.222 30.078 1.00 65.75 780 ALA A C 1
ATOM 6159 O O . ALA A 1 780 ? -2.418 -1.890 30.994 1.00 65.75 780 ALA A O 1
ATOM 6160 N N . ALA A 1 781 ? -0.721 -1.419 29.592 1.00 59.81 781 ALA A N 1
ATOM 6161 C CA . ALA A 1 781 ? 0.234 -2.294 30.270 1.00 59.81 781 ALA A CA 1
ATOM 6162 C C . ALA A 1 781 ? 0.487 -1.762 31.690 1.00 59.81 781 ALA A C 1
ATOM 6164 O O . ALA A 1 781 ? 0.577 -0.541 31.860 1.00 59.81 781 ALA A O 1
ATOM 6165 N N . GLU A 1 782 ? 0.606 -2.654 32.676 1.00 50.91 782 GLU A N 1
ATOM 6166 C CA . GLU A 1 782 ? 1.078 -2.272 34.008 1.00 50.91 782 GLU A CA 1
ATOM 6167 C C . GLU A 1 782 ? 2.432 -1.571 33.858 1.00 50.91 782 GLU A C 1
ATOM 6169 O O . GLU A 1 782 ? 3.341 -2.050 33.177 1.00 50.91 782 GLU A O 1
ATOM 6174 N N . GLN A 1 783 ? 2.522 -0.362 34.403 1.00 50.53 783 GLN A N 1
ATOM 6175 C CA . GLN A 1 783 ? 3.768 0.383 34.438 1.00 50.53 783 GLN A CA 1
ATOM 6176 C C . GLN A 1 783 ? 4.643 -0.282 35.503 1.00 50.53 783 GLN A C 1
ATOM 6178 O O . GLN A 1 783 ? 4.147 -0.497 36.606 1.00 50.53 783 GLN A O 1
ATOM 6183 N N . GLU A 1 784 ? 5.896 -0.633 35.182 1.00 48.41 784 GLU A N 1
ATOM 6184 C CA . GLU A 1 784 ? 6.847 -1.101 36.202 1.00 48.41 784 GLU A CA 1
ATOM 6185 C C . GLU A 1 784 ? 6.856 -0.084 37.349 1.00 48.41 784 GLU A C 1
ATOM 6187 O O . GLU A 1 784 ? 7.180 1.090 37.140 1.00 48.41 784 GLU A O 1
ATOM 6192 N N . ASP A 1 785 ? 6.424 -0.535 38.527 1.00 46.34 785 ASP A N 1
ATOM 6193 C CA . ASP A 1 785 ? 6.483 0.233 39.761 1.00 46.34 785 ASP A CA 1
ATOM 6194 C C . ASP A 1 785 ? 7.958 0.537 40.026 1.00 46.34 785 ASP A C 1
ATOM 6196 O O . ASP A 1 785 ? 8.771 -0.375 40.194 1.00 46.34 785 ASP A O 1
ATOM 6200 N N . ASP A 1 786 ? 8.327 1.819 40.008 1.00 56.38 786 ASP A N 1
ATOM 6201 C CA . ASP A 1 786 ? 9.707 2.234 40.239 1.00 56.38 786 ASP A CA 1
ATOM 6202 C C . ASP A 1 786 ? 10.128 2.079 41.707 1.00 56.38 786 ASP A C 1
ATOM 6204 O O . ASP A 1 786 ? 11.248 2.443 42.072 1.00 56.38 786 ASP A O 1
ATOM 6208 N N . GLY A 1 787 ? 9.248 1.510 42.542 1.00 63.50 787 GLY A N 1
ATOM 6209 C CA . GLY A 1 787 ? 9.497 1.176 43.938 1.00 63.50 787 GLY A CA 1
ATOM 6210 C C . GLY A 1 787 ? 9.595 2.407 44.836 1.00 63.50 787 GLY A C 1
ATOM 6211 O O . GLY A 1 787 ? 9.892 2.272 46.021 1.00 63.50 787 GLY A O 1
ATOM 6212 N N . GLU A 1 788 ? 9.362 3.602 44.285 1.00 71.38 788 GLU A N 1
ATOM 6213 C CA . GLU A 1 788 ? 9.363 4.872 45.001 1.00 71.38 788 GLU A CA 1
ATOM 6214 C C . GLU A 1 788 ? 7.914 5.218 45.379 1.00 71.38 788 GLU A C 1
ATOM 6216 O O . GLU A 1 788 ? 7.085 5.458 44.493 1.00 71.38 788 GLU A O 1
ATOM 6221 N N . PRO A 1 789 ? 7.573 5.280 46.681 1.00 79.94 789 PRO A N 1
ATOM 6222 C CA . PRO A 1 789 ? 6.261 5.732 47.116 1.00 79.94 789 PRO A CA 1
ATOM 6223 C C . PRO A 1 789 ? 5.920 7.089 46.491 1.00 79.94 789 PRO A C 1
ATOM 6225 O O . PRO A 1 789 ? 6.751 7.999 46.456 1.00 79.94 789 PRO A O 1
ATOM 6228 N N . PHE A 1 790 ? 4.679 7.249 46.027 1.00 68.88 790 PHE A N 1
ATOM 6229 C CA . PHE A 1 790 ? 4.228 8.452 45.314 1.00 68.88 790 PHE A CA 1
ATOM 6230 C C . PHE A 1 790 ? 4.590 9.761 46.036 1.00 68.88 790 PHE A C 1
ATOM 6232 O O . PHE A 1 790 ? 5.038 10.715 45.401 1.00 68.88 790 PHE A O 1
ATOM 6239 N N . GLU A 1 791 ? 4.439 9.792 47.361 1.00 74.81 791 GLU A N 1
ATOM 6240 C CA . GLU A 1 791 ? 4.770 10.954 48.193 1.00 74.81 791 GLU A CA 1
ATOM 6241 C C . GLU A 1 791 ? 6.268 11.294 48.162 1.00 74.81 791 GLU A C 1
ATOM 6243 O O . GLU A 1 791 ? 6.635 12.463 48.035 1.00 74.81 791 GLU A O 1
ATOM 6248 N N . GLU A 1 792 ? 7.146 10.289 48.203 1.00 80.31 792 GLU A N 1
ATOM 6249 C CA . GLU A 1 792 ? 8.601 10.479 48.137 1.00 80.31 792 GLU A CA 1
ATOM 6250 C C . GLU A 1 792 ? 9.027 10.969 46.749 1.00 80.31 792 GLU A C 1
ATOM 6252 O O . GLU A 1 792 ? 9.768 11.952 46.628 1.00 80.31 792 GLU A O 1
ATOM 6257 N N . LYS A 1 793 ? 8.449 10.377 45.700 1.00 76.69 793 LYS A N 1
ATOM 6258 C CA . LYS A 1 793 ? 8.661 10.776 44.304 1.00 76.69 793 LYS A CA 1
ATOM 6259 C C . LYS A 1 793 ? 8.217 12.207 44.047 1.00 76.69 793 LYS A C 1
ATOM 6261 O O . LYS A 1 793 ? 8.954 12.998 43.453 1.00 76.69 793 LYS A O 1
ATOM 6266 N N . MET A 1 794 ? 7.031 12.575 44.522 1.00 80.56 794 MET A N 1
ATOM 6267 C CA . MET A 1 794 ? 6.510 13.932 44.387 1.00 80.56 794 MET A CA 1
ATOM 6268 C C . MET A 1 794 ? 7.318 14.937 45.205 1.00 80.56 794 MET A C 1
ATOM 6270 O O . MET A 1 794 ? 7.596 16.029 44.705 1.00 80.56 794 MET A O 1
ATOM 6274 N N . ALA A 1 795 ? 7.761 14.579 46.413 1.00 85.06 795 ALA A N 1
ATOM 6275 C CA . ALA A 1 795 ? 8.631 15.425 47.223 1.00 85.06 795 ALA A CA 1
ATOM 6276 C C . ALA A 1 795 ? 9.982 15.676 46.533 1.00 85.06 795 ALA A C 1
ATOM 6278 O O . ALA A 1 795 ? 10.414 16.829 46.423 1.00 85.06 795 ALA A O 1
ATOM 6279 N N . ARG A 1 796 ? 10.614 14.625 45.995 1.00 91.44 796 ARG A N 1
ATOM 6280 C CA . ARG A 1 796 ? 11.875 14.709 45.248 1.00 91.44 796 ARG A CA 1
ATOM 6281 C C . ARG A 1 796 ? 11.730 15.543 43.979 1.00 91.44 796 ARG A C 1
ATOM 6283 O O . ARG A 1 796 ? 12.520 16.461 43.761 1.00 91.44 796 ARG A O 1
ATOM 6290 N N . LEU A 1 797 ? 10.710 15.275 43.162 1.00 83.06 797 LEU A N 1
ATOM 6291 C CA . LEU A 1 797 ? 10.454 16.026 41.929 1.00 83.06 797 LEU A CA 1
ATOM 6292 C C . LEU A 1 797 ? 10.116 17.496 42.219 1.00 83.06 797 LEU A C 1
ATOM 6294 O O . LEU A 1 797 ? 10.585 18.383 41.506 1.00 83.06 797 LEU A O 1
ATOM 6298 N N . ALA A 1 798 ? 9.375 17.784 43.292 1.00 86.12 798 ALA A N 1
ATOM 6299 C CA . ALA A 1 798 ? 9.096 19.153 43.719 1.00 86.12 798 ALA A CA 1
ATOM 6300 C C . ALA A 1 798 ? 10.354 19.875 44.230 1.00 86.12 798 ALA A C 1
ATOM 6302 O O . ALA A 1 798 ? 10.528 21.065 43.959 1.00 86.12 798 ALA A O 1
ATOM 6303 N N . ALA A 1 799 ? 11.241 19.189 44.956 1.00 88.81 799 ALA A N 1
ATOM 6304 C CA . ALA A 1 799 ? 12.531 19.739 45.378 1.00 88.81 799 ALA A CA 1
ATOM 6305 C C . ALA A 1 799 ? 13.422 20.049 44.166 1.00 88.81 799 ALA A C 1
ATOM 6307 O O . ALA A 1 799 ? 13.917 21.169 44.038 1.00 88.81 799 ALA A O 1
ATOM 6308 N N . GLN A 1 800 ? 13.523 19.106 43.228 1.00 85.12 800 GLN A N 1
ATOM 6309 C CA . GLN A 1 800 ? 14.276 19.271 41.989 1.00 85.12 800 GLN A CA 1
ATOM 6310 C C . GLN A 1 800 ? 13.714 20.417 41.133 1.00 85.12 800 GLN A C 1
ATOM 6312 O O . GLN A 1 800 ? 14.467 21.219 40.587 1.00 85.12 800 GLN A O 1
ATOM 6317 N N . TRP A 1 801 ? 12.390 20.563 41.058 1.00 90.69 801 TRP A N 1
ATOM 6318 C CA . TRP A 1 801 ? 11.754 21.686 40.368 1.00 90.69 801 TRP A CA 1
ATOM 6319 C C . TRP A 1 801 ? 12.088 23.039 41.014 1.00 90.69 801 TRP A C 1
ATOM 6321 O O . TRP A 1 801 ? 12.395 23.998 40.302 1.00 90.69 801 TRP A O 1
ATOM 6331 N N . ARG A 1 802 ? 12.077 23.127 42.353 1.00 91.25 802 ARG A N 1
ATOM 6332 C CA . ARG A 1 802 ? 12.460 24.355 43.078 1.00 91.25 802 ARG A CA 1
ATOM 6333 C C . ARG A 1 802 ? 13.925 24.719 42.842 1.00 91.25 802 ARG A C 1
ATOM 6335 O O . ARG A 1 802 ? 14.216 25.890 42.613 1.00 91.25 802 ARG A O 1
ATOM 6342 N N . GLU A 1 803 ? 14.817 23.734 42.843 1.00 89.88 803 GLU A N 1
ATOM 6343 C CA . GLU A 1 803 ? 16.240 23.925 42.548 1.00 89.88 803 GLU A CA 1
ATOM 6344 C C . GLU A 1 803 ? 16.454 24.450 41.119 1.00 89.88 803 GLU A C 1
ATOM 6346 O O . GLU A 1 803 ? 17.100 25.480 40.927 1.00 89.88 803 GLU A O 1
ATOM 6351 N N . GLN A 1 804 ? 15.838 23.815 40.113 1.00 82.19 804 GLN A N 1
ATOM 6352 C CA . GLN A 1 804 ? 15.939 24.268 38.718 1.00 82.19 804 GLN A CA 1
ATOM 6353 C C . GLN A 1 804 ? 15.359 25.677 38.528 1.00 82.19 804 GLN A C 1
ATOM 6355 O O . GLN A 1 804 ? 15.872 26.460 37.729 1.00 82.19 804 GLN A O 1
ATOM 6360 N N . ARG A 1 805 ? 14.311 26.034 39.281 1.00 91.62 805 ARG A N 1
ATOM 6361 C CA . ARG A 1 805 ? 13.721 27.378 39.255 1.00 91.62 805 ARG A CA 1
ATOM 6362 C C . ARG A 1 805 ? 14.641 28.431 39.879 1.00 91.62 805 ARG A C 1
ATOM 6364 O O . ARG A 1 805 ? 14.735 29.532 39.338 1.00 91.62 805 ARG A O 1
ATOM 6371 N N . ALA A 1 806 ? 15.320 28.106 40.979 1.00 90.25 806 ALA A N 1
ATOM 6372 C CA . ALA A 1 806 ? 16.311 28.990 41.592 1.00 90.25 806 ALA A CA 1
ATOM 6373 C C . ALA A 1 806 ? 17.507 29.222 40.655 1.00 90.25 806 ALA A C 1
ATOM 6375 O O . ALA A 1 806 ? 17.943 30.360 40.474 1.00 90.25 806 ALA A O 1
ATOM 6376 N N . GLU A 1 807 ? 17.977 28.167 39.988 1.00 86.00 807 GLU A N 1
ATOM 6377 C CA . GLU A 1 807 ? 19.077 28.271 39.030 1.00 86.00 807 GLU A CA 1
ATOM 6378 C C . GLU A 1 807 ? 18.687 29.083 37.786 1.00 86.00 807 GLU A C 1
ATOM 6380 O O . GLU A 1 807 ? 19.455 29.932 37.335 1.00 86.00 807 GLU A O 1
ATOM 6385 N N . ALA A 1 808 ? 17.462 28.915 37.276 1.00 82.44 808 ALA A N 1
ATOM 6386 C CA . ALA A 1 808 ? 16.944 29.746 36.189 1.00 82.44 808 ALA A CA 1
ATOM 6387 C C . ALA A 1 808 ? 16.902 31.239 36.568 1.00 82.44 808 ALA A C 1
ATOM 6389 O O . ALA A 1 808 ? 17.286 32.089 35.766 1.00 82.44 808 ALA A O 1
ATOM 6390 N N . ALA A 1 809 ? 16.492 31.570 37.798 1.00 90.50 809 ALA A N 1
ATOM 6391 C CA . ALA A 1 809 ? 16.484 32.951 38.283 1.00 90.50 809 ALA A CA 1
ATOM 6392 C C . ALA A 1 809 ? 17.903 33.539 38.386 1.00 90.50 809 ALA A C 1
ATOM 6394 O O . ALA A 1 809 ? 18.130 34.672 37.959 1.00 90.50 809 ALA A O 1
ATOM 6395 N N . ARG A 1 810 ? 18.870 32.758 38.886 1.00 94.38 810 ARG A N 1
ATOM 6396 C CA . ARG A 1 810 ? 20.286 33.154 38.953 1.00 94.38 810 ARG A CA 1
ATOM 6397 C C . ARG A 1 810 ? 20.859 33.440 37.564 1.00 94.38 810 ARG A C 1
ATOM 6399 O O . ARG A 1 810 ? 21.532 34.451 37.373 1.00 94.38 810 ARG A O 1
ATOM 6406 N N . LEU A 1 811 ? 20.581 32.563 36.598 1.00 86.94 811 LEU A N 1
ATOM 6407 C CA . LEU A 1 811 ? 21.040 32.717 35.218 1.00 86.94 811 LEU A CA 1
ATOM 6408 C C . LEU A 1 811 ? 20.403 33.934 34.539 1.00 86.94 811 LEU A C 1
ATOM 6410 O O . LEU A 1 811 ? 21.113 34.685 33.878 1.00 86.94 811 LEU A O 1
ATOM 6414 N N . ASN A 1 812 ? 19.108 34.181 34.753 1.00 87.06 812 ASN A N 1
ATOM 6415 C CA . ASN A 1 812 ? 18.441 35.378 34.235 1.00 87.06 812 ASN A CA 1
ATOM 6416 C C . ASN A 1 812 ? 19.061 36.666 34.798 1.00 87.06 812 ASN A C 1
ATOM 6418 O O . ASN A 1 812 ? 19.379 37.567 34.026 1.00 87.06 812 ASN A O 1
ATOM 6422 N N . ALA A 1 813 ? 19.323 36.727 36.108 1.00 90.19 813 ALA A N 1
ATOM 6423 C CA . ALA A 1 813 ? 19.980 37.882 36.723 1.00 90.19 813 ALA A CA 1
ATOM 6424 C C . ALA A 1 813 ? 21.397 38.117 36.162 1.00 90.19 813 ALA A C 1
ATOM 6426 O O . ALA A 1 813 ? 21.793 39.254 35.907 1.00 90.19 813 ALA A O 1
ATOM 6427 N N . ALA A 1 814 ? 22.156 37.045 35.916 1.00 87.94 814 ALA A N 1
ATOM 6428 C CA . ALA A 1 814 ? 23.472 37.141 35.286 1.00 87.94 814 ALA A CA 1
ATOM 6429 C C . ALA A 1 814 ? 23.387 37.631 33.828 1.00 87.94 814 ALA A C 1
ATOM 6431 O O . ALA A 1 814 ? 24.226 38.418 33.390 1.00 87.94 814 ALA A O 1
ATOM 6432 N N . ILE A 1 815 ? 22.371 37.199 33.073 1.00 84.19 815 ILE A N 1
ATOM 6433 C CA . ILE A 1 815 ? 22.118 37.676 31.706 1.00 84.19 815 ILE A CA 1
ATOM 6434 C C . ILE A 1 815 ? 21.792 39.174 31.713 1.00 84.19 815 ILE A C 1
ATOM 6436 O O . ILE A 1 815 ? 22.372 39.913 30.923 1.00 84.19 815 ILE A O 1
ATOM 6440 N N . GLU A 1 816 ? 20.930 39.639 32.619 1.00 86.44 816 GLU A N 1
ATOM 6441 C CA . GLU A 1 816 ? 20.594 41.064 32.749 1.00 86.44 816 GLU A CA 1
ATOM 6442 C C . GLU A 1 816 ? 21.811 41.923 33.109 1.00 86.44 816 GLU A C 1
ATOM 6444 O O . GLU A 1 816 ? 22.018 42.980 32.509 1.00 86.44 816 GLU A O 1
ATOM 6449 N N . ALA A 1 817 ? 22.649 41.462 34.043 1.00 86.56 817 ALA A N 1
ATOM 6450 C CA . ALA A 1 817 ? 23.887 42.148 34.403 1.00 86.56 817 ALA A CA 1
ATOM 6451 C C . ALA A 1 817 ? 24.836 42.275 33.197 1.00 86.56 817 ALA A C 1
ATOM 6453 O O . ALA A 1 817 ? 25.320 43.367 32.902 1.00 86.56 817 ALA A O 1
ATOM 6454 N N . ASN A 1 818 ? 25.019 41.191 32.438 1.00 84.62 818 ASN A N 1
ATOM 6455 C CA . ASN A 1 818 ? 25.847 41.195 31.230 1.00 84.62 818 ASN A CA 1
ATOM 6456 C C . ASN A 1 818 ? 25.272 42.100 30.129 1.00 84.62 818 ASN A C 1
ATOM 6458 O O . ASN A 1 818 ? 26.019 42.781 29.428 1.00 84.62 818 ASN A O 1
ATOM 6462 N N . LEU A 1 819 ? 23.946 42.136 29.960 1.00 78.75 819 LEU A N 1
ATOM 6463 C CA . LEU A 1 819 ? 23.297 43.034 29.001 1.00 78.75 819 LEU A CA 1
ATOM 6464 C C . LEU A 1 819 ? 23.499 44.505 29.385 1.00 78.75 819 LEU A C 1
ATOM 6466 O O . LEU A 1 819 ? 23.749 45.325 28.498 1.00 78.75 819 LEU A O 1
ATOM 6470 N N . LYS A 1 820 ? 23.459 44.835 30.684 1.00 87.19 820 LYS A N 1
ATOM 6471 C CA . LYS A 1 820 ? 23.787 46.177 31.194 1.00 87.19 820 LYS A CA 1
ATOM 6472 C C . LYS A 1 820 ? 25.235 46.564 30.907 1.00 87.19 820 LYS A C 1
ATOM 6474 O O . LYS A 1 820 ? 25.459 47.649 30.377 1.00 87.19 820 LYS A O 1
ATOM 6479 N N . GLU A 1 821 ? 26.201 45.683 31.168 1.00 83.38 821 GLU A N 1
ATOM 6480 C CA . GLU A 1 821 ? 27.619 45.940 30.853 1.00 83.38 821 GLU A CA 1
ATOM 6481 C C . GLU A 1 821 ? 27.869 46.156 29.353 1.00 83.38 821 GLU A C 1
ATOM 6483 O O . GLU A 1 821 ? 28.713 46.963 28.968 1.00 83.38 821 GLU A O 1
ATOM 6488 N N . LEU A 1 822 ? 27.107 45.476 28.495 1.00 80.19 822 LEU A N 1
ATOM 6489 C CA . LEU A 1 822 ? 27.209 45.599 27.040 1.00 80.19 822 LEU A CA 1
ATOM 6490 C C . LEU A 1 822 ? 26.432 46.796 26.458 1.00 80.19 822 LEU A C 1
ATOM 6492 O O . LEU A 1 822 ? 26.449 46.983 25.242 1.00 80.19 822 LEU A O 1
ATOM 6496 N N . GLY A 1 823 ? 25.766 47.605 27.292 1.00 66.88 823 GLY A N 1
ATOM 6497 C CA . GLY A 1 823 ? 25.022 48.798 26.866 1.00 66.88 823 GLY A CA 1
ATOM 6498 C C . GLY A 1 823 ? 23.626 48.524 26.293 1.00 66.88 823 GLY A C 1
ATOM 6499 O O . GLY A 1 823 ? 23.048 49.401 25.657 1.00 66.88 823 GLY A O 1
ATOM 6500 N N . TYR A 1 824 ? 23.083 47.323 26.513 1.00 68.25 824 TYR A N 1
ATOM 6501 C CA . TYR A 1 824 ? 21.754 46.893 26.049 1.00 68.25 824 TYR A CA 1
ATOM 6502 C C . TYR A 1 824 ? 20.785 46.572 27.198 1.00 68.25 824 TYR A C 1
ATOM 6504 O O . TYR A 1 824 ? 19.696 46.056 26.958 1.00 68.25 824 TYR A O 1
ATOM 6512 N N . GLY A 1 825 ? 21.177 46.827 28.447 1.00 65.81 825 GLY A N 1
ATOM 6513 C CA . GLY A 1 825 ? 20.308 46.641 29.603 1.00 65.81 825 GLY A CA 1
ATOM 6514 C C . GLY A 1 825 ? 19.394 47.846 29.783 1.00 65.81 825 GLY A C 1
ATOM 6515 O O . GLY A 1 825 ? 19.888 48.936 30.068 1.00 65.81 825 GLY A O 1
ATOM 6516 N N . GLY A 1 826 ? 18.091 47.636 29.584 1.00 51.12 826 GLY A N 1
ATOM 6517 C CA . GLY A 1 826 ? 17.044 48.609 29.909 1.00 51.12 826 GLY A CA 1
ATOM 6518 C C . GLY A 1 826 ? 16.922 48.903 31.399 1.00 51.12 826 GLY A C 1
ATOM 6519 O O . GLY A 1 826 ? 17.390 48.078 32.228 1.00 51.12 826 GLY A O 1
#